Protein 1QYP (pdb70)

GO terms:
  GO:0008270 zinc ion binding (F, IDA)

Foldseek 3Di:
DPDDDDDDPDFAKDQDFDPPPGAGIWTKDADDDDPPDDDDKMWTQGPPPGDIDIPDD

Organism: Thermococcus celer (NCBI:txid2264)

InterPro domains:
  IPR001222 Zinc finger, TFIIS-type [PF01096] (69-107)
  IPR001222 Zinc finger, TFIIS-type [PS00466] (71-106)
  IPR001222 Zinc finger, TFIIS-type [PS51133] (67-107)
  IPR001222 Zinc finger, TFIIS-type [SM00440] (69-108)
  IPR001529 DNA-directed RNA polymerase II subunit RPB9-like, zinc ribbon [PF02150] (1-34)
  IPR001529 DNA-directed RNA polymerase II subunit RPB9-like, zinc ribbon [SM00661] (2-56)
  IPR006288 Transcription factor S/S1 [TIGR01384] (2-110)
  IPR012164 DNA-directed RNA polymerase subunit/transcription factor S [PIRSF005586] (1-109)
  IPR012164 DNA-directed RNA polymerase subunit/transcription factor S [PTHR11239] (1-107)
  IPR019761 DNA-directed RNA polymerase M, 15kDa subunit, conserved site [PS01030] (3-25)

Nearest PDB structures (foldseek):
  1qyp-assembly1_A  TM=7.358E-01  e=1.167E-08  Thermococcus celer
  4c2m-assembly1_I  TM=6.676E-01  e=1.093E-03  Saccharomyces cerevisiae
  7ui9-assembly1_I  TM=7.372E-01  e=1.016E-02  Saccharomyces cerevisiae S288C
  8k5p-assembly1_I  TM=7.297E-01  e=1.016E-02  Saccharomyces cerevisiae S288C
  5x51-assembly2_U  TM=7.311E-01  e=2.093E-02  Komagataella phaffii CBS 7435

Secondary structure (DSSP, 8-state):
--------SSS-EEE---TTT--SEEEEEEE--SSSS-SSEEEEEESSS--EEE---

Structure (mmCIF, N/CA/C/O backbone):
data_1QYP
#
_entry.id   1QYP
#
_cell.length_a   1.000
_cell.length_b   1.000
_cell.length_c   1.000
_cell.angle_alpha   90.00
_cell.angle_beta   90.00
_cell.angle_gamma   90.00
#
_symmetry.space_group_name_H-M   'P 1'
#
loop_
_entity.id
_entity.type
_entity.pdbx_description
1 polymer 'RNA POLYMERASE II'
2 non-polymer 'ZINC ION'
#
loop_
_atom_site.group_PDB
_atom_site.id
_atom_site.type_symbol
_atom_site.label_atom_id
_atom_site.label_alt_id
_atom_site.label_comp_id
_atom_site.label_asym_id
_atom_site.label_entity_id
_atom_site.label_seq_id
_atom_site.pdbx_PDB_ins_code
_atom_site.Cartn_x
_atom_site.Cartn_y
_atom_site.Cartn_z
_atom_site.occupancy
_atom_site.B_iso_or_equiv
_atom_site.auth_seq_id
_atom_site.auth_comp_id
_atom_site.auth_asym_id
_atom_site.auth_atom_id
_atom_site.pdbx_PDB_model_num
ATOM 1 N N . GLY A 1 1 ? 12.833 -0.338 -21.397 1.00 0.00 1 GLY A N 1
ATOM 2 C CA . GLY A 1 1 ? 12.043 0.695 -20.667 1.00 0.00 1 GLY A CA 1
ATOM 3 C C . GLY A 1 1 ? 11.584 1.774 -21.647 1.00 0.00 1 GLY A C 1
ATOM 4 O O . GLY A 1 1 ? 12.230 2.790 -21.815 1.00 0.00 1 GLY A O 1
ATOM 10 N N . SER A 1 2 ? 10.474 1.564 -22.297 1.00 0.00 2 SER A N 1
ATOM 11 C CA . SER A 1 2 ? 9.973 2.579 -23.268 1.00 0.00 2 SER A CA 1
ATOM 12 C C . SER A 1 2 ? 8.462 2.762 -23.109 1.00 0.00 2 SER A C 1
ATOM 13 O O . SER A 1 2 ? 7.947 3.860 -23.189 1.00 0.00 2 SER A O 1
ATOM 21 N N . HIS A 1 3 ? 7.748 1.694 -22.883 1.00 0.00 3 HIS A N 1
ATOM 22 C CA . HIS A 1 3 ? 6.270 1.805 -22.717 1.00 0.00 3 HIS A CA 1
ATOM 23 C C . HIS A 1 3 ? 5.909 1.880 -21.232 1.00 0.00 3 HIS A C 1
ATOM 24 O O . HIS A 1 3 ? 6.762 1.794 -20.370 1.00 0.00 3 HIS A O 1
ATOM 38 N N . MET A 1 4 ? 4.651 2.038 -20.925 1.00 0.00 4 MET A N 1
ATOM 39 C CA . MET A 1 4 ? 4.236 2.117 -19.496 1.00 0.00 4 MET A CA 1
ATOM 40 C C . MET A 1 4 ? 2.718 1.968 -19.378 1.00 0.00 4 MET A C 1
ATOM 41 O O . MET A 1 4 ? 2.016 1.852 -20.363 1.00 0.00 4 MET A O 1
ATOM 55 N N . GLU A 1 5 ? 2.205 1.973 -18.178 1.00 0.00 5 GLU A N 1
ATOM 56 C CA . GLU A 1 5 ? 0.733 1.832 -17.998 1.00 0.00 5 GLU A CA 1
ATOM 57 C C . GLU A 1 5 ? 0.333 2.261 -16.584 1.00 0.00 5 GLU A C 1
ATOM 58 O O . GLU A 1 5 ? -0.140 1.468 -15.794 1.00 0.00 5 GLU A O 1
ATOM 70 N N . GLN A 1 6 ? 0.519 3.510 -16.259 1.00 0.00 6 GLN A N 1
ATOM 71 C CA . GLN A 1 6 ? 0.150 3.990 -14.897 1.00 0.00 6 GLN A CA 1
ATOM 72 C C . GLN A 1 6 ? -1.240 4.631 -14.922 1.00 0.00 6 GLN A C 1
ATOM 73 O O . GLN A 1 6 ? -1.712 5.073 -15.950 1.00 0.00 6 GLN A O 1
ATOM 87 N N . ASP A 1 7 ? -1.896 4.687 -13.795 1.00 0.00 7 ASP A N 1
ATOM 88 C CA . ASP A 1 7 ? -3.255 5.302 -13.752 1.00 0.00 7 ASP A CA 1
ATOM 89 C C . ASP A 1 7 ? -3.409 6.148 -12.487 1.00 0.00 7 ASP A C 1
ATOM 90 O O . ASP A 1 7 ? -2.929 5.792 -11.428 1.00 0.00 7 ASP A O 1
ATOM 99 N N . LEU A 1 8 ? -4.073 7.265 -12.586 1.00 0.00 8 LEU A N 1
ATOM 100 C CA . LEU A 1 8 ? -4.255 8.133 -11.387 1.00 0.00 8 LEU A CA 1
ATOM 101 C C . LEU A 1 8 ? -5.707 8.608 -11.293 1.00 0.00 8 LEU A C 1
ATOM 102 O O . LEU A 1 8 ? -6.361 8.440 -10.284 1.00 0.00 8 LEU A O 1
ATOM 118 N N . LYS A 1 9 ? -6.219 9.198 -12.339 1.00 0.00 9 LYS A N 1
ATOM 119 C CA . LYS A 1 9 ? -7.631 9.677 -12.305 1.00 0.00 9 LYS A CA 1
ATOM 120 C C . LYS A 1 9 ? -8.548 8.564 -11.794 1.00 0.00 9 LYS A C 1
ATOM 121 O O . LYS A 1 9 ? -9.612 8.816 -11.263 1.00 0.00 9 LYS A O 1
ATOM 140 N N . THR A 1 10 ? -8.142 7.334 -11.948 1.00 0.00 10 THR A N 1
ATOM 141 C CA . THR A 1 10 ? -8.985 6.201 -11.470 1.00 0.00 10 THR A CA 1
ATOM 142 C C . THR A 1 10 ? -8.551 5.775 -10.067 1.00 0.00 10 THR A C 1
ATOM 143 O O . THR A 1 10 ? -7.803 6.463 -9.402 1.00 0.00 10 THR A O 1
ATOM 154 N N . LEU A 1 11 ? -9.016 4.645 -9.613 1.00 0.00 11 LEU A N 1
ATOM 155 C CA . LEU A 1 11 ? -8.633 4.170 -8.251 1.00 0.00 11 LEU A CA 1
ATOM 156 C C . LEU A 1 11 ? -9.148 5.147 -7.186 1.00 0.00 11 LEU A C 1
ATOM 157 O O . LEU A 1 11 ? -8.720 6.283 -7.142 1.00 0.00 11 LEU A O 1
ATOM 173 N N . PRO A 1 12 ? -10.044 4.681 -6.347 1.00 0.00 12 PRO A N 1
ATOM 174 C CA . PRO A 1 12 ? -10.592 5.545 -5.275 1.00 0.00 12 PRO A CA 1
ATOM 175 C C . PRO A 1 12 ? -9.458 6.033 -4.371 1.00 0.00 12 PRO A C 1
ATOM 176 O O . PRO A 1 12 ? -8.600 5.271 -3.976 1.00 0.00 12 PRO A O 1
ATOM 187 N N . THR A 1 13 ? -9.437 7.297 -4.050 1.00 0.00 13 THR A N 1
ATOM 188 C CA . THR A 1 13 ? -8.343 7.824 -3.182 1.00 0.00 13 THR A CA 1
ATOM 189 C C . THR A 1 13 ? -8.706 7.677 -1.704 1.00 0.00 13 THR A C 1
ATOM 190 O O . THR A 1 13 ? -9.859 7.558 -1.341 1.00 0.00 13 THR A O 1
ATOM 201 N N . THR A 1 14 ? -7.721 7.699 -0.849 1.00 0.00 14 THR A N 1
ATOM 202 C CA . THR A 1 14 ? -7.989 7.578 0.612 1.00 0.00 14 THR A CA 1
ATOM 203 C C . THR A 1 14 ? -7.305 8.728 1.348 1.00 0.00 14 THR A C 1
ATOM 204 O O . THR A 1 14 ? -6.330 9.281 0.878 1.00 0.00 14 THR A O 1
ATOM 215 N N . LYS A 1 15 ? -7.800 9.098 2.493 1.00 0.00 15 LYS A N 1
ATOM 216 C CA . LYS A 1 15 ? -7.165 10.219 3.239 1.00 0.00 15 LYS A CA 1
ATOM 217 C C . LYS A 1 15 ? -5.922 9.725 3.979 1.00 0.00 15 LYS A C 1
ATOM 218 O O . LYS A 1 15 ? -6.001 8.939 4.903 1.00 0.00 15 LYS A O 1
ATOM 237 N N . ILE A 1 16 ? -4.777 10.190 3.574 1.00 0.00 16 ILE A N 1
ATOM 238 C CA . ILE A 1 16 ? -3.512 9.772 4.235 1.00 0.00 16 ILE A CA 1
ATOM 239 C C . ILE A 1 16 ? -2.485 10.889 4.075 1.00 0.00 16 ILE A C 1
ATOM 240 O O . ILE A 1 16 ? -2.803 11.958 3.604 1.00 0.00 16 ILE A O 1
ATOM 256 N N . THR A 1 17 ? -1.264 10.672 4.455 1.00 0.00 17 THR A N 1
ATOM 257 C CA . THR A 1 17 ? -0.263 11.762 4.296 1.00 0.00 17 THR A CA 1
ATOM 258 C C . THR A 1 17 ? 0.905 11.307 3.426 1.00 0.00 17 THR A C 1
ATOM 259 O O . THR A 1 17 ? 1.078 10.134 3.156 1.00 0.00 17 THR A O 1
ATOM 270 N N . CYS A 1 18 ? 1.695 12.237 2.973 1.00 0.00 18 CYS A N 1
ATOM 271 C CA . CYS A 1 18 ? 2.849 11.885 2.101 1.00 0.00 18 CYS A CA 1
ATOM 272 C C . CYS A 1 18 ? 4.170 12.304 2.762 1.00 0.00 18 CYS A C 1
ATOM 273 O O . CYS A 1 18 ? 4.424 13.480 2.928 1.00 0.00 18 CYS A O 1
ATOM 280 N N . PRO A 1 19 ? 4.977 11.333 3.116 1.00 0.00 19 PRO A N 1
ATOM 281 C CA . PRO A 1 19 ? 6.282 11.622 3.758 1.00 0.00 19 PRO A CA 1
ATOM 282 C C . PRO A 1 19 ? 7.239 12.314 2.774 1.00 0.00 19 PRO A C 1
ATOM 283 O O . PRO A 1 19 ? 8.354 12.651 3.121 1.00 0.00 19 PRO A O 1
ATOM 294 N N . LYS A 1 20 ? 6.826 12.516 1.550 1.00 0.00 20 LYS A N 1
ATOM 295 C CA . LYS A 1 20 ? 7.732 13.168 0.559 1.00 0.00 20 LYS A CA 1
ATOM 296 C C . LYS A 1 20 ? 7.385 14.650 0.380 1.00 0.00 20 LYS A C 1
ATOM 297 O O . LYS A 1 20 ? 8.139 15.520 0.772 1.00 0.00 20 LYS A O 1
ATOM 316 N N . CYS A 1 21 ? 6.265 14.953 -0.221 1.00 0.00 21 CYS A N 1
ATOM 317 C CA . CYS A 1 21 ? 5.905 16.387 -0.430 1.00 0.00 21 CYS A CA 1
ATOM 318 C C . CYS A 1 21 ? 4.985 16.892 0.691 1.00 0.00 21 CYS A C 1
ATOM 319 O O . CYS A 1 21 ? 4.701 18.070 0.785 1.00 0.00 21 CYS A O 1
ATOM 326 N N . GLY A 1 22 ? 4.537 16.020 1.554 1.00 0.00 22 GLY A N 1
ATOM 327 C CA . GLY A 1 22 ? 3.661 16.466 2.680 1.00 0.00 22 GLY A CA 1
ATOM 328 C C . GLY A 1 22 ? 2.192 16.513 2.244 1.00 0.00 22 GLY A C 1
ATOM 329 O O . GLY A 1 22 ? 1.356 17.068 2.928 1.00 0.00 22 GLY A O 1
ATOM 333 N N . ASN A 1 23 ? 1.865 15.937 1.123 1.00 0.00 23 ASN A N 1
ATOM 334 C CA . ASN A 1 23 ? 0.444 15.955 0.669 1.00 0.00 23 ASN A CA 1
ATOM 335 C C . ASN A 1 23 ? -0.461 15.437 1.792 1.00 0.00 23 ASN A C 1
ATOM 336 O O . ASN A 1 23 ? 0.009 14.971 2.810 1.00 0.00 23 ASN A O 1
ATOM 347 N N . ASP A 1 24 ? -1.753 15.518 1.622 1.00 0.00 24 ASP A N 1
ATOM 348 C CA . ASP A 1 24 ? -2.671 15.033 2.692 1.00 0.00 24 ASP A CA 1
ATOM 349 C C . ASP A 1 24 ? -3.564 13.905 2.169 1.00 0.00 24 ASP A C 1
ATOM 350 O O . ASP A 1 24 ? -4.447 13.430 2.859 1.00 0.00 24 ASP A O 1
ATOM 359 N N . THR A 1 25 ? -3.343 13.459 0.964 1.00 0.00 25 THR A N 1
ATOM 360 C CA . THR A 1 25 ? -4.188 12.354 0.425 1.00 0.00 25 THR A CA 1
ATOM 361 C C . THR A 1 25 ? -3.384 11.474 -0.534 1.00 0.00 25 THR A C 1
ATOM 362 O O . THR A 1 25 ? -2.308 11.827 -0.969 1.00 0.00 25 THR A O 1
ATOM 373 N N . ALA A 1 26 ? -3.902 10.327 -0.864 1.00 0.00 26 ALA A N 1
ATOM 374 C CA . ALA A 1 26 ? -3.175 9.415 -1.796 1.00 0.00 26 ALA A CA 1
ATOM 375 C C . ALA A 1 26 ? -4.130 8.364 -2.372 1.00 0.00 26 ALA A C 1
ATOM 376 O O . ALA A 1 26 ? -5.155 8.065 -1.792 1.00 0.00 26 ALA A O 1
ATOM 383 N N . TYR A 1 27 ? -3.785 7.768 -3.483 1.00 0.00 27 TYR A N 1
ATOM 384 C CA . TYR A 1 27 ? -4.665 6.706 -4.047 1.00 0.00 27 TYR A CA 1
ATOM 385 C C . TYR A 1 27 ? -4.406 5.433 -3.252 1.00 0.00 27 TYR A C 1
ATOM 386 O O . TYR A 1 27 ? -3.531 5.403 -2.409 1.00 0.00 27 TYR A O 1
ATOM 404 N N . TRP A 1 28 ? -5.129 4.380 -3.483 1.00 0.00 28 TRP A N 1
ATOM 405 C CA . TRP A 1 28 ? -4.847 3.159 -2.687 1.00 0.00 28 TRP A CA 1
ATOM 406 C C . TRP A 1 28 ? -5.387 1.896 -3.346 1.00 0.00 28 TRP A C 1
ATOM 407 O O . TRP A 1 28 ? -6.475 1.865 -3.885 1.00 0.00 28 TRP A O 1
ATOM 428 N N . TRP A 1 29 ? -4.633 0.845 -3.257 1.00 0.00 29 TRP A N 1
ATOM 429 C CA . TRP A 1 29 ? -5.069 -0.459 -3.816 1.00 0.00 29 TRP A CA 1
ATOM 430 C C . TRP A 1 29 ? -4.331 -1.566 -3.066 1.00 0.00 29 TRP A C 1
ATOM 431 O O . TRP A 1 29 ? -3.460 -1.297 -2.263 1.00 0.00 29 TRP A O 1
ATOM 452 N N . GLU A 1 30 ? -4.664 -2.800 -3.293 1.00 0.00 30 GLU A N 1
ATOM 453 C CA . GLU A 1 30 ? -3.962 -3.884 -2.554 1.00 0.00 30 GLU A CA 1
ATOM 454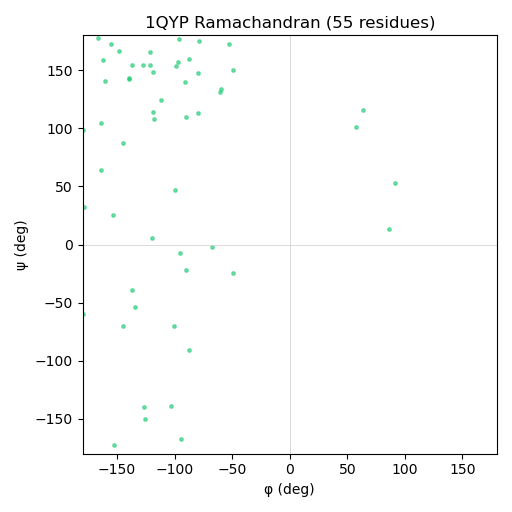 C C . GLU A 1 30 ? -2.856 -4.490 -3.422 1.00 0.00 30 GLU A C 1
ATOM 455 O O . GLU A 1 30 ? -2.923 -4.470 -4.637 1.00 0.00 30 GLU A O 1
ATOM 467 N N . MET A 1 31 ? -1.842 -5.033 -2.809 1.00 0.00 31 MET A N 1
ATOM 468 C CA . MET A 1 31 ? -0.730 -5.646 -3.592 1.00 0.00 31 MET A CA 1
ATOM 469 C C . MET A 1 31 ? -0.194 -6.877 -2.856 1.00 0.00 31 MET A C 1
ATOM 470 O O . MET A 1 31 ? 0.736 -6.791 -2.081 1.00 0.00 31 MET A O 1
ATOM 484 N N . GLN A 1 32 ? -0.780 -8.019 -3.087 1.00 0.00 32 GLN A N 1
ATOM 485 C CA . GLN A 1 32 ? -0.307 -9.252 -2.392 1.00 0.00 32 GLN A CA 1
ATOM 486 C C . GLN A 1 32 ? 0.941 -9.813 -3.080 1.00 0.00 32 GLN A C 1
ATOM 487 O O . GLN A 1 32 ? 1.107 -9.706 -4.279 1.00 0.00 32 GLN A O 1
ATOM 501 N N . THR A 1 33 ? 1.820 -10.415 -2.324 1.00 0.00 33 THR A N 1
ATOM 502 C CA . THR A 1 33 ? 3.057 -10.990 -2.926 1.00 0.00 33 THR A CA 1
ATOM 503 C C . THR A 1 33 ? 3.198 -12.461 -2.520 1.00 0.00 33 THR A C 1
ATOM 504 O O . THR A 1 33 ? 2.230 -13.194 -2.478 1.00 0.00 33 THR A O 1
ATOM 515 N N . ARG A 1 34 ? 4.391 -12.904 -2.223 1.00 0.00 34 ARG A N 1
ATOM 516 C CA . ARG A 1 34 ? 4.575 -14.329 -1.824 1.00 0.00 34 ARG A CA 1
ATOM 517 C C . ARG A 1 34 ? 4.370 -14.488 -0.314 1.00 0.00 34 ARG A C 1
ATOM 518 O O . ARG A 1 34 ? 3.270 -14.710 0.152 1.00 0.00 34 ARG A O 1
ATOM 539 N N . ALA A 1 35 ? 5.419 -14.377 0.455 1.00 0.00 35 ALA A N 1
ATOM 540 C CA . ALA A 1 35 ? 5.275 -14.522 1.934 1.00 0.00 35 ALA A CA 1
ATOM 541 C C . ALA A 1 35 ? 6.632 -14.347 2.621 1.00 0.00 35 ALA A C 1
ATOM 542 O O . ALA A 1 35 ? 7.424 -15.265 2.694 1.00 0.00 35 ALA A O 1
ATOM 549 N N . GLY A 1 36 ? 6.904 -13.175 3.129 1.00 0.00 36 GLY A N 1
ATOM 550 C CA . GLY A 1 36 ? 8.208 -12.944 3.812 1.00 0.00 36 GLY A CA 1
ATOM 551 C C . GLY A 1 36 ? 8.266 -11.509 4.338 1.00 0.00 36 GLY A C 1
ATOM 552 O O . GLY A 1 36 ? 9.318 -10.903 4.397 1.00 0.00 36 GLY A O 1
ATOM 556 N N . ASP A 1 37 ? 7.146 -10.958 4.722 1.00 0.00 37 ASP A N 1
ATOM 557 C CA . ASP A 1 37 ? 7.141 -9.561 5.243 1.00 0.00 37 ASP A CA 1
ATOM 558 C C . ASP A 1 37 ? 5.721 -9.149 5.639 1.00 0.00 37 ASP A C 1
ATOM 559 O O . ASP A 1 37 ? 5.455 -8.814 6.778 1.00 0.00 37 ASP A O 1
ATOM 568 N N . GLU A 1 38 ? 4.805 -9.171 4.709 1.00 0.00 38 GLU A N 1
ATOM 569 C CA . GLU A 1 38 ? 3.402 -8.783 5.031 1.00 0.00 38 GLU A CA 1
ATOM 570 C C . GLU A 1 38 ? 2.459 -9.254 3.915 1.00 0.00 38 GLU A C 1
ATOM 571 O O . GLU A 1 38 ? 2.421 -8.663 2.855 1.00 0.00 38 GLU A O 1
ATOM 583 N N . PRO A 1 39 ? 1.728 -10.311 4.181 1.00 0.00 39 PRO A N 1
ATOM 584 C CA . PRO A 1 39 ? 0.789 -10.858 3.174 1.00 0.00 39 PRO A CA 1
ATOM 585 C C . PRO A 1 39 ? -0.262 -9.812 2.791 1.00 0.00 39 PRO A C 1
ATOM 586 O O . PRO A 1 39 ? -0.879 -9.198 3.638 1.00 0.00 39 PRO A O 1
ATOM 597 N N . SER A 1 40 ? -0.469 -9.608 1.519 1.00 0.00 40 SER A N 1
ATOM 598 C CA . SER A 1 40 ? -1.480 -8.605 1.079 1.00 0.00 40 SER A CA 1
ATOM 599 C C . SER A 1 40 ? -1.154 -7.227 1.662 1.00 0.00 40 SER A C 1
ATOM 600 O O . SER A 1 40 ? -1.429 -6.947 2.811 1.00 0.00 40 SER A O 1
ATOM 608 N N . THR A 1 41 ? -0.574 -6.364 0.874 1.00 0.00 41 THR A N 1
ATOM 609 C CA . THR A 1 41 ? -0.232 -5.002 1.375 1.00 0.00 41 THR A CA 1
ATOM 610 C C . THR A 1 41 ? -0.935 -3.945 0.520 1.00 0.00 41 THR A C 1
ATOM 611 O O . THR A 1 41 ? -1.257 -4.179 -0.625 1.00 0.00 41 THR A O 1
ATOM 622 N N . ILE A 1 42 ? -1.181 -2.785 1.064 1.00 0.00 42 ILE A N 1
ATOM 623 C CA . ILE A 1 42 ? -1.870 -1.729 0.268 1.00 0.00 42 ILE A CA 1
ATOM 624 C C . ILE A 1 42 ? -0.915 -0.571 -0.025 1.00 0.00 42 ILE A C 1
ATOM 625 O O . ILE A 1 42 ? -0.355 0.029 0.871 1.00 0.00 42 ILE A O 1
ATOM 641 N N . PHE A 1 43 ? -0.735 -0.241 -1.273 1.00 0.00 43 PHE A N 1
ATOM 642 C CA . PHE A 1 43 ? 0.170 0.891 -1.613 1.00 0.00 43 PHE A CA 1
ATOM 643 C C . PHE A 1 43 ? -0.641 2.182 -1.675 1.00 0.00 43 PHE A C 1
ATOM 644 O O . PHE A 1 43 ? -1.761 2.203 -2.152 1.00 0.00 43 PHE A O 1
ATOM 661 N N . TYR A 1 44 ? -0.093 3.255 -1.181 1.00 0.00 44 TYR A N 1
ATOM 662 C CA . TYR A 1 44 ? -0.836 4.543 -1.190 1.00 0.00 44 TYR A CA 1
ATOM 663 C C . TYR A 1 44 ? -0.112 5.585 -2.036 1.00 0.00 44 TYR A C 1
ATOM 664 O O . TYR A 1 44 ? 0.908 6.104 -1.635 1.00 0.00 44 TYR A O 1
ATOM 682 N N . LYS A 1 45 ? -0.635 5.918 -3.178 1.00 0.00 45 LYS A N 1
ATOM 683 C CA . LYS A 1 45 ? 0.040 6.957 -4.014 1.00 0.00 45 LYS A CA 1
ATOM 684 C C . LYS A 1 45 ? -0.497 8.352 -3.671 1.00 0.00 45 LYS A C 1
ATOM 685 O O . LYS A 1 45 ? -1.619 8.693 -3.978 1.00 0.00 45 LYS A O 1
ATOM 704 N N . CYS A 1 46 ? 0.306 9.162 -3.036 1.00 0.00 46 CYS A N 1
ATOM 705 C CA . CYS A 1 46 ? -0.144 10.539 -2.673 1.00 0.00 46 CYS A CA 1
ATOM 706 C C . CYS A 1 46 ? -0.764 11.226 -3.897 1.00 0.00 46 CYS A C 1
ATOM 707 O O . CYS A 1 46 ? -0.402 10.955 -5.024 1.00 0.00 46 CYS A O 1
ATOM 715 N N . THR A 1 47 ? -1.702 12.110 -3.679 1.00 0.00 47 THR A N 1
ATOM 716 C CA . THR A 1 47 ? -2.352 12.809 -4.825 1.00 0.00 47 THR A CA 1
ATOM 717 C C . THR A 1 47 ? -1.750 14.204 -5.005 1.00 0.00 47 THR A C 1
ATOM 718 O O . THR A 1 47 ? -2.456 15.181 -5.154 1.00 0.00 47 THR A O 1
ATOM 729 N N . LYS A 1 48 ? -0.449 14.303 -4.995 1.00 0.00 48 LYS A N 1
ATOM 730 C CA . LYS A 1 48 ? 0.200 15.634 -5.168 1.00 0.00 48 LYS A CA 1
ATOM 731 C C . LYS A 1 48 ? 1.504 15.482 -5.955 1.00 0.00 48 LYS A C 1
ATOM 732 O O . LYS A 1 48 ? 1.608 15.901 -7.091 1.00 0.00 48 LYS A O 1
ATOM 751 N N . CYS A 1 49 ? 2.498 14.882 -5.360 1.00 0.00 49 CYS A N 1
ATOM 752 C CA . CYS A 1 49 ? 3.794 14.700 -6.073 1.00 0.00 49 CYS A CA 1
ATOM 753 C C . CYS A 1 49 ? 3.799 13.368 -6.822 1.00 0.00 49 CYS A C 1
ATOM 754 O O . CYS A 1 49 ? 4.536 13.177 -7.769 1.00 0.00 49 CYS A O 1
ATOM 762 N N . GLY A 1 50 ? 2.978 12.450 -6.406 1.00 0.00 50 GLY A N 1
ATOM 763 C CA . GLY A 1 50 ? 2.927 11.131 -7.092 1.00 0.00 50 GLY A CA 1
ATOM 764 C C . GLY A 1 50 ? 3.894 10.157 -6.417 1.00 0.00 50 GLY A C 1
ATOM 765 O O . GLY A 1 50 ? 4.721 9.542 -7.063 1.00 0.00 50 GLY A O 1
ATOM 769 N N . HIS A 1 51 ? 3.792 9.995 -5.124 1.00 0.00 51 HIS A N 1
ATOM 770 C CA . HIS A 1 51 ? 4.698 9.044 -4.421 1.00 0.00 51 HIS A CA 1
ATOM 771 C C . HIS A 1 51 ? 3.851 7.960 -3.766 1.00 0.00 51 HIS A C 1
ATOM 772 O O . HIS A 1 51 ? 2.728 8.203 -3.372 1.00 0.00 51 HIS A O 1
ATOM 786 N N . THR A 1 52 ? 4.353 6.766 -3.651 1.00 0.00 52 THR A N 1
ATOM 787 C CA . THR A 1 52 ? 3.519 5.708 -3.027 1.00 0.00 52 THR A CA 1
ATOM 788 C C . THR A 1 52 ? 4.339 4.813 -2.095 1.00 0.00 52 THR A C 1
ATOM 789 O O . THR A 1 52 ? 5.477 4.481 -2.364 1.00 0.00 52 THR A O 1
ATOM 800 N N . TRP A 1 53 ? 3.746 4.407 -1.008 1.00 0.00 53 TRP A N 1
ATOM 801 C CA . TRP A 1 53 ? 4.452 3.514 -0.049 1.00 0.00 53 TRP A CA 1
ATOM 802 C C . TRP A 1 53 ? 3.588 2.270 0.186 1.00 0.00 53 TRP A C 1
ATOM 803 O O . TRP A 1 53 ? 2.853 1.854 -0.688 1.00 0.00 53 TRP A O 1
ATOM 824 N N . ARG A 1 54 ? 3.655 1.665 1.339 1.00 0.00 54 ARG A N 1
ATOM 825 C CA . ARG A 1 54 ? 2.817 0.452 1.574 1.00 0.00 54 ARG A CA 1
ATOM 826 C C . ARG A 1 54 ? 2.172 0.495 2.961 1.00 0.00 54 ARG A C 1
ATOM 827 O O . ARG A 1 54 ? 2.670 1.123 3.874 1.00 0.00 54 ARG A O 1
ATOM 848 N N . SER A 1 55 ? 1.062 -0.175 3.119 1.00 0.00 55 SER A N 1
ATOM 849 C CA . SER A 1 55 ? 0.370 -0.185 4.437 1.00 0.00 55 SER A CA 1
ATOM 850 C C . SER A 1 55 ? 0.635 -1.510 5.159 1.00 0.00 55 SER A C 1
ATOM 851 O O . SER A 1 55 ? 1.736 -2.023 5.148 1.00 0.00 55 SER A O 1
ATOM 859 N N . TYR A 1 56 ? -0.367 -2.068 5.785 1.00 0.00 56 TYR A N 1
ATOM 860 C CA . TYR A 1 56 ? -0.169 -3.358 6.503 1.00 0.00 56 TYR A CA 1
ATOM 861 C C . TYR A 1 56 ? -1.490 -4.126 6.586 1.00 0.00 56 TYR A C 1
ATOM 862 O O . TYR A 1 56 ? -1.698 -4.930 7.473 1.00 0.00 56 TYR A O 1
ATOM 880 N N . GLU A 1 57 ? -2.386 -3.886 5.668 1.00 0.00 57 GLU A N 1
ATOM 881 C CA . GLU A 1 57 ? -3.693 -4.604 5.696 1.00 0.00 57 GLU A CA 1
ATOM 882 C C . GLU A 1 57 ? -3.942 -5.298 4.355 1.00 0.00 57 GLU A C 1
ATOM 883 O O . GLU A 1 57 ? -4.977 -5.929 4.219 1.00 0.00 57 GLU A O 1
ATOM 897 N N . GLY A 1 1 ? 8.387 -2.416 -21.970 1.00 0.00 1 GLY A N 2
ATOM 898 C CA . GLY A 1 1 ? 9.131 -2.757 -20.723 1.00 0.00 1 GLY A CA 2
ATOM 899 C C . GLY A 1 1 ? 8.150 -2.868 -19.555 1.00 0.00 1 GLY A C 2
ATOM 900 O O . GLY A 1 1 ? 8.305 -2.222 -18.538 1.00 0.00 1 GLY A O 2
ATOM 906 N N . SER A 1 2 ? 7.140 -3.682 -19.692 1.00 0.00 2 SER A N 2
ATOM 907 C CA . SER A 1 2 ? 6.149 -3.836 -18.588 1.00 0.00 2 SER A CA 2
ATOM 908 C C . SER A 1 2 ? 5.497 -2.487 -18.270 1.00 0.00 2 SER A C 2
ATOM 909 O O . SER A 1 2 ? 6.148 -1.557 -17.834 1.00 0.00 2 SER A O 2
ATOM 917 N N . HIS A 1 3 ? 4.215 -2.372 -18.488 1.00 0.00 3 HIS A N 2
ATOM 918 C CA . HIS A 1 3 ? 3.520 -1.084 -18.200 1.00 0.00 3 HIS A CA 2
ATOM 919 C C . HIS A 1 3 ? 2.514 -1.267 -17.061 1.00 0.00 3 HIS A C 2
ATOM 920 O O . HIS A 1 3 ? 2.654 -2.142 -16.229 1.00 0.00 3 HIS A O 2
ATOM 934 N N . MET A 1 4 ? 1.500 -0.445 -17.015 1.00 0.00 4 MET A N 2
ATOM 935 C CA . MET A 1 4 ? 0.487 -0.571 -15.927 1.00 0.00 4 MET A CA 2
ATOM 936 C C . MET A 1 4 ? -0.857 -1.026 -16.506 1.00 0.00 4 MET A C 2
ATOM 937 O O . MET A 1 4 ? -1.200 -0.709 -17.628 1.00 0.00 4 MET A O 2
ATOM 951 N N . GLU A 1 5 ? -1.622 -1.765 -15.748 1.00 0.00 5 GLU A N 2
ATOM 952 C CA . GLU A 1 5 ? -2.942 -2.236 -16.256 1.00 0.00 5 GLU A CA 2
ATOM 953 C C . GLU A 1 5 ? -4.052 -1.291 -15.787 1.00 0.00 5 GLU A C 2
ATOM 954 O O . GLU A 1 5 ? -3.805 -0.328 -15.089 1.00 0.00 5 GLU A O 2
ATOM 966 N N . GLN A 1 6 ? -5.272 -1.556 -16.168 1.00 0.00 6 GLN A N 2
ATOM 967 C CA . GLN A 1 6 ? -6.391 -0.668 -15.744 1.00 0.00 6 GLN A CA 2
ATOM 968 C C . GLN A 1 6 ? -6.020 0.798 -15.979 1.00 0.00 6 GLN A C 2
ATOM 969 O O . GLN A 1 6 ? -5.022 1.104 -16.599 1.00 0.00 6 GLN A O 2
ATOM 983 N N . ASP A 1 7 ? -6.817 1.706 -15.486 1.00 0.00 7 ASP A N 2
ATOM 984 C CA . ASP A 1 7 ? -6.511 3.152 -15.680 1.00 0.00 7 ASP A CA 2
ATOM 985 C C . ASP A 1 7 ? -6.256 3.826 -14.329 1.00 0.00 7 ASP A C 2
ATOM 986 O O . ASP A 1 7 ? -6.644 3.327 -13.292 1.00 0.00 7 ASP A O 2
ATOM 995 N N . LEU A 1 8 ? -5.613 4.962 -14.335 1.00 0.00 8 LEU A N 2
ATOM 996 C CA . LEU A 1 8 ? -5.339 5.669 -13.051 1.00 0.00 8 LEU A CA 2
ATOM 997 C C . LEU A 1 8 ? -6.168 6.954 -12.971 1.00 0.00 8 LEU A C 2
ATOM 998 O O . LEU A 1 8 ? -6.256 7.584 -11.936 1.00 0.00 8 LEU A O 2
ATOM 1014 N N . LYS A 1 9 ? -6.779 7.345 -14.057 1.00 0.00 9 LYS A N 2
ATOM 1015 C CA . LYS A 1 9 ? -7.604 8.588 -14.040 1.00 0.00 9 LYS A CA 2
ATOM 1016 C C . LYS A 1 9 ? -8.653 8.504 -12.927 1.00 0.00 9 LYS A C 2
ATOM 1017 O O . LYS A 1 9 ? -8.863 9.444 -12.186 1.00 0.00 9 LYS A O 2
ATOM 1036 N N . THR A 1 10 ? -9.308 7.383 -12.806 1.00 0.00 10 THR A N 2
ATOM 1037 C CA . THR A 1 10 ? -10.340 7.230 -11.741 1.00 0.00 10 THR A CA 2
ATOM 1038 C C . THR A 1 10 ? -9.979 6.054 -10.832 1.00 0.00 10 THR A C 2
ATOM 1039 O O . THR A 1 10 ? -9.585 5.000 -11.292 1.00 0.00 10 THR A O 2
ATOM 1050 N N . LEU A 1 11 ? -10.107 6.225 -9.546 1.00 0.00 11 LEU A N 2
ATOM 1051 C CA . LEU A 1 11 ? -9.767 5.117 -8.610 1.00 0.00 11 LEU A CA 2
ATOM 1052 C C . LEU A 1 11 ? -10.091 5.532 -7.169 1.00 0.00 11 LEU A C 2
ATOM 1053 O O . LEU A 1 11 ? -9.847 6.658 -6.787 1.00 0.00 11 LEU A O 2
ATOM 1069 N N . PRO A 1 12 ? -10.628 4.609 -6.406 1.00 0.00 12 PRO A N 2
ATOM 1070 C CA . PRO A 1 12 ? -10.973 4.904 -4.997 1.00 0.00 12 PRO A CA 2
ATOM 1071 C C . PRO A 1 12 ? -9.739 5.413 -4.247 1.00 0.00 12 PRO A C 2
ATOM 1072 O O . PRO A 1 12 ? -8.686 4.809 -4.286 1.00 0.00 12 PRO A O 2
ATOM 1083 N N . THR A 1 13 ? -9.858 6.525 -3.575 1.00 0.00 13 THR A N 2
ATOM 1084 C CA . THR A 1 13 ? -8.686 7.074 -2.833 1.00 0.00 13 THR A CA 2
ATOM 1085 C C . THR A 1 13 ? -8.908 6.981 -1.324 1.00 0.00 13 THR A C 2
ATOM 1086 O O . THR A 1 13 ? -9.959 6.586 -0.859 1.00 0.00 13 THR A O 2
ATOM 1097 N N . THR A 1 14 ? -7.920 7.351 -0.559 1.00 0.00 14 THR A N 2
ATOM 1098 C CA . THR A 1 14 ? -8.055 7.299 0.921 1.00 0.00 14 THR A CA 2
ATOM 1099 C C . THR A 1 14 ? -7.345 8.500 1.548 1.00 0.00 14 THR A C 2
ATOM 1100 O O . THR A 1 14 ? -6.376 9.007 1.018 1.00 0.00 14 THR A O 2
ATOM 1111 N N . LYS A 1 15 ? -7.818 8.958 2.673 1.00 0.00 15 LYS A N 2
ATOM 1112 C CA . LYS A 1 15 ? -7.167 10.126 3.329 1.00 0.00 15 LYS A CA 2
ATOM 1113 C C . LYS A 1 15 ? -5.914 9.664 4.070 1.00 0.00 15 LYS A C 2
ATOM 1114 O O . LYS A 1 15 ? -5.974 8.872 4.990 1.00 0.00 15 LYS A O 2
ATOM 1133 N N . ILE A 1 16 ? -4.778 10.148 3.662 1.00 0.00 16 ILE A N 2
ATOM 1134 C CA . ILE A 1 16 ? -3.507 9.742 4.318 1.00 0.00 16 ILE A CA 2
ATOM 1135 C C . ILE A 1 16 ? -2.496 10.879 4.179 1.00 0.00 16 ILE A C 2
ATOM 1136 O O . ILE A 1 16 ? -2.843 11.969 3.782 1.00 0.00 16 ILE A O 2
ATOM 1152 N N . THR A 1 17 ? -1.258 10.653 4.496 1.00 0.00 17 THR A N 2
ATOM 1153 C CA . THR A 1 17 ? -0.275 11.764 4.361 1.00 0.00 17 THR A CA 2
ATOM 1154 C C . THR A 1 17 ? 0.9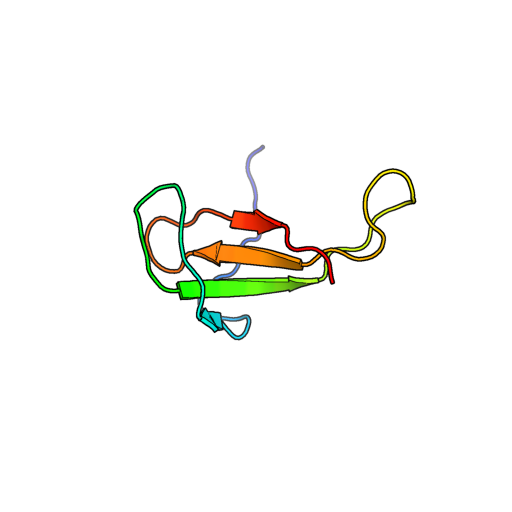05 11.352 3.483 1.00 0.00 17 THR A C 2
ATOM 1155 O O . THR A 1 17 ? 1.093 10.193 3.171 1.00 0.00 17 THR A O 2
ATOM 1166 N N . CYS A 1 18 ? 1.690 12.309 3.069 1.00 0.00 18 CYS A N 2
ATOM 1167 C CA . CYS A 1 18 ? 2.853 11.999 2.193 1.00 0.00 18 CYS A CA 2
ATOM 1168 C C . CYS A 1 18 ? 4.166 12.473 2.838 1.00 0.00 18 CYS A C 2
ATOM 1169 O O . CYS A 1 18 ? 4.370 13.658 3.010 1.00 0.00 18 CYS A O 2
ATOM 1176 N N . PRO A 1 19 ? 5.020 11.533 3.171 1.00 0.00 19 PRO A N 2
ATOM 1177 C CA . PRO A 1 19 ? 6.326 11.870 3.794 1.00 0.00 19 PRO A CA 2
ATOM 1178 C C . PRO A 1 19 ? 7.269 12.550 2.786 1.00 0.00 19 PRO A C 2
ATOM 1179 O O . PRO A 1 19 ? 8.409 12.835 3.096 1.00 0.00 19 PRO A O 2
ATOM 1190 N N . LYS A 1 20 ? 6.822 12.793 1.581 1.00 0.00 20 LYS A N 2
ATOM 1191 C CA . LYS A 1 20 ? 7.723 13.427 0.574 1.00 0.00 20 LYS A CA 2
ATOM 1192 C C . LYS A 1 20 ? 7.359 14.897 0.338 1.00 0.00 20 LYS A C 2
ATOM 1193 O O . LYS A 1 20 ? 8.069 15.793 0.746 1.00 0.00 20 LYS A O 2
ATOM 1212 N N . CYS A 1 21 ? 6.274 15.152 -0.342 1.00 0.00 21 CYS A N 2
ATOM 1213 C CA . CYS A 1 21 ? 5.893 16.568 -0.624 1.00 0.00 21 CYS A CA 2
ATOM 1214 C C . CYS A 1 21 ? 5.049 17.152 0.516 1.00 0.00 21 CYS A C 2
ATOM 1215 O O . CYS A 1 21 ? 4.940 18.355 0.659 1.00 0.00 21 CYS A O 2
ATOM 1222 N N . GLY A 1 22 ? 4.464 16.323 1.336 1.00 0.00 22 GLY A N 2
ATOM 1223 C CA . GLY A 1 22 ? 3.646 16.851 2.469 1.00 0.00 22 GLY A CA 2
ATOM 1224 C C . GLY A 1 22 ? 2.162 16.857 2.094 1.00 0.00 22 GLY A C 2
ATOM 1225 O O . GLY A 1 22 ? 1.362 17.531 2.713 1.00 0.00 22 GLY A O 2
ATOM 1229 N N . ASN A 1 23 ? 1.786 16.112 1.094 1.00 0.00 23 ASN A N 2
ATOM 1230 C CA . ASN A 1 23 ? 0.351 16.075 0.688 1.00 0.00 23 ASN A CA 2
ATOM 1231 C C . ASN A 1 23 ? -0.501 15.515 1.833 1.00 0.00 23 ASN A C 2
ATOM 1232 O O . ASN A 1 23 ? 0.013 15.097 2.852 1.00 0.00 23 ASN A O 2
ATOM 1243 N N . ASP A 1 24 ? -1.796 15.507 1.678 1.00 0.00 24 ASP A N 2
ATOM 1244 C CA . ASP A 1 24 ? -2.669 14.980 2.767 1.00 0.00 24 ASP A CA 2
ATOM 1245 C C . ASP A 1 24 ? -3.570 13.857 2.244 1.00 0.00 24 ASP A C 2
ATOM 1246 O O . ASP A 1 24 ? -4.464 13.395 2.928 1.00 0.00 24 ASP A O 2
ATOM 1255 N N . THR A 1 25 ? -3.342 13.403 1.044 1.00 0.00 25 THR A N 2
ATOM 1256 C CA . THR A 1 25 ? -4.191 12.306 0.497 1.00 0.00 25 THR A CA 2
ATOM 1257 C C . THR A 1 25 ? -3.384 11.436 -0.468 1.00 0.00 25 THR A C 2
ATOM 1258 O O . THR A 1 25 ? -2.321 11.808 -0.919 1.00 0.00 25 THR A O 2
ATOM 1269 N N . ALA A 1 26 ? -3.888 10.279 -0.787 1.00 0.00 26 ALA A N 2
ATOM 1270 C CA . ALA A 1 26 ? -3.160 9.379 -1.728 1.00 0.00 26 ALA A CA 2
ATOM 1271 C C . ALA A 1 26 ? -4.108 8.311 -2.280 1.00 0.00 26 ALA A C 2
ATOM 1272 O O . ALA A 1 26 ? -5.065 7.932 -1.635 1.00 0.00 26 ALA A O 2
ATOM 1279 N N . TYR A 1 27 ? -3.839 7.793 -3.449 1.00 0.00 27 TYR A N 2
ATOM 1280 C CA . TYR A 1 27 ? -4.723 6.722 -3.992 1.00 0.00 27 TYR A CA 2
ATOM 1281 C C . TYR A 1 27 ? -4.339 5.412 -3.305 1.00 0.00 27 TYR A C 2
ATOM 1282 O O . TYR A 1 27 ? -3.294 5.325 -2.691 1.00 0.00 27 TYR A O 2
ATOM 1300 N N . TRP A 1 28 ? -5.153 4.397 -3.368 1.00 0.00 28 TRP A N 2
ATOM 1301 C CA . TRP A 1 28 ? -4.764 3.138 -2.672 1.00 0.00 28 TRP A CA 2
ATOM 1302 C C . TRP A 1 28 ? -5.319 1.892 -3.356 1.00 0.00 28 TRP A C 2
ATOM 1303 O O . TRP A 1 28 ? -6.400 1.886 -3.911 1.00 0.00 28 TRP A O 2
ATOM 1324 N N . TRP A 1 29 ? -4.580 0.828 -3.266 1.00 0.00 29 TRP A N 2
ATOM 1325 C CA . TRP A 1 29 ? -5.018 -0.468 -3.843 1.00 0.00 29 TRP A CA 2
ATOM 1326 C C . TRP A 1 29 ? -4.292 -1.586 -3.098 1.00 0.00 29 TRP A C 2
ATOM 1327 O O . TRP A 1 29 ? -3.411 -1.330 -2.300 1.00 0.00 29 TRP A O 2
ATOM 1348 N N . GLU A 1 30 ? -4.646 -2.813 -3.326 1.00 0.00 30 GLU A N 2
ATOM 1349 C CA . GLU A 1 30 ? -3.960 -3.915 -2.595 1.00 0.00 30 GLU A CA 2
ATOM 1350 C C . GLU A 1 30 ? -3.039 -4.690 -3.539 1.00 0.00 30 GLU A C 2
ATOM 1351 O O . GLU A 1 30 ? -3.342 -4.881 -4.700 1.00 0.00 30 GLU A O 2
ATOM 1363 N N . MET A 1 31 ? -1.920 -5.144 -3.049 1.00 0.00 31 MET A N 2
ATOM 1364 C CA . MET A 1 31 ? -0.982 -5.912 -3.917 1.00 0.00 31 MET A CA 2
ATOM 1365 C C . MET A 1 31 ? -1.146 -7.413 -3.667 1.00 0.00 31 MET A C 2
ATOM 1366 O O . MET A 1 31 ? -2.105 -7.852 -3.062 1.00 0.00 31 MET A O 2
ATOM 1380 N N . GLN A 1 32 ? -0.217 -8.205 -4.127 1.00 0.00 32 GLN A N 2
ATOM 1381 C CA . GLN A 1 32 ? -0.319 -9.676 -3.916 1.00 0.00 32 GLN A CA 2
ATOM 1382 C C . GLN A 1 32 ? 1.063 -10.322 -4.029 1.00 0.00 32 GLN A C 2
ATOM 1383 O O . GLN A 1 32 ? 1.434 -10.842 -5.062 1.00 0.00 32 GLN A O 2
ATOM 1397 N N . THR A 1 33 ? 1.829 -10.290 -2.974 1.00 0.00 33 THR A N 2
ATOM 1398 C CA . THR A 1 33 ? 3.187 -10.901 -3.019 1.00 0.00 33 THR A CA 2
ATOM 1399 C C . THR A 1 33 ? 3.236 -12.141 -2.122 1.00 0.00 33 THR A C 2
ATOM 1400 O O . THR A 1 33 ? 2.312 -12.927 -2.087 1.00 0.00 33 THR A O 2
ATOM 1411 N N . ARG A 1 34 ? 4.306 -12.323 -1.398 1.00 0.00 34 ARG A N 2
ATOM 1412 C CA . ARG A 1 34 ? 4.406 -13.514 -0.508 1.00 0.00 34 ARG A CA 2
ATOM 1413 C C . ARG A 1 34 ? 4.325 -13.088 0.962 1.00 0.00 34 ARG A C 2
ATOM 1414 O O . ARG A 1 34 ? 3.262 -13.052 1.550 1.00 0.00 34 ARG A O 2
ATOM 1435 N N . ALA A 1 35 ? 5.440 -12.767 1.558 1.00 0.00 35 ALA A N 2
ATOM 1436 C CA . ALA A 1 35 ? 5.426 -12.346 2.988 1.00 0.00 35 ALA A CA 2
ATOM 1437 C C . ALA A 1 35 ? 4.567 -13.308 3.812 1.00 0.00 35 ALA A C 2
ATOM 1438 O O . ALA A 1 35 ? 3.367 -13.150 3.916 1.00 0.00 35 ALA A O 2
ATOM 1445 N N . GLY A 1 36 ? 5.171 -14.306 4.394 1.00 0.00 36 GLY A N 2
ATOM 1446 C CA . GLY A 1 36 ? 4.388 -15.279 5.207 1.00 0.00 36 GLY A CA 2
ATOM 1447 C C . GLY A 1 36 ? 3.787 -14.569 6.421 1.00 0.00 36 GLY A C 2
ATOM 1448 O O . GLY A 1 36 ? 2.943 -15.106 7.111 1.00 0.00 36 GLY A O 2
ATOM 1452 N N . ASP A 1 37 ? 4.213 -13.365 6.691 1.00 0.00 37 ASP A N 2
ATOM 1453 C CA . ASP A 1 37 ? 3.663 -12.626 7.864 1.00 0.00 37 ASP A CA 2
ATOM 1454 C C . ASP A 1 37 ? 2.376 -11.893 7.477 1.00 0.00 37 ASP A C 2
ATOM 1455 O O . ASP A 1 37 ? 1.307 -12.192 7.972 1.00 0.00 37 ASP A O 2
ATOM 1464 N N . GLU A 1 38 ? 2.470 -10.934 6.599 1.00 0.00 38 GLU A N 2
ATOM 1465 C CA . GLU A 1 38 ? 1.251 -10.183 6.185 1.00 0.00 38 GLU A CA 2
ATOM 1466 C C . GLU A 1 38 ? 1.122 -10.176 4.657 1.00 0.00 38 GLU A C 2
ATOM 1467 O O . GLU A 1 38 ? 1.511 -9.224 4.009 1.00 0.00 38 GLU A O 2
ATOM 1479 N N . PRO A 1 39 ? 0.578 -11.243 4.126 1.00 0.00 39 PRO A N 2
ATOM 1480 C CA . PRO A 1 39 ? 0.397 -11.356 2.659 1.00 0.00 39 PRO A CA 2
ATOM 1481 C C . PRO A 1 39 ? -0.525 -10.246 2.147 1.00 0.00 39 PRO A C 2
ATOM 1482 O O . PRO A 1 39 ? -1.329 -9.706 2.881 1.00 0.00 39 PRO A O 2
ATOM 1493 N N . SER A 1 40 ? -0.416 -9.901 0.894 1.00 0.00 40 SER A N 2
ATOM 1494 C CA . SER A 1 40 ? -1.287 -8.826 0.339 1.00 0.00 40 SER A CA 2
ATOM 1495 C C . SER A 1 40 ? -1.010 -7.500 1.054 1.00 0.00 40 SER A C 2
ATOM 1496 O O . SER A 1 40 ? -1.282 -7.349 2.228 1.00 0.00 40 SER A O 2
ATOM 1504 N N . THR A 1 41 ? -0.468 -6.540 0.355 1.00 0.00 41 THR A N 2
ATOM 1505 C CA . THR A 1 41 ? -0.172 -5.227 0.996 1.00 0.00 41 THR A CA 2
ATOM 1506 C C . THR A 1 41 ? -0.881 -4.099 0.242 1.00 0.00 41 THR A C 2
ATOM 1507 O O . THR A 1 41 ? -1.099 -4.177 -0.951 1.00 0.00 41 THR A O 2
ATOM 1518 N N . ILE A 1 42 ? -1.243 -3.050 0.928 1.00 0.00 42 ILE A N 2
ATOM 1519 C CA . ILE A 1 42 ? -1.941 -1.917 0.253 1.00 0.00 42 ILE A CA 2
ATOM 1520 C C . ILE A 1 42 ? -0.965 -0.760 0.015 1.00 0.00 42 ILE A C 2
ATOM 1521 O O . ILE A 1 42 ? -0.335 -0.273 0.932 1.00 0.00 42 ILE A O 2
ATOM 1537 N N . PHE A 1 43 ? -0.844 -0.306 -1.202 1.00 0.00 43 PHE A N 2
ATOM 1538 C CA . PHE A 1 43 ? 0.080 0.829 -1.479 1.00 0.00 43 PHE A CA 2
ATOM 1539 C C . PHE A 1 43 ? -0.713 2.137 -1.526 1.00 0.00 43 PHE A C 2
ATOM 1540 O O . PHE A 1 43 ? -1.879 2.154 -1.868 1.00 0.00 43 PHE A O 2
ATOM 1557 N N . TYR A 1 44 ? -0.097 3.228 -1.166 1.00 0.00 44 TYR A N 2
ATOM 1558 C CA . TYR A 1 44 ? -0.826 4.531 -1.171 1.00 0.00 44 TYR A CA 2
ATOM 1559 C C . TYR A 1 44 ? -0.096 5.568 -2.022 1.00 0.00 44 TYR A C 2
ATOM 1560 O O . TYR A 1 44 ? 0.949 6.053 -1.643 1.00 0.00 44 TYR A O 2
ATOM 1578 N N . LYS A 1 45 ? -0.641 5.935 -3.149 1.00 0.00 45 LYS A N 2
ATOM 1579 C CA . LYS A 1 45 ? 0.034 6.966 -3.994 1.00 0.00 45 LYS A CA 2
ATOM 1580 C C . LYS A 1 45 ? -0.506 8.366 -3.671 1.00 0.00 45 LYS A C 2
ATOM 1581 O O . LYS A 1 45 ? -1.625 8.703 -3.995 1.00 0.00 45 LYS A O 2
ATOM 1600 N N . CYS A 1 46 ? 0.290 9.182 -3.035 1.00 0.00 46 CYS A N 2
ATOM 1601 C CA . CYS A 1 46 ? -0.164 10.563 -2.693 1.00 0.00 46 CYS A CA 2
ATOM 1602 C C . CYS A 1 46 ? -0.741 11.241 -3.945 1.00 0.00 46 CYS A C 2
ATOM 1603 O O . CYS A 1 46 ? -0.347 10.951 -5.057 1.00 0.00 46 CYS A 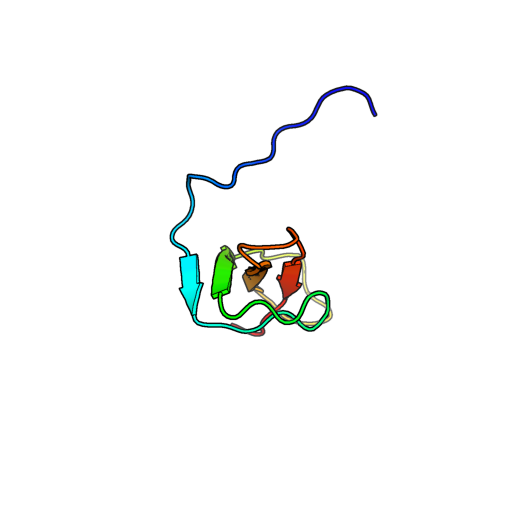O 2
ATOM 1611 N N . THR A 1 47 ? -1.675 12.137 -3.769 1.00 0.00 47 THR A N 2
ATOM 1612 C CA . THR A 1 47 ? -2.280 12.826 -4.946 1.00 0.00 47 THR A CA 2
ATOM 1613 C C . THR A 1 47 ? -1.633 14.197 -5.161 1.00 0.00 47 THR A C 2
ATOM 1614 O O . THR A 1 47 ? -2.308 15.196 -5.309 1.00 0.00 47 THR A O 2
ATOM 1625 N N . LYS A 1 48 ? -0.330 14.253 -5.184 1.00 0.00 48 LYS A N 2
ATOM 1626 C CA . LYS A 1 48 ? 0.359 15.559 -5.397 1.00 0.00 48 LYS A CA 2
ATOM 1627 C C . LYS A 1 48 ? 1.692 15.336 -6.111 1.00 0.00 48 LYS A C 2
ATOM 1628 O O . LYS A 1 48 ? 1.836 15.621 -7.283 1.00 0.00 48 LYS A O 2
ATOM 1647 N N . CYS A 1 49 ? 2.667 14.825 -5.412 1.00 0.00 49 CYS A N 2
ATOM 1648 C CA . CYS A 1 49 ? 3.990 14.580 -6.049 1.00 0.00 49 CYS A CA 2
ATOM 1649 C C . CYS A 1 49 ? 3.987 13.226 -6.757 1.00 0.00 49 CYS A C 2
ATOM 1650 O O . CYS A 1 49 ? 4.804 12.959 -7.616 1.00 0.00 49 CYS A O 2
ATOM 1658 N N . GLY A 1 50 ? 3.069 12.370 -6.405 1.00 0.00 50 GLY A N 2
ATOM 1659 C CA . GLY A 1 50 ? 3.003 11.034 -7.058 1.00 0.00 50 GLY A CA 2
ATOM 1660 C C . GLY A 1 50 ? 3.964 10.066 -6.365 1.00 0.00 50 GLY A C 2
ATOM 1661 O O . GLY A 1 50 ? 4.803 9.455 -6.997 1.00 0.00 50 GLY A O 2
ATOM 1665 N N . HIS A 1 51 ? 3.841 9.904 -5.075 1.00 0.00 51 HIS A N 2
ATOM 1666 C CA . HIS A 1 51 ? 4.739 8.958 -4.360 1.00 0.00 51 HIS A CA 2
ATOM 1667 C C . HIS A 1 51 ? 3.890 7.857 -3.735 1.00 0.00 51 HIS A C 2
ATOM 1668 O O . HIS A 1 51 ? 2.765 8.088 -3.349 1.00 0.00 51 HIS A O 2
ATOM 1682 N N . THR A 1 52 ? 4.396 6.661 -3.633 1.00 0.00 52 THR A N 2
ATOM 1683 C CA . THR A 1 52 ? 3.562 5.589 -3.031 1.00 0.00 52 THR A CA 2
ATOM 1684 C C . THR A 1 52 ? 4.374 4.717 -2.076 1.00 0.00 52 THR A C 2
ATOM 1685 O O . THR A 1 52 ? 5.500 4.349 -2.347 1.00 0.00 52 THR A O 2
ATOM 1696 N N . TRP A 1 53 ? 3.793 4.375 -0.962 1.00 0.00 53 TRP A N 2
ATOM 1697 C CA . TRP A 1 53 ? 4.501 3.513 0.023 1.00 0.00 53 TRP A CA 2
ATOM 1698 C C . TRP A 1 53 ? 3.632 2.288 0.328 1.00 0.00 53 TRP A C 2
ATOM 1699 O O . TRP A 1 53 ? 2.848 1.862 -0.497 1.00 0.00 53 TRP A O 2
ATOM 1720 N N . ARG A 1 54 ? 3.754 1.711 1.491 1.00 0.00 54 ARG A N 2
ATOM 1721 C CA . ARG A 1 54 ? 2.916 0.517 1.803 1.00 0.00 54 ARG A CA 2
ATOM 1722 C C . ARG A 1 54 ? 2.207 0.690 3.147 1.00 0.00 54 ARG A C 2
ATOM 1723 O O . ARG A 1 54 ? 2.717 1.314 4.056 1.00 0.00 54 ARG A O 2
ATOM 1744 N N . SER A 1 55 ? 1.031 0.138 3.276 1.00 0.00 55 SER A N 2
ATOM 1745 C CA . SER A 1 55 ? 0.280 0.261 4.554 1.00 0.00 55 SER A CA 2
ATOM 1746 C C . SER A 1 55 ? 0.651 -0.888 5.492 1.00 0.00 55 SER A C 2
ATOM 1747 O O . SER A 1 55 ? 0.672 -0.738 6.698 1.00 0.00 55 SER A O 2
ATOM 1755 N N . TYR A 1 56 ? 0.944 -2.036 4.946 1.00 0.00 56 TYR A N 2
ATOM 1756 C CA . TYR A 1 56 ? 1.314 -3.195 5.806 1.00 0.00 56 TYR A CA 2
ATOM 1757 C C . TYR A 1 56 ? 0.206 -3.470 6.824 1.00 0.00 56 TYR A C 2
ATOM 1758 O O . TYR A 1 56 ? 0.462 -3.843 7.951 1.00 0.00 56 TYR A O 2
ATOM 1776 N N . GLU A 1 57 ? -1.026 -3.286 6.436 1.00 0.00 57 GLU A N 2
ATOM 1777 C CA . GLU A 1 57 ? -2.150 -3.535 7.382 1.00 0.00 57 GLU A CA 2
ATOM 1778 C C . GLU A 1 57 ? -2.837 -4.864 7.053 1.00 0.00 57 GLU A C 2
ATOM 1779 O O . GLU A 1 57 ? -3.255 -5.028 5.918 1.00 0.00 57 GLU A O 2
ATOM 1793 N N . GLY A 1 1 ? 10.289 5.104 -22.608 1.00 0.00 1 GLY A N 3
ATOM 1794 C CA . GLY A 1 1 ? 9.082 4.426 -22.057 1.00 0.00 1 GLY A CA 3
ATOM 1795 C C . GLY A 1 1 ? 7.846 4.863 -22.843 1.00 0.00 1 GLY A C 3
ATOM 1796 O O . GLY A 1 1 ? 6.865 5.307 -22.280 1.00 0.00 1 GLY A O 3
ATOM 1802 N N . SER A 1 2 ? 7.883 4.741 -24.141 1.00 0.00 2 SER A N 3
ATOM 1803 C CA . SER A 1 2 ? 6.706 5.151 -24.961 1.00 0.00 2 SER A CA 3
ATOM 1804 C C . SER A 1 2 ? 6.311 6.593 -24.638 1.00 0.00 2 SER A C 3
ATOM 1805 O O . SER A 1 2 ? 6.888 7.228 -23.778 1.00 0.00 2 SER A O 3
ATOM 1813 N N . HIS A 1 3 ? 5.326 7.114 -25.319 1.00 0.00 3 HIS A N 3
ATOM 1814 C CA . HIS A 1 3 ? 4.891 8.513 -25.047 1.00 0.00 3 HIS A CA 3
ATOM 1815 C C . HIS A 1 3 ? 3.782 8.524 -23.993 1.00 0.00 3 HIS A C 3
ATOM 1816 O O . HIS A 1 3 ? 2.639 8.226 -24.279 1.00 0.00 3 HIS A O 3
ATOM 1830 N N . MET A 1 4 ? 4.111 8.862 -22.776 1.00 0.00 4 MET A N 3
ATOM 1831 C CA . MET A 1 4 ? 3.075 8.890 -21.706 1.00 0.00 4 MET A CA 3
ATOM 1832 C C . MET A 1 4 ? 2.492 7.489 -21.500 1.00 0.00 4 MET A C 3
ATOM 1833 O O . MET A 1 4 ? 1.994 6.871 -22.420 1.00 0.00 4 MET A O 3
ATOM 1847 N N . GLU A 1 5 ? 2.551 6.983 -20.299 1.00 0.00 5 GLU A N 3
ATOM 1848 C CA . GLU A 1 5 ? 2.002 5.623 -20.034 1.00 0.00 5 GLU A CA 3
ATOM 1849 C C . GLU A 1 5 ? 0.473 5.671 -19.983 1.00 0.00 5 GLU A C 3
ATOM 1850 O O . GLU A 1 5 ? -0.137 6.675 -20.297 1.00 0.00 5 GLU A O 3
ATOM 1862 N N . GLN A 1 6 ? -0.151 4.596 -19.589 1.00 0.00 6 GLN A N 3
ATOM 1863 C CA . GLN A 1 6 ? -1.641 4.583 -19.515 1.00 0.00 6 GLN A CA 3
ATOM 1864 C C . GLN A 1 6 ? -2.102 4.995 -18.115 1.00 0.00 6 GLN A C 3
ATOM 1865 O O . GLN A 1 6 ? -1.338 4.978 -17.170 1.00 0.00 6 GLN A O 3
ATOM 1879 N N . ASP A 1 7 ? -3.345 5.367 -17.974 1.00 0.00 7 ASP A N 3
ATOM 1880 C CA . ASP A 1 7 ? -3.854 5.782 -16.634 1.00 0.00 7 ASP A CA 3
ATOM 1881 C C . ASP A 1 7 ? -3.757 4.620 -15.643 1.00 0.00 7 ASP A C 3
ATOM 1882 O O . ASP A 1 7 ? -3.860 3.468 -16.012 1.00 0.00 7 ASP A O 3
ATOM 1891 N N . LEU A 1 8 ? -3.568 4.916 -14.387 1.00 0.00 8 LEU A N 3
ATOM 1892 C CA . LEU A 1 8 ? -3.473 3.828 -13.373 1.00 0.00 8 LEU A CA 3
ATOM 1893 C C . LEU A 1 8 ? -4.841 3.174 -13.180 1.00 0.00 8 LEU A C 3
ATOM 1894 O O . LEU A 1 8 ? -5.434 3.261 -12.124 1.00 0.00 8 LEU A O 3
ATOM 1910 N N . LYS A 1 9 ? -5.343 2.522 -14.198 1.00 0.00 9 LYS A N 3
ATOM 1911 C CA . LYS A 1 9 ? -6.678 1.858 -14.091 1.00 0.00 9 LYS A CA 3
ATOM 1912 C C . LYS A 1 9 ? -7.635 2.710 -13.252 1.00 0.00 9 LYS A C 3
ATOM 1913 O O . LYS A 1 9 ? -7.646 3.922 -13.347 1.00 0.00 9 LYS A O 3
ATOM 1932 N N . THR A 1 10 ? -8.439 2.091 -12.434 1.00 0.00 10 THR A N 3
ATOM 1933 C CA . THR A 1 10 ? -9.390 2.873 -11.595 1.00 0.00 10 THR A CA 3
ATOM 1934 C C . THR A 1 10 ? -9.278 2.449 -10.129 1.00 0.00 10 THR A C 3
ATOM 1935 O O . THR A 1 10 ? -9.301 1.278 -9.807 1.00 0.00 10 THR A O 3
ATOM 1946 N N . LEU A 1 11 ? -9.154 3.395 -9.239 1.00 0.00 11 LEU A N 3
ATOM 1947 C CA . LEU A 1 11 ? -9.037 3.051 -7.793 1.00 0.00 11 LEU A CA 3
ATOM 1948 C C . LEU A 1 11 ? -9.365 4.282 -6.933 1.00 0.00 11 LEU A C 3
ATOM 1949 O O . LEU A 1 11 ? -8.830 5.348 -7.165 1.00 0.00 11 LEU A O 3
ATOM 1965 N N . PRO A 1 12 ? -10.234 4.106 -5.966 1.00 0.00 12 PRO A N 3
ATOM 1966 C CA . PRO A 1 12 ? -10.616 5.231 -5.080 1.00 0.00 12 PRO A CA 3
ATOM 1967 C C . PRO A 1 12 ? -9.393 5.739 -4.313 1.00 0.00 12 PRO A C 3
ATOM 1968 O O . PRO A 1 12 ? -8.314 5.188 -4.413 1.00 0.00 12 PRO A O 3
ATOM 1979 N N . THR A 1 13 ? -9.548 6.784 -3.550 1.00 0.00 13 THR A N 3
ATOM 1980 C CA . THR A 1 13 ? -8.390 7.319 -2.780 1.00 0.00 13 THR A CA 3
ATOM 1981 C C . THR A 1 13 ? -8.703 7.322 -1.283 1.00 0.00 13 THR A C 3
ATOM 1982 O O . THR A 1 13 ? -9.847 7.275 -0.875 1.00 0.00 13 THR A O 3
ATOM 1993 N N . THR A 1 14 ? -7.692 7.378 -0.462 1.00 0.00 14 THR A N 3
ATOM 1994 C CA . THR A 1 14 ? -7.920 7.387 1.009 1.00 0.00 14 THR A CA 3
ATOM 1995 C C . THR A 1 14 ? -7.247 8.609 1.625 1.00 0.00 14 THR A C 3
ATOM 1996 O O . THR A 1 14 ? -6.276 9.120 1.104 1.00 0.00 14 THR A O 3
ATOM 2007 N N . LYS A 1 15 ? -7.746 9.085 2.728 1.00 0.00 15 LYS A N 3
ATOM 2008 C CA . LYS A 1 15 ? -7.118 10.276 3.360 1.00 0.00 15 LYS A CA 3
ATOM 2009 C C . LYS A 1 15 ? -5.873 9.860 4.143 1.00 0.00 15 LYS A C 3
ATOM 2010 O O . LYS A 1 15 ? -5.953 9.323 5.229 1.00 0.00 15 LYS A O 3
ATOM 2029 N N . ILE A 1 16 ? -4.723 10.121 3.594 1.00 0.00 16 ILE A N 3
ATOM 2030 C CA . ILE A 1 16 ? -3.453 9.767 4.284 1.00 0.00 16 ILE A CA 3
ATOM 2031 C C . ILE A 1 16 ? -2.426 10.852 3.982 1.00 0.00 16 ILE A C 3
ATOM 2032 O O . ILE A 1 16 ? -2.662 11.715 3.165 1.00 0.00 16 ILE A O 3
ATOM 2048 N N . THR A 1 17 ? -1.299 10.846 4.626 1.00 0.00 17 THR A N 3
ATOM 2049 C CA . THR A 1 17 ? -0.314 11.924 4.336 1.00 0.00 17 THR A CA 3
ATOM 2050 C C . THR A 1 17 ? 0.860 11.412 3.507 1.00 0.00 17 THR A C 3
ATOM 2051 O O . THR A 1 17 ? 1.091 10.225 3.384 1.00 0.00 17 THR A O 3
ATOM 2062 N N . CYS A 1 18 ? 1.593 12.320 2.927 1.00 0.00 18 CYS A N 3
ATOM 2063 C CA . CYS A 1 18 ? 2.754 11.935 2.084 1.00 0.00 18 CYS A CA 3
ATOM 2064 C C . CYS A 1 18 ? 4.058 12.485 2.684 1.00 0.00 18 CYS A C 3
ATOM 2065 O O . CYS A 1 18 ? 4.295 13.676 2.641 1.00 0.00 18 CYS A O 3
ATOM 2072 N N . PRO A 1 19 ? 4.869 11.604 3.218 1.00 0.00 19 PRO A N 3
ATOM 2073 C CA . PRO A 1 19 ? 6.158 12.022 3.821 1.00 0.00 19 PRO A CA 3
ATOM 2074 C C . PRO A 1 19 ? 7.075 12.655 2.764 1.00 0.00 19 PRO A C 3
ATOM 2075 O O . PRO A 1 19 ? 8.120 13.189 3.080 1.00 0.00 19 PRO A O 3
ATOM 2086 N N . LYS A 1 20 ? 6.697 12.597 1.514 1.00 0.00 20 LYS A N 3
ATOM 2087 C CA . LYS A 1 20 ? 7.554 13.192 0.449 1.00 0.00 20 LYS A CA 3
ATOM 2088 C C . LYS A 1 20 ? 7.273 14.690 0.304 1.00 0.00 20 LYS A C 3
ATOM 2089 O O . LYS A 1 20 ? 8.134 15.516 0.536 1.00 0.00 20 LYS A O 3
ATOM 2108 N N . CYS A 1 21 ? 6.079 15.048 -0.080 1.00 0.00 21 CYS A N 3
ATOM 2109 C CA . CYS A 1 21 ? 5.757 16.496 -0.241 1.00 0.00 21 CYS A CA 3
ATOM 2110 C C . CYS A 1 21 ? 4.808 16.961 0.871 1.00 0.00 21 CYS A C 3
ATOM 2111 O O . CYS A 1 21 ? 4.496 18.129 0.982 1.00 0.00 21 CYS A O 3
ATOM 2118 N N . GLY A 1 22 ? 4.361 16.059 1.705 1.00 0.00 22 GLY A N 3
ATOM 2119 C CA . GLY A 1 22 ? 3.449 16.459 2.817 1.00 0.00 22 GLY A CA 3
ATOM 2120 C C . GLY A 1 22 ? 1.994 16.439 2.345 1.00 0.00 22 GLY A C 3
ATOM 2121 O O . GLY A 1 22 ? 1.111 16.944 3.009 1.00 0.00 22 GLY A O 3
ATOM 2125 N N . ASN A 1 23 ? 1.730 15.860 1.207 1.00 0.00 23 ASN A N 3
ATOM 2126 C CA . ASN A 1 23 ? 0.326 15.814 0.707 1.00 0.00 23 ASN A CA 3
ATOM 2127 C C . ASN A 1 23 ? -0.612 15.354 1.825 1.00 0.00 23 ASN A C 3
ATOM 2128 O O . ASN A 1 23 ? -0.178 14.910 2.870 1.00 0.00 23 ASN A O 3
ATOM 2139 N N . ASP A 1 24 ? -1.893 15.455 1.613 1.00 0.00 24 ASP A N 3
ATOM 2140 C CA . ASP A 1 24 ? -2.856 15.023 2.663 1.00 0.00 24 ASP A CA 3
ATOM 2141 C C . ASP A 1 24 ? -3.668 13.820 2.174 1.00 0.00 24 ASP A C 3
ATOM 2142 O O . ASP A 1 24 ? -4.444 13.240 2.909 1.00 0.00 24 ASP A O 3
ATOM 2151 N N . THR A 1 25 ? -3.492 13.427 0.943 1.00 0.00 25 THR A N 3
ATOM 2152 C CA . THR A 1 25 ? -4.261 12.256 0.439 1.00 0.00 25 THR A CA 3
ATOM 2153 C C . THR A 1 25 ? -3.426 11.421 -0.530 1.00 0.00 25 THR A C 3
ATOM 2154 O O . THR A 1 25 ? -2.372 11.825 -0.977 1.00 0.00 25 THR A O 3
ATOM 2165 N N . ALA A 1 26 ? -3.902 10.255 -0.858 1.00 0.00 26 ALA A N 3
ATOM 2166 C CA . ALA A 1 26 ? -3.155 9.373 -1.803 1.00 0.00 26 ALA A CA 3
ATOM 2167 C C . ALA A 1 26 ? -4.079 8.282 -2.358 1.00 0.00 26 ALA A C 3
ATOM 2168 O O . ALA A 1 26 ? -5.041 7.896 -1.724 1.00 0.00 26 ALA A O 3
ATOM 2175 N N . TYR A 1 27 ? -3.781 7.756 -3.517 1.00 0.00 27 TYR A N 3
ATOM 2176 C CA . TYR A 1 27 ? -4.636 6.662 -4.067 1.00 0.00 27 TYR A CA 3
ATOM 2177 C C . TYR A 1 27 ? -4.251 5.368 -3.356 1.00 0.00 27 TYR A C 3
ATOM 2178 O O . TYR A 1 27 ? -3.098 5.161 -3.031 1.00 0.00 27 TYR A O 3
ATOM 2196 N N . TRP A 1 28 ? -5.182 4.502 -3.082 1.00 0.00 28 TRP A N 3
ATOM 2197 C CA . TRP A 1 28 ? -4.800 3.257 -2.363 1.00 0.00 28 TRP A CA 3
ATOM 2198 C C . TRP A 1 28 ? -5.413 2.011 -2.992 1.00 0.00 28 TRP A C 3
ATOM 2199 O O . TRP A 1 28 ? -6.531 2.009 -3.467 1.00 0.00 28 TRP A O 3
ATOM 2220 N N . TRP A 1 29 ? -4.679 0.942 -2.950 1.00 0.00 29 TRP A N 3
ATOM 2221 C CA . TRP A 1 29 ? -5.169 -0.352 -3.486 1.00 0.00 29 TRP A CA 3
ATOM 2222 C C . TRP A 1 29 ? -4.341 -1.466 -2.853 1.00 0.00 29 TRP A C 3
ATOM 2223 O O . TRP A 1 29 ? -3.355 -1.206 -2.193 1.00 0.00 29 TRP A O 3
ATOM 2244 N N . GLU A 1 30 ? -4.722 -2.695 -3.022 1.00 0.00 30 GLU A N 3
ATOM 2245 C CA . GLU A 1 30 ? -3.935 -3.790 -2.392 1.00 0.00 30 GLU A CA 3
ATOM 2246 C C . GLU A 1 30 ? -3.184 -4.592 -3.460 1.00 0.00 30 GLU A C 3
ATOM 2247 O O . GLU A 1 30 ? -3.585 -4.646 -4.606 1.00 0.00 30 GLU A O 3
ATOM 2259 N N . MET A 1 31 ? -2.097 -5.217 -3.092 1.00 0.00 31 MET A N 3
ATOM 2260 C CA . MET A 1 31 ? -1.323 -6.017 -4.088 1.00 0.00 31 MET A CA 3
ATOM 2261 C C . MET A 1 31 ? -1.338 -7.499 -3.704 1.00 0.00 31 MET A C 3
ATOM 2262 O O . MET A 1 31 ? -1.786 -7.871 -2.637 1.00 0.00 31 MET A O 3
ATOM 2276 N N . GLN A 1 32 ? -0.850 -8.351 -4.566 1.00 0.00 32 GLN A N 3
ATOM 2277 C CA . GLN A 1 32 ? -0.836 -9.810 -4.250 1.00 0.00 32 GLN A CA 3
ATOM 2278 C C . GLN A 1 32 ? 0.480 -10.190 -3.566 1.00 0.00 32 GLN A C 3
ATOM 2279 O O . GLN A 1 32 ? 1.511 -10.300 -4.200 1.00 0.00 32 GLN A O 3
ATOM 2293 N N . THR A 1 33 ? 0.454 -10.392 -2.277 1.00 0.00 33 THR A N 3
ATOM 2294 C CA . THR A 1 33 ? 1.706 -10.763 -1.555 1.00 0.00 33 THR A CA 3
ATOM 2295 C C . THR A 1 33 ? 1.451 -11.955 -0.626 1.00 0.00 33 THR A C 3
ATOM 2296 O O . THR A 1 33 ? 2.322 -12.374 0.111 1.00 0.00 33 THR A O 3
ATOM 2307 N N . ARG A 1 34 ? 0.268 -12.505 -0.657 1.00 0.00 34 ARG A N 3
ATOM 2308 C CA . ARG A 1 34 ? -0.036 -13.670 0.225 1.00 0.00 34 ARG A CA 3
ATOM 2309 C C . ARG A 1 34 ? -1.119 -14.546 -0.411 1.00 0.00 34 ARG A C 3
ATOM 2310 O O . ARG A 1 34 ? -0.837 -15.579 -0.984 1.00 0.00 34 ARG A O 3
ATOM 2331 N N . ALA A 1 35 ? -2.355 -14.141 -0.315 1.00 0.00 35 ALA A N 3
ATOM 2332 C CA . ALA A 1 35 ? -3.455 -14.952 -0.914 1.00 0.00 35 ALA A CA 3
ATOM 2333 C C . ALA A 1 35 ? -4.216 -14.123 -1.952 1.00 0.00 35 ALA A C 3
ATOM 2334 O O . ALA A 1 35 ? -4.073 -14.319 -3.142 1.00 0.00 35 ALA A O 3
ATOM 2341 N N . GLY A 1 36 ? -5.024 -13.198 -1.511 1.00 0.00 36 GLY A N 3
ATOM 2342 C CA . GLY A 1 36 ? -5.789 -12.360 -2.478 1.00 0.00 36 GLY A CA 3
ATOM 2343 C C . GLY A 1 36 ? -7.022 -11.772 -1.787 1.00 0.00 36 GLY A C 3
ATOM 2344 O O . GLY A 1 36 ? -7.243 -10.577 -1.803 1.00 0.00 36 GLY A O 3
ATOM 2348 N N . ASP A 1 37 ? -7.827 -12.601 -1.183 1.00 0.00 37 ASP A N 3
ATOM 2349 C CA . ASP A 1 37 ? -9.047 -12.089 -0.495 1.00 0.00 37 ASP A CA 3
ATOM 2350 C C . ASP A 1 37 ? -8.678 -11.469 0.856 1.00 0.00 37 ASP A C 3
ATOM 2351 O O . ASP A 1 37 ? -9.181 -10.428 1.230 1.00 0.00 37 ASP A O 3
ATOM 2360 N N . GLU A 1 38 ? -7.805 -12.102 1.592 1.00 0.00 38 GLU A N 3
ATOM 2361 C CA . GLU A 1 38 ? -7.409 -11.547 2.919 1.00 0.00 38 GLU A CA 3
ATOM 2362 C C . GLU A 1 38 ? -6.473 -10.345 2.734 1.00 0.00 38 GLU A C 3
ATOM 2363 O O . GLU A 1 38 ? -5.947 -10.133 1.659 1.00 0.00 38 GLU A O 3
ATOM 2375 N N . PRO A 1 39 ? -6.291 -9.593 3.791 1.00 0.00 39 PRO A N 3
ATOM 2376 C CA . PRO A 1 39 ? -5.405 -8.405 3.735 1.00 0.00 39 PRO A CA 3
ATOM 2377 C C . PRO A 1 39 ? -3.973 -8.825 3.396 1.00 0.00 39 PRO A C 3
ATOM 2378 O O . PRO A 1 39 ? -3.514 -9.877 3.794 1.00 0.00 39 PRO A O 3
ATOM 2389 N N . SER A 1 40 ? -3.263 -8.015 2.661 1.00 0.00 40 SER A N 3
ATOM 2390 C CA . SER A 1 40 ? -1.863 -8.376 2.297 1.00 0.00 40 SER A CA 3
ATOM 2391 C C . SER A 1 40 ? -0.985 -7.123 2.263 1.00 0.00 40 SER A C 3
ATOM 2392 O O . SER A 1 40 ? -0.249 -6.843 3.188 1.00 0.00 40 SER A O 3
ATOM 2400 N N . THR A 1 41 ? -1.056 -6.369 1.202 1.00 0.00 41 THR A N 3
ATOM 2401 C CA . THR A 1 41 ? -0.225 -5.135 1.108 1.00 0.00 41 THR A CA 3
ATOM 2402 C C . THR A 1 41 ? -0.984 -4.044 0.351 1.00 0.00 41 THR A C 3
ATOM 2403 O O . THR A 1 41 ? -1.532 -4.277 -0.709 1.00 0.00 41 THR A O 3
ATOM 2414 N N . ILE A 1 42 ? -1.022 -2.855 0.886 1.00 0.00 42 ILE A N 3
ATOM 2415 C CA . ILE A 1 42 ? -1.748 -1.751 0.195 1.00 0.00 42 ILE A CA 3
ATOM 2416 C C . ILE A 1 42 ? -0.778 -0.627 -0.174 1.00 0.00 42 ILE A C 3
ATOM 2417 O O . ILE A 1 42 ? -0.099 -0.079 0.670 1.00 0.00 42 ILE A O 3
ATOM 2433 N N . PHE A 1 43 ? -0.717 -0.268 -1.426 1.00 0.00 43 PHE A N 3
ATOM 2434 C CA . PHE A 1 43 ? 0.199 0.831 -1.833 1.00 0.00 43 PHE A CA 3
ATOM 2435 C C . PHE A 1 43 ? -0.563 2.155 -1.837 1.00 0.00 43 PHE A C 3
ATOM 2436 O O . PHE A 1 43 ? -1.664 2.249 -2.345 1.00 0.00 43 PHE A O 3
ATOM 2453 N N . TYR A 1 44 ? 0.010 3.172 -1.262 1.00 0.00 44 TYR A N 3
ATOM 2454 C CA . TYR A 1 44 ? -0.681 4.491 -1.214 1.00 0.00 44 TYR A CA 3
ATOM 2455 C C . TYR A 1 44 ? 0.016 5.495 -2.129 1.00 0.00 44 TYR A C 3
ATOM 2456 O O . TYR A 1 44 ? 1.144 5.879 -1.890 1.00 0.00 44 TYR A O 3
ATOM 2474 N N . LYS A 1 45 ? -0.639 5.941 -3.162 1.00 0.00 45 LYS A N 3
ATOM 2475 C CA . LYS A 1 45 ? 0.013 6.935 -4.058 1.00 0.00 45 LYS A CA 3
ATOM 2476 C C . LYS A 1 45 ? -0.483 8.348 -3.749 1.00 0.00 45 LYS A C 3
ATOM 2477 O O . LYS A 1 45 ? -1.606 8.706 -4.041 1.00 0.00 45 LYS A O 3
ATOM 2496 N N . CYS A 1 46 ? 0.358 9.153 -3.168 1.00 0.00 46 CYS A N 3
ATOM 2497 C CA . CYS A 1 46 ? -0.045 10.553 -2.846 1.00 0.00 46 CYS A CA 3
ATOM 2498 C C . CYS A 1 46 ? -0.658 11.206 -4.089 1.00 0.00 46 CYS A C 3
ATOM 2499 O O . CYS A 1 46 ? -0.276 10.915 -5.206 1.00 0.00 46 CYS A O 3
ATOM 2507 N N . THR A 1 47 ? -1.613 12.077 -3.907 1.00 0.00 47 THR A N 3
ATOM 2508 C CA . THR A 1 47 ? -2.253 12.734 -5.083 1.00 0.00 47 THR A CA 3
ATOM 2509 C C . THR A 1 47 ? -1.675 14.134 -5.296 1.00 0.00 47 THR A C 3
ATOM 2510 O O . THR A 1 47 ? -2.397 15.108 -5.377 1.00 0.00 47 THR A O 3
ATOM 2521 N N . LYS A 1 48 ? -0.379 14.245 -5.390 1.00 0.00 48 LYS A N 3
ATOM 2522 C CA . LYS A 1 48 ? 0.236 15.588 -5.602 1.00 0.00 48 LYS A CA 3
ATOM 2523 C C . LYS A 1 48 ? 1.626 15.448 -6.231 1.00 0.00 48 LYS A C 3
ATOM 2524 O O . LYS A 1 48 ? 1.887 15.969 -7.297 1.00 0.00 48 LYS A O 3
ATOM 2543 N N . CYS A 1 49 ? 2.521 14.753 -5.581 1.00 0.00 49 CYS A N 3
ATOM 2544 C CA . CYS A 1 49 ? 3.890 14.592 -6.151 1.00 0.00 49 CYS A CA 3
ATOM 2545 C C . CYS A 1 49 ? 4.056 13.198 -6.761 1.00 0.00 49 CYS A C 3
ATOM 2546 O O . CYS A 1 49 ? 4.947 12.957 -7.550 1.00 0.00 49 CYS A O 3
ATOM 2554 N N . GLY A 1 50 ? 3.205 12.279 -6.403 1.00 0.00 50 GLY A N 3
ATOM 2555 C CA . GLY A 1 50 ? 3.318 10.907 -6.966 1.00 0.00 50 GLY A CA 3
ATOM 2556 C C . GLY A 1 50 ? 4.135 10.024 -6.021 1.00 0.00 50 GLY A C 3
ATOM 2557 O O . GLY A 1 50 ? 4.908 9.191 -6.452 1.00 0.00 50 GLY A O 3
ATOM 2561 N N . HIS A 1 51 ? 3.965 10.184 -4.734 1.00 0.00 51 HIS A N 3
ATOM 2562 C CA . HIS A 1 51 ? 4.728 9.335 -3.777 1.00 0.00 51 HIS A CA 3
ATOM 2563 C C . HIS A 1 51 ? 3.970 8.028 -3.562 1.00 0.00 51 HIS A C 3
ATOM 2564 O O . HIS A 1 51 ? 2.760 8.018 -3.475 1.00 0.00 51 HIS A O 3
ATOM 2578 N N . THR A 1 52 ? 4.655 6.923 -3.493 1.00 0.00 52 THR A N 3
ATOM 2579 C CA . THR A 1 52 ? 3.935 5.634 -3.303 1.00 0.00 52 THR A CA 3
ATOM 2580 C C . THR A 1 52 ? 4.662 4.737 -2.297 1.00 0.00 52 THR A C 3
ATOM 2581 O O . THR A 1 52 ? 5.778 4.314 -2.520 1.00 0.00 52 THR A O 3
ATOM 2592 N N . TRP A 1 53 ? 4.026 4.430 -1.198 1.00 0.00 53 TRP A N 3
ATOM 2593 C CA . TRP A 1 53 ? 4.668 3.544 -0.186 1.00 0.00 53 TRP A CA 3
ATOM 2594 C C . TRP A 1 53 ? 3.758 2.341 0.086 1.00 0.00 53 TRP A C 3
ATOM 2595 O O . TRP A 1 53 ? 2.971 1.953 -0.756 1.00 0.00 53 TRP A O 3
ATOM 2616 N N . ARG A 1 54 ? 3.853 1.738 1.239 1.00 0.00 54 ARG A N 3
ATOM 2617 C CA . ARG A 1 54 ? 2.983 0.560 1.526 1.00 0.00 54 ARG A CA 3
ATOM 2618 C C . ARG A 1 54 ? 2.243 0.737 2.855 1.00 0.00 54 ARG A C 3
ATOM 2619 O O . ARG A 1 54 ? 2.575 1.587 3.657 1.00 0.00 54 ARG A O 3
ATOM 2640 N N . SER A 1 55 ? 1.238 -0.064 3.086 1.00 0.00 55 SER A N 3
ATOM 2641 C CA . SER A 1 55 ? 0.463 0.046 4.353 1.00 0.00 55 SER A CA 3
ATOM 2642 C C . SER A 1 55 ? 0.779 -1.136 5.275 1.00 0.00 55 SER A C 3
ATOM 2643 O O . SER A 1 55 ? 0.104 -1.363 6.260 1.00 0.00 55 SER A O 3
ATOM 2651 N N . TYR A 1 56 ? 1.796 -1.890 4.960 1.00 0.00 56 TYR A N 3
ATOM 2652 C CA . TYR A 1 56 ? 2.154 -3.059 5.817 1.00 0.00 56 TYR A CA 3
ATOM 2653 C C . TYR A 1 56 ? 2.035 -2.688 7.298 1.00 0.00 56 TYR A C 3
ATOM 2654 O O . TYR A 1 56 ? 2.561 -1.687 7.743 1.00 0.00 56 TYR A O 3
ATOM 2672 N N . GLU A 1 57 ? 1.346 -3.488 8.065 1.00 0.00 57 GLU A N 3
ATOM 2673 C CA . GLU A 1 57 ? 1.189 -3.182 9.516 1.00 0.00 57 GLU A CA 3
ATOM 2674 C C . GLU A 1 57 ? 1.065 -4.480 10.319 1.00 0.00 57 GLU A C 3
ATOM 2675 O O . GLU A 1 57 ? 0.695 -4.403 11.479 1.00 0.00 57 GLU A O 3
ATOM 2689 N N . GLY A 1 1 ? -4.020 -4.471 -22.374 1.00 0.00 1 GLY A N 4
ATOM 2690 C CA . GLY A 1 1 ? -2.736 -3.943 -22.915 1.00 0.00 1 GLY A CA 4
ATOM 2691 C C . GLY A 1 1 ? -2.995 -2.634 -23.662 1.00 0.00 1 GLY A C 4
ATOM 2692 O O . GLY A 1 1 ? -3.794 -2.575 -24.575 1.00 0.00 1 GLY A O 4
ATOM 2698 N N . SER A 1 2 ? -2.322 -1.582 -23.282 1.00 0.00 2 SER A N 4
ATOM 2699 C CA . SER A 1 2 ? -2.528 -0.276 -23.970 1.00 0.00 2 SER A CA 4
ATOM 2700 C C . SER A 1 2 ? -1.232 0.172 -24.652 1.00 0.00 2 SER A C 4
ATOM 2701 O O . SER A 1 2 ? -0.340 -0.618 -24.888 1.00 0.00 2 SER A O 4
ATOM 2709 N N . HIS A 1 3 ? -1.121 1.432 -24.969 1.00 0.00 3 HIS A N 4
ATOM 2710 C CA . HIS A 1 3 ? 0.117 1.928 -25.633 1.00 0.00 3 HIS A CA 4
ATOM 2711 C C . HIS A 1 3 ? 1.044 2.579 -24.602 1.00 0.00 3 HIS A C 4
ATOM 2712 O O . HIS A 1 3 ? 1.320 3.761 -24.661 1.00 0.00 3 HIS A O 4
ATOM 2726 N N . MET A 1 4 ? 1.523 1.816 -23.658 1.00 0.00 4 MET A N 4
ATOM 2727 C CA . MET A 1 4 ? 2.429 2.391 -22.623 1.00 0.00 4 MET A CA 4
ATOM 2728 C C . MET A 1 4 ? 1.812 3.661 -22.029 1.00 0.00 4 MET A C 4
ATOM 2729 O O . MET A 1 4 ? 2.244 4.762 -22.306 1.00 0.00 4 MET A O 4
ATOM 2743 N N . GLU A 1 5 ? 0.802 3.514 -21.216 1.00 0.00 5 GLU A N 4
ATOM 2744 C CA . GLU A 1 5 ? 0.157 4.711 -20.607 1.00 0.00 5 GLU A CA 4
ATOM 2745 C C . GLU A 1 5 ? 0.638 4.900 -19.165 1.00 0.00 5 GLU A C 4
ATOM 2746 O O . GLU A 1 5 ? 0.632 5.996 -18.640 1.00 0.00 5 GLU A O 4
ATOM 2758 N N . GLN A 1 6 ? 1.050 3.843 -18.520 1.00 0.00 6 GLN A N 4
ATOM 2759 C CA . GLN A 1 6 ? 1.526 3.969 -17.112 1.00 0.00 6 GLN A CA 4
ATOM 2760 C C . GLN A 1 6 ? 0.558 4.843 -16.310 1.00 0.00 6 GLN A C 4
ATOM 2761 O O . GLN A 1 6 ? 0.893 5.931 -15.888 1.00 0.00 6 GLN A O 4
ATOM 2775 N N . ASP A 1 7 ? -0.644 4.377 -16.101 1.00 0.00 7 ASP A N 4
ATOM 2776 C CA . ASP A 1 7 ? -1.631 5.186 -15.333 1.00 0.00 7 ASP A CA 4
ATOM 2777 C C . ASP A 1 7 ? -2.303 4.328 -14.256 1.00 0.00 7 ASP A C 4
ATOM 2778 O O . ASP A 1 7 ? -3.477 4.470 -13.981 1.00 0.00 7 ASP A O 4
ATOM 2787 N N . LEU A 1 8 ? -1.566 3.441 -13.644 1.00 0.00 8 LEU A N 4
ATOM 2788 C CA . LEU A 1 8 ? -2.167 2.579 -12.586 1.00 0.00 8 LEU A CA 4
ATOM 2789 C C . LEU A 1 8 ? -3.371 1.817 -13.144 1.00 0.00 8 LEU A C 4
ATOM 2790 O O . LEU A 1 8 ? -3.726 1.958 -14.298 1.00 0.00 8 LEU A O 4
ATOM 2806 N N . LYS A 1 9 ? -4.006 1.014 -12.334 1.00 0.00 9 LYS A N 4
ATOM 2807 C CA . LYS A 1 9 ? -5.191 0.248 -12.822 1.00 0.00 9 LYS A CA 4
ATOM 2808 C C . LYS A 1 9 ? -6.479 0.911 -12.350 1.00 0.00 9 LYS A C 4
ATOM 2809 O O . LYS A 1 9 ? -7.438 0.252 -12.003 1.00 0.00 9 LYS A O 4
ATOM 2828 N N . THR A 1 10 ? -6.500 2.207 -12.331 1.00 0.00 10 THR A N 4
ATOM 2829 C CA . THR A 1 10 ? -7.717 2.934 -11.880 1.00 0.00 10 THR A CA 4
ATOM 2830 C C . THR A 1 10 ? -8.063 2.549 -10.439 1.00 0.00 10 THR A C 4
ATOM 2831 O O . THR A 1 10 ? -8.084 1.388 -10.082 1.00 0.00 10 THR A O 4
ATOM 2842 N N . LEU A 1 11 ? -8.333 3.518 -9.609 1.00 0.00 11 LEU A N 4
ATOM 2843 C CA . LEU A 1 11 ? -8.678 3.215 -8.189 1.00 0.00 11 LEU A CA 4
ATOM 2844 C C . LEU A 1 11 ? -9.060 4.505 -7.451 1.00 0.00 11 LEU A C 4
ATOM 2845 O O . LEU A 1 11 ? -8.517 5.556 -7.729 1.00 0.00 11 LEU A O 4
ATOM 2861 N N . PRO A 1 12 ? -9.982 4.386 -6.526 1.00 0.00 12 PRO A N 4
ATOM 2862 C CA . PRO A 1 12 ? -10.428 5.561 -5.742 1.00 0.00 12 PRO A CA 4
ATOM 2863 C C . PRO A 1 12 ? -9.263 6.119 -4.919 1.00 0.00 12 PRO A C 4
ATOM 2864 O O . PRO A 1 12 ? -8.113 5.823 -5.176 1.00 0.00 12 PRO A O 4
ATOM 2875 N N . THR A 1 13 ? -9.547 6.924 -3.933 1.00 0.00 13 THR A N 4
ATOM 2876 C CA . THR A 1 13 ? -8.448 7.495 -3.103 1.00 0.00 13 THR A CA 4
ATOM 2877 C C . THR A 1 13 ? -8.783 7.389 -1.613 1.00 0.00 13 THR A C 4
ATOM 2878 O O . THR A 1 13 ? -9.913 7.151 -1.234 1.00 0.00 13 THR A O 4
ATOM 2889 N N . THR A 1 14 ? -7.807 7.579 -0.770 1.00 0.00 14 THR A N 4
ATOM 2890 C CA . THR A 1 14 ? -8.053 7.507 0.699 1.00 0.00 14 THR A CA 4
ATOM 2891 C C . THR A 1 14 ? -7.355 8.678 1.389 1.00 0.00 14 THR A C 4
ATOM 2892 O O . THR A 1 14 ? -6.434 9.263 0.855 1.00 0.00 14 THR A O 4
ATOM 2903 N N . LYS A 1 15 ? -7.782 9.031 2.567 1.00 0.00 15 LYS A N 4
ATOM 2904 C CA . LYS A 1 15 ? -7.130 10.170 3.270 1.00 0.00 15 LYS A CA 4
ATOM 2905 C C . LYS A 1 15 ? -5.881 9.690 4.011 1.00 0.00 15 LYS A C 4
ATOM 2906 O O . LYS A 1 15 ? -5.953 8.918 4.946 1.00 0.00 15 LYS A O 4
ATOM 2925 N N . ILE A 1 16 ? -4.739 10.152 3.595 1.00 0.00 16 ILE A N 4
ATOM 2926 C CA . ILE A 1 16 ? -3.470 9.745 4.255 1.00 0.00 16 ILE A CA 4
ATOM 2927 C C . ILE A 1 16 ? -2.455 10.875 4.102 1.00 0.00 16 ILE A C 4
ATOM 2928 O O . ILE A 1 16 ? -2.791 11.951 3.659 1.00 0.00 16 ILE A O 4
ATOM 2944 N N . THR A 1 17 ? -1.224 10.661 4.458 1.00 0.00 17 THR A N 4
ATOM 2945 C CA . THR A 1 17 ? -0.238 11.763 4.309 1.00 0.00 17 THR A CA 4
ATOM 2946 C C . THR A 1 17 ? 0.931 11.340 3.424 1.00 0.00 17 THR A C 4
ATOM 2947 O O . THR A 1 17 ? 1.072 10.189 3.062 1.00 0.00 17 THR A O 4
ATOM 2958 N N . CYS A 1 18 ? 1.757 12.278 3.059 1.00 0.00 18 CYS A N 4
ATOM 2959 C CA . CYS A 1 18 ? 2.910 11.958 2.175 1.00 0.00 18 CYS A CA 4
ATOM 2960 C C . CYS A 1 18 ? 4.226 12.475 2.775 1.00 0.00 18 CYS A C 4
ATOM 2961 O O . CYS A 1 18 ? 4.441 13.668 2.844 1.00 0.00 18 CYS A O 4
ATOM 2968 N N . PRO A 1 19 ? 5.080 11.562 3.174 1.00 0.00 19 PRO A N 4
ATOM 2969 C CA . PRO A 1 19 ? 6.391 11.947 3.748 1.00 0.00 19 PRO A CA 4
ATOM 2970 C C . PRO A 1 19 ? 7.268 12.608 2.675 1.00 0.00 19 PRO A C 4
ATOM 2971 O O . PRO A 1 19 ? 8.351 13.083 2.951 1.00 0.00 19 PRO A O 4
ATOM 2982 N N . LYS A 1 20 ? 6.811 12.628 1.449 1.00 0.00 20 LYS A N 4
ATOM 2983 C CA . LYS A 1 20 ? 7.620 13.242 0.357 1.00 0.00 20 LYS A CA 4
ATOM 2984 C C . LYS A 1 20 ? 7.312 14.736 0.224 1.00 0.00 20 LYS A C 4
ATOM 2985 O O . LYS A 1 20 ? 8.159 15.576 0.458 1.00 0.00 20 LYS A O 4
ATOM 3004 N N . CYS A 1 21 ? 6.111 15.078 -0.161 1.00 0.00 21 CYS A N 4
ATOM 3005 C CA . CYS A 1 21 ? 5.769 16.522 -0.315 1.00 0.00 21 CYS A CA 4
ATOM 3006 C C . CYS A 1 21 ? 4.882 16.997 0.843 1.00 0.00 21 CYS A C 4
ATOM 3007 O O . CYS A 1 21 ? 4.661 18.178 1.021 1.00 0.00 21 CYS A O 4
ATOM 3014 N N . GLY A 1 22 ? 4.391 16.092 1.647 1.00 0.00 22 GLY A N 4
ATOM 3015 C CA . GLY A 1 22 ? 3.543 16.503 2.804 1.00 0.00 22 GLY A CA 4
ATOM 3016 C C . GLY A 1 22 ? 2.068 16.571 2.396 1.00 0.00 22 GLY A C 4
ATOM 3017 O O . GLY A 1 22 ? 1.249 17.131 3.098 1.00 0.00 22 GLY A O 4
ATOM 3021 N N . ASN A 1 23 ? 1.718 16.005 1.276 1.00 0.00 23 ASN A N 4
ATOM 3022 C CA . ASN A 1 23 ? 0.290 16.041 0.841 1.00 0.00 23 ASN A CA 4
ATOM 3023 C C . ASN A 1 23 ? -0.602 15.449 1.936 1.00 0.00 23 ASN A C 4
ATOM 3024 O O . ASN A 1 23 ? -0.124 14.951 2.935 1.00 0.00 23 ASN A O 4
ATOM 3035 N N . ASP A 1 24 ? -1.892 15.502 1.760 1.00 0.00 24 ASP A N 4
ATOM 3036 C CA . ASP A 1 24 ? -2.804 14.940 2.798 1.00 0.00 24 ASP A CA 4
ATOM 3037 C C . ASP A 1 24 ? -3.680 13.836 2.202 1.00 0.00 24 ASP A C 4
ATOM 3038 O O . ASP A 1 24 ? -4.641 13.399 2.807 1.00 0.00 24 ASP A O 4
ATOM 3047 N N . THR A 1 25 ? -3.355 13.364 1.029 1.00 0.00 25 THR A N 4
ATOM 3048 C CA . THR A 1 25 ? -4.181 12.280 0.424 1.00 0.00 25 THR A CA 4
ATOM 3049 C C . THR A 1 25 ? -3.354 11.440 -0.548 1.00 0.00 25 THR A C 4
ATOM 3050 O O . THR A 1 25 ? -2.289 11.831 -0.983 1.00 0.00 25 THR A O 4
ATOM 3061 N N . ALA A 1 26 ? -3.848 10.284 -0.890 1.00 0.00 26 ALA A N 4
ATOM 3062 C CA . ALA A 1 26 ? -3.109 9.396 -1.838 1.00 0.00 26 ALA A CA 4
ATOM 3063 C C . ALA A 1 26 ? -4.047 8.334 -2.422 1.00 0.00 26 ALA A C 4
ATOM 3064 O O . ALA A 1 26 ? -5.012 7.939 -1.799 1.00 0.00 26 ALA A O 4
ATOM 3071 N N . TYR A 1 27 ? -3.753 7.834 -3.596 1.00 0.00 27 TYR A N 4
ATOM 3072 C CA . TYR A 1 27 ? -4.614 6.764 -4.175 1.00 0.00 27 TYR A CA 4
ATOM 3073 C C . TYR A 1 27 ? -4.233 5.452 -3.496 1.00 0.00 27 TYR A C 4
ATOM 3074 O O . TYR A 1 27 ? -3.113 5.289 -3.056 1.00 0.00 27 TYR A O 4
ATOM 3092 N N . TRP A 1 28 ? -5.136 4.525 -3.364 1.00 0.00 28 TRP A N 4
ATOM 3093 C CA . TRP A 1 28 ? -4.752 3.270 -2.663 1.00 0.00 28 TRP A CA 4
ATOM 3094 C C . TRP A 1 28 ? -5.326 2.021 -3.324 1.00 0.00 28 TRP A C 4
ATOM 3095 O O . TRP A 1 28 ? -6.408 2.018 -3.875 1.00 0.00 28 TRP A O 4
ATOM 3116 N N . TRP A 1 29 ? -4.601 0.950 -3.212 1.00 0.00 29 TRP A N 4
ATOM 3117 C CA . TRP A 1 29 ? -5.058 -0.352 -3.758 1.00 0.00 29 TRP A CA 4
ATOM 3118 C C . TRP A 1 29 ? -4.311 -1.460 -3.015 1.00 0.00 29 TRP A C 4
ATOM 3119 O O . TRP A 1 29 ? -3.400 -1.193 -2.258 1.00 0.00 29 TRP A O 4
ATOM 3140 N N . GLU A 1 30 ? -4.681 -2.689 -3.201 1.00 0.00 30 GLU A N 4
ATOM 3141 C CA . GLU A 1 30 ? -3.971 -3.776 -2.472 1.00 0.00 30 GLU A CA 4
ATOM 3142 C C . GLU A 1 30 ? -3.242 -4.690 -3.459 1.00 0.00 30 GLU A C 4
ATOM 3143 O O . GLU A 1 30 ? -3.600 -4.780 -4.616 1.00 0.00 30 GLU A O 4
ATOM 3155 N N . MET A 1 31 ? -2.222 -5.370 -3.012 1.00 0.00 31 MET A N 4
ATOM 3156 C CA . MET A 1 31 ? -1.475 -6.277 -3.928 1.00 0.00 31 MET A CA 4
ATOM 3157 C C . MET A 1 31 ? -1.816 -7.735 -3.616 1.00 0.00 31 MET A C 4
ATOM 3158 O O . MET A 1 31 ? -2.089 -8.089 -2.486 1.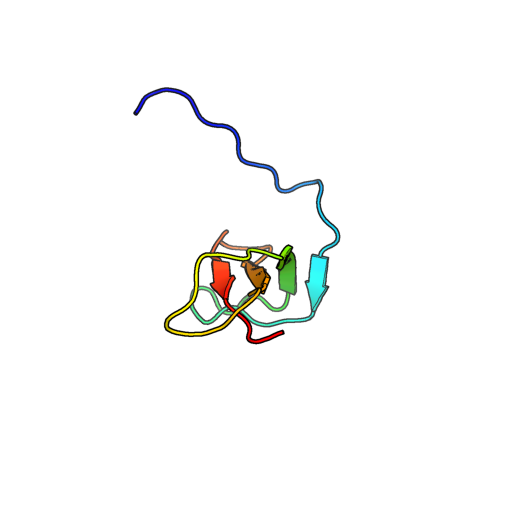00 0.00 31 MET A O 4
ATOM 3172 N N . GLN A 1 32 ? -1.806 -8.585 -4.605 1.00 0.00 32 GLN A N 4
ATOM 3173 C CA . GLN A 1 32 ? -2.133 -10.018 -4.355 1.00 0.00 32 GLN A CA 4
ATOM 3174 C C . GLN A 1 32 ? -0.847 -10.838 -4.229 1.00 0.00 32 GLN A C 4
ATOM 3175 O O . GLN A 1 32 ? 0.048 -10.740 -5.045 1.00 0.00 32 GLN A O 4
ATOM 3189 N N . THR A 1 33 ? -0.749 -11.645 -3.209 1.00 0.00 33 THR A N 4
ATOM 3190 C CA . THR A 1 33 ? 0.476 -12.472 -3.026 1.00 0.00 33 THR A CA 4
ATOM 3191 C C . THR A 1 33 ? 0.089 -13.926 -2.749 1.00 0.00 33 THR A C 4
ATOM 3192 O O . THR A 1 33 ? -1.061 -14.302 -2.857 1.00 0.00 33 THR A O 4
ATOM 3203 N N . ARG A 1 34 ? 1.037 -14.748 -2.396 1.00 0.00 34 ARG A N 4
ATOM 3204 C CA . ARG A 1 34 ? 0.713 -16.176 -2.118 1.00 0.00 34 ARG A CA 4
ATOM 3205 C C . ARG A 1 34 ? 1.223 -16.580 -0.731 1.00 0.00 34 ARG A C 4
ATOM 3206 O O . ARG A 1 34 ? 0.558 -16.376 0.266 1.00 0.00 34 ARG A O 4
ATOM 3227 N N . ALA A 1 35 ? 2.395 -17.151 -0.655 1.00 0.00 35 ALA A N 4
ATOM 3228 C CA . ALA A 1 35 ? 2.935 -17.565 0.671 1.00 0.00 35 ALA A CA 4
ATOM 3229 C C . ALA A 1 35 ? 1.865 -18.327 1.458 1.00 0.00 35 ALA A C 4
ATOM 3230 O O . ALA A 1 35 ? 0.785 -18.583 0.966 1.00 0.00 35 ALA A O 4
ATOM 3237 N N . GLY A 1 36 ? 2.157 -18.693 2.676 1.00 0.00 36 GLY A N 4
ATOM 3238 C CA . GLY A 1 36 ? 1.153 -19.438 3.487 1.00 0.00 36 GLY A CA 4
ATOM 3239 C C . GLY A 1 36 ? -0.030 -18.521 3.803 1.00 0.00 36 GLY A C 4
ATOM 3240 O O . GLY A 1 36 ? -0.260 -18.159 4.939 1.00 0.00 36 GLY A O 4
ATOM 3244 N N . ASP A 1 37 ? -0.783 -18.145 2.806 1.00 0.00 37 ASP A N 4
ATOM 3245 C CA . ASP A 1 37 ? -1.952 -17.253 3.055 1.00 0.00 37 ASP A CA 4
ATOM 3246 C C . ASP A 1 37 ? -1.493 -15.975 3.764 1.00 0.00 37 ASP A C 4
ATOM 3247 O O . ASP A 1 37 ? -2.167 -15.460 4.635 1.00 0.00 37 ASP A O 4
ATOM 3256 N N . GLU A 1 38 ? -0.351 -15.463 3.400 1.00 0.00 38 GLU A N 4
ATOM 3257 C CA . GLU A 1 38 ? 0.157 -14.223 4.054 1.00 0.00 38 GLU A CA 4
ATOM 3258 C C . GLU A 1 38 ? -0.747 -13.030 3.723 1.00 0.00 38 GLU A C 4
ATOM 3259 O O . GLU A 1 38 ? -1.368 -12.996 2.679 1.00 0.00 38 GLU A O 4
ATOM 3271 N N . PRO A 1 39 ? -0.786 -12.079 4.625 1.00 0.00 39 PRO A N 4
ATOM 3272 C CA . PRO A 1 39 ? -1.615 -10.868 4.422 1.00 0.00 39 PRO A CA 4
ATOM 3273 C C . PRO A 1 39 ? -1.124 -10.089 3.199 1.00 0.00 39 PRO A C 4
ATOM 3274 O O . PRO A 1 39 ? -0.031 -10.302 2.714 1.00 0.00 39 PRO A O 4
ATOM 3285 N N . SER A 1 40 ? -1.922 -9.188 2.698 1.00 0.00 40 SER A N 4
ATOM 3286 C CA . SER A 1 40 ? -1.498 -8.398 1.509 1.00 0.00 40 SER A CA 4
ATOM 3287 C C . SER A 1 40 ? -1.118 -6.975 1.931 1.00 0.00 40 SER A C 4
ATOM 3288 O O . SER A 1 40 ? -1.542 -6.487 2.960 1.00 0.00 40 SER A O 4
ATOM 3296 N N . THR A 1 41 ? -0.318 -6.308 1.144 1.00 0.00 41 THR A N 4
ATOM 3297 C CA . THR A 1 41 ? 0.093 -4.919 1.501 1.00 0.00 41 THR A CA 4
ATOM 3298 C C . THR A 1 41 ? -0.601 -3.905 0.586 1.00 0.00 41 THR A C 4
ATOM 3299 O O . THR A 1 41 ? -0.747 -4.125 -0.600 1.00 0.00 41 THR A O 4
ATOM 3310 N N . ILE A 1 42 ? -1.027 -2.797 1.128 1.00 0.00 42 ILE A N 4
ATOM 3311 C CA . ILE A 1 42 ? -1.711 -1.769 0.291 1.00 0.00 42 ILE A CA 4
ATOM 3312 C C . ILE A 1 42 ? -0.743 -0.628 -0.038 1.00 0.00 42 ILE A C 4
ATOM 3313 O O . ILE A 1 42 ? -0.081 -0.094 0.828 1.00 0.00 42 ILE A O 4
ATOM 3329 N N . PHE A 1 43 ? -0.664 -0.242 -1.279 1.00 0.00 43 PHE A N 4
ATOM 3330 C CA . PHE A 1 43 ? 0.249 0.874 -1.650 1.00 0.00 43 PHE A CA 4
ATOM 3331 C C . PHE A 1 43 ? -0.546 2.179 -1.713 1.00 0.00 43 PHE A C 4
ATOM 3332 O O . PHE A 1 43 ? -1.653 2.219 -2.217 1.00 0.00 43 PHE A O 4
ATOM 3349 N N . TYR A 1 44 ? 0.000 3.239 -1.186 1.00 0.00 44 TYR A N 4
ATOM 3350 C CA . TYR A 1 44 ? -0.730 4.539 -1.195 1.00 0.00 44 TYR A CA 4
ATOM 3351 C C . TYR A 1 44 ? -0.004 5.574 -2.051 1.00 0.00 44 TYR A C 4
ATOM 3352 O O . TYR A 1 44 ? 1.018 6.092 -1.655 1.00 0.00 44 TYR A O 4
ATOM 3370 N N . LYS A 1 45 ? -0.528 5.908 -3.195 1.00 0.00 45 LYS A N 4
ATOM 3371 C CA . LYS A 1 45 ? 0.141 6.940 -4.040 1.00 0.00 45 LYS A CA 4
ATOM 3372 C C . LYS A 1 45 ? -0.415 8.333 -3.731 1.00 0.00 45 LYS A C 4
ATOM 3373 O O . LYS A 1 45 ? -1.525 8.668 -4.094 1.00 0.00 45 LYS A O 4
ATOM 3392 N N . CYS A 1 46 ? 0.358 9.150 -3.065 1.00 0.00 46 CYS A N 4
ATOM 3393 C CA . CYS A 1 46 ? -0.103 10.526 -2.727 1.00 0.00 46 CYS A CA 4
ATOM 3394 C C . CYS A 1 46 ? -0.671 11.209 -3.976 1.00 0.00 46 CYS A C 4
ATOM 3395 O O . CYS A 1 46 ? -0.154 11.069 -5.066 1.00 0.00 46 CYS A O 4
ATOM 3403 N N . THR A 1 47 ? -1.738 11.941 -3.817 1.00 0.00 47 THR A N 4
ATOM 3404 C CA . THR A 1 47 ? -2.356 12.634 -4.985 1.00 0.00 47 THR A CA 4
ATOM 3405 C C . THR A 1 47 ? -1.762 14.034 -5.149 1.00 0.00 47 THR A C 4
ATOM 3406 O O . THR A 1 47 ? -2.475 15.010 -5.272 1.00 0.00 47 THR A O 4
ATOM 3417 N N . LYS A 1 48 ? -0.461 14.144 -5.154 1.00 0.00 48 LYS A N 4
ATOM 3418 C CA . LYS A 1 48 ? 0.169 15.486 -5.314 1.00 0.00 48 LYS A CA 4
ATOM 3419 C C . LYS A 1 48 ? 1.512 15.363 -6.038 1.00 0.00 48 LYS A C 4
ATOM 3420 O O . LYS A 1 48 ? 1.645 15.740 -7.185 1.00 0.00 48 LYS A O 4
ATOM 3439 N N . CYS A 1 49 ? 2.511 14.839 -5.380 1.00 0.00 49 CYS A N 4
ATOM 3440 C CA . CYS A 1 49 ? 3.843 14.696 -6.037 1.00 0.00 49 CYS A CA 4
ATOM 3441 C C . CYS A 1 49 ? 3.934 13.345 -6.749 1.00 0.00 49 CYS A C 4
ATOM 3442 O O . CYS A 1 49 ? 4.791 13.128 -7.583 1.00 0.00 49 CYS A O 4
ATOM 3450 N N . GLY A 1 50 ? 3.054 12.439 -6.428 1.00 0.00 50 GLY A N 4
ATOM 3451 C CA . GLY A 1 50 ? 3.084 11.106 -7.089 1.00 0.00 50 GLY A CA 4
ATOM 3452 C C . GLY A 1 50 ? 4.039 10.175 -6.338 1.00 0.00 50 GLY A C 4
ATOM 3453 O O . GLY A 1 50 ? 4.918 9.573 -6.921 1.00 0.00 50 GLY A O 4
ATOM 3457 N N . HIS A 1 51 ? 3.867 10.036 -5.050 1.00 0.00 51 HIS A N 4
ATOM 3458 C CA . HIS A 1 51 ? 4.759 9.129 -4.279 1.00 0.00 51 HIS A CA 4
ATOM 3459 C C . HIS A 1 51 ? 3.922 7.997 -3.696 1.00 0.00 51 HIS A C 4
ATOM 3460 O O . HIS A 1 51 ? 2.778 8.191 -3.343 1.00 0.00 51 HIS A O 4
ATOM 3474 N N . THR A 1 52 ? 4.459 6.815 -3.592 1.00 0.00 52 THR A N 4
ATOM 3475 C CA . THR A 1 52 ? 3.637 5.715 -3.030 1.00 0.00 52 THR A CA 4
ATOM 3476 C C . THR A 1 52 ? 4.455 4.819 -2.096 1.00 0.00 52 THR A C 4
ATOM 3477 O O . THR A 1 52 ? 5.590 4.477 -2.368 1.00 0.00 52 THR A O 4
ATOM 3488 N N . TRP A 1 53 ? 3.862 4.425 -1.006 1.00 0.00 53 TRP A N 4
ATOM 3489 C CA . TRP A 1 53 ? 4.563 3.533 -0.043 1.00 0.00 53 TRP A CA 4
ATOM 3490 C C . TRP A 1 53 ? 3.689 2.299 0.210 1.00 0.00 53 TRP A C 4
ATOM 3491 O O . TRP A 1 53 ? 2.958 1.871 -0.662 1.00 0.00 53 TRP A O 4
ATOM 3512 N N . ARG A 1 54 ? 3.744 1.714 1.374 1.00 0.00 54 ARG A N 4
ATOM 3513 C CA . ARG A 1 54 ? 2.899 0.510 1.623 1.00 0.00 54 ARG A CA 4
ATOM 3514 C C . ARG A 1 54 ? 2.152 0.631 2.953 1.00 0.00 54 ARG A C 4
ATOM 3515 O O . ARG A 1 54 ? 2.527 1.391 3.824 1.00 0.00 54 ARG A O 4
ATOM 3536 N N . SER A 1 55 ? 1.091 -0.115 3.107 1.00 0.00 55 SER A N 4
ATOM 3537 C CA . SER A 1 55 ? 0.304 -0.054 4.369 1.00 0.00 55 SER A CA 4
ATOM 3538 C C . SER A 1 55 ? 0.488 -1.345 5.172 1.00 0.00 55 SER A C 4
ATOM 3539 O O . SER A 1 55 ? -0.460 -2.053 5.449 1.00 0.00 55 SER A O 4
ATOM 3547 N N . TYR A 1 56 ? 1.696 -1.659 5.548 1.00 0.00 56 TYR A N 4
ATOM 3548 C CA . TYR A 1 56 ? 1.929 -2.906 6.331 1.00 0.00 56 TYR A CA 4
ATOM 3549 C C . TYR A 1 56 ? 1.201 -2.826 7.678 1.00 0.00 56 TYR A C 4
ATOM 3550 O O . TYR A 1 56 ? 1.351 -1.875 8.420 1.00 0.00 56 TYR A O 4
ATOM 3568 N N . GLU A 1 57 ? 0.410 -3.813 7.997 1.00 0.00 57 GLU A N 4
ATOM 3569 C CA . GLU A 1 57 ? -0.328 -3.788 9.292 1.00 0.00 57 GLU A CA 4
ATOM 3570 C C . GLU A 1 57 ? -0.644 -5.214 9.751 1.00 0.00 57 GLU A C 4
ATOM 3571 O O . GLU A 1 57 ? -1.519 -5.365 10.587 1.00 0.00 57 GLU A O 4
ATOM 3585 N N . GLY A 1 1 ? -0.750 -3.141 -29.976 1.00 0.00 1 GLY A N 5
ATOM 3586 C CA . GLY A 1 1 ? 0.153 -3.553 -28.863 1.00 0.00 1 GLY A CA 5
ATOM 3587 C C . GLY A 1 1 ? -0.684 -4.007 -27.666 1.00 0.00 1 GLY A C 5
ATOM 3588 O O . GLY A 1 1 ? -1.883 -3.809 -27.624 1.00 0.00 1 GLY A O 5
ATOM 3594 N N . SER A 1 2 ? -0.064 -4.616 -26.692 1.00 0.00 2 SER A N 5
ATOM 3595 C CA . SER A 1 2 ? -0.827 -5.082 -25.498 1.00 0.00 2 SER A CA 5
ATOM 3596 C C . SER A 1 2 ? 0.136 -5.557 -24.407 1.00 0.00 2 SER A C 5
ATOM 3597 O O . SER A 1 2 ? 0.041 -6.667 -23.924 1.00 0.00 2 SER A O 5
ATOM 3605 N N . HIS A 1 3 ? 1.062 -4.725 -24.017 1.00 0.00 3 HIS A N 5
ATOM 3606 C CA . HIS A 1 3 ? 2.028 -5.132 -22.957 1.00 0.00 3 HIS A CA 5
ATOM 3607 C C . HIS A 1 3 ? 1.565 -4.618 -21.590 1.00 0.00 3 HIS A C 5
ATOM 3608 O O . HIS A 1 3 ? 2.320 -4.592 -20.639 1.00 0.00 3 HIS A O 5
ATOM 3622 N N . MET A 1 4 ? 0.330 -4.209 -21.485 1.00 0.00 4 MET A N 5
ATOM 3623 C CA . MET A 1 4 ? -0.174 -3.697 -20.178 1.00 0.00 4 MET A CA 5
ATOM 3624 C C . MET A 1 4 ? -1.675 -3.405 -20.261 1.00 0.00 4 MET A C 5
ATOM 3625 O O . MET A 1 4 ? -2.303 -3.618 -21.280 1.00 0.00 4 MET A O 5
ATOM 3639 N N . GLU A 1 5 ? -2.256 -2.921 -19.197 1.00 0.00 5 GLU A N 5
ATOM 3640 C CA . GLU A 1 5 ? -3.716 -2.618 -19.214 1.00 0.00 5 GLU A CA 5
ATOM 3641 C C . GLU A 1 5 ? -4.150 -2.041 -17.863 1.00 0.00 5 GLU A C 5
ATOM 3642 O O . GLU A 1 5 ? -4.956 -2.619 -17.160 1.00 0.00 5 GLU A O 5
ATOM 3654 N N . GLN A 1 6 ? -3.622 -0.906 -17.494 1.00 0.00 6 GLN A N 5
ATOM 3655 C CA . GLN A 1 6 ? -4.003 -0.296 -16.187 1.00 0.00 6 GLN A CA 5
ATOM 3656 C C . GLN A 1 6 ? -4.697 1.050 -16.408 1.00 0.00 6 GLN A C 5
ATOM 3657 O O . GLN A 1 6 ? -4.254 1.867 -17.190 1.00 0.00 6 GLN A O 5
ATOM 3671 N N . ASP A 1 7 ? -5.782 1.286 -15.723 1.00 0.00 7 ASP A N 5
ATOM 3672 C CA . ASP A 1 7 ? -6.505 2.580 -15.890 1.00 0.00 7 ASP A CA 5
ATOM 3673 C C . ASP A 1 7 ? -6.381 3.421 -14.616 1.00 0.00 7 ASP A C 5
ATOM 3674 O O . ASP A 1 7 ? -7.284 3.472 -13.804 1.00 0.00 7 ASP A O 5
ATOM 3683 N N . LEU A 1 8 ? -5.267 4.076 -14.432 1.00 0.00 8 LEU A N 5
ATOM 3684 C CA . LEU A 1 8 ? -5.085 4.911 -13.209 1.00 0.00 8 LEU A CA 5
ATOM 3685 C C . LEU A 1 8 ? -6.052 6.097 -13.229 1.00 0.00 8 LEU A C 5
ATOM 3686 O O . LEU A 1 8 ? -6.353 6.683 -12.208 1.00 0.00 8 LEU A O 5
ATOM 3702 N N . LYS A 1 9 ? -6.538 6.458 -14.385 1.00 0.00 9 LYS A N 5
ATOM 3703 C CA . LYS A 1 9 ? -7.482 7.609 -14.470 1.00 0.00 9 LYS A CA 5
ATOM 3704 C C . LYS A 1 9 ? -8.574 7.482 -13.405 1.00 0.00 9 LYS A C 5
ATOM 3705 O O . LYS A 1 9 ? -8.837 8.404 -12.659 1.00 0.00 9 LYS A O 5
ATOM 3724 N N . THR A 1 10 ? -9.214 6.348 -13.328 1.00 0.00 10 THR A N 5
ATOM 3725 C CA . THR A 1 10 ? -10.289 6.168 -12.309 1.00 0.00 10 THR A CA 5
ATOM 3726 C C . THR A 1 10 ? -9.802 5.258 -11.179 1.00 0.00 10 THR A C 5
ATOM 3727 O O . THR A 1 10 ? -9.255 4.199 -11.412 1.00 0.00 10 THR A O 5
ATOM 3738 N N . LEU A 1 11 ? -9.997 5.664 -9.953 1.00 0.00 11 LEU A N 5
ATOM 3739 C CA . LEU A 1 11 ? -9.547 4.822 -8.807 1.00 0.00 11 LEU A CA 5
ATOM 3740 C C . LEU A 1 11 ? -9.925 5.494 -7.478 1.00 0.00 11 LEU A C 5
ATOM 3741 O O . LEU A 1 11 ? -9.723 6.681 -7.315 1.00 0.00 11 LEU A O 5
ATOM 3757 N N . PRO A 1 12 ? -10.459 4.718 -6.562 1.00 0.00 12 PRO A N 5
ATOM 3758 C CA . PRO A 1 12 ? -10.854 5.263 -5.241 1.00 0.00 12 PRO A CA 5
ATOM 3759 C C . PRO A 1 12 ? -9.624 5.765 -4.481 1.00 0.00 12 PRO A C 5
ATOM 3760 O O . PRO A 1 12 ? -8.552 5.200 -4.572 1.00 0.00 12 PRO A O 5
ATOM 3771 N N . THR A 1 13 ? -9.769 6.821 -3.731 1.00 0.00 13 THR A N 5
ATOM 3772 C CA . THR A 1 13 ? -8.608 7.356 -2.964 1.00 0.00 13 THR A CA 5
ATOM 3773 C C . THR A 1 13 ? -8.901 7.307 -1.464 1.00 0.00 13 THR A C 5
ATOM 3774 O O . THR A 1 13 ? -10.012 7.045 -1.047 1.00 0.00 13 THR A O 5
ATOM 3785 N N . THR A 1 14 ? -7.915 7.561 -0.650 1.00 0.00 14 THR A N 5
ATOM 3786 C CA . THR A 1 14 ? -8.138 7.535 0.823 1.00 0.00 14 THR A CA 5
ATOM 3787 C C . THR A 1 14 ? -7.411 8.708 1.479 1.00 0.00 14 THR A C 5
ATOM 3788 O O . THR A 1 14 ? -6.440 9.219 0.956 1.00 0.00 14 THR A O 5
ATOM 3799 N N . LYS A 1 15 ? -7.868 9.141 2.620 1.00 0.00 15 LYS A N 5
ATOM 3800 C CA . LYS A 1 15 ? -7.195 10.281 3.297 1.00 0.00 15 LYS A CA 5
ATOM 3801 C C . LYS A 1 15 ? -5.955 9.792 4.047 1.00 0.00 15 LYS A C 5
ATOM 3802 O O . LYS A 1 15 ? -6.034 8.986 4.952 1.00 0.00 15 LYS A O 5
ATOM 3821 N N . ILE A 1 16 ? -4.814 10.282 3.665 1.00 0.00 16 ILE A N 5
ATOM 3822 C CA . ILE A 1 16 ? -3.546 9.872 4.328 1.00 0.00 16 ILE A CA 5
ATOM 3823 C C . ILE A 1 16 ? -2.517 10.980 4.120 1.00 0.00 16 ILE A C 5
ATOM 3824 O O . ILE A 1 16 ? -2.847 12.049 3.657 1.00 0.00 16 ILE A O 5
ATOM 3840 N N . THR A 1 17 ? -1.283 10.755 4.448 1.00 0.00 17 THR A N 5
ATOM 3841 C CA . THR A 1 17 ? -0.284 11.837 4.240 1.00 0.00 17 THR A CA 5
ATOM 3842 C C . THR A 1 17 ? 0.863 11.361 3.353 1.00 0.00 17 THR A C 5
ATOM 3843 O O . THR A 1 17 ? 0.938 10.209 2.975 1.00 0.00 17 THR A O 5
ATOM 3854 N N . CYS A 1 18 ? 1.746 12.254 3.003 1.00 0.00 18 CYS A N 5
ATOM 3855 C CA . CYS A 1 18 ? 2.883 11.876 2.120 1.00 0.00 18 CYS A CA 5
ATOM 3856 C C . CYS A 1 18 ? 4.213 12.407 2.679 1.00 0.00 18 CYS A C 5
ATOM 3857 O O . CYS A 1 18 ? 4.435 13.601 2.698 1.00 0.00 18 CYS A O 5
ATOM 3864 N N . PRO A 1 19 ? 5.062 11.504 3.111 1.00 0.00 19 PRO A N 5
ATOM 3865 C CA . PRO A 1 19 ? 6.382 11.899 3.665 1.00 0.00 19 PRO A CA 5
ATOM 3866 C C . PRO A 1 19 ? 7.262 12.539 2.582 1.00 0.00 19 PRO A C 5
ATOM 3867 O O . PRO A 1 19 ? 8.346 13.016 2.856 1.00 0.00 19 PRO A O 5
ATOM 3878 N N . LYS A 1 20 ? 6.817 12.542 1.353 1.00 0.00 20 LYS A N 5
ATOM 3879 C CA . LYS A 1 20 ? 7.643 13.137 0.263 1.00 0.00 20 LYS A CA 5
ATOM 3880 C C . LYS A 1 20 ? 7.368 14.637 0.128 1.00 0.00 20 LYS A C 5
ATOM 3881 O O . LYS A 1 20 ? 8.233 15.457 0.362 1.00 0.00 20 LYS A O 5
ATOM 3900 N N . CYS A 1 21 ? 6.176 15.004 -0.253 1.00 0.00 21 CYS A N 5
ATOM 3901 C CA . CYS A 1 21 ? 5.862 16.455 -0.405 1.00 0.00 21 CYS A CA 5
ATOM 3902 C C . CYS A 1 21 ? 5.029 16.952 0.782 1.00 0.00 21 CYS A C 5
ATOM 3903 O O . CYS A 1 21 ? 5.006 18.129 1.083 1.00 0.00 21 CYS A O 5
ATOM 3910 N N . GLY A 1 22 ? 4.357 16.067 1.468 1.00 0.00 22 GLY A N 5
ATOM 3911 C CA . GLY A 1 22 ? 3.544 16.498 2.643 1.00 0.00 22 GLY A CA 5
ATOM 3912 C C . GLY A 1 22 ? 2.070 16.615 2.253 1.00 0.00 22 GLY A C 5
ATOM 3913 O O . GLY A 1 22 ? 1.299 17.289 2.905 1.00 0.00 22 GLY A O 5
ATOM 3917 N N . ASN A 1 23 ? 1.666 15.962 1.198 1.00 0.00 23 ASN A N 5
ATOM 3918 C CA . ASN A 1 23 ? 0.238 16.039 0.779 1.00 0.00 23 ASN A CA 5
ATOM 3919 C C . ASN A 1 23 ? -0.659 15.463 1.877 1.00 0.00 23 ASN A C 5
ATOM 3920 O O . ASN A 1 23 ? -0.186 14.901 2.844 1.00 0.00 23 ASN A O 5
ATOM 3931 N N . ASP A 1 24 ? -1.948 15.599 1.739 1.00 0.00 24 ASP A N 5
ATOM 3932 C CA . ASP A 1 24 ? -2.864 15.059 2.784 1.00 0.00 24 ASP A CA 5
ATOM 3933 C C . ASP A 1 24 ? -3.730 13.934 2.212 1.00 0.00 24 ASP A C 5
ATOM 3934 O O . ASP A 1 24 ? -4.710 13.529 2.808 1.00 0.00 24 ASP A O 5
ATOM 3943 N N . THR A 1 25 ? -3.376 13.409 1.071 1.00 0.00 25 THR A N 5
ATOM 3944 C CA . THR A 1 25 ? -4.190 12.303 0.492 1.00 0.00 25 THR A CA 5
ATOM 3945 C C . THR A 1 25 ? -3.367 11.461 -0.482 1.00 0.00 25 THR A C 5
ATOM 3946 O O . THR A 1 25 ? -2.310 11.855 -0.931 1.00 0.00 25 THR A O 5
ATOM 3957 N N . ALA A 1 26 ? -3.861 10.301 -0.809 1.00 0.00 26 ALA A N 5
ATOM 3958 C CA . ALA A 1 26 ? -3.132 9.408 -1.760 1.00 0.00 26 ALA A CA 5
ATOM 3959 C C . ALA A 1 26 ? -4.076 8.335 -2.317 1.00 0.00 26 ALA A C 5
ATOM 3960 O O . ALA A 1 26 ? -5.039 7.959 -1.679 1.00 0.00 26 ALA A O 5
ATOM 3967 N N . TYR A 1 27 ? -3.793 7.809 -3.482 1.00 0.00 27 TYR A N 5
ATOM 3968 C CA . TYR A 1 27 ? -4.668 6.731 -4.030 1.00 0.00 27 TYR A CA 5
ATOM 3969 C C . TYR A 1 27 ? -4.295 5.429 -3.324 1.00 0.00 27 TYR A C 5
ATOM 3970 O O . TYR A 1 27 ? -3.181 5.279 -2.862 1.00 0.00 27 TYR A O 5
ATOM 3988 N N . TRP A 1 28 ? -5.192 4.493 -3.201 1.00 0.00 28 TRP A N 5
ATOM 3989 C CA . TRP A 1 28 ? -4.813 3.245 -2.484 1.00 0.00 28 TRP A CA 5
ATOM 3990 C C . TRP A 1 28 ? -5.358 1.988 -3.160 1.00 0.00 28 TRP A C 5
ATOM 3991 O O . TRP A 1 28 ? -6.433 1.972 -3.726 1.00 0.00 28 TRP A O 5
ATOM 4012 N N . TRP A 1 29 ? -4.612 0.927 -3.060 1.00 0.00 29 TRP A N 5
ATOM 4013 C CA . TRP A 1 29 ? -5.039 -0.377 -3.637 1.00 0.00 29 TRP A CA 5
ATOM 4014 C C . TRP A 1 29 ? -4.244 -1.489 -2.953 1.00 0.00 29 TRP A C 5
ATOM 4015 O O . TRP A 1 29 ? -3.316 -1.227 -2.213 1.00 0.00 29 TRP A O 5
ATOM 4036 N N . GLU A 1 30 ? -4.593 -2.719 -3.175 1.00 0.00 30 GLU A N 5
ATOM 4037 C CA . GLU A 1 30 ? -3.841 -3.819 -2.511 1.00 0.00 30 GLU A CA 5
ATOM 4038 C C . GLU A 1 30 ? -2.901 -4.499 -3.512 1.00 0.00 30 GLU A C 5
ATOM 4039 O O . GLU A 1 30 ? -3.089 -4.418 -4.710 1.00 0.00 30 GLU A O 5
ATOM 4051 N N . MET A 1 31 ? -1.888 -5.168 -3.031 1.00 0.00 31 MET A N 5
ATOM 4052 C CA . MET A 1 31 ? -0.938 -5.850 -3.956 1.00 0.00 31 MET A CA 5
ATOM 4053 C C . MET A 1 31 ? -0.604 -7.251 -3.437 1.00 0.00 31 MET A C 5
ATOM 4054 O O . MET A 1 31 ? -0.066 -7.411 -2.360 1.00 0.00 31 MET A O 5
ATOM 4068 N N . GLN A 1 32 ? -0.922 -8.265 -4.195 1.00 0.00 32 GLN A N 5
ATOM 4069 C CA . GLN A 1 32 ? -0.623 -9.655 -3.743 1.00 0.00 32 GLN A CA 5
ATOM 4070 C C . GLN A 1 32 ? 0.810 -10.037 -4.123 1.00 0.00 32 GLN A C 5
ATOM 4071 O O . GLN A 1 32 ? 1.054 -10.614 -5.163 1.00 0.00 32 GLN A O 5
ATOM 4085 N N . THR A 1 33 ? 1.759 -9.719 -3.285 1.00 0.00 33 THR A N 5
ATOM 4086 C CA . THR A 1 33 ? 3.176 -10.064 -3.596 1.00 0.00 33 THR A CA 5
ATOM 4087 C C . THR A 1 33 ? 3.980 -10.194 -2.300 1.00 0.00 33 THR A C 5
ATOM 4088 O O . THR A 1 33 ? 5.062 -9.655 -2.171 1.00 0.00 33 THR A O 5
ATOM 4099 N N . ARG A 1 34 ? 3.458 -10.904 -1.337 1.00 0.00 34 ARG A N 5
ATOM 4100 C CA . ARG A 1 34 ? 4.192 -11.068 -0.049 1.00 0.00 34 ARG A CA 5
ATOM 4101 C C . ARG A 1 34 ? 4.427 -12.552 0.243 1.00 0.00 34 ARG A C 5
ATOM 4102 O O . ARG A 1 34 ? 3.996 -13.416 -0.496 1.00 0.00 34 ARG A O 5
ATOM 4123 N N . ALA A 1 35 ? 5.110 -12.854 1.313 1.00 0.00 35 ALA A N 5
ATOM 4124 C CA . ALA A 1 35 ? 5.373 -14.283 1.652 1.00 0.00 35 ALA A CA 5
ATOM 4125 C C . ALA A 1 35 ? 5.067 -14.542 3.129 1.00 0.00 35 ALA A C 5
ATOM 4126 O O . ALA A 1 35 ? 4.138 -15.250 3.466 1.00 0.00 35 ALA A O 5
ATOM 4133 N N . GLY A 1 36 ? 5.842 -13.976 4.014 1.00 0.00 36 GLY A N 5
ATOM 4134 C CA . GLY A 1 36 ? 5.596 -14.194 5.468 1.00 0.00 36 GLY A CA 5
ATOM 4135 C C . GLY A 1 36 ? 5.878 -12.900 6.235 1.00 0.00 36 GLY A C 5
ATOM 4136 O O . GLY A 1 36 ? 6.931 -12.727 6.814 1.00 0.00 36 GLY A O 5
ATOM 4140 N N . ASP A 1 37 ? 4.942 -11.991 6.246 1.00 0.00 37 ASP A N 5
ATOM 4141 C CA . ASP A 1 37 ? 5.154 -10.709 6.977 1.00 0.00 37 ASP A CA 5
ATOM 4142 C C . ASP A 1 37 ? 3.871 -9.875 6.956 1.00 0.00 37 ASP A C 5
ATOM 4143 O O . ASP A 1 37 ? 3.321 -9.533 7.985 1.00 0.00 37 ASP A O 5
ATOM 4152 N N . GLU A 1 38 ? 3.389 -9.548 5.788 1.00 0.00 38 GLU A N 5
ATOM 4153 C CA . GLU A 1 38 ? 2.140 -8.739 5.691 1.00 0.00 38 GLU A CA 5
ATOM 4154 C C . GLU A 1 38 ? 1.351 -9.140 4.439 1.00 0.00 38 GLU A C 5
ATOM 4155 O O . GLU A 1 38 ? 1.545 -8.574 3.382 1.00 0.00 38 GLU A O 5
ATOM 4167 N N . PRO A 1 39 ? 0.483 -10.109 4.597 1.00 0.00 39 PRO A N 5
ATOM 4168 C CA . PRO A 1 39 ? -0.340 -10.589 3.461 1.00 0.00 39 PRO A CA 5
ATOM 4169 C C . PRO A 1 39 ? -1.201 -9.454 2.900 1.00 0.00 39 PRO A C 5
ATOM 4170 O O . PRO A 1 39 ? -1.758 -8.662 3.633 1.00 0.00 39 PRO A O 5
ATOM 4181 N N . SER A 1 40 ? -1.313 -9.373 1.602 1.00 0.00 40 SER A N 5
ATOM 4182 C CA . SER A 1 40 ? -2.140 -8.294 0.990 1.00 0.00 40 SER A CA 5
ATOM 4183 C C . SER A 1 40 ? -1.645 -6.918 1.447 1.00 0.00 40 SER A C 5
ATOM 4184 O O . SER A 1 40 ? -2.219 -6.302 2.323 1.00 0.00 40 SER A O 5
ATOM 4192 N N . THR A 1 41 ? -0.589 -6.431 0.857 1.00 0.00 41 THR A N 5
ATOM 4193 C CA . THR A 1 41 ? -0.062 -5.094 1.255 1.00 0.00 41 THR A CA 5
ATOM 4194 C C . THR A 1 41 ? -0.732 -3.997 0.422 1.00 0.00 41 THR A C 5
ATOM 4195 O O . THR A 1 41 ? -0.860 -4.108 -0.780 1.00 0.00 41 THR A O 5
ATOM 4206 N N . ILE A 1 42 ? -1.163 -2.940 1.054 1.00 0.00 42 ILE A N 5
ATOM 4207 C CA . ILE A 1 42 ? -1.829 -1.840 0.299 1.00 0.00 42 ILE A CA 5
ATOM 4208 C C . ILE A 1 42 ? -0.844 -0.694 0.046 1.00 0.00 42 ILE A C 5
ATOM 4209 O O . ILE A 1 42 ? -0.192 -0.211 0.950 1.00 0.00 42 ILE A O 5
ATOM 4225 N N . PHE A 1 43 ? -0.742 -0.247 -1.176 1.00 0.00 43 PHE A N 5
ATOM 4226 C CA . PHE A 1 43 ? 0.188 0.877 -1.483 1.00 0.00 43 PHE A CA 5
ATOM 4227 C C . PHE A 1 43 ? -0.606 2.178 -1.624 1.00 0.00 43 PHE A C 5
ATOM 4228 O O . PHE A 1 43 ? -1.653 2.214 -2.243 1.00 0.00 43 PHE A O 5
ATOM 4245 N N . TYR A 1 44 ? -0.123 3.243 -1.045 1.00 0.00 44 TYR A N 5
ATOM 4246 C CA . TYR A 1 44 ? -0.856 4.540 -1.136 1.00 0.00 44 TYR A CA 5
ATOM 4247 C C . TYR A 1 44 ? -0.093 5.542 -2.000 1.00 0.00 44 TYR A C 5
ATOM 4248 O O . TYR A 1 44 ? 0.978 5.976 -1.639 1.00 0.00 44 TYR A O 5
ATOM 4266 N N . LYS A 1 45 ? -0.641 5.945 -3.111 1.00 0.00 45 LYS A N 5
ATOM 4267 C CA . LYS A 1 45 ? 0.067 6.954 -3.955 1.00 0.00 45 LYS A CA 5
ATOM 4268 C C . LYS A 1 45 ? -0.449 8.362 -3.657 1.00 0.00 45 LYS A C 5
ATOM 4269 O O . LYS A 1 45 ? -1.566 8.711 -3.981 1.00 0.00 45 LYS A O 5
ATOM 4288 N N . CYS A 1 46 ? 0.366 9.177 -3.050 1.00 0.00 46 CYS A N 5
ATOM 4289 C CA . CYS A 1 46 ? -0.062 10.570 -2.740 1.00 0.00 46 CYS A CA 5
ATOM 4290 C C . CYS A 1 46 ? -0.651 11.216 -4.000 1.00 0.00 46 CYS A C 5
ATOM 4291 O O . CYS A 1 46 ? -0.231 10.941 -5.106 1.00 0.00 46 CYS A O 5
ATOM 4299 N N . THR A 1 47 ? -1.629 12.062 -3.836 1.00 0.00 47 THR A N 5
ATOM 4300 C CA . THR A 1 47 ? -2.256 12.718 -5.022 1.00 0.00 47 THR A CA 5
ATOM 4301 C C . THR A 1 47 ? -1.652 14.107 -5.253 1.00 0.00 47 THR A C 5
ATOM 4302 O O . THR A 1 47 ? -2.354 15.064 -5.511 1.00 0.00 47 THR A O 5
ATOM 4313 N N . LYS A 1 48 ? -0.356 14.225 -5.167 1.00 0.00 48 LYS A N 5
ATOM 4314 C CA . LYS A 1 48 ? 0.285 15.553 -5.389 1.00 0.00 48 LYS A CA 5
ATOM 4315 C C . LYS A 1 48 ? 1.627 15.374 -6.100 1.00 0.00 48 LYS A C 5
ATOM 4316 O O . LYS A 1 48 ? 1.765 15.670 -7.271 1.00 0.00 48 LYS A O 5
ATOM 4335 N N . CYS A 1 49 ? 2.617 14.890 -5.404 1.00 0.00 49 CYS A N 5
ATOM 4336 C CA . CYS A 1 49 ? 3.948 14.692 -6.042 1.00 0.00 49 CYS A CA 5
ATOM 4337 C C . CYS A 1 49 ? 3.997 13.334 -6.745 1.00 0.00 49 CYS A C 5
ATOM 4338 O O . CYS A 1 49 ? 4.849 13.082 -7.574 1.00 0.00 49 CYS A O 5
ATOM 4346 N N . GLY A 1 50 ? 3.085 12.458 -6.423 1.00 0.00 50 GLY A N 5
ATOM 4347 C CA . GLY A 1 50 ? 3.075 11.122 -7.074 1.00 0.00 50 GLY A CA 5
ATOM 4348 C C . GLY A 1 50 ? 4.033 10.178 -6.347 1.00 0.00 50 GLY A C 5
ATOM 4349 O O . GLY A 1 50 ? 4.898 9.575 -6.951 1.00 0.00 50 GLY A O 5
ATOM 4353 N N . HIS A 1 51 ? 3.878 10.025 -5.059 1.00 0.00 51 HIS A N 5
ATOM 4354 C CA . HIS A 1 51 ? 4.772 9.099 -4.312 1.00 0.00 51 HIS A CA 5
ATOM 4355 C C . HIS A 1 51 ? 3.923 7.982 -3.722 1.00 0.00 51 HIS A C 5
ATOM 4356 O O . HIS A 1 51 ? 2.757 8.174 -3.444 1.00 0.00 51 HIS A O 5
ATOM 4370 N N . THR A 1 52 ? 4.467 6.816 -3.531 1.00 0.00 52 THR A N 5
ATOM 4371 C CA . THR A 1 52 ? 3.627 5.735 -2.961 1.00 0.00 52 THR A CA 5
ATOM 4372 C C . THR A 1 52 ? 4.433 4.809 -2.051 1.00 0.00 52 THR A C 5
ATOM 4373 O O . THR A 1 52 ? 5.573 4.482 -2.316 1.00 0.00 52 THR A O 5
ATOM 4384 N N . TRP A 1 53 ? 3.824 4.373 -0.986 1.00 0.00 53 TRP A N 5
ATOM 4385 C CA . TRP A 1 53 ? 4.510 3.449 -0.047 1.00 0.00 53 TRP A CA 5
ATOM 4386 C C . TRP A 1 53 ? 3.609 2.231 0.184 1.00 0.00 53 TRP A C 5
ATOM 4387 O O . TRP A 1 53 ? 2.868 1.838 -0.697 1.00 0.00 53 TRP A O 5
ATOM 4408 N N . ARG A 1 54 ? 3.653 1.617 1.333 1.00 0.00 54 ARG A N 5
ATOM 4409 C CA . ARG A 1 54 ? 2.782 0.423 1.546 1.00 0.00 54 ARG A CA 5
ATOM 4410 C C . ARG A 1 54 ? 2.075 0.482 2.902 1.00 0.00 54 ARG A C 5
ATOM 4411 O O . ARG A 1 54 ? 2.445 1.234 3.781 1.00 0.00 54 ARG A O 5
ATOM 4432 N N . SER A 1 55 ? 1.055 -0.316 3.068 1.00 0.00 55 SER A N 5
ATOM 4433 C CA . SER A 1 55 ? 0.306 -0.326 4.354 1.00 0.00 55 SER A CA 5
ATOM 4434 C C . SER A 1 55 ? 0.241 -1.749 4.914 1.00 0.00 55 SER A C 5
ATOM 4435 O O . SER A 1 55 ? 0.342 -2.718 4.187 1.00 0.00 55 SER A O 5
ATOM 4443 N N . TYR A 1 56 ? 0.070 -1.886 6.200 1.00 0.00 56 TYR A N 5
ATOM 4444 C CA . TYR A 1 56 ? -0.007 -3.248 6.799 1.00 0.00 56 TYR A CA 5
ATOM 4445 C C . TYR A 1 56 ? -1.429 -3.527 7.289 1.00 0.00 56 TYR A C 5
ATOM 4446 O O . TYR A 1 56 ? -2.282 -2.662 7.272 1.00 0.00 56 TYR A O 5
ATOM 4464 N N . GLU A 1 57 ? -1.693 -4.726 7.728 1.00 0.00 57 GLU A N 5
ATOM 4465 C CA . GLU A 1 57 ? -3.061 -5.055 8.220 1.00 0.00 57 GLU A CA 5
ATOM 4466 C C . GLU A 1 57 ? -3.088 -5.058 9.750 1.00 0.00 57 GLU A C 5
ATOM 4467 O O . GLU A 1 57 ? -2.125 -5.523 10.338 1.00 0.00 57 GLU A O 5
ATOM 4481 N N . GLY A 1 1 ? 4.081 -8.991 -24.701 1.00 0.00 1 GLY A N 6
ATOM 4482 C CA . GLY A 1 1 ? 3.628 -8.070 -23.619 1.00 0.00 1 GLY A CA 6
ATOM 4483 C C . GLY A 1 1 ? 4.675 -8.034 -22.504 1.00 0.00 1 GLY A C 6
ATOM 4484 O O . GLY A 1 1 ? 4.751 -8.925 -21.682 1.00 0.00 1 GLY A O 6
ATOM 4490 N N . SER A 1 2 ? 5.482 -7.009 -22.469 1.00 0.00 2 SER A N 6
ATOM 4491 C CA . SER A 1 2 ? 6.523 -6.918 -21.405 1.00 0.00 2 SER A CA 6
ATOM 4492 C C . SER A 1 2 ? 6.174 -5.803 -20.416 1.00 0.00 2 SER A C 6
ATOM 4493 O O . SER A 1 2 ? 6.521 -5.861 -19.254 1.00 0.00 2 SER A O 6
ATOM 4501 N N . HIS A 1 3 ? 5.489 -4.789 -20.870 1.00 0.00 3 HIS A N 6
ATOM 4502 C CA . HIS A 1 3 ? 5.117 -3.672 -19.954 1.00 0.00 3 HIS A CA 6
ATOM 4503 C C . HIS A 1 3 ? 3.655 -3.810 -19.519 1.00 0.00 3 HIS A C 6
ATOM 4504 O O . HIS A 1 3 ? 3.227 -3.214 -18.551 1.00 0.00 3 HIS A O 6
ATOM 4518 N N . MET A 1 4 ? 2.887 -4.593 -20.228 1.00 0.00 4 MET A N 6
ATOM 4519 C CA . MET A 1 4 ? 1.453 -4.768 -19.854 1.00 0.00 4 MET A CA 6
ATOM 4520 C C . MET A 1 4 ? 0.712 -3.432 -19.965 1.00 0.00 4 MET A C 6
ATOM 4521 O O . MET A 1 4 ? 1.306 -2.400 -20.207 1.00 0.00 4 MET A O 6
ATOM 4535 N N . GLU A 1 5 ? -0.582 -3.444 -19.788 1.00 0.00 5 GLU A N 6
ATOM 4536 C CA . GLU A 1 5 ? -1.358 -2.174 -19.885 1.00 0.00 5 GLU A CA 6
ATOM 4537 C C . GLU A 1 5 ? -1.793 -1.711 -18.492 1.00 0.00 5 GLU A C 6
ATOM 4538 O O . GLU A 1 5 ? -2.121 -2.508 -17.635 1.00 0.00 5 GLU A O 6
ATOM 4550 N N . GLN A 1 6 ? -1.799 -0.427 -18.261 1.00 0.00 6 GLN A N 6
ATOM 4551 C CA . GLN A 1 6 ? -2.213 0.090 -16.925 1.00 0.00 6 GLN A CA 6
ATOM 4552 C C . GLN A 1 6 ? -3.275 1.180 -17.087 1.00 0.00 6 GLN A C 6
ATOM 4553 O O . GLN A 1 6 ? -3.578 1.607 -18.184 1.00 0.00 6 GLN A O 6
ATOM 4567 N N . ASP A 1 7 ? -3.842 1.636 -16.004 1.00 0.00 7 ASP A N 6
ATOM 4568 C CA . ASP A 1 7 ? -4.884 2.698 -16.098 1.00 0.00 7 ASP A CA 6
ATOM 4569 C C . ASP A 1 7 ? -4.783 3.644 -14.899 1.00 0.00 7 ASP A C 6
ATOM 4570 O O . ASP A 1 7 ? -5.373 3.414 -13.862 1.00 0.00 7 ASP A O 6
ATOM 4579 N N . LEU A 1 8 ? -4.036 4.707 -15.030 1.00 0.00 8 LEU A N 6
ATOM 4580 C CA . LEU A 1 8 ? -3.895 5.666 -13.898 1.00 0.00 8 LEU A CA 6
ATOM 4581 C C . LEU A 1 8 ? -4.809 6.875 -14.108 1.00 0.00 8 LEU A C 6
ATOM 4582 O O . LEU A 1 8 ? -4.482 7.985 -13.740 1.00 0.00 8 LEU A O 6
ATOM 4598 N N . LYS A 1 9 ? -5.954 6.667 -14.696 1.00 0.00 9 LYS A N 6
ATOM 4599 C CA . LYS A 1 9 ? -6.890 7.804 -14.928 1.00 0.00 9 LYS A CA 6
ATOM 4600 C C . LYS A 1 9 ? -8.055 7.736 -13.936 1.00 0.00 9 LYS A C 6
ATOM 4601 O O . LYS A 1 9 ? -8.782 8.692 -13.750 1.00 0.00 9 LYS A O 6
ATOM 4620 N N . THR A 1 10 ? -8.235 6.613 -13.296 1.00 0.00 10 THR A N 6
ATOM 4621 C CA . THR A 1 10 ? -9.350 6.484 -12.315 1.00 0.00 10 THR A CA 6
ATOM 4622 C C . THR A 1 10 ? -8.958 5.512 -11.199 1.00 0.00 10 THR A C 6
ATOM 4623 O O . THR A 1 10 ? -8.425 4.450 -11.447 1.00 0.00 10 THR A O 6
ATOM 4634 N N . LEU A 1 11 ? -9.216 5.868 -9.970 1.00 0.00 11 LEU A N 6
ATOM 4635 C CA . LEU A 1 11 ? -8.854 4.961 -8.842 1.00 0.00 11 LEU A CA 6
ATOM 4636 C C . LEU A 1 11 ? -9.354 5.544 -7.513 1.00 0.00 11 LEU A C 6
ATOM 4637 O O . LEU A 1 11 ? -9.256 6.735 -7.291 1.00 0.00 11 LEU A O 6
ATOM 4653 N N . PRO A 1 12 ? -9.873 4.691 -6.660 1.00 0.00 12 PRO A N 6
ATOM 4654 C CA . PRO A 1 12 ? -10.382 5.146 -5.345 1.00 0.00 12 PRO A CA 6
ATOM 4655 C C . PRO A 1 12 ? -9.246 5.767 -4.527 1.00 0.00 12 PRO A C 6
ATOM 4656 O O . PRO A 1 12 ? -8.118 5.314 -4.574 1.00 0.00 12 PRO A O 6
ATOM 4667 N N . THR A 1 13 ? -9.525 6.803 -3.784 1.00 0.00 13 THR A N 6
ATOM 4668 C CA . THR A 1 13 ? -8.449 7.446 -2.977 1.00 0.00 13 THR A CA 6
ATOM 4669 C C . THR A 1 13 ? -8.771 7.366 -1.483 1.00 0.00 13 THR A C 6
ATOM 4670 O O . THR A 1 13 ? -9.906 7.194 -1.088 1.00 0.00 13 THR A O 6
ATOM 4681 N N . THR A 1 14 ? -7.775 7.502 -0.652 1.00 0.00 14 THR A N 6
ATOM 4682 C CA . THR A 1 14 ? -8.011 7.449 0.818 1.00 0.00 14 THR A CA 6
ATOM 4683 C C . THR A 1 14 ? -7.333 8.643 1.489 1.00 0.00 14 THR A C 6
ATOM 4684 O O . THR A 1 14 ? -6.365 9.179 0.987 1.00 0.00 14 THR A O 6
ATOM 4695 N N . LYS A 1 15 ? -7.827 9.065 2.617 1.00 0.00 15 LYS A N 6
ATOM 4696 C CA . LYS A 1 15 ? -7.198 10.224 3.308 1.00 0.00 15 LYS A CA 6
ATOM 4697 C C . LYS A 1 15 ? -5.951 9.762 4.057 1.00 0.00 15 LYS A C 6
ATOM 4698 O O . LYS A 1 15 ? -6.017 8.978 4.982 1.00 0.00 15 LYS A O 6
ATOM 4717 N N . ILE A 1 16 ? -4.814 10.243 3.652 1.00 0.00 16 ILE A N 6
ATOM 4718 C CA . ILE A 1 16 ? -3.545 9.843 4.314 1.00 0.00 16 ILE A CA 6
ATOM 4719 C C . ILE A 1 16 ? -2.529 10.968 4.146 1.00 0.00 16 ILE A C 6
ATOM 4720 O O . ILE A 1 16 ? -2.868 12.052 3.725 1.00 0.00 16 ILE A O 6
ATOM 4736 N N . THR A 1 17 ? -1.291 10.740 4.463 1.00 0.00 17 THR A N 6
ATOM 4737 C CA . THR A 1 17 ? -0.298 11.834 4.294 1.00 0.00 17 THR A CA 6
ATOM 4738 C C . THR A 1 17 ? 0.883 11.374 3.443 1.00 0.00 17 THR A C 6
ATOM 4739 O O . THR A 1 17 ? 1.032 10.208 3.136 1.00 0.00 17 THR A O 6
ATOM 4750 N N . CYS A 1 18 ? 1.711 12.297 3.044 1.00 0.00 18 CYS A N 6
ATOM 4751 C CA . CYS A 1 18 ? 2.878 11.942 2.192 1.00 0.00 18 CYS A CA 6
ATOM 4752 C C . CYS A 1 18 ? 4.174 12.519 2.782 1.00 0.00 18 CYS A C 6
ATOM 4753 O O . CYS A 1 18 ? 4.377 13.716 2.758 1.00 0.00 18 CYS A O 6
ATOM 4760 N N . PRO A 1 19 ? 5.017 11.651 3.290 1.00 0.00 19 PRO A N 6
ATOM 4761 C CA . PRO A 1 19 ? 6.304 12.094 3.881 1.00 0.00 19 PRO A CA 6
ATOM 4762 C C . PRO A 1 19 ? 7.211 12.721 2.814 1.00 0.00 19 PRO A C 6
ATOM 4763 O O . PRO A 1 19 ? 8.272 13.232 3.116 1.00 0.00 19 PRO A O 6
ATOM 4774 N N . LYS A 1 20 ? 6.814 12.679 1.570 1.00 0.00 20 LYS A N 6
ATOM 4775 C CA . LYS A 1 20 ? 7.667 13.265 0.497 1.00 0.00 20 LYS A CA 6
ATOM 4776 C C . LYS A 1 20 ? 7.363 14.754 0.315 1.00 0.00 20 LYS A C 6
ATOM 4777 O O . LYS A 1 20 ? 8.200 15.601 0.558 1.00 0.00 20 LYS A O 6
ATOM 4796 N N . CYS A 1 21 ? 6.177 15.084 -0.121 1.00 0.00 21 CYS A N 6
ATOM 4797 C CA . CYS A 1 21 ? 5.836 16.522 -0.326 1.00 0.00 21 CYS A CA 6
ATOM 4798 C C . CYS A 1 21 ? 4.922 17.031 0.795 1.00 0.00 21 CYS A C 6
ATOM 4799 O O . CYS A 1 21 ? 4.864 18.213 1.068 1.00 0.00 21 CYS A O 6
ATOM 4806 N N . GLY A 1 22 ? 4.218 16.153 1.460 1.00 0.00 22 GLY A N 6
ATOM 4807 C CA . GLY A 1 22 ? 3.327 16.604 2.571 1.00 0.00 22 GLY A CA 6
ATOM 4808 C C . GLY A 1 22 ? 1.864 16.570 2.124 1.00 0.00 22 GLY A C 6
ATOM 4809 O O . GLY A 1 22 ? 1.002 17.158 2.747 1.00 0.00 22 GLY A O 6
ATOM 4813 N N . ASN A 1 23 ? 1.574 15.883 1.055 1.00 0.00 23 ASN A N 6
ATOM 4814 C CA . ASN A 1 23 ? 0.164 15.806 0.574 1.00 0.00 23 ASN A CA 6
ATOM 4815 C C . ASN A 1 23 ? -0.721 15.189 1.660 1.00 0.00 23 ASN A C 6
ATOM 4816 O O . ASN A 1 23 ? -0.308 14.300 2.377 1.00 0.00 23 ASN A O 6
ATOM 4827 N N . ASP A 1 24 ? -1.931 15.658 1.795 1.00 0.00 24 ASP A N 6
ATOM 4828 C CA . ASP A 1 24 ? -2.831 15.100 2.844 1.00 0.00 24 ASP A CA 6
ATOM 4829 C C . ASP A 1 24 ? -3.686 13.965 2.273 1.00 0.00 24 ASP A C 6
ATOM 4830 O O . ASP A 1 24 ? -4.610 13.492 2.910 1.00 0.00 24 ASP A O 6
ATOM 4839 N N . THR A 1 25 ? -3.387 13.511 1.088 1.00 0.00 25 THR A N 6
ATOM 4840 C CA . THR A 1 25 ? -4.195 12.401 0.507 1.00 0.00 25 THR A CA 6
ATOM 4841 C C . THR A 1 25 ? -3.352 11.544 -0.440 1.00 0.00 25 THR A C 6
ATOM 4842 O O . THR A 1 25 ? -2.285 11.930 -0.872 1.00 0.00 25 THR A O 6
ATOM 4853 N N . ALA A 1 26 ? -3.842 10.384 -0.766 1.00 0.00 26 ALA A N 6
ATOM 4854 C CA . ALA A 1 26 ? -3.102 9.478 -1.694 1.00 0.00 26 ALA A CA 6
ATOM 4855 C C . ALA A 1 26 ? -4.050 8.404 -2.241 1.00 0.00 26 ALA A C 6
ATOM 4856 O O . ALA A 1 26 ? -5.042 8.073 -1.620 1.00 0.00 26 ALA A O 6
ATOM 4863 N N . TYR A 1 27 ? -3.748 7.833 -3.376 1.00 0.00 27 TYR A N 6
ATOM 4864 C CA . TYR A 1 27 ? -4.634 6.758 -3.913 1.00 0.00 27 TYR A CA 6
ATOM 4865 C C . TYR A 1 27 ? -4.313 5.467 -3.162 1.00 0.00 27 TYR A C 6
ATOM 4866 O O . TYR A 1 27 ? -3.324 5.394 -2.462 1.00 0.00 27 TYR A O 6
ATOM 4884 N N . TRP A 1 28 ? -5.119 4.450 -3.277 1.00 0.00 28 TRP A N 6
ATOM 4885 C CA . TRP A 1 28 ? -4.793 3.202 -2.529 1.00 0.00 28 TRP A CA 6
ATOM 4886 C C . TRP A 1 28 ? -5.383 1.959 -3.188 1.00 0.00 28 TRP A C 6
ATOM 4887 O O . TRP A 1 28 ? -6.496 1.958 -3.678 1.00 0.00 28 TRP A O 6
ATOM 4908 N N . TRP A 1 29 ? -4.644 0.891 -3.152 1.00 0.00 29 TRP A N 6
ATOM 4909 C CA . TRP A 1 29 ? -5.132 -0.392 -3.718 1.00 0.00 29 TRP A CA 6
ATOM 4910 C C . TRP A 1 29 ? -4.444 -1.534 -2.969 1.00 0.00 29 TRP A C 6
ATOM 4911 O O . TRP A 1 29 ? -3.605 -1.305 -2.121 1.00 0.00 29 TRP A O 6
ATOM 4932 N N . GLU A 1 30 ? -4.789 -2.755 -3.250 1.00 0.00 30 GLU A N 6
ATOM 4933 C CA . GLU A 1 30 ? -4.142 -3.879 -2.516 1.00 0.00 30 GLU A CA 6
ATOM 4934 C C . GLU A 1 30 ? -3.256 -4.696 -3.459 1.00 0.00 30 GLU A C 6
ATOM 4935 O O . GLU A 1 30 ? -3.466 -4.723 -4.656 1.00 0.00 30 GLU A O 6
ATOM 4947 N N . MET A 1 31 ? -2.270 -5.366 -2.930 1.00 0.00 31 MET A N 6
ATOM 4948 C CA . MET A 1 31 ? -1.374 -6.185 -3.797 1.00 0.00 31 MET A CA 6
ATOM 4949 C C . MET A 1 31 ? -1.223 -7.595 -3.218 1.00 0.00 31 MET A C 6
ATOM 4950 O O . MET A 1 31 ? -0.454 -7.822 -2.304 1.00 0.00 31 MET A O 6
ATOM 4964 N N . GLN A 1 32 ? -1.949 -8.543 -3.743 1.00 0.00 32 GLN A N 6
ATOM 4965 C CA . GLN A 1 32 ? -1.844 -9.937 -3.224 1.00 0.00 32 GLN A CA 6
ATOM 4966 C C . GLN A 1 32 ? -0.696 -10.671 -3.921 1.00 0.00 32 GLN A C 6
ATOM 4967 O O . GLN A 1 32 ? -0.833 -11.145 -5.031 1.00 0.00 32 GLN A O 6
ATOM 4981 N N . THR A 1 33 ? 0.434 -10.770 -3.278 1.00 0.00 33 THR A N 6
ATOM 4982 C CA . THR A 1 33 ? 1.589 -11.473 -3.904 1.00 0.00 33 THR A CA 6
ATOM 4983 C C . THR A 1 33 ? 2.444 -12.145 -2.827 1.00 0.00 33 THR A C 6
ATOM 4984 O O . THR A 1 33 ? 2.952 -13.233 -3.013 1.00 0.00 33 THR A O 6
ATOM 4995 N N . ARG A 1 34 ? 2.610 -11.507 -1.700 1.00 0.00 34 ARG A N 6
ATOM 4996 C CA . ARG A 1 34 ? 3.433 -12.115 -0.616 1.00 0.00 34 ARG A CA 6
ATOM 4997 C C . ARG A 1 34 ? 2.723 -11.974 0.734 1.00 0.00 34 ARG A C 6
ATOM 4998 O O . ARG A 1 34 ? 1.598 -11.523 0.811 1.00 0.00 34 ARG A O 6
ATOM 5019 N N . ALA A 1 35 ? 3.375 -12.355 1.798 1.00 0.00 35 ALA A N 6
ATOM 5020 C CA . ALA A 1 35 ? 2.740 -12.242 3.142 1.00 0.00 35 ALA A CA 6
ATOM 5021 C C . ALA A 1 35 ? 3.786 -11.839 4.185 1.00 0.00 35 ALA A C 6
ATOM 5022 O O . ALA A 1 35 ? 3.761 -10.744 4.711 1.00 0.00 35 ALA A O 6
ATOM 5029 N N . GLY A 1 36 ? 4.704 -12.716 4.486 1.00 0.00 36 GLY A N 6
ATOM 5030 C CA . GLY A 1 36 ? 5.751 -12.384 5.494 1.00 0.00 36 GLY A CA 6
ATOM 5031 C C . GLY A 1 36 ? 5.096 -12.149 6.855 1.00 0.00 36 GLY A C 6
ATOM 5032 O O . GLY A 1 36 ? 4.961 -13.055 7.655 1.00 0.00 36 GLY A O 6
ATOM 5036 N N . ASP A 1 37 ? 4.687 -10.941 7.126 1.00 0.00 37 ASP A N 6
ATOM 5037 C CA . ASP A 1 37 ? 4.039 -10.647 8.437 1.00 0.00 37 ASP A CA 6
ATOM 5038 C C . ASP A 1 37 ? 2.590 -10.205 8.223 1.00 0.00 37 ASP A C 6
ATOM 5039 O O . ASP A 1 37 ? 1.661 -10.942 8.486 1.00 0.00 37 ASP A O 6
ATOM 5048 N N . GLU A 1 38 ? 2.391 -9.007 7.746 1.00 0.00 38 GLU A N 6
ATOM 5049 C CA . GLU A 1 38 ? 1.002 -8.519 7.517 1.00 0.00 38 GLU A CA 6
ATOM 5050 C C . GLU A 1 38 ? 0.414 -9.182 6.262 1.00 0.00 38 GLU A C 6
ATOM 5051 O O . GLU A 1 38 ? 1.086 -9.294 5.257 1.00 0.00 38 GLU A O 6
ATOM 5063 N N . PRO A 1 39 ? -0.826 -9.605 6.354 1.00 0.00 39 PRO A N 6
ATOM 5064 C CA . PRO A 1 39 ? -1.492 -10.263 5.205 1.00 0.00 39 PRO A CA 6
ATOM 5065 C C . PRO A 1 39 ? -1.611 -9.301 4.019 1.00 0.00 39 PRO A C 6
ATOM 5066 O O . PRO A 1 39 ? -2.077 -8.188 4.153 1.00 0.00 39 PRO A O 6
ATOM 5077 N N . SER A 1 40 ? -1.195 -9.726 2.857 1.00 0.00 40 SER A N 6
ATOM 5078 C CA . SER A 1 40 ? -1.287 -8.840 1.659 1.00 0.00 40 SER A CA 6
ATOM 5079 C C . SER A 1 40 ? -0.601 -7.499 1.932 1.00 0.00 40 SER A C 6
ATOM 5080 O O . SER A 1 40 ? 0.085 -7.332 2.921 1.00 0.00 40 SER A O 6
ATOM 5088 N N . THR A 1 41 ? -0.784 -6.544 1.062 1.00 0.00 41 THR A N 6
ATOM 5089 C CA . THR A 1 41 ? -0.144 -5.212 1.267 1.00 0.00 41 THR A CA 6
ATOM 5090 C C . THR A 1 41 ? -0.867 -4.144 0.441 1.00 0.00 41 THR A C 6
ATOM 5091 O O . THR A 1 41 ? -1.262 -4.378 -0.684 1.00 0.00 41 THR A O 6
ATOM 5102 N N . ILE A 1 42 ? -1.043 -2.972 0.990 1.00 0.00 42 ILE A N 6
ATOM 5103 C CA . ILE A 1 42 ? -1.741 -1.891 0.234 1.00 0.00 42 ILE A CA 6
ATOM 5104 C C . ILE A 1 42 ? -0.782 -0.733 -0.042 1.00 0.00 42 ILE A C 6
ATOM 5105 O O . ILE A 1 42 ? -0.185 -0.180 0.861 1.00 0.00 42 ILE A O 6
ATOM 5121 N N . PHE A 1 43 ? -0.643 -0.349 -1.279 1.00 0.00 43 PHE A N 6
ATOM 5122 C CA . PHE A 1 43 ? 0.262 0.788 -1.603 1.00 0.00 43 PHE A CA 6
ATOM 5123 C C . PHE A 1 43 ? -0.554 2.078 -1.694 1.00 0.00 43 PHE A C 6
ATOM 5124 O O . PHE A 1 43 ? -1.661 2.089 -2.201 1.00 0.00 43 PHE A O 6
ATOM 5141 N N . TYR A 1 44 ? -0.021 3.161 -1.206 1.00 0.00 44 TYR A N 6
ATOM 5142 C CA . TYR A 1 44 ? -0.767 4.448 -1.261 1.00 0.00 44 TYR A CA 6
ATOM 5143 C C . TYR A 1 44 ? -0.045 5.447 -2.164 1.00 0.00 44 TYR A C 6
ATOM 5144 O O . TYR A 1 44 ? 1.103 5.775 -1.937 1.00 0.00 44 TYR A O 6
ATOM 5162 N N . LYS A 1 45 ? -0.702 5.953 -3.170 1.00 0.00 45 LYS A N 6
ATOM 5163 C CA . LYS A 1 45 ? -0.021 6.949 -4.047 1.00 0.00 45 LYS A CA 6
ATOM 5164 C C . LYS A 1 45 ? -0.503 8.366 -3.734 1.00 0.00 45 LYS A C 6
ATOM 5165 O O . LYS A 1 45 ? -1.618 8.740 -4.030 1.00 0.00 45 LYS A O 6
ATOM 5184 N N . CYS A 1 46 ? 0.342 9.158 -3.144 1.00 0.00 46 CYS A N 6
ATOM 5185 C CA . CYS A 1 46 ? -0.043 10.562 -2.813 1.00 0.00 46 CYS A CA 6
ATOM 5186 C C . CYS A 1 46 ? -0.616 11.247 -4.062 1.00 0.00 46 CYS A C 6
ATOM 5187 O O . CYS A 1 46 ? -0.129 11.067 -5.160 1.00 0.00 46 CYS A O 6
ATOM 5195 N N . THR A 1 47 ? -1.654 12.026 -3.901 1.00 0.00 47 THR A N 6
ATOM 5196 C CA . THR A 1 47 ? -2.261 12.714 -5.079 1.00 0.00 47 THR A CA 6
ATOM 5197 C C . THR A 1 47 ? -1.645 14.103 -5.263 1.00 0.00 47 THR A C 6
ATOM 5198 O O . THR A 1 47 ? -2.343 15.081 -5.438 1.00 0.00 47 THR A O 6
ATOM 5209 N N . LYS A 1 48 ? -0.345 14.199 -5.230 1.00 0.00 48 LYS A N 6
ATOM 5210 C CA . LYS A 1 48 ? 0.308 15.527 -5.409 1.00 0.00 48 LYS A CA 6
ATOM 5211 C C . LYS A 1 48 ? 1.662 15.361 -6.103 1.00 0.00 48 LYS A C 6
ATOM 5212 O O . LYS A 1 48 ? 1.837 15.739 -7.245 1.00 0.00 48 LYS A O 6
ATOM 5231 N N . CYS A 1 49 ? 2.620 14.797 -5.422 1.00 0.00 49 CYS A N 6
ATOM 5232 C CA . CYS A 1 49 ? 3.961 14.607 -6.043 1.00 0.00 49 CYS A CA 6
ATOM 5233 C C . CYS A 1 49 ? 4.060 13.218 -6.675 1.00 0.00 49 CYS A C 6
ATOM 5234 O O . CYS A 1 49 ? 4.955 12.940 -7.448 1.00 0.00 49 CYS A O 6
ATOM 5242 N N . GLY A 1 50 ? 3.147 12.344 -6.354 1.00 0.00 50 GLY A N 6
ATOM 5243 C CA . GLY A 1 50 ? 3.193 10.977 -6.937 1.00 0.00 50 GLY A CA 6
ATOM 5244 C C . GLY A 1 50 ? 4.040 10.068 -6.046 1.00 0.00 50 GLY A C 6
ATOM 5245 O O . GLY A 1 50 ? 4.786 9.238 -6.527 1.00 0.00 50 GLY A O 6
ATOM 5249 N N . HIS A 1 51 ? 3.925 10.201 -4.750 1.00 0.00 51 HIS A N 6
ATOM 5250 C CA . HIS A 1 51 ? 4.718 9.323 -3.849 1.00 0.00 51 HIS A CA 6
ATOM 5251 C C . HIS A 1 51 ? 3.960 8.018 -3.642 1.00 0.00 51 HIS A C 6
ATOM 5252 O O . HIS A 1 51 ? 2.748 8.006 -3.584 1.00 0.00 51 HIS A O 6
ATOM 5266 N N . THR A 1 52 ? 4.645 6.918 -3.545 1.00 0.00 52 THR A N 6
ATOM 5267 C CA . THR A 1 52 ? 3.924 5.631 -3.357 1.00 0.00 52 THR A CA 6
ATOM 5268 C C . THR A 1 52 ? 4.666 4.732 -2.367 1.00 0.00 52 THR A C 6
ATOM 5269 O O . THR A 1 52 ? 5.776 4.301 -2.612 1.00 0.00 52 THR A O 6
ATOM 5280 N N . TRP A 1 53 ? 4.050 4.429 -1.259 1.00 0.00 53 TRP A N 6
ATOM 5281 C CA . TRP A 1 53 ? 4.704 3.539 -0.262 1.00 0.00 53 TRP A CA 6
ATOM 5282 C C . TRP A 1 53 ? 3.796 2.336 0.006 1.00 0.00 53 TRP A C 6
ATOM 5283 O O . TRP A 1 53 ? 3.022 1.942 -0.844 1.00 0.00 53 TRP A O 6
ATOM 5304 N N . ARG A 1 54 ? 3.879 1.737 1.160 1.00 0.00 54 ARG A N 6
ATOM 5305 C CA . ARG A 1 54 ? 3.010 0.554 1.425 1.00 0.00 54 ARG A CA 6
ATOM 5306 C C . ARG A 1 54 ? 2.269 0.697 2.756 1.00 0.00 54 ARG A C 6
ATOM 5307 O O . ARG A 1 54 ? 2.621 1.500 3.598 1.00 0.00 54 ARG A O 6
ATOM 5328 N N . SER A 1 55 ? 1.240 -0.085 2.944 1.00 0.00 55 SER A N 6
ATOM 5329 C CA . SER A 1 55 ? 0.459 -0.016 4.210 1.00 0.00 55 SER A CA 6
ATOM 5330 C C . SER A 1 55 ? 0.554 -1.346 4.962 1.00 0.00 55 SER A C 6
ATOM 5331 O O . SER A 1 55 ? -0.406 -2.084 5.058 1.00 0.00 55 SER A O 6
ATOM 5339 N N . TYR A 1 56 ? 1.703 -1.659 5.494 1.00 0.00 56 TYR A N 6
ATOM 5340 C CA . TYR A 1 56 ? 1.852 -2.943 6.237 1.00 0.00 56 TYR A CA 6
ATOM 5341 C C . TYR A 1 56 ? 1.003 -2.918 7.511 1.00 0.00 56 TYR A C 6
ATOM 5342 O O . TYR A 1 56 ? 1.517 -2.834 8.609 1.00 0.00 56 TYR A O 6
ATOM 5360 N N . GLU A 1 57 ? -0.293 -2.988 7.372 1.00 0.00 57 GLU A N 6
ATOM 5361 C CA . GLU A 1 57 ? -1.176 -2.968 8.575 1.00 0.00 57 GLU A CA 6
ATOM 5362 C C . GLU A 1 57 ? -2.497 -3.681 8.272 1.00 0.00 57 GLU A C 6
ATOM 5363 O O . GLU A 1 57 ? -3.463 -3.416 8.970 1.00 0.00 57 GLU A O 6
ATOM 5377 N N . GLY A 1 1 ? 9.009 4.366 -11.097 1.00 0.00 1 GLY A N 7
ATOM 5378 C CA . GLY A 1 1 ? 8.129 4.903 -12.174 1.00 0.00 1 GLY A CA 7
ATOM 5379 C C . GLY A 1 1 ? 8.812 4.720 -13.529 1.00 0.00 1 GLY A C 7
ATOM 5380 O O . GLY A 1 1 ? 9.172 5.675 -14.188 1.00 0.00 1 GLY A O 7
ATOM 5386 N N . SER A 1 2 ? 8.995 3.498 -13.950 1.00 0.00 2 SER A N 7
ATOM 5387 C CA . SER A 1 2 ? 9.658 3.252 -15.263 1.00 0.00 2 SER A CA 7
ATOM 5388 C C . SER A 1 2 ? 8.641 2.726 -16.279 1.00 0.00 2 SER A C 7
ATOM 5389 O O . SER A 1 2 ? 8.617 3.142 -17.421 1.00 0.00 2 SER A O 7
ATOM 5397 N N . HIS A 1 3 ? 7.801 1.813 -15.874 1.00 0.00 3 HIS A N 7
ATOM 5398 C CA . HIS A 1 3 ? 6.786 1.261 -16.818 1.00 0.00 3 HIS A CA 7
ATOM 5399 C C . HIS A 1 3 ? 5.375 1.609 -16.340 1.00 0.00 3 HIS A C 7
ATOM 5400 O O . HIS A 1 3 ? 4.421 1.536 -17.089 1.00 0.00 3 HIS A O 7
ATOM 5414 N N . MET A 1 4 ? 5.235 1.987 -15.099 1.00 0.00 4 MET A N 7
ATOM 5415 C CA . MET A 1 4 ? 3.884 2.339 -14.577 1.00 0.00 4 MET A CA 7
ATOM 5416 C C . MET A 1 4 ? 2.911 1.180 -14.805 1.00 0.00 4 MET A C 7
ATOM 5417 O O . MET A 1 4 ? 3.297 0.108 -15.229 1.00 0.00 4 MET A O 7
ATOM 5431 N N . GLU A 1 5 ? 1.654 1.387 -14.527 1.00 0.00 5 GLU A N 7
ATOM 5432 C CA . GLU A 1 5 ? 0.657 0.296 -14.729 1.00 0.00 5 GLU A CA 7
ATOM 5433 C C . GLU A 1 5 ? -0.732 0.756 -14.280 1.00 0.00 5 GLU A C 7
ATOM 5434 O O . GLU A 1 5 ? -0.882 1.406 -13.265 1.00 0.00 5 GLU A O 7
ATOM 5446 N N . GLN A 1 6 ? -1.748 0.424 -15.030 1.00 0.00 6 GLN A N 7
ATOM 5447 C CA . GLN A 1 6 ? -3.129 0.840 -14.648 1.00 0.00 6 GLN A CA 7
ATOM 5448 C C . GLN A 1 6 ? -3.222 2.366 -14.559 1.00 0.00 6 GLN A C 7
ATOM 5449 O O . GLN A 1 6 ? -2.288 3.033 -14.163 1.00 0.00 6 GLN A O 7
ATOM 5463 N N . ASP A 1 7 ? -4.346 2.923 -14.922 1.00 0.00 7 ASP A N 7
ATOM 5464 C CA . ASP A 1 7 ? -4.497 4.404 -14.855 1.00 0.00 7 ASP A CA 7
ATOM 5465 C C . ASP A 1 7 ? -4.516 4.866 -13.396 1.00 0.00 7 ASP A C 7
ATOM 5466 O O . ASP A 1 7 ? -4.976 4.163 -12.518 1.00 0.00 7 ASP A O 7
ATOM 5475 N N . LEU A 1 8 ? -4.014 6.041 -13.129 1.00 0.00 8 LEU A N 7
ATOM 5476 C CA . LEU A 1 8 ? -4.003 6.542 -11.726 1.00 0.00 8 LEU A CA 7
ATOM 5477 C C . LEU A 1 8 ? -5.169 7.508 -11.494 1.00 0.00 8 LEU A C 7
ATOM 5478 O O . LEU A 1 8 ? -5.614 7.701 -10.381 1.00 0.00 8 LEU A O 7
ATOM 5494 N N . LYS A 1 9 ? -5.672 8.112 -12.537 1.00 0.00 9 LYS A N 7
ATOM 5495 C CA . LYS A 1 9 ? -6.812 9.058 -12.369 1.00 0.00 9 LYS A CA 7
ATOM 5496 C C . LYS A 1 9 ? -7.986 8.342 -11.697 1.00 0.00 9 LYS A C 7
ATOM 5497 O O . LYS A 1 9 ? -8.606 8.859 -10.790 1.00 0.00 9 LYS A O 7
ATOM 5516 N N . THR A 1 10 ? -8.288 7.151 -12.133 1.00 0.00 10 THR A N 7
ATOM 5517 C CA . THR A 1 10 ? -9.414 6.393 -11.518 1.00 0.00 10 THR A CA 7
ATOM 5518 C C . THR A 1 10 ? -8.989 5.839 -10.159 1.00 0.00 10 THR A C 7
ATOM 5519 O O . THR A 1 10 ? -8.023 6.283 -9.570 1.00 0.00 10 THR A O 7
ATOM 5530 N N . LEU A 1 11 ? -9.709 4.872 -9.659 1.00 0.00 11 LEU A N 7
ATOM 5531 C CA . LEU A 1 11 ? -9.364 4.269 -8.334 1.00 0.00 11 LEU A CA 7
ATOM 5532 C C . LEU A 1 11 ? -9.722 5.243 -7.201 1.00 0.00 11 LEU A C 7
ATOM 5533 O O . LEU A 1 11 ? -9.253 6.363 -7.190 1.00 0.00 11 LEU A O 7
ATOM 5549 N N . PRO A 1 12 ? -10.541 4.793 -6.277 1.00 0.00 12 PRO A N 7
ATOM 5550 C CA . PRO A 1 12 ? -10.946 5.654 -5.143 1.00 0.00 12 PRO A CA 7
ATOM 5551 C C . PRO A 1 12 ? -9.719 6.068 -4.327 1.00 0.00 12 PRO A C 7
ATOM 5552 O O . PRO A 1 12 ? -8.777 5.314 -4.178 1.00 0.00 12 PRO A O 7
ATOM 5563 N N . THR A 1 13 ? -9.719 7.261 -3.800 1.00 0.00 13 THR A N 7
ATOM 5564 C CA . THR A 1 13 ? -8.548 7.716 -2.999 1.00 0.00 13 THR A CA 7
ATOM 5565 C C . THR A 1 13 ? -8.878 7.695 -1.506 1.00 0.00 13 THR A C 7
ATOM 5566 O O . THR A 1 13 ? -10.026 7.721 -1.110 1.00 0.00 13 THR A O 7
ATOM 5577 N N . THR A 1 14 ? -7.873 7.658 -0.678 1.00 0.00 14 THR A N 7
ATOM 5578 C CA . THR A 1 14 ? -8.111 7.648 0.791 1.00 0.00 14 THR A CA 7
ATOM 5579 C C . THR A 1 14 ? -7.381 8.824 1.437 1.00 0.00 14 THR A C 7
ATOM 5580 O O . THR A 1 14 ? -6.405 9.322 0.912 1.00 0.00 14 THR A O 7
ATOM 5591 N N . LYS A 1 15 ? -7.839 9.274 2.568 1.00 0.00 15 LYS A N 7
ATOM 5592 C CA . LYS A 1 15 ? -7.157 10.417 3.234 1.00 0.00 15 LYS A CA 7
ATOM 5593 C C . LYS A 1 15 ? -5.919 9.921 3.979 1.00 0.00 15 LYS A C 7
ATOM 5594 O O . LYS A 1 15 ? -6.008 9.269 5.001 1.00 0.00 15 LYS A O 7
ATOM 5613 N N . ILE A 1 16 ? -4.764 10.234 3.470 1.00 0.00 16 ILE A N 7
ATOM 5614 C CA . ILE A 1 16 ? -3.503 9.800 4.129 1.00 0.00 16 ILE A CA 7
ATOM 5615 C C . ILE A 1 16 ? -2.461 10.898 3.948 1.00 0.00 16 ILE A C 7
ATOM 5616 O O . ILE A 1 16 ? -2.685 11.851 3.235 1.00 0.00 16 ILE A O 7
ATOM 5632 N N . THR A 1 17 ? -1.330 10.799 4.579 1.00 0.00 17 THR A N 7
ATOM 5633 C CA . THR A 1 17 ? -0.327 11.884 4.403 1.00 0.00 17 THR A CA 7
ATOM 5634 C C . THR A 1 17 ? 0.890 11.397 3.622 1.00 0.00 17 THR A C 7
ATOM 5635 O O . THR A 1 17 ? 1.170 10.218 3.536 1.00 0.00 17 THR A O 7
ATOM 5646 N N . CYS A 1 18 ? 1.603 12.317 3.039 1.00 0.00 18 CYS A N 7
ATOM 5647 C CA . CYS A 1 18 ? 2.802 11.958 2.236 1.00 0.00 18 CYS A CA 7
ATOM 5648 C C . CYS A 1 18 ? 4.077 12.477 2.916 1.00 0.00 18 CYS A C 7
ATOM 5649 O O . CYS A 1 18 ? 4.290 13.671 2.981 1.00 0.00 18 CYS A O 7
ATOM 5656 N N . PRO A 1 19 ? 4.894 11.569 3.395 1.00 0.00 19 PRO A N 7
ATOM 5657 C CA . PRO A 1 19 ? 6.158 11.963 4.062 1.00 0.00 19 PRO A CA 7
ATOM 5658 C C . PRO A 1 19 ? 7.111 12.639 3.067 1.00 0.00 19 PRO A C 7
ATOM 5659 O O . PRO A 1 19 ? 8.167 13.117 3.437 1.00 0.00 19 PRO A O 7
ATOM 5670 N N . LYS A 1 20 ? 6.757 12.678 1.809 1.00 0.00 20 LYS A N 7
ATOM 5671 C CA . LYS A 1 20 ? 7.653 13.316 0.802 1.00 0.00 20 LYS A CA 7
ATOM 5672 C C . LYS A 1 20 ? 7.263 14.781 0.58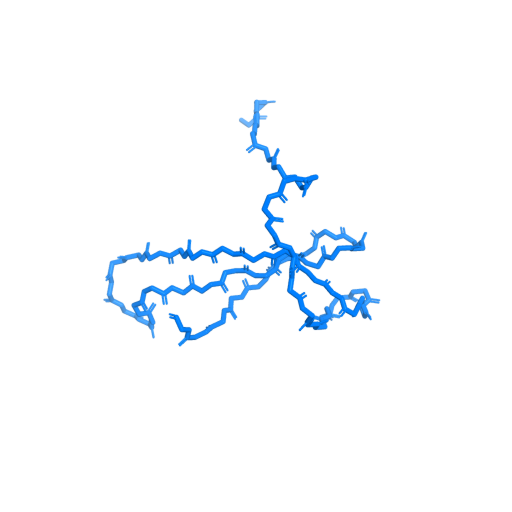5 1.00 0.00 20 LYS A C 7
ATOM 5673 O O . LYS A 1 20 ? 7.990 15.685 0.944 1.00 0.00 20 LYS A O 7
ATOM 5692 N N . CYS A 1 21 ? 6.125 15.023 -0.010 1.00 0.00 21 CYS A N 7
ATOM 5693 C CA . CYS A 1 21 ? 5.706 16.435 -0.256 1.00 0.00 21 CYS A CA 7
ATOM 5694 C C . CYS A 1 21 ? 4.710 16.898 0.815 1.00 0.00 21 CYS A C 7
ATOM 5695 O O . CYS A 1 21 ? 4.066 17.919 0.675 1.00 0.00 21 CYS A O 7
ATOM 5702 N N . GLY A 1 22 ? 4.586 16.162 1.886 1.00 0.00 22 GLY A N 7
ATOM 5703 C CA . GLY A 1 22 ? 3.644 16.565 2.971 1.00 0.00 22 GLY A CA 7
ATOM 5704 C C . GLY A 1 22 ? 2.208 16.576 2.441 1.00 0.00 22 GLY A C 7
ATOM 5705 O O . GLY A 1 22 ? 1.312 17.112 3.062 1.00 0.00 22 GLY A O 7
ATOM 5709 N N . ASN A 1 23 ? 1.980 15.984 1.302 1.00 0.00 23 ASN A N 7
ATOM 5710 C CA . ASN A 1 23 ? 0.598 15.956 0.738 1.00 0.00 23 ASN A CA 7
ATOM 5711 C C . ASN A 1 23 ? -0.392 15.514 1.828 1.00 0.00 23 ASN A C 7
ATOM 5712 O O . ASN A 1 23 ? -0.005 15.186 2.932 1.00 0.00 23 ASN A O 7
ATOM 5723 N N . ASP A 1 24 ? -1.665 15.513 1.534 1.00 0.00 24 ASP A N 7
ATOM 5724 C CA . ASP A 1 24 ? -2.664 15.104 2.567 1.00 0.00 24 ASP A CA 7
ATOM 5725 C C . ASP A 1 24 ? -3.535 13.948 2.064 1.00 0.00 24 ASP A C 7
ATOM 5726 O O . ASP A 1 24 ? -4.344 13.406 2.793 1.00 0.00 24 ASP A O 7
ATOM 5735 N N . THR A 1 25 ? -3.381 13.556 0.830 1.00 0.00 25 THR A N 7
ATOM 5736 C CA . THR A 1 25 ? -4.210 12.429 0.316 1.00 0.00 25 THR A CA 7
ATOM 5737 C C . THR A 1 25 ? -3.403 11.546 -0.635 1.00 0.00 25 THR A C 7
ATOM 5738 O O . THR A 1 25 ? -2.346 11.916 -1.106 1.00 0.00 25 THR A O 7
ATOM 5749 N N . ALA A 1 26 ? -3.909 10.381 -0.920 1.00 0.00 26 ALA A N 7
ATOM 5750 C CA . ALA A 1 26 ? -3.199 9.450 -1.844 1.00 0.00 26 ALA A CA 7
ATOM 5751 C C . ALA A 1 26 ? -4.167 8.375 -2.351 1.00 0.00 26 ALA A C 7
ATOM 5752 O O . ALA A 1 26 ? -5.151 8.069 -1.707 1.00 0.00 26 ALA A O 7
ATOM 5759 N N . TYR A 1 27 ? -3.887 7.771 -3.476 1.00 0.00 27 TYR A N 7
ATOM 5760 C CA . TYR A 1 27 ? -4.791 6.694 -3.970 1.00 0.00 27 TYR A CA 7
ATOM 5761 C C . TYR A 1 27 ? -4.477 5.428 -3.178 1.00 0.00 27 TYR A C 7
ATOM 5762 O O . TYR A 1 27 ? -3.487 5.371 -2.480 1.00 0.00 27 TYR A O 7
ATOM 5780 N N . TRP A 1 28 ? -5.288 4.414 -3.257 1.00 0.00 28 TRP A N 7
ATOM 5781 C CA . TRP A 1 28 ? -4.963 3.194 -2.469 1.00 0.00 28 TRP A CA 7
ATOM 5782 C C . TRP A 1 28 ? -5.521 1.927 -3.111 1.00 0.00 28 TRP A C 7
ATOM 5783 O O . TRP A 1 28 ? -6.622 1.895 -3.624 1.00 0.00 28 TRP A O 7
ATOM 5804 N N . TRP A 1 29 ? -4.759 0.875 -3.048 1.00 0.00 29 TRP A N 7
ATOM 5805 C CA . TRP A 1 29 ? -5.202 -0.430 -3.605 1.00 0.00 29 TRP A CA 7
ATOM 5806 C C . TRP A 1 29 ? -4.378 -1.534 -2.944 1.00 0.00 29 TRP A C 7
ATOM 5807 O O . TRP A 1 29 ? -3.433 -1.263 -2.230 1.00 0.00 29 TRP A O 7
ATOM 5828 N N . GLU A 1 30 ? -4.722 -2.769 -3.153 1.00 0.00 30 GLU A N 7
ATOM 5829 C CA . GLU A 1 30 ? -3.944 -3.862 -2.507 1.00 0.00 30 GLU A CA 7
ATOM 5830 C C . GLU A 1 30 ? -3.016 -4.524 -3.529 1.00 0.00 30 GLU A C 7
ATOM 5831 O O . GLU A 1 30 ? -3.281 -4.521 -4.715 1.00 0.00 30 GLU A O 7
ATOM 5843 N N . MET A 1 31 ? -1.931 -5.095 -3.081 1.00 0.00 31 MET A N 7
ATOM 5844 C CA . MET A 1 31 ? -0.992 -5.758 -4.030 1.00 0.00 31 MET A CA 7
ATOM 5845 C C . MET A 1 31 ? -0.699 -7.188 -3.571 1.00 0.00 31 MET A C 7
ATOM 5846 O O . MET A 1 31 ? -0.268 -7.417 -2.459 1.00 0.00 31 MET A O 7
ATOM 5860 N N . GLN A 1 32 ? -0.933 -8.152 -4.419 1.00 0.00 32 GLN A N 7
ATOM 5861 C CA . GLN A 1 32 ? -0.671 -9.567 -4.028 1.00 0.00 32 GLN A CA 7
ATOM 5862 C C . GLN A 1 32 ? 0.604 -10.076 -4.704 1.00 0.00 32 GLN A C 7
ATOM 5863 O O . GLN A 1 32 ? 0.948 -9.666 -5.795 1.00 0.00 32 GLN A O 7
ATOM 5877 N N . THR A 1 33 ? 1.307 -10.971 -4.066 1.00 0.00 33 THR A N 7
ATOM 5878 C CA . THR A 1 33 ? 2.558 -11.510 -4.672 1.00 0.00 33 THR A CA 7
ATOM 5879 C C . THR A 1 33 ? 2.326 -12.939 -5.168 1.00 0.00 33 THR A C 7
ATOM 5880 O O . THR A 1 33 ? 2.220 -13.187 -6.353 1.00 0.00 33 THR A O 7
ATOM 5891 N N . ARG A 1 34 ? 2.242 -13.880 -4.269 1.00 0.00 34 ARG A N 7
ATOM 5892 C CA . ARG A 1 34 ? 2.013 -15.292 -4.687 1.00 0.00 34 ARG A CA 7
ATOM 5893 C C . ARG A 1 34 ? 0.640 -15.765 -4.201 1.00 0.00 34 ARG A C 7
ATOM 5894 O O . ARG A 1 34 ? -0.079 -15.040 -3.543 1.00 0.00 34 ARG A O 7
ATOM 5915 N N . ALA A 1 35 ? 0.270 -16.974 -4.520 1.00 0.00 35 ALA A N 7
ATOM 5916 C CA . ALA A 1 35 ? -1.057 -17.488 -4.073 1.00 0.00 35 ALA A CA 7
ATOM 5917 C C . ALA A 1 35 ? -1.237 -17.250 -2.572 1.00 0.00 35 ALA A C 7
ATOM 5918 O O . ALA A 1 35 ? -2.166 -16.595 -2.144 1.00 0.00 35 ALA A O 7
ATOM 5925 N N . GLY A 1 36 ? -0.354 -17.777 -1.768 1.00 0.00 36 GLY A N 7
ATOM 5926 C CA . GLY A 1 36 ? -0.475 -17.581 -0.296 1.00 0.00 36 GLY A CA 7
ATOM 5927 C C . GLY A 1 36 ? 0.918 -17.583 0.337 1.00 0.00 36 GLY A C 7
ATOM 5928 O O . GLY A 1 36 ? 1.189 -18.320 1.264 1.00 0.00 36 GLY A O 7
ATOM 5932 N N . ASP A 1 37 ? 1.804 -16.762 -0.158 1.00 0.00 37 ASP A N 7
ATOM 5933 C CA . ASP A 1 37 ? 3.180 -16.717 0.415 1.00 0.00 37 ASP A CA 7
ATOM 5934 C C . ASP A 1 37 ? 3.500 -15.304 0.911 1.00 0.00 37 ASP A C 7
ATOM 5935 O O . ASP A 1 37 ? 4.640 -14.967 1.164 1.00 0.00 37 ASP A O 7
ATOM 5944 N N . GLU A 1 38 ? 2.501 -14.476 1.051 1.00 0.00 38 GLU A N 7
ATOM 5945 C CA . GLU A 1 38 ? 2.747 -13.086 1.529 1.00 0.00 38 GLU A CA 7
ATOM 5946 C C . GLU A 1 38 ? 1.410 -12.359 1.734 1.00 0.00 38 GLU A C 7
ATOM 5947 O O . GLU A 1 38 ? 0.526 -12.462 0.906 1.00 0.00 38 GLU A O 7
ATOM 5959 N N . PRO A 1 39 ? 1.295 -11.646 2.830 1.00 0.00 39 PRO A N 7
ATOM 5960 C CA . PRO A 1 39 ? 0.045 -10.906 3.125 1.00 0.00 39 PRO A CA 7
ATOM 5961 C C . PRO A 1 39 ? -0.232 -9.864 2.038 1.00 0.00 39 PRO A C 7
ATOM 5962 O O . PRO A 1 39 ? 0.613 -9.574 1.214 1.00 0.00 39 PRO A O 7
ATOM 5973 N N . SER A 1 40 ? -1.409 -9.302 2.029 1.00 0.00 40 SER A N 7
ATOM 5974 C CA . SER A 1 40 ? -1.741 -8.282 0.993 1.00 0.00 40 SER A CA 7
ATOM 5975 C C . SER A 1 40 ? -1.327 -6.888 1.474 1.00 0.00 40 SER A C 7
ATOM 5976 O O . SER A 1 40 ? -1.857 -6.371 2.437 1.00 0.00 40 SER A O 7
ATOM 5984 N N . THR A 1 41 ? -0.384 -6.277 0.811 1.00 0.00 41 THR A N 7
ATOM 5985 C CA . THR A 1 41 ? 0.062 -4.919 1.232 1.00 0.00 41 THR A CA 7
ATOM 5986 C C . THR A 1 41 ? -0.637 -3.848 0.390 1.00 0.00 41 THR A C 7
ATOM 5987 O O . THR A 1 41 ? -0.648 -3.905 -0.824 1.00 0.00 41 THR A O 7
ATOM 5998 N N . ILE A 1 42 ? -1.222 -2.872 1.027 1.00 0.00 42 ILE A N 7
ATOM 5999 C CA . ILE A 1 42 ? -1.924 -1.795 0.270 1.00 0.00 42 ILE A CA 7
ATOM 6000 C C . ILE A 1 42 ? -0.948 -0.668 -0.077 1.00 0.00 42 ILE A C 7
ATOM 6001 O O . ILE A 1 42 ? -0.325 -0.089 0.790 1.00 0.00 42 ILE A O 7
ATOM 6017 N N . PHE A 1 43 ? -0.818 -0.343 -1.332 1.00 0.00 43 PHE A N 7
ATOM 6018 C CA . PHE A 1 43 ? 0.107 0.758 -1.718 1.00 0.00 43 PHE A CA 7
ATOM 6019 C C . PHE A 1 43 ? -0.678 2.062 -1.840 1.00 0.00 43 PHE A C 7
ATOM 6020 O O . PHE A 1 43 ? -1.719 2.115 -2.467 1.00 0.00 43 PHE A O 7
ATOM 6037 N N . TYR A 1 44 ? -0.196 3.111 -1.238 1.00 0.00 44 TYR A N 7
ATOM 6038 C CA . TYR A 1 44 ? -0.924 4.409 -1.313 1.00 0.00 44 TYR A CA 7
ATOM 6039 C C . TYR A 1 44 ? -0.197 5.378 -2.243 1.00 0.00 44 TYR A C 7
ATOM 6040 O O . TYR A 1 44 ? 0.964 5.678 -2.047 1.00 0.00 44 TYR A O 7
ATOM 6058 N N . LYS A 1 45 ? -0.864 5.894 -3.237 1.00 0.00 45 LYS A N 7
ATOM 6059 C CA . LYS A 1 45 ? -0.183 6.864 -4.141 1.00 0.00 45 LYS A CA 7
ATOM 6060 C C . LYS A 1 45 ? -0.633 8.288 -3.836 1.00 0.00 45 LYS A C 7
ATOM 6061 O O . LYS A 1 45 ? -1.739 8.688 -4.136 1.00 0.00 45 LYS A O 7
ATOM 6080 N N . CYS A 1 46 ? 0.228 9.052 -3.242 1.00 0.00 46 CYS A N 7
ATOM 6081 C CA . CYS A 1 46 ? -0.117 10.463 -2.907 1.00 0.00 46 CYS A CA 7
ATOM 6082 C C . CYS A 1 46 ? -0.677 11.173 -4.147 1.00 0.00 46 CYS A C 7
ATOM 6083 O O . CYS A 1 46 ? -0.226 10.958 -5.254 1.00 0.00 46 CYS A O 7
ATOM 6091 N N . THR A 1 47 ? -1.662 12.010 -3.966 1.00 0.00 47 THR A N 7
ATOM 6092 C CA . THR A 1 47 ? -2.260 12.728 -5.130 1.00 0.00 47 THR A CA 7
ATOM 6093 C C . THR A 1 47 ? -1.627 14.114 -5.292 1.00 0.00 47 THR A C 7
ATOM 6094 O O . THR A 1 47 ? -2.300 15.084 -5.578 1.00 0.00 47 THR A O 7
ATOM 6105 N N . LYS A 1 48 ? -0.337 14.214 -5.117 1.00 0.00 48 LYS A N 7
ATOM 6106 C CA . LYS A 1 48 ? 0.336 15.537 -5.267 1.00 0.00 48 LYS A CA 7
ATOM 6107 C C . LYS A 1 48 ? 1.672 15.364 -5.990 1.00 0.00 48 LYS A C 7
ATOM 6108 O O . LYS A 1 48 ? 1.876 15.876 -7.073 1.00 0.00 48 LYS A O 7
ATOM 6127 N N . CYS A 1 49 ? 2.584 14.643 -5.398 1.00 0.00 49 CYS A N 7
ATOM 6128 C CA . CYS A 1 49 ? 3.907 14.433 -6.047 1.00 0.00 49 CYS A CA 7
ATOM 6129 C C . CYS A 1 49 ? 3.961 13.051 -6.705 1.00 0.00 49 CYS A C 7
ATOM 6130 O O . CYS A 1 49 ? 4.873 12.741 -7.445 1.00 0.00 49 CYS A O 7
ATOM 6138 N N . GLY A 1 50 ? 2.988 12.220 -6.444 1.00 0.00 50 GLY A N 7
ATOM 6139 C CA . GLY A 1 50 ? 2.985 10.865 -7.061 1.00 0.00 50 GLY A CA 7
ATOM 6140 C C . GLY A 1 50 ? 3.869 9.920 -6.243 1.00 0.00 50 GLY A C 7
ATOM 6141 O O . GLY A 1 50 ? 4.602 9.120 -6.789 1.00 0.00 50 GLY A O 7
ATOM 6145 N N . HIS A 1 51 ? 3.800 9.991 -4.941 1.00 0.00 51 HIS A N 7
ATOM 6146 C CA . HIS A 1 51 ? 4.633 9.079 -4.108 1.00 0.00 51 HIS A CA 7
ATOM 6147 C C . HIS A 1 51 ? 3.838 7.810 -3.809 1.00 0.00 51 HIS A C 7
ATOM 6148 O O . HIS A 1 51 ? 2.636 7.849 -3.650 1.00 0.00 51 HIS A O 7
ATOM 6162 N N . THR A 1 52 ? 4.487 6.684 -3.742 1.00 0.00 52 THR A N 7
ATOM 6163 C CA . THR A 1 52 ? 3.742 5.427 -3.465 1.00 0.00 52 THR A CA 7
ATOM 6164 C C . THR A 1 52 ? 4.489 4.570 -2.440 1.00 0.00 52 THR A C 7
ATOM 6165 O O . THR A 1 52 ? 5.577 4.092 -2.692 1.00 0.00 52 THR A O 7
ATOM 6176 N N . TRP A 1 53 ? 3.904 4.353 -1.293 1.00 0.00 53 TRP A N 7
ATOM 6177 C CA . TRP A 1 53 ? 4.576 3.507 -0.266 1.00 0.00 53 TRP A CA 7
ATOM 6178 C C . TRP A 1 53 ? 3.678 2.314 0.073 1.00 0.00 53 TRP A C 7
ATOM 6179 O O . TRP A 1 53 ? 2.854 1.909 -0.723 1.00 0.00 53 TRP A O 7
ATOM 6200 N N . ARG A 1 54 ? 3.829 1.734 1.233 1.00 0.00 54 ARG A N 7
ATOM 6201 C CA . ARG A 1 54 ? 2.975 0.558 1.573 1.00 0.00 54 ARG A CA 7
ATOM 6202 C C . ARG A 1 54 ? 2.466 0.638 3.014 1.00 0.00 54 ARG A C 7
ATOM 6203 O O . ARG A 1 54 ? 3.007 1.343 3.843 1.00 0.00 54 ARG A O 7
ATOM 6224 N N . SER A 1 55 ? 1.428 -0.095 3.311 1.00 0.00 55 SER A N 7
ATOM 6225 C CA . SER A 1 55 ? 0.871 -0.090 4.691 1.00 0.00 55 SER A CA 7
ATOM 6226 C C . SER A 1 55 ? 1.252 -1.390 5.406 1.00 0.00 55 SER A C 7
ATOM 6227 O O . SER A 1 55 ? 0.723 -1.717 6.449 1.00 0.00 55 SER A O 7
ATOM 6235 N N . TYR A 1 56 ? 2.168 -2.133 4.842 1.00 0.00 56 TYR A N 7
ATOM 6236 C CA . TYR A 1 56 ? 2.594 -3.418 5.472 1.00 0.00 56 TYR A CA 7
ATOM 6237 C C . TYR A 1 56 ? 2.692 -3.268 6.993 1.00 0.00 56 TYR A C 7
ATOM 6238 O O . TYR A 1 56 ? 3.222 -2.300 7.499 1.00 0.00 56 TYR A O 7
ATOM 6256 N N . GLU A 1 57 ? 2.183 -4.223 7.723 1.00 0.00 57 GLU A N 7
ATOM 6257 C CA . GLU A 1 57 ? 2.245 -4.142 9.211 1.00 0.00 57 GLU A CA 7
ATOM 6258 C C . GLU A 1 57 ? 2.417 -5.540 9.808 1.00 0.00 57 GLU A C 7
ATOM 6259 O O . GLU A 1 57 ? 2.082 -5.713 10.969 1.00 0.00 57 GLU A O 7
ATOM 6273 N N . GLY A 1 1 ? 10.795 -7.131 -14.684 1.00 0.00 1 GLY A N 8
ATOM 6274 C CA . GLY A 1 1 ? 9.514 -6.387 -14.516 1.00 0.00 1 GLY A CA 8
ATOM 6275 C C . GLY A 1 1 ? 9.723 -4.919 -14.892 1.00 0.00 1 GLY A C 8
ATOM 6276 O O . GLY A 1 1 ? 10.837 -4.444 -14.988 1.00 0.00 1 GLY A O 8
ATOM 6282 N N . SER A 1 2 ? 8.658 -4.194 -15.103 1.00 0.00 2 SER A N 8
ATOM 6283 C CA . SER A 1 2 ? 8.795 -2.754 -15.470 1.00 0.00 2 SER A CA 8
ATOM 6284 C C . SER A 1 2 ? 8.058 -1.878 -14.452 1.00 0.00 2 SER A C 8
ATOM 6285 O O . SER A 1 2 ? 6.879 -2.043 -14.215 1.00 0.00 2 SER A O 8
ATOM 6293 N N . HIS A 1 3 ? 8.747 -0.950 -13.847 1.00 0.00 3 HIS A N 8
ATOM 6294 C CA . HIS A 1 3 ? 8.086 -0.069 -12.842 1.00 0.00 3 HIS A CA 8
ATOM 6295 C C . HIS A 1 3 ? 8.124 1.392 -13.303 1.00 0.00 3 HIS A C 8
ATOM 6296 O O . HIS A 1 3 ? 9.142 2.051 -13.224 1.00 0.00 3 HIS A O 8
ATOM 6310 N N . MET A 1 4 ? 7.022 1.904 -13.779 1.00 0.00 4 MET A N 8
ATOM 6311 C CA . MET A 1 4 ? 6.996 3.322 -14.238 1.00 0.00 4 MET A CA 8
ATOM 6312 C C . MET A 1 4 ? 5.692 3.993 -13.800 1.00 0.00 4 MET A C 8
ATOM 6313 O O . MET A 1 4 ? 5.697 4.993 -13.109 1.00 0.00 4 MET A O 8
ATOM 6327 N N . GLU A 1 5 ? 4.574 3.449 -14.193 1.00 0.00 5 GLU A N 8
ATOM 6328 C CA . GLU A 1 5 ? 3.268 4.051 -13.797 1.00 0.00 5 GLU A CA 8
ATOM 6329 C C . GLU A 1 5 ? 2.325 2.961 -13.284 1.00 0.00 5 GLU A C 8
ATOM 6330 O O . GLU A 1 5 ? 2.621 1.785 -13.358 1.00 0.00 5 GLU A O 8
ATOM 6342 N N . GLN A 1 6 ? 1.189 3.339 -12.765 1.00 0.00 6 GLN A N 8
ATOM 6343 C CA . GLN A 1 6 ? 0.233 2.316 -12.250 1.00 0.00 6 GLN A CA 8
ATOM 6344 C C . GLN A 1 6 ? -1.040 2.994 -11.739 1.00 0.00 6 GLN A C 8
ATOM 6345 O O . GLN A 1 6 ? -1.163 3.308 -10.572 1.00 0.00 6 GLN A O 8
ATOM 6359 N N . ASP A 1 7 ? -1.989 3.223 -12.605 1.00 0.00 7 ASP A N 8
ATOM 6360 C CA . ASP A 1 7 ? -3.254 3.880 -12.167 1.00 0.00 7 ASP A CA 8
ATOM 6361 C C . ASP A 1 7 ? -2.939 5.152 -11.375 1.00 0.00 7 ASP A C 8
ATOM 6362 O O . ASP A 1 7 ? -2.904 5.147 -10.161 1.00 0.00 7 ASP A O 8
ATOM 6371 N N . LEU A 1 8 ? -2.704 6.241 -12.056 1.00 0.00 8 LEU A N 8
ATOM 6372 C CA . LEU A 1 8 ? -2.385 7.512 -11.345 1.00 0.00 8 LEU A CA 8
ATOM 6373 C C . LEU A 1 8 ? -3.601 8.442 -11.343 1.00 0.00 8 LEU A C 8
ATOM 6374 O O . LEU A 1 8 ? -3.660 9.400 -10.598 1.00 0.00 8 LEU A O 8
ATOM 6390 N N . LYS A 1 9 ? -4.571 8.169 -12.171 1.00 0.00 9 LYS A N 8
ATOM 6391 C CA . LYS A 1 9 ? -5.779 9.040 -12.215 1.00 0.00 9 LYS A CA 8
ATOM 6392 C C . LYS A 1 9 ? -7.013 8.257 -11.758 1.00 0.00 9 LYS A C 8
ATOM 6393 O O . LYS A 1 9 ? -7.912 8.798 -11.146 1.00 0.00 9 LYS A O 8
ATOM 6412 N N . THR A 1 10 ? -7.064 6.985 -12.049 1.00 0.00 10 THR A N 8
ATOM 6413 C CA . THR A 1 10 ? -8.241 6.173 -11.629 1.00 0.00 10 THR A CA 8
ATOM 6414 C C . THR A 1 10 ? -8.002 5.567 -10.246 1.00 0.00 10 THR A C 8
ATOM 6415 O O . THR A 1 10 ? -7.032 5.874 -9.588 1.00 0.00 10 THR A O 8
ATOM 6426 N N . LEU A 1 11 ? -8.888 4.708 -9.812 1.00 0.00 11 LEU A N 8
ATOM 6427 C CA . LEU A 1 11 ? -8.749 4.055 -8.471 1.00 0.00 11 LEU A CA 8
ATOM 6428 C C . LEU A 1 11 ? -9.184 5.025 -7.355 1.00 0.00 11 LEU A C 8
ATOM 6429 O O . LEU A 1 11 ? -8.826 6.186 -7.374 1.00 0.00 11 LEU A O 8
ATOM 6445 N N . PRO A 1 12 ? -9.960 4.520 -6.420 1.00 0.00 12 PRO A N 8
ATOM 6446 C CA . PRO A 1 12 ? -10.449 5.361 -5.303 1.00 0.00 12 PRO A CA 8
ATOM 6447 C C . PRO A 1 12 ? -9.273 5.836 -4.448 1.00 0.00 12 PRO A C 8
ATOM 6448 O O . PRO A 1 12 ? -8.237 5.205 -4.398 1.00 0.00 12 PRO A O 8
ATOM 6459 N N . THR A 1 13 ? -9.420 6.943 -3.779 1.00 0.00 13 THR A N 8
ATOM 6460 C CA . THR A 1 13 ? -8.302 7.447 -2.936 1.00 0.00 13 THR A CA 8
ATOM 6461 C C . THR A 1 13 ? -8.671 7.369 -1.456 1.00 0.00 13 THR A C 8
ATOM 6462 O O . THR A 1 13 ? -9.828 7.279 -1.094 1.00 0.00 13 THR A O 8
ATOM 6473 N N . THR A 1 14 ? -7.693 7.413 -0.599 1.00 0.00 14 THR A N 8
ATOM 6474 C CA . THR A 1 14 ? -7.973 7.357 0.861 1.00 0.00 14 THR A CA 8
ATOM 6475 C C . THR A 1 14 ? -7.308 8.549 1.544 1.00 0.00 14 THR A C 8
ATOM 6476 O O . THR A 1 14 ? -6.390 9.143 1.014 1.00 0.00 14 THR A O 8
ATOM 6487 N N . LYS A 1 15 ? -7.757 8.911 2.710 1.00 0.00 15 LYS A N 8
ATOM 6488 C CA . LYS A 1 15 ? -7.136 10.071 3.403 1.00 0.00 15 LYS A CA 8
ATOM 6489 C C . LYS A 1 15 ? -5.871 9.629 4.138 1.00 0.00 15 LYS A C 8
ATOM 6490 O O . LYS A 1 15 ? -5.917 8.891 5.103 1.00 0.00 15 LYS A O 8
ATOM 6509 N N . ILE A 1 16 ? -4.742 10.086 3.682 1.00 0.00 16 ILE A N 8
ATOM 6510 C CA . ILE A 1 16 ? -3.453 9.720 4.330 1.00 0.00 16 ILE A CA 8
ATOM 6511 C C . ILE A 1 16 ? -2.442 10.830 4.053 1.00 0.00 16 ILE A C 8
ATOM 6512 O O . ILE A 1 16 ? -2.709 11.732 3.288 1.00 0.00 16 ILE A O 8
ATOM 6528 N N . THR A 1 17 ? -1.292 10.793 4.656 1.00 0.00 17 THR A N 8
ATOM 6529 C CA . THR A 1 17 ? -0.315 11.883 4.390 1.00 0.00 17 THR A CA 8
ATOM 6530 C C . THR A 1 17 ? 0.846 11.385 3.532 1.00 0.00 17 THR A C 8
ATOM 6531 O O . THR A 1 17 ? 1.055 10.201 3.365 1.00 0.00 17 THR A O 8
ATOM 6542 N N . CYS A 1 18 ? 1.589 12.297 2.970 1.00 0.00 18 CYS A N 8
ATOM 6543 C CA . CYS A 1 18 ? 2.732 11.911 2.098 1.00 0.00 18 CYS A CA 8
ATOM 6544 C C . CYS A 1 18 ? 4.065 12.354 2.721 1.00 0.00 18 CYS A C 8
ATOM 6545 O O . CYS A 1 18 ? 4.313 13.536 2.857 1.00 0.00 18 CYS A O 8
ATOM 6552 N N . PRO A 1 19 ? 4.888 11.396 3.079 1.00 0.00 19 PRO A N 8
ATOM 6553 C CA . PRO A 1 19 ? 6.207 11.706 3.688 1.00 0.00 19 PRO A CA 8
ATOM 6554 C C . PRO A 1 19 ? 7.143 12.388 2.676 1.00 0.00 19 PRO A C 8
ATOM 6555 O O . PRO A 1 19 ? 8.266 12.726 2.997 1.00 0.00 19 PRO A O 8
ATOM 6566 N N . LYS A 1 20 ? 6.706 12.579 1.459 1.00 0.00 20 LYS A N 8
ATOM 6567 C CA . LYS A 1 20 ? 7.592 13.223 0.443 1.00 0.00 20 LYS A CA 8
ATOM 6568 C C . LYS A 1 20 ? 7.271 14.714 0.295 1.00 0.00 20 LYS A C 8
ATOM 6569 O O . LYS A 1 20 ? 8.057 15.564 0.668 1.00 0.00 20 LYS A O 8
ATOM 6588 N N . CYS A 1 21 ? 6.135 15.044 -0.257 1.00 0.00 21 CYS A N 8
ATOM 6589 C CA . CYS A 1 21 ? 5.792 16.486 -0.435 1.00 0.00 21 CYS A CA 8
ATOM 6590 C C . CYS A 1 21 ? 4.898 16.982 0.709 1.00 0.00 21 CYS A C 8
ATOM 6591 O O . CYS A 1 21 ? 4.687 18.167 0.870 1.00 0.00 21 CYS A O 8
ATOM 6598 N N . GLY A 1 22 ? 4.383 16.091 1.514 1.00 0.00 22 GLY A N 8
ATOM 6599 C CA . GLY A 1 22 ? 3.522 16.529 2.653 1.00 0.00 22 GLY A CA 8
ATOM 6600 C C . GLY A 1 22 ? 2.050 16.550 2.234 1.00 0.00 22 GLY A C 8
ATOM 6601 O O . GLY A 1 22 ? 1.215 17.114 2.911 1.00 0.00 22 GLY A O 8
ATOM 6605 N N . ASN A 1 23 ? 1.725 15.940 1.131 1.00 0.00 23 ASN A N 8
ATOM 6606 C CA . ASN A 1 23 ? 0.303 15.927 0.679 1.00 0.00 23 ASN A CA 8
ATOM 6607 C C . ASN A 1 23 ? -0.604 15.466 1.824 1.00 0.00 23 ASN A C 8
ATOM 6608 O O . ASN A 1 23 ? -0.140 15.117 2.891 1.00 0.00 23 ASN A O 8
ATOM 6619 N N . ASP A 1 24 ? -1.892 15.462 1.613 1.00 0.00 24 ASP A N 8
ATOM 6620 C CA . ASP A 1 24 ? -2.819 15.021 2.696 1.00 0.00 24 ASP A CA 8
ATOM 6621 C C . ASP A 1 24 ? -3.668 13.836 2.225 1.00 0.00 24 ASP A C 8
ATOM 6622 O O . ASP A 1 24 ? -4.475 13.306 2.964 1.00 0.00 24 ASP A O 8
ATOM 6631 N N . THR A 1 25 ? -3.488 13.406 1.007 1.00 0.00 25 THR A N 8
ATOM 6632 C CA . THR A 1 25 ? -4.285 12.247 0.508 1.00 0.00 25 THR A CA 8
ATOM 6633 C C . THR A 1 25 ? -3.464 11.414 -0.478 1.00 0.00 25 THR A C 8
ATOM 6634 O O . THR A 1 25 ? -2.413 11.821 -0.929 1.00 0.00 25 THR A O 8
ATOM 6645 N N . ALA A 1 26 ? -3.942 10.247 -0.812 1.00 0.00 26 ALA A N 8
ATOM 6646 C CA . ALA A 1 26 ? -3.191 9.378 -1.770 1.00 0.00 26 ALA A CA 8
ATOM 6647 C C . ALA A 1 26 ? -4.107 8.298 -2.359 1.00 0.00 26 ALA A C 8
ATOM 6648 O O . ALA A 1 26 ? -5.080 7.898 -1.750 1.00 0.00 26 ALA A O 8
ATOM 6655 N N . TYR A 1 27 ? -3.780 7.788 -3.521 1.00 0.00 27 TYR A N 8
ATOM 6656 C CA . TYR A 1 27 ? -4.612 6.699 -4.113 1.00 0.00 27 TYR A CA 8
ATOM 6657 C C . TYR A 1 27 ? -4.238 5.399 -3.409 1.00 0.00 27 TYR A C 8
ATOM 6658 O O . TYR A 1 27 ? -3.104 5.214 -3.016 1.00 0.00 27 TYR A O 8
ATOM 6676 N N . TRP A 1 28 ? -5.158 4.500 -3.216 1.00 0.00 28 TRP A N 8
ATOM 6677 C CA . TRP A 1 28 ? -4.782 3.250 -2.504 1.00 0.00 28 TRP A CA 8
ATOM 6678 C C . TRP A 1 28 ? -5.355 2.003 -3.169 1.00 0.00 28 TRP A C 8
ATOM 6679 O O . TRP A 1 28 ? -6.445 1.996 -3.703 1.00 0.00 28 TRP A O 8
ATOM 6700 N N . TRP A 1 29 ? -4.618 0.938 -3.089 1.00 0.00 29 TRP A N 8
ATOM 6701 C CA . TRP A 1 29 ? -5.071 -0.358 -3.654 1.00 0.00 29 TRP A CA 8
ATOM 6702 C C . TRP A 1 29 ? -4.261 -1.465 -2.984 1.00 0.00 29 TRP A C 8
ATOM 6703 O O . TRP A 1 29 ? -3.314 -1.196 -2.272 1.00 0.00 29 TRP A O 8
ATOM 6724 N N . GLU A 1 30 ? -4.615 -2.698 -3.174 1.00 0.00 30 GLU A N 8
ATOM 6725 C CA . GLU A 1 30 ? -3.841 -3.779 -2.507 1.00 0.00 30 GLU A CA 8
ATOM 6726 C C . GLU A 1 30 ? -2.936 -4.490 -3.518 1.00 0.00 30 GLU A C 8
ATOM 6727 O O . GLU A 1 30 ? -3.174 -4.459 -4.709 1.00 0.00 30 GLU A O 8
ATOM 6739 N N . MET A 1 31 ? -1.900 -5.131 -3.050 1.00 0.00 31 MET A N 8
ATOM 6740 C CA . MET A 1 31 ? -0.981 -5.844 -3.983 1.00 0.00 31 MET A CA 8
ATOM 6741 C C . MET A 1 31 ? -0.709 -7.262 -3.471 1.00 0.00 31 MET A C 8
ATOM 6742 O O . MET A 1 31 ? 0.126 -7.972 -3.997 1.00 0.00 31 MET A O 8
ATOM 6756 N N . GLN A 1 32 ? -1.405 -7.677 -2.449 1.00 0.00 32 GLN A N 8
ATOM 6757 C CA . GLN A 1 32 ? -1.185 -9.048 -1.904 1.00 0.00 32 GLN A CA 8
ATOM 6758 C C . GLN A 1 32 ? -2.483 -9.593 -1.301 1.00 0.00 32 GLN A C 8
ATOM 6759 O O . GLN A 1 32 ? -2.638 -9.666 -0.098 1.00 0.00 32 GLN A O 8
ATOM 6773 N N . THR A 1 33 ? -3.417 -9.977 -2.127 1.00 0.00 33 THR A N 8
ATOM 6774 C CA . THR A 1 33 ? -4.704 -10.517 -1.601 1.00 0.00 33 THR A CA 8
ATOM 6775 C C . THR A 1 33 ? -5.069 -11.815 -2.327 1.00 0.00 33 THR A C 8
ATOM 6776 O O . THR A 1 33 ? -5.872 -11.824 -3.240 1.00 0.00 33 THR A O 8
ATOM 6787 N N . ARG A 1 34 ? -4.483 -12.913 -1.930 1.00 0.00 34 ARG A N 8
ATOM 6788 C CA . ARG A 1 34 ? -4.795 -14.210 -2.599 1.00 0.00 34 ARG A CA 8
ATOM 6789 C C . ARG A 1 34 ? -5.781 -15.023 -1.753 1.00 0.00 34 ARG A C 8
ATOM 6790 O O . ARG A 1 34 ? -6.928 -15.194 -2.116 1.00 0.00 34 ARG A O 8
ATOM 6811 N N . ALA A 1 35 ? -5.344 -15.529 -0.631 1.00 0.00 35 ALA A N 8
ATOM 6812 C CA . ALA A 1 35 ? -6.261 -16.332 0.230 1.00 0.00 35 ALA A CA 8
ATOM 6813 C C . ALA A 1 35 ? -7.039 -15.418 1.181 1.00 0.00 35 ALA A C 8
ATOM 6814 O O . ALA A 1 35 ? -8.210 -15.624 1.434 1.00 0.00 35 ALA A O 8
ATOM 6821 N N . GLY A 1 36 ? -6.399 -14.415 1.715 1.00 0.00 36 GLY A N 8
ATOM 6822 C CA . GLY A 1 36 ? -7.104 -13.494 2.650 1.00 0.00 36 GLY A CA 8
ATOM 6823 C C . GLY A 1 36 ? -6.709 -13.827 4.089 1.00 0.00 36 GLY A C 8
ATOM 6824 O O . GLY A 1 36 ? -6.954 -13.063 5.004 1.00 0.00 36 GLY A O 8
ATOM 6828 N N . ASP A 1 37 ? -6.097 -14.961 4.299 1.00 0.00 37 ASP A N 8
ATOM 6829 C CA . ASP A 1 37 ? -5.683 -15.343 5.680 1.00 0.00 37 ASP A CA 8
ATOM 6830 C C . ASP A 1 37 ? -4.261 -14.848 5.957 1.00 0.00 37 ASP A C 8
ATOM 6831 O O . ASP A 1 37 ? -3.849 -14.712 7.092 1.00 0.00 37 ASP A O 8
ATOM 6840 N N . GLU A 1 38 ? -3.511 -14.576 4.926 1.00 0.00 38 GLU A N 8
ATOM 6841 C CA . GLU A 1 38 ? -2.117 -14.086 5.121 1.00 0.00 38 GLU A CA 8
ATOM 6842 C C . GLU A 1 38 ? -2.102 -12.551 5.143 1.00 0.00 38 GLU A C 8
ATOM 6843 O O . GLU A 1 38 ? -3.054 -11.923 4.723 1.00 0.00 38 GLU A O 8
ATOM 6855 N N . PRO A 1 39 ? -1.024 -11.993 5.633 1.00 0.00 39 PRO A N 8
ATOM 6856 C CA . PRO A 1 39 ? -0.900 -10.519 5.703 1.00 0.00 39 PRO A CA 8
ATOM 6857 C C . PRO A 1 39 ? -1.006 -9.908 4.304 1.00 0.00 39 PRO A C 8
ATOM 6858 O O . PRO A 1 39 ? -0.304 -10.294 3.391 1.00 0.00 39 PRO A O 8
ATOM 6869 N N . SER A 1 40 ? -1.882 -8.959 4.130 1.00 0.00 40 SER A N 8
ATOM 6870 C CA . SER A 1 40 ? -2.037 -8.323 2.792 1.00 0.00 40 SER A CA 8
ATOM 6871 C C . SER A 1 40 ? -1.214 -7.035 2.722 1.00 0.00 40 SER A C 8
ATOM 6872 O O . SER A 1 40 ? -0.577 -6.642 3.679 1.00 0.00 40 SER A O 8
ATOM 6880 N N . THR A 1 41 ? -1.221 -6.375 1.597 1.00 0.00 41 THR A N 8
ATOM 6881 C CA . THR A 1 41 ? -0.440 -5.113 1.470 1.00 0.00 41 THR A CA 8
ATOM 6882 C C . THR A 1 41 ? -1.248 -4.061 0.704 1.00 0.00 41 THR A C 8
ATOM 6883 O O . THR A 1 41 ? -2.108 -4.382 -0.092 1.00 0.00 41 THR A O 8
ATOM 6894 N N . ILE A 1 42 ? -0.976 -2.808 0.938 1.00 0.00 42 ILE A N 8
ATOM 6895 C CA . ILE A 1 42 ? -1.722 -1.733 0.224 1.00 0.00 42 ILE A CA 8
ATOM 6896 C C . ILE A 1 42 ? -0.774 -0.583 -0.117 1.00 0.00 42 ILE A C 8
ATOM 6897 O O . ILE A 1 42 ? -0.134 -0.017 0.747 1.00 0.00 42 ILE A O 8
ATOM 6913 N N . PHE A 1 43 ? -0.683 -0.224 -1.365 1.00 0.00 43 PHE A N 8
ATOM 6914 C CA . PHE A 1 43 ? 0.218 0.897 -1.744 1.00 0.00 43 PHE A CA 8
ATOM 6915 C C . PHE A 1 43 ? -0.571 2.208 -1.750 1.00 0.00 43 PHE A C 8
ATOM 6916 O O . PHE A 1 43 ? -1.693 2.268 -2.215 1.00 0.00 43 PHE A O 8
ATOM 6933 N N . TYR A 1 44 ? -0.001 3.252 -1.215 1.00 0.00 44 TYR A N 8
ATOM 6934 C CA . TYR A 1 44 ? -0.724 4.554 -1.163 1.00 0.00 44 TYR A CA 8
ATOM 6935 C C . TYR A 1 44 ? -0.015 5.609 -2.012 1.00 0.00 44 TYR A C 8
ATOM 6936 O O . TYR A 1 44 ? 1.016 6.119 -1.630 1.00 0.00 44 TYR A O 8
ATOM 6954 N N . LYS A 1 45 ? -0.563 5.961 -3.139 1.00 0.00 45 LYS A N 8
ATOM 6955 C CA . LYS A 1 45 ? 0.092 7.007 -3.983 1.00 0.00 45 LYS A CA 8
ATOM 6956 C C . LYS A 1 45 ? -0.464 8.395 -3.654 1.00 0.00 45 LYS A C 8
ATOM 6957 O O . LYS A 1 45 ? -1.590 8.718 -3.968 1.00 0.00 45 LYS A O 8
ATOM 6976 N N . CYS A 1 46 ? 0.325 9.222 -3.025 1.00 0.00 46 CYS A N 8
ATOM 6977 C CA . CYS A 1 46 ? -0.144 10.594 -2.681 1.00 0.00 46 CYS A CA 8
ATOM 6978 C C . CYS A 1 46 ? -0.748 11.259 -3.923 1.00 0.00 46 CYS A C 8
ATOM 6979 O O . CYS A 1 46 ? -0.444 10.903 -5.044 1.00 0.00 46 CYS A O 8
ATOM 6987 N N . THR A 1 47 ? -1.605 12.221 -3.725 1.00 0.00 47 THR A N 8
ATOM 6988 C CA . THR A 1 47 ? -2.236 12.912 -4.888 1.00 0.00 47 THR A CA 8
ATOM 6989 C C . THR A 1 47 ? -1.621 14.300 -5.082 1.00 0.00 47 THR A C 8
ATOM 6990 O O . THR A 1 47 ? -2.308 15.302 -5.056 1.00 0.00 47 THR A O 8
ATOM 7001 N N . LYS A 1 48 ? -0.333 14.369 -5.279 1.00 0.00 48 LYS A N 8
ATOM 7002 C CA . LYS A 1 48 ? 0.319 15.696 -5.476 1.00 0.00 48 LYS A CA 8
ATOM 7003 C C . LYS A 1 48 ? 1.684 15.526 -6.146 1.00 0.00 48 LYS A C 8
ATOM 7004 O O . LYS A 1 48 ? 1.895 15.951 -7.263 1.00 0.00 48 LYS A O 8
ATOM 7023 N N . CYS A 1 49 ? 2.615 14.911 -5.468 1.00 0.00 49 CYS A N 8
ATOM 7024 C CA . CYS A 1 49 ? 3.968 14.720 -6.066 1.00 0.00 49 CYS A CA 8
ATOM 7025 C C . CYS A 1 49 ? 4.039 13.382 -6.805 1.00 0.00 49 CYS A C 8
ATOM 7026 O O . CYS A 1 49 ? 4.843 13.196 -7.695 1.00 0.00 49 CYS A O 8
ATOM 7034 N N . GLY A 1 50 ? 3.199 12.454 -6.445 1.00 0.00 50 GLY A N 8
ATOM 7035 C CA . GLY A 1 50 ? 3.214 11.132 -7.128 1.00 0.00 50 GLY A CA 8
ATOM 7036 C C . GLY A 1 50 ? 4.174 10.184 -6.406 1.00 0.00 50 GLY A C 8
ATOM 7037 O O . GLY A 1 50 ? 5.125 9.695 -6.983 1.00 0.00 50 GLY A O 8
ATOM 7041 N N . HIS A 1 51 ? 3.928 9.905 -5.156 1.00 0.00 51 HIS A N 8
ATOM 7042 C CA . HIS A 1 51 ? 4.822 8.973 -4.414 1.00 0.00 51 HIS A CA 8
ATOM 7043 C C . HIS A 1 51 ? 3.968 7.894 -3.759 1.00 0.00 51 HIS A C 8
ATOM 7044 O O . HIS A 1 51 ? 2.887 8.166 -3.277 1.00 0.00 51 HIS A O 8
ATOM 7058 N N . THR A 1 52 ? 4.418 6.673 -3.739 1.00 0.00 52 THR A N 8
ATOM 7059 C CA . THR A 1 52 ? 3.578 5.622 -3.111 1.00 0.00 52 THR A CA 8
ATOM 7060 C C . THR A 1 52 ? 4.396 4.728 -2.177 1.00 0.00 52 THR A C 8
ATOM 7061 O O . THR A 1 52 ? 5.510 4.341 -2.472 1.00 0.00 52 THR A O 8
ATOM 7072 N N . TRP A 1 53 ? 3.824 4.387 -1.058 1.00 0.00 53 TRP A N 8
ATOM 7073 C CA . TRP A 1 53 ? 4.524 3.501 -0.089 1.00 0.00 53 TRP A CA 8
ATOM 7074 C C . TRP A 1 53 ? 3.659 2.258 0.152 1.00 0.00 53 TRP A C 8
ATOM 7075 O O . TRP A 1 53 ? 2.934 1.831 -0.725 1.00 0.00 53 TRP A O 8
ATOM 7096 N N . ARG A 1 54 ? 3.712 1.668 1.314 1.00 0.00 54 ARG A N 8
ATOM 7097 C CA . ARG A 1 54 ? 2.870 0.457 1.553 1.00 0.00 54 ARG A CA 8
ATOM 7098 C C . ARG A 1 54 ? 2.208 0.512 2.932 1.00 0.00 54 ARG A C 8
ATOM 7099 O O . ARG A 1 54 ? 2.721 1.106 3.859 1.00 0.00 54 ARG A O 8
ATOM 7120 N N . SER A 1 55 ? 1.069 -0.111 3.069 1.00 0.00 55 SER A N 8
ATOM 7121 C CA . SER A 1 55 ? 0.363 -0.107 4.381 1.00 0.00 55 SER A CA 8
ATOM 7122 C C . SER A 1 55 ? 0.737 -1.356 5.181 1.00 0.00 55 SER A C 8
ATOM 7123 O O . SER A 1 55 ? -0.032 -1.852 5.978 1.00 0.00 55 SER A O 8
ATOM 7131 N N . TYR A 1 56 ? 1.921 -1.866 4.970 1.00 0.00 56 TYR A N 8
ATOM 7132 C CA . TYR A 1 56 ? 2.355 -3.084 5.713 1.00 0.00 56 TYR A CA 8
ATOM 7133 C C . TYR A 1 56 ? 1.934 -2.988 7.182 1.00 0.00 56 TYR A C 8
ATOM 7134 O O . TYR A 1 56 ? 2.108 -1.970 7.823 1.00 0.00 56 TYR A O 8
ATOM 7152 N N . GLU A 1 57 ? 1.380 -4.040 7.719 1.00 0.00 57 GLU A N 8
ATOM 7153 C CA . GLU A 1 57 ? 0.948 -4.009 9.145 1.00 0.00 57 GLU A CA 8
ATOM 7154 C C . GLU A 1 57 ? 1.116 -5.392 9.780 1.00 0.00 57 GLU A C 8
ATOM 7155 O O . GLU A 1 57 ? 2.156 -5.996 9.573 1.00 0.00 57 GLU A O 8
ATOM 7169 N N . GLY A 1 1 ? 5.646 -4.884 -23.402 1.00 0.00 1 GLY A N 9
ATOM 7170 C CA . GLY A 1 1 ? 6.423 -3.674 -23.795 1.00 0.00 1 GLY A CA 9
ATOM 7171 C C . GLY A 1 1 ? 6.494 -2.704 -22.614 1.00 0.00 1 GLY A C 9
ATOM 7172 O O . GLY A 1 1 ? 7.559 -2.304 -22.190 1.00 0.00 1 GLY A O 9
ATOM 7178 N N . SER A 1 2 ? 5.366 -2.324 -22.078 1.00 0.00 2 SER A N 9
ATOM 7179 C CA . SER A 1 2 ? 5.370 -1.381 -20.922 1.00 0.00 2 SER A CA 9
ATOM 7180 C C . SER A 1 2 ? 6.315 -0.208 -21.200 1.00 0.00 2 SER A C 9
ATOM 7181 O O . SER A 1 2 ? 7.370 -0.096 -20.607 1.00 0.00 2 SER A O 9
ATOM 7189 N N . HIS A 1 3 ? 5.944 0.666 -22.095 1.00 0.00 3 HIS A N 9
ATOM 7190 C CA . HIS A 1 3 ? 6.824 1.830 -22.408 1.00 0.00 3 HIS A CA 9
ATOM 7191 C C . HIS A 1 3 ? 6.497 3.004 -21.479 1.00 0.00 3 HIS A C 9
ATOM 7192 O O . HIS A 1 3 ? 7.272 3.926 -21.333 1.00 0.00 3 HIS A O 9
ATOM 7206 N N . MET A 1 4 ? 5.355 2.972 -20.847 1.00 0.00 4 MET A N 9
ATOM 7207 C CA . MET A 1 4 ? 4.982 4.084 -19.925 1.00 0.00 4 MET A CA 9
ATOM 7208 C C . MET A 1 4 ? 4.620 3.524 -18.547 1.00 0.00 4 MET A C 9
ATOM 7209 O O . MET A 1 4 ? 3.988 4.182 -17.746 1.00 0.00 4 MET A O 9
ATOM 7223 N N . GLU A 1 5 ? 5.018 2.313 -18.267 1.00 0.00 5 GLU A N 9
ATOM 7224 C CA . GLU A 1 5 ? 4.697 1.713 -16.939 1.00 0.00 5 GLU A CA 9
ATOM 7225 C C . GLU A 1 5 ? 3.185 1.724 -16.707 1.00 0.00 5 GLU A C 9
ATOM 7226 O O . GLU A 1 5 ? 2.715 1.576 -15.596 1.00 0.00 5 GLU A O 9
ATOM 7238 N N . GLN A 1 6 ? 2.418 1.899 -17.748 1.00 0.00 6 GLN A N 9
ATOM 7239 C CA . GLN A 1 6 ? 0.936 1.920 -17.587 1.00 0.00 6 GLN A CA 9
ATOM 7240 C C . GLN A 1 6 ? 0.524 3.009 -16.592 1.00 0.00 6 GLN A C 9
ATOM 7241 O O . GLN A 1 6 ? 1.314 3.455 -15.783 1.00 0.00 6 GLN A O 9
ATOM 7255 N N . ASP A 1 7 ? -0.706 3.439 -16.645 1.00 0.00 7 ASP A N 9
ATOM 7256 C CA . ASP A 1 7 ? -1.171 4.497 -15.701 1.00 0.00 7 ASP A CA 9
ATOM 7257 C C . ASP A 1 7 ? -2.046 3.878 -14.612 1.00 0.00 7 ASP A C 9
ATOM 7258 O O . ASP A 1 7 ? -3.114 4.372 -14.309 1.00 0.00 7 ASP A O 9
ATOM 7267 N N . LEU A 1 8 ? -1.609 2.796 -14.026 1.00 0.00 8 LEU A N 9
ATOM 7268 C CA . LEU A 1 8 ? -2.429 2.147 -12.964 1.00 0.00 8 LEU A CA 9
ATOM 7269 C C . LEU A 1 8 ? -3.815 1.808 -13.519 1.00 0.00 8 LEU A C 9
ATOM 7270 O O . LEU A 1 8 ? -4.239 2.347 -14.522 1.00 0.00 8 LEU A O 9
ATOM 7286 N N . LYS A 1 9 ? -4.527 0.925 -12.878 1.00 0.00 9 LYS A N 9
ATOM 7287 C CA . LYS A 1 9 ? -5.884 0.566 -13.380 1.00 0.00 9 LYS A CA 9
ATOM 7288 C C . LYS A 1 9 ? -6.929 1.505 -12.789 1.00 0.00 9 LYS A C 9
ATOM 7289 O O . LYS A 1 9 ? -8.074 1.142 -12.616 1.00 0.00 9 LYS A O 9
ATOM 7308 N N . THR A 1 10 ? -6.547 2.710 -12.482 1.00 0.00 10 THR A N 9
ATOM 7309 C CA . THR A 1 10 ? -7.526 3.672 -11.908 1.00 0.00 10 THR A CA 9
ATOM 7310 C C . THR A 1 10 ? -8.032 3.152 -10.562 1.00 0.00 10 THR A C 9
ATOM 7311 O O . THR A 1 10 ? -8.372 1.995 -10.419 1.00 0.00 10 THR A O 9
ATOM 7322 N N . LEU A 1 11 ? -8.077 3.999 -9.574 1.00 0.00 11 LEU A N 9
ATOM 7323 C CA . LEU A 1 11 ? -8.554 3.553 -8.234 1.00 0.00 11 LEU A CA 9
ATOM 7324 C C . LEU A 1 11 ? -8.966 4.761 -7.390 1.00 0.00 11 LEU A C 9
ATOM 7325 O O . LEU A 1 11 ? -8.426 5.837 -7.550 1.00 0.00 11 LEU A O 9
ATOM 7341 N N . PRO A 1 12 ? -9.908 4.546 -6.505 1.00 0.00 12 PRO A N 9
ATOM 7342 C CA . PRO A 1 12 ? -10.383 5.636 -5.625 1.00 0.00 12 PRO A CA 9
ATOM 7343 C C . PRO A 1 12 ? -9.216 6.179 -4.797 1.00 0.00 12 PRO A C 9
ATOM 7344 O O . PRO A 1 12 ? -8.070 5.864 -5.051 1.00 0.00 12 PRO A O 9
ATOM 7355 N N . THR A 1 13 ? -9.488 6.987 -3.813 1.00 0.00 13 THR A N 9
ATOM 7356 C CA . THR A 1 13 ? -8.376 7.536 -2.988 1.00 0.00 13 THR A CA 9
ATOM 7357 C C . THR A 1 13 ? -8.703 7.429 -1.499 1.00 0.00 13 THR A C 9
ATOM 7358 O O . THR A 1 13 ? -9.832 7.199 -1.112 1.00 0.00 13 THR A O 9
ATOM 7369 N N . THR A 1 14 ? -7.720 7.603 -0.663 1.00 0.00 14 THR A N 9
ATOM 7370 C CA . THR A 1 14 ? -7.959 7.525 0.803 1.00 0.00 14 THR A CA 9
ATOM 7371 C C . THR A 1 14 ? -7.263 8.697 1.495 1.00 0.00 14 THR A C 9
ATOM 7372 O O . THR A 1 14 ? -6.302 9.242 0.991 1.00 0.00 14 THR A O 9
ATOM 7383 N N . LYS A 1 15 ? -7.735 9.093 2.641 1.00 0.00 15 LYS A N 9
ATOM 7384 C CA . LYS A 1 15 ? -7.085 10.232 3.345 1.00 0.00 15 LYS A CA 9
ATOM 7385 C C . LYS A 1 15 ? -5.825 9.748 4.062 1.00 0.00 15 LYS A C 9
ATOM 7386 O O . LYS A 1 15 ? -5.885 9.018 5.030 1.00 0.00 15 LYS A O 9
ATOM 7405 N N . ILE A 1 16 ? -4.685 10.154 3.586 1.00 0.00 16 ILE A N 9
ATOM 7406 C CA . ILE A 1 16 ? -3.407 9.733 4.220 1.00 0.00 16 ILE A CA 9
ATOM 7407 C C . ILE A 1 16 ? -2.373 10.838 4.018 1.00 0.00 16 ILE A C 9
ATOM 7408 O O . ILE A 1 16 ? -2.669 11.865 3.449 1.00 0.00 16 ILE A O 9
ATOM 7424 N N . THR A 1 17 ? -1.168 10.659 4.471 1.00 0.00 17 THR A N 9
ATOM 7425 C CA . THR A 1 17 ? -0.167 11.741 4.274 1.00 0.00 17 THR A CA 9
ATOM 7426 C C . THR A 1 17 ? 0.976 11.279 3.377 1.00 0.00 17 THR A C 9
ATOM 7427 O O . THR A 1 17 ? 1.108 10.114 3.058 1.00 0.00 17 THR A O 9
ATOM 7438 N N . CYS A 1 18 ? 1.791 12.201 2.952 1.00 0.00 18 CYS A N 9
ATOM 7439 C CA . CYS A 1 18 ? 2.921 11.853 2.051 1.00 0.00 18 CYS A CA 9
ATOM 7440 C C . CYS A 1 18 ? 4.257 12.308 2.655 1.00 0.00 18 CYS A C 9
ATOM 7441 O O . CYS A 1 18 ? 4.506 13.491 2.765 1.00 0.00 18 CYS A O 9
ATOM 7448 N N . PRO A 1 19 ? 5.085 11.359 3.020 1.00 0.00 19 PRO A N 9
ATOM 7449 C CA . PRO A 1 19 ? 6.408 11.689 3.600 1.00 0.00 19 PRO A CA 9
ATOM 7450 C C . PRO A 1 19 ? 7.283 12.401 2.561 1.00 0.00 19 PRO A C 9
ATOM 7451 O O . PRO A 1 19 ? 8.359 12.877 2.866 1.00 0.00 19 PRO A O 9
ATOM 7462 N N . LYS A 1 20 ? 6.834 12.470 1.336 1.00 0.00 20 LYS A N 9
ATOM 7463 C CA . LYS A 1 20 ? 7.644 13.138 0.280 1.00 0.00 20 LYS A CA 9
ATOM 7464 C C . LYS A 1 20 ? 7.326 14.634 0.215 1.00 0.00 20 LYS A C 9
ATOM 7465 O O . LYS A 1 20 ? 8.167 15.467 0.487 1.00 0.00 20 LYS A O 9
ATOM 7484 N N . CYS A 1 21 ? 6.123 14.988 -0.154 1.00 0.00 21 CYS A N 9
ATOM 7485 C CA . CYS A 1 21 ? 5.778 16.437 -0.242 1.00 0.00 21 CYS A CA 9
ATOM 7486 C C . CYS A 1 21 ? 4.877 16.858 0.928 1.00 0.00 21 CYS A C 9
ATOM 7487 O O . CYS A 1 21 ? 4.637 18.030 1.144 1.00 0.00 21 CYS A O 9
ATOM 7494 N N . GLY A 1 22 ? 4.397 15.919 1.699 1.00 0.00 22 GLY A N 9
ATOM 7495 C CA . GLY A 1 22 ? 3.539 16.279 2.869 1.00 0.00 22 GLY A CA 9
ATOM 7496 C C . GLY A 1 22 ? 2.065 16.355 2.463 1.00 0.00 22 GLY A C 9
ATOM 7497 O O . GLY A 1 22 ? 1.237 16.843 3.207 1.00 0.00 22 GLY A O 9
ATOM 7501 N N . ASN A 1 23 ? 1.721 15.876 1.302 1.00 0.00 23 ASN A N 9
ATOM 7502 C CA . ASN A 1 23 ? 0.292 15.929 0.875 1.00 0.00 23 ASN A CA 9
ATOM 7503 C C . ASN A 1 23 ? -0.606 15.369 1.978 1.00 0.00 23 ASN A C 9
ATOM 7504 O O . ASN A 1 23 ? -0.138 14.797 2.943 1.00 0.00 23 ASN A O 9
ATOM 7515 N N . ASP A 1 24 ? -1.892 15.521 1.839 1.00 0.00 24 ASP A N 9
ATOM 7516 C CA . ASP A 1 24 ? -2.819 14.991 2.876 1.00 0.00 24 ASP A CA 9
ATOM 7517 C C . ASP A 1 24 ? -3.683 13.876 2.281 1.00 0.00 24 ASP A C 9
ATOM 7518 O O . ASP A 1 24 ? -4.614 13.398 2.901 1.00 0.00 24 ASP A O 9
ATOM 7527 N N . THR A 1 25 ? -3.379 13.448 1.086 1.00 0.00 25 THR A N 9
ATOM 7528 C CA . THR A 1 25 ? -4.190 12.359 0.472 1.00 0.00 25 THR A CA 9
ATOM 7529 C C . THR A 1 25 ? -3.353 11.526 -0.497 1.00 0.00 25 THR A C 9
ATOM 7530 O O . THR A 1 25 ? -2.294 11.929 -0.939 1.00 0.00 25 THR A O 9
ATOM 7541 N N . ALA A 1 26 ? -3.836 10.364 -0.830 1.00 0.00 26 ALA A N 9
ATOM 7542 C CA . ALA A 1 26 ? -3.099 9.476 -1.776 1.00 0.00 26 ALA A CA 9
ATOM 7543 C C . ALA A 1 26 ? -4.047 8.412 -2.340 1.00 0.00 26 ALA A C 9
ATOM 7544 O O . ALA A 1 26 ? -5.051 8.089 -1.737 1.00 0.00 26 ALA A O 9
ATOM 7551 N N . TYR A 1 27 ? -3.729 7.840 -3.470 1.00 0.00 27 TYR A N 9
ATOM 7552 C CA . TYR A 1 27 ? -4.611 6.776 -4.023 1.00 0.00 27 TYR A CA 9
ATOM 7553 C C . TYR A 1 27 ? -4.321 5.491 -3.253 1.00 0.00 27 TYR A C 9
ATOM 7554 O O . TYR A 1 27 ? -3.417 5.449 -2.444 1.00 0.00 27 TYR A O 9
ATOM 7572 N N . TRP A 1 28 ? -5.060 4.442 -3.470 1.00 0.00 28 TRP A N 9
ATOM 7573 C CA . TRP A 1 28 ? -4.762 3.206 -2.700 1.00 0.00 28 TRP A CA 9
ATOM 7574 C C . TRP A 1 28 ? -5.306 1.954 -3.382 1.00 0.00 28 TRP A C 9
ATOM 7575 O O . TRP A 1 28 ? -6.390 1.941 -3.930 1.00 0.00 28 TRP A O 9
ATOM 7596 N N . TRP A 1 29 ? -4.562 0.890 -3.302 1.00 0.00 29 TRP A N 9
ATOM 7597 C CA . TRP A 1 29 ? -5.014 -0.400 -3.885 1.00 0.00 29 TRP A CA 9
ATOM 7598 C C . TRP A 1 29 ? -4.346 -1.535 -3.109 1.00 0.00 29 TRP A C 9
ATOM 7599 O O . TRP A 1 29 ? -3.534 -1.300 -2.237 1.00 0.00 29 TRP A O 9
ATOM 7620 N N . GLU A 1 30 ? -4.682 -2.758 -3.391 1.00 0.00 30 GLU A N 9
ATOM 7621 C CA . GLU A 1 30 ? -4.060 -3.876 -2.631 1.00 0.00 30 GLU A CA 9
ATOM 7622 C C . GLU A 1 30 ? -3.047 -4.618 -3.507 1.00 0.00 30 GLU A C 9
ATOM 7623 O O . GLU A 1 30 ? -3.135 -4.611 -4.718 1.00 0.00 30 GLU A O 9
ATOM 7635 N N . MET A 1 31 ? -2.088 -5.262 -2.901 1.00 0.00 31 MET A N 9
ATOM 7636 C CA . MET A 1 31 ? -1.072 -6.009 -3.696 1.00 0.00 31 MET A CA 9
ATOM 7637 C C . MET A 1 31 ? -0.796 -7.368 -3.048 1.00 0.00 31 MET A C 9
ATOM 7638 O O . MET A 1 31 ? -0.779 -7.499 -1.840 1.00 0.00 31 MET A O 9
ATOM 7652 N N . GLN A 1 32 ? -0.582 -8.382 -3.842 1.00 0.00 32 GLN A N 9
ATOM 7653 C CA . GLN A 1 32 ? -0.311 -9.731 -3.269 1.00 0.00 32 GLN A CA 9
ATOM 7654 C C . GLN A 1 32 ? 1.198 -9.984 -3.202 1.00 0.00 32 GLN A C 9
ATOM 7655 O O . GLN A 1 32 ? 1.911 -9.805 -4.169 1.00 0.00 32 GLN A O 9
ATOM 7669 N N . THR A 1 33 ? 1.687 -10.400 -2.066 1.00 0.00 33 THR A N 9
ATOM 7670 C CA . THR A 1 33 ? 3.148 -10.665 -1.937 1.00 0.00 33 THR A CA 9
ATOM 7671 C C . THR A 1 33 ? 3.384 -11.954 -1.145 1.00 0.00 33 THR A C 9
ATOM 7672 O O . THR A 1 33 ? 3.677 -12.992 -1.705 1.00 0.00 33 THR A O 9
ATOM 7683 N N . ARG A 1 34 ? 3.256 -11.897 0.152 1.00 0.00 34 ARG A N 9
ATOM 7684 C CA . ARG A 1 34 ? 3.470 -13.120 0.978 1.00 0.00 34 ARG A CA 9
ATOM 7685 C C . ARG A 1 34 ? 2.700 -13.011 2.296 1.00 0.00 34 ARG A C 9
ATOM 7686 O O . ARG A 1 34 ? 2.021 -12.037 2.551 1.00 0.00 34 ARG A O 9
ATOM 7707 N N . ALA A 1 35 ? 2.801 -14.006 3.137 1.00 0.00 35 ALA A N 9
ATOM 7708 C CA . ALA A 1 35 ? 2.073 -13.960 4.439 1.00 0.00 35 ALA A CA 9
ATOM 7709 C C . ALA A 1 35 ? 3.021 -13.529 5.562 1.00 0.00 35 ALA A C 9
ATOM 7710 O O . ALA A 1 35 ? 4.081 -14.093 5.744 1.00 0.00 35 ALA A O 9
ATOM 7717 N N . GLY A 1 36 ? 2.646 -12.530 6.315 1.00 0.00 36 GLY A N 9
ATOM 7718 C CA . GLY A 1 36 ? 3.525 -12.064 7.425 1.00 0.00 36 GLY A CA 9
ATOM 7719 C C . GLY A 1 36 ? 2.768 -11.052 8.288 1.00 0.00 36 GLY A C 9
ATOM 7720 O O . GLY A 1 36 ? 3.070 -9.875 8.288 1.00 0.00 36 GLY A O 9
ATOM 7724 N N . ASP A 1 37 ? 1.789 -11.501 9.025 1.00 0.00 37 ASP A N 9
ATOM 7725 C CA . ASP A 1 37 ? 1.016 -10.564 9.890 1.00 0.00 37 ASP A CA 9
ATOM 7726 C C . ASP A 1 37 ? 0.422 -9.430 9.048 1.00 0.00 37 ASP A C 9
ATOM 7727 O O . ASP A 1 37 ? 0.047 -8.395 9.561 1.00 0.00 37 ASP A O 9
ATOM 7736 N N . GLU A 1 38 ? 0.332 -9.617 7.760 1.00 0.00 38 GLU A N 9
ATOM 7737 C CA . GLU A 1 38 ? -0.239 -8.548 6.891 1.00 0.00 38 GLU A CA 9
ATOM 7738 C C . GLU A 1 38 ? -0.596 -9.120 5.513 1.00 0.00 38 GLU A C 9
ATOM 7739 O O . GLU A 1 38 ? 0.102 -8.887 4.548 1.00 0.00 38 GLU A O 9
ATOM 7751 N N . PRO A 1 39 ? -1.680 -9.856 5.466 1.00 0.00 39 PRO A N 9
ATOM 7752 C CA . PRO A 1 39 ? -2.134 -10.467 4.194 1.00 0.00 39 PRO A CA 9
ATOM 7753 C C . PRO A 1 39 ? -2.445 -9.382 3.158 1.00 0.00 39 PRO A C 9
ATOM 7754 O O . PRO A 1 39 ? -3.177 -8.450 3.422 1.00 0.00 39 PRO A O 9
ATOM 7765 N N . SER A 1 40 ? -1.895 -9.499 1.981 1.00 0.00 40 SER A N 9
ATOM 7766 C CA . SER A 1 40 ? -2.162 -8.477 0.930 1.00 0.00 40 SER A CA 9
ATOM 7767 C C . SER A 1 40 ? -1.695 -7.097 1.401 1.00 0.00 40 SER A C 9
ATOM 7768 O O . SER A 1 40 ? -2.197 -6.557 2.366 1.00 0.00 40 SER A O 9
ATOM 7776 N N . THR A 1 41 ? -0.738 -6.522 0.724 1.00 0.00 41 THR A N 9
ATOM 7777 C CA . THR A 1 41 ? -0.242 -5.176 1.134 1.00 0.00 41 THR A CA 9
ATOM 7778 C C . THR A 1 41 ? -0.963 -4.083 0.339 1.00 0.00 41 THR A C 9
ATOM 7779 O O . THR A 1 41 ? -1.387 -4.295 -0.779 1.00 0.00 41 THR A O 9
ATOM 7790 N N . ILE A 1 42 ? -1.105 -2.917 0.906 1.00 0.00 42 ILE A N 9
ATOM 7791 C CA . ILE A 1 42 ? -1.800 -1.815 0.179 1.00 0.00 42 ILE A CA 9
ATOM 7792 C C . ILE A 1 42 ? -0.836 -0.655 -0.071 1.00 0.00 42 ILE A C 9
ATOM 7793 O O . ILE A 1 42 ? -0.263 -0.103 0.848 1.00 0.00 42 ILE A O 9
ATOM 7809 N N . PHE A 1 43 ? -0.664 -0.272 -1.303 1.00 0.00 43 PHE A N 9
ATOM 7810 C CA . PHE A 1 43 ? 0.249 0.864 -1.601 1.00 0.00 43 PHE A CA 9
ATOM 7811 C C . PHE A 1 43 ? -0.562 2.157 -1.684 1.00 0.00 43 PHE A C 9
ATOM 7812 O O . PHE A 1 43 ? -1.678 2.172 -2.170 1.00 0.00 43 PHE A O 9
ATOM 7829 N N . TYR A 1 44 ? -0.019 3.235 -1.192 1.00 0.00 44 TYR A N 9
ATOM 7830 C CA . TYR A 1 44 ? -0.765 4.526 -1.214 1.00 0.00 44 TYR A CA 9
ATOM 7831 C C . TYR A 1 44 ? -0.032 5.570 -2.052 1.00 0.00 44 TYR A C 9
ATOM 7832 O O . TYR A 1 44 ? 0.995 6.070 -1.652 1.00 0.00 44 TYR A O 9
ATOM 7850 N N . LYS A 1 45 ? -0.553 5.930 -3.191 1.00 0.00 45 LYS A N 9
ATOM 7851 C CA . LYS A 1 45 ? 0.136 6.969 -4.015 1.00 0.00 45 LYS A CA 9
ATOM 7852 C C . LYS A 1 45 ? -0.435 8.364 -3.734 1.00 0.00 45 LYS A C 9
ATOM 7853 O O . LYS A 1 45 ? -1.548 8.680 -4.098 1.00 0.00 45 LYS A O 9
ATOM 7872 N N . CYS A 1 46 ? 0.336 9.201 -3.095 1.00 0.00 46 CYS A N 9
ATOM 7873 C CA . CYS A 1 46 ? -0.132 10.585 -2.788 1.00 0.00 46 CYS A CA 9
ATOM 7874 C C . CYS A 1 46 ? -0.697 11.235 -4.057 1.00 0.00 46 CYS A C 9
ATOM 7875 O O . CYS A 1 46 ? -0.164 11.081 -5.138 1.00 0.00 46 CYS A O 9
ATOM 7883 N N . THR A 1 47 ? -1.780 11.952 -3.928 1.00 0.00 47 THR A N 9
ATOM 7884 C CA . THR A 1 47 ? -2.394 12.604 -5.121 1.00 0.00 47 THR A CA 9
ATOM 7885 C C . THR A 1 47 ? -1.813 14.008 -5.324 1.00 0.00 47 THR A C 9
ATOM 7886 O O . THR A 1 47 ? -2.535 14.959 -5.549 1.00 0.00 47 THR A O 9
ATOM 7897 N N . LYS A 1 48 ? -0.517 14.147 -5.250 1.00 0.00 48 LYS A N 9
ATOM 7898 C CA . LYS A 1 48 ? 0.097 15.494 -5.443 1.00 0.00 48 LYS A CA 9
ATOM 7899 C C . LYS A 1 48 ? 1.444 15.368 -6.163 1.00 0.00 48 LYS A C 9
ATOM 7900 O O . LYS A 1 48 ? 1.560 15.667 -7.334 1.00 0.00 48 LYS A O 9
ATOM 7919 N N . CYS A 1 49 ? 2.461 14.926 -5.474 1.00 0.00 49 CYS A N 9
ATOM 7920 C CA . CYS A 1 49 ? 3.793 14.784 -6.129 1.00 0.00 49 CYS A CA 9
ATOM 7921 C C . CYS A 1 49 ? 3.890 13.432 -6.835 1.00 0.00 49 CYS A C 9
ATOM 7922 O O . CYS A 1 49 ? 4.726 13.223 -7.691 1.00 0.00 49 CYS A O 9
ATOM 7930 N N . GLY A 1 50 ? 3.037 12.513 -6.480 1.00 0.00 50 GLY A N 9
ATOM 7931 C CA . GLY A 1 50 ? 3.072 11.174 -7.126 1.00 0.00 50 GLY A CA 9
ATOM 7932 C C . GLY A 1 50 ? 4.060 10.270 -6.386 1.00 0.00 50 GLY A C 9
ATOM 7933 O O . GLY A 1 50 ? 5.005 9.768 -6.961 1.00 0.00 50 GLY A O 9
ATOM 7937 N N . HIS A 1 51 ? 3.842 10.044 -5.119 1.00 0.00 51 HIS A N 9
ATOM 7938 C CA . HIS A 1 51 ? 4.760 9.159 -4.353 1.00 0.00 51 HIS A CA 9
ATOM 7939 C C . HIS A 1 51 ? 3.932 8.064 -3.691 1.00 0.00 51 HIS A C 9
ATOM 7940 O O . HIS A 1 51 ? 2.791 8.280 -3.337 1.00 0.00 51 HIS A O 9
ATOM 7954 N N . THR A 1 52 ? 4.465 6.887 -3.528 1.00 0.00 52 THR A N 9
ATOM 7955 C CA . THR A 1 52 ? 3.641 5.824 -2.898 1.00 0.00 52 THR A CA 9
ATOM 7956 C C . THR A 1 52 ? 4.456 4.970 -1.922 1.00 0.00 52 THR A C 9
ATOM 7957 O O . THR A 1 52 ? 5.643 4.767 -2.085 1.00 0.00 52 THR A O 9
ATOM 7968 N N . TRP A 1 53 ? 3.803 4.461 -0.914 1.00 0.00 53 TRP A N 9
ATOM 7969 C CA . TRP A 1 53 ? 4.493 3.602 0.087 1.00 0.00 53 TRP A CA 9
ATOM 7970 C C . TRP A 1 53 ? 3.632 2.361 0.356 1.00 0.00 53 TRP A C 9
ATOM 7971 O O . TRP A 1 53 ? 2.934 1.889 -0.520 1.00 0.00 53 TRP A O 9
ATOM 7992 N N . ARG A 1 54 ? 3.665 1.823 1.543 1.00 0.00 54 ARG A N 9
ATOM 7993 C CA . ARG A 1 54 ? 2.837 0.612 1.823 1.00 0.00 54 ARG A CA 9
ATOM 7994 C C . ARG A 1 54 ? 2.049 0.780 3.125 1.00 0.00 54 ARG A C 9
ATOM 7995 O O . ARG A 1 54 ? 2.420 1.542 3.996 1.00 0.00 54 ARG A O 9
ATOM 8016 N N . SER A 1 55 ? 0.963 0.068 3.261 1.00 0.00 55 SER A N 9
ATOM 8017 C CA . SER A 1 55 ? 0.145 0.175 4.503 1.00 0.00 55 SER A CA 9
ATOM 8018 C C . SER A 1 55 ? 0.598 -0.875 5.521 1.00 0.00 55 SER A C 9
ATOM 8019 O O . SER A 1 55 ? 0.635 -0.626 6.709 1.00 0.00 55 SER A O 9
ATOM 8027 N N . TYR A 1 56 ? 0.946 -2.045 5.062 1.00 0.00 56 TYR A N 9
ATOM 8028 C CA . TYR A 1 56 ? 1.400 -3.110 6.002 1.00 0.00 56 TYR A CA 9
ATOM 8029 C C . TYR A 1 56 ? 0.453 -3.198 7.202 1.00 0.00 56 TYR A C 9
ATOM 8030 O O . TYR A 1 56 ? 0.832 -3.628 8.273 1.00 0.00 56 TYR A O 9
ATOM 8048 N N . GLU A 1 57 ? -0.775 -2.793 7.033 1.00 0.00 57 GLU A N 9
ATOM 8049 C CA . GLU A 1 57 ? -1.741 -2.854 8.166 1.00 0.00 57 GLU A CA 9
ATOM 8050 C C . GLU A 1 57 ? -3.087 -3.405 7.686 1.00 0.00 57 GLU A C 9
ATOM 8051 O O . GLU A 1 57 ? -3.105 -4.520 7.192 1.00 0.00 57 GLU A O 9
ATOM 8065 N N . GLY A 1 1 ? 6.735 5.248 -22.336 1.00 0.00 1 GLY A N 10
ATOM 8066 C CA . GLY A 1 1 ? 7.722 4.136 -22.233 1.00 0.00 1 GLY A CA 10
ATOM 8067 C C . GLY A 1 1 ? 8.113 3.667 -23.636 1.00 0.00 1 GLY A C 10
ATOM 8068 O O . GLY A 1 1 ? 7.555 4.101 -24.624 1.00 0.00 1 GLY A O 10
ATOM 8074 N N . SER A 1 2 ? 9.069 2.784 -23.732 1.00 0.00 2 SER A N 10
ATOM 8075 C CA . SER A 1 2 ? 9.496 2.288 -25.072 1.00 0.00 2 SER A CA 10
ATOM 8076 C C . SER A 1 2 ? 9.182 0.796 -25.210 1.00 0.00 2 SER A C 10
ATOM 8077 O O . SER A 1 2 ? 10.046 -0.005 -25.506 1.00 0.00 2 SER A O 10
ATOM 8085 N N . HIS A 1 3 ? 7.952 0.414 -24.994 1.00 0.00 3 HIS A N 10
ATOM 8086 C CA . HIS A 1 3 ? 7.589 -1.026 -25.113 1.00 0.00 3 HIS A CA 10
ATOM 8087 C C . HIS A 1 3 ? 6.090 -1.222 -24.873 1.00 0.00 3 HIS A C 10
ATOM 8088 O O . HIS A 1 3 ? 5.417 -1.904 -25.620 1.00 0.00 3 HIS A O 10
ATOM 8102 N N . MET A 1 4 ? 5.561 -0.631 -23.837 1.00 0.00 4 MET A N 10
ATOM 8103 C CA . MET A 1 4 ? 4.105 -0.788 -23.556 1.00 0.00 4 MET A CA 10
ATOM 8104 C C . MET A 1 4 ? 3.543 0.487 -22.921 1.00 0.00 4 MET A C 10
ATOM 8105 O O . MET A 1 4 ? 4.198 1.509 -22.874 1.00 0.00 4 MET A O 10
ATOM 8119 N N . GLU A 1 5 ? 2.333 0.434 -22.437 1.00 0.00 5 GLU A N 10
ATOM 8120 C CA . GLU A 1 5 ? 1.725 1.642 -21.808 1.00 0.00 5 GLU A CA 10
ATOM 8121 C C . GLU A 1 5 ? 0.646 1.227 -20.804 1.00 0.00 5 GLU A C 10
ATOM 8122 O O . GLU A 1 5 ? -0.316 0.571 -21.149 1.00 0.00 5 GLU A O 10
ATOM 8134 N N . GLN A 1 6 ? 0.798 1.603 -19.563 1.00 0.00 6 GLN A N 10
ATOM 8135 C CA . GLN A 1 6 ? -0.223 1.229 -18.541 1.00 0.00 6 GLN A CA 10
ATOM 8136 C C . GLN A 1 6 ? -0.345 2.330 -17.486 1.00 0.00 6 GLN A C 10
ATOM 8137 O O . GLN A 1 6 ? 0.423 2.390 -16.546 1.00 0.00 6 GLN A O 10
ATOM 8151 N N . ASP A 1 7 ? -1.306 3.201 -17.631 1.00 0.00 7 ASP A N 10
ATOM 8152 C CA . ASP A 1 7 ? -1.477 4.295 -16.634 1.00 0.00 7 ASP A CA 10
ATOM 8153 C C . ASP A 1 7 ? -1.805 3.707 -15.259 1.00 0.00 7 ASP A C 10
ATOM 8154 O O . ASP A 1 7 ? -1.735 2.511 -15.053 1.00 0.00 7 ASP A O 10
ATOM 8163 N N . LEU A 1 8 ? -2.164 4.536 -14.318 1.00 0.00 8 LEU A N 10
ATOM 8164 C CA . LEU A 1 8 ? -2.497 4.022 -12.959 1.00 0.00 8 LEU A CA 10
ATOM 8165 C C . LEU A 1 8 ? -3.965 3.594 -12.902 1.00 0.00 8 LEU A C 10
ATOM 8166 O O . LEU A 1 8 ? -4.533 3.429 -11.842 1.00 0.00 8 LEU A O 10
ATOM 8182 N N . LYS A 1 9 ? -4.585 3.414 -14.037 1.00 0.00 9 LYS A N 10
ATOM 8183 C CA . LYS A 1 9 ? -6.016 2.999 -14.045 1.00 0.00 9 LYS A CA 10
ATOM 8184 C C . LYS A 1 9 ? -6.836 3.917 -13.137 1.00 0.00 9 LYS A C 10
ATOM 8185 O O . LYS A 1 9 ? -6.453 5.036 -12.859 1.00 0.00 9 LYS A O 10
ATOM 8204 N N . THR A 1 10 ? -7.963 3.452 -12.673 1.00 0.00 10 THR A N 10
ATOM 8205 C CA . THR A 1 10 ? -8.805 4.300 -11.783 1.00 0.00 10 THR A CA 10
ATOM 8206 C C . THR A 1 10 ? -9.071 3.576 -10.461 1.00 0.00 10 THR A C 10
ATOM 8207 O O . THR A 1 10 ? -9.321 2.388 -10.431 1.00 0.00 10 THR A O 10
ATOM 8218 N N . LEU A 1 11 ? -9.018 4.285 -9.368 1.00 0.00 11 LEU A N 10
ATOM 8219 C CA . LEU A 1 11 ? -9.265 3.643 -8.043 1.00 0.00 11 LEU A CA 10
ATOM 8220 C C . LEU A 1 11 ? -9.629 4.706 -7.001 1.00 0.00 11 LEU A C 10
ATOM 8221 O O . LEU A 1 11 ? -9.162 5.825 -7.075 1.00 0.00 11 LEU A O 10
ATOM 8237 N N . PRO A 1 12 ? -10.453 4.324 -6.053 1.00 0.00 12 PRO A N 10
ATOM 8238 C CA . PRO A 1 12 ? -10.872 5.263 -4.987 1.00 0.00 12 PRO A CA 10
ATOM 8239 C C . PRO A 1 12 ? -9.653 5.732 -4.190 1.00 0.00 12 PRO A C 10
ATOM 8240 O O . PRO A 1 12 ? -8.671 5.026 -4.070 1.00 0.00 12 PRO A O 10
ATOM 8251 N N . THR A 1 13 ? -9.701 6.917 -3.649 1.00 0.00 13 THR A N 10
ATOM 8252 C CA . THR A 1 13 ? -8.537 7.422 -2.870 1.00 0.00 13 THR A CA 10
ATOM 8253 C C . THR A 1 13 ? -8.822 7.349 -1.368 1.00 0.00 13 THR A C 10
ATOM 8254 O O . THR A 1 13 ? -9.953 7.223 -0.944 1.00 0.00 13 THR A O 10
ATOM 8265 N N . THR A 1 14 ? -7.799 7.434 -0.564 1.00 0.00 14 THR A N 10
ATOM 8266 C CA . THR A 1 14 ? -7.998 7.376 0.910 1.00 0.00 14 THR A CA 10
ATOM 8267 C C . THR A 1 14 ? -7.308 8.568 1.571 1.00 0.00 14 THR A C 10
ATOM 8268 O O . THR A 1 14 ? -6.346 9.103 1.056 1.00 0.00 14 THR A O 10
ATOM 8279 N N . LYS A 1 15 ? -7.784 8.989 2.708 1.00 0.00 15 LYS A N 10
ATOM 8280 C CA . LYS A 1 15 ? -7.144 10.144 3.392 1.00 0.00 15 LYS A CA 10
ATOM 8281 C C . LYS A 1 15 ? -5.888 9.683 4.129 1.00 0.00 15 LYS A C 10
ATOM 8282 O O . LYS A 1 15 ? -5.948 8.935 5.085 1.00 0.00 15 LYS A O 10
ATOM 8301 N N . ILE A 1 16 ? -4.752 10.129 3.683 1.00 0.00 16 ILE A N 10
ATOM 8302 C CA . ILE A 1 16 ? -3.473 9.738 4.331 1.00 0.00 16 ILE A CA 10
ATOM 8303 C C . ILE A 1 16 ? -2.474 10.876 4.153 1.00 0.00 16 ILE A C 10
ATOM 8304 O O . ILE A 1 16 ? -2.834 11.959 3.746 1.00 0.00 16 ILE A O 10
ATOM 8320 N N . THR A 1 17 ? -1.229 10.662 4.445 1.00 0.00 17 THR A N 10
ATOM 8321 C CA . THR A 1 17 ? -0.256 11.771 4.268 1.00 0.00 17 THR A CA 10
ATOM 8322 C C . THR A 1 17 ? 0.922 11.333 3.404 1.00 0.00 17 THR A C 10
ATOM 8323 O O . THR A 1 17 ? 1.112 10.165 3.127 1.00 0.00 17 THR A O 10
ATOM 8334 N N . CYS A 1 18 ? 1.705 12.275 2.963 1.00 0.00 18 CYS A N 10
ATOM 8335 C CA . CYS A 1 18 ? 2.867 11.943 2.098 1.00 0.00 18 CYS A CA 10
ATOM 8336 C C . CYS A 1 18 ? 4.163 12.515 2.691 1.00 0.00 18 CYS A C 10
ATOM 8337 O O . CYS A 1 18 ? 4.375 13.711 2.660 1.00 0.00 18 CYS A O 10
ATOM 8344 N N . PRO A 1 19 ? 4.996 11.645 3.210 1.00 0.00 19 PRO A N 10
ATOM 8345 C CA . PRO A 1 19 ? 6.283 12.082 3.805 1.00 0.00 19 PRO A CA 10
ATOM 8346 C C . PRO A 1 19 ? 7.194 12.699 2.735 1.00 0.00 19 PRO A C 10
ATOM 8347 O O . PRO A 1 19 ? 8.246 13.227 3.035 1.00 0.00 19 PRO A O 10
ATOM 8358 N N . LYS A 1 20 ? 6.803 12.634 1.488 1.00 0.00 20 LYS A N 10
ATOM 8359 C CA . LYS A 1 20 ? 7.654 13.211 0.409 1.00 0.00 20 LYS A CA 10
ATOM 8360 C C . LYS A 1 20 ? 7.355 14.703 0.226 1.00 0.00 20 LYS A C 10
ATOM 8361 O O . LYS A 1 20 ? 8.204 15.544 0.443 1.00 0.00 20 LYS A O 10
ATOM 8380 N N . CYS A 1 21 ? 6.159 15.041 -0.177 1.00 0.00 21 CYS A N 10
ATOM 8381 C CA . CYS A 1 21 ? 5.825 16.483 -0.374 1.00 0.00 21 CYS A CA 10
ATOM 8382 C C . CYS A 1 21 ? 4.915 16.983 0.756 1.00 0.00 21 CYS A C 10
ATOM 8383 O O . CYS A 1 21 ? 4.654 18.163 0.877 1.00 0.00 21 CYS A O 10
ATOM 8390 N N . GLY A 1 22 ? 4.446 16.096 1.593 1.00 0.00 22 GLY A N 10
ATOM 8391 C CA . GLY A 1 22 ? 3.572 16.525 2.725 1.00 0.00 22 GLY A CA 10
ATOM 8392 C C . GLY A 1 22 ? 2.102 16.528 2.299 1.00 0.00 22 GLY A C 10
ATOM 8393 O O . GLY A 1 22 ? 1.254 17.079 2.974 1.00 0.00 22 GLY A O 10
ATOM 8397 N N . ASN A 1 23 ? 1.786 15.919 1.192 1.00 0.00 23 ASN A N 10
ATOM 8398 C CA . ASN A 1 23 ? 0.365 15.895 0.740 1.00 0.00 23 ASN A CA 10
ATOM 8399 C C . ASN A 1 23 ? -0.542 15.420 1.879 1.00 0.00 23 ASN A C 10
ATOM 8400 O O . ASN A 1 23 ? -0.081 15.056 2.942 1.00 0.00 23 ASN A O 10
ATOM 8411 N N . ASP A 1 24 ? -1.829 15.421 1.664 1.00 0.00 24 ASP A N 10
ATOM 8412 C CA . ASP A 1 24 ? -2.762 14.971 2.736 1.00 0.00 24 ASP A CA 10
ATOM 8413 C C . ASP A 1 24 ? -3.642 13.827 2.228 1.00 0.00 24 ASP A C 10
ATOM 8414 O O . ASP A 1 24 ? -4.523 13.354 2.921 1.00 0.00 24 ASP A O 10
ATOM 8423 N N . THR A 1 25 ? -3.410 13.366 1.030 1.00 0.00 25 THR A N 10
ATOM 8424 C CA . THR A 1 25 ? -4.239 12.246 0.501 1.00 0.00 25 THR A CA 10
ATOM 8425 C C . THR A 1 25 ? -3.437 11.392 -0.481 1.00 0.00 25 THR A C 10
ATOM 8426 O O . THR A 1 25 ? -2.379 11.772 -0.937 1.00 0.00 25 THR A O 10
ATOM 8437 N N . ALA A 1 26 ? -3.944 10.237 -0.808 1.00 0.00 26 ALA A N 10
ATOM 8438 C CA . ALA A 1 26 ? -3.222 9.347 -1.766 1.00 0.00 26 ALA A CA 10
ATOM 8439 C C . ALA A 1 26 ? -4.164 8.275 -2.329 1.00 0.00 26 ALA A C 10
ATOM 8440 O O . ALA A 1 26 ? -5.119 7.882 -1.689 1.00 0.00 26 ALA A O 10
ATOM 8447 N N . TYR A 1 27 ? -3.883 7.766 -3.501 1.00 0.00 27 TYR A N 10
ATOM 8448 C CA . TYR A 1 27 ? -4.747 6.687 -4.063 1.00 0.00 27 TYR A CA 10
ATOM 8449 C C . TYR A 1 27 ? -4.351 5.376 -3.383 1.00 0.00 27 TYR A C 10
ATOM 8450 O O . TYR A 1 27 ? -3.208 5.196 -3.014 1.00 0.00 27 TYR A O 10
ATOM 8468 N N . TRP A 1 28 ? -5.262 4.465 -3.181 1.00 0.00 28 TRP A N 10
ATOM 8469 C CA . TRP A 1 28 ? -4.859 3.207 -2.489 1.00 0.00 28 TRP A CA 10
ATOM 8470 C C . TRP A 1 28 ? -5.419 1.958 -3.163 1.00 0.00 28 TRP A C 10
ATOM 8471 O O . TRP A 1 28 ? -6.510 1.944 -3.697 1.00 0.00 28 TRP A O 10
ATOM 8492 N N . TRP A 1 29 ? -4.668 0.898 -3.090 1.00 0.00 29 TRP A N 10
ATOM 8493 C CA . TRP A 1 29 ? -5.108 -0.400 -3.662 1.00 0.00 29 TRP A CA 10
ATOM 8494 C C . TRP A 1 29 ? -4.324 -1.511 -2.963 1.00 0.00 29 TRP A C 10
ATOM 8495 O O . TRP A 1 29 ? -3.420 -1.247 -2.197 1.00 0.00 29 TRP A O 10
ATOM 8516 N N . GLU A 1 30 ? -4.657 -2.745 -3.195 1.00 0.00 30 GLU A N 10
ATOM 8517 C CA . GLU A 1 30 ? -3.914 -3.837 -2.504 1.00 0.00 30 GLU A CA 10
ATOM 8518 C C . GLU A 1 30 ? -3.066 -4.627 -3.505 1.00 0.00 30 GLU A C 10
ATOM 8519 O O . GLU A 1 30 ? -3.359 -4.673 -4.683 1.00 0.00 30 GLU A O 10
ATOM 8531 N N . MET A 1 31 ? -2.017 -5.251 -3.042 1.00 0.00 31 MET A N 10
ATOM 8532 C CA . MET A 1 31 ? -1.152 -6.042 -3.963 1.00 0.00 31 MET A CA 10
ATOM 8533 C C . MET A 1 31 ? -1.216 -7.528 -3.596 1.00 0.00 31 MET A C 10
ATOM 8534 O O . MET A 1 31 ? -0.870 -7.922 -2.499 1.00 0.00 31 MET A O 10
ATOM 8548 N N . GLN A 1 32 ? -1.656 -8.355 -4.505 1.00 0.00 32 GLN A N 10
ATOM 8549 C CA . GLN A 1 32 ? -1.742 -9.814 -4.207 1.00 0.00 32 GLN A CA 10
ATOM 8550 C C . GLN A 1 32 ? -0.363 -10.464 -4.348 1.00 0.00 32 GLN A C 10
ATOM 8551 O O . GLN A 1 32 ? 0.463 -10.022 -5.122 1.00 0.00 32 GLN A O 10
ATOM 8565 N N . THR A 1 33 ? -0.106 -11.507 -3.606 1.00 0.00 33 THR A N 10
ATOM 8566 C CA . THR A 1 33 ? 1.223 -12.177 -3.702 1.00 0.00 33 THR A CA 10
ATOM 8567 C C . THR A 1 33 ? 1.053 -13.693 -3.831 1.00 0.00 33 THR A C 10
ATOM 8568 O O . THR A 1 33 ? 1.265 -14.262 -4.883 1.00 0.00 33 THR A O 10
ATOM 8579 N N . ARG A 1 34 ? 0.678 -14.354 -2.770 1.00 0.00 34 ARG A N 10
ATOM 8580 C CA . ARG A 1 34 ? 0.502 -15.834 -2.839 1.00 0.00 34 ARG A CA 10
ATOM 8581 C C . ARG A 1 34 ? -0.720 -16.267 -2.026 1.00 0.00 34 ARG A C 10
ATOM 8582 O O . ARG A 1 34 ? -1.256 -15.512 -1.240 1.00 0.00 34 ARG A O 10
ATOM 8603 N N . ALA A 1 35 ? -1.162 -17.482 -2.208 1.00 0.00 35 ALA A N 10
ATOM 8604 C CA . ALA A 1 35 ? -2.347 -17.970 -1.445 1.00 0.00 35 ALA A CA 10
ATOM 8605 C C . ALA A 1 35 ? -3.471 -16.932 -1.484 1.00 0.00 35 ALA A C 10
ATOM 8606 O O . ALA A 1 35 ? -3.464 -16.021 -2.289 1.00 0.00 35 ALA A O 10
ATOM 8613 N N . GLY A 1 36 ? -4.439 -17.064 -0.617 1.00 0.00 36 GLY A N 10
ATOM 8614 C CA . GLY A 1 36 ? -5.566 -16.088 -0.600 1.00 0.00 36 GLY A CA 10
ATOM 8615 C C . GLY A 1 36 ? -6.385 -16.279 0.679 1.00 0.00 36 GLY A C 10
ATOM 8616 O O . GLY A 1 36 ? -7.455 -16.853 0.662 1.00 0.00 36 GLY A O 10
ATOM 8620 N N . ASP A 1 37 ? -5.888 -15.802 1.787 1.00 0.00 37 ASP A N 10
ATOM 8621 C CA . ASP A 1 37 ? -6.637 -15.954 3.068 1.00 0.00 37 ASP A CA 10
ATOM 8622 C C . ASP A 1 37 ? -6.192 -14.882 4.067 1.00 0.00 37 ASP A C 10
ATOM 8623 O O . ASP A 1 37 ? -6.134 -15.116 5.259 1.00 0.00 37 ASP A O 10
ATOM 8632 N N . GLU A 1 38 ? -5.876 -13.708 3.591 1.00 0.00 38 GLU A N 10
ATOM 8633 C CA . GLU A 1 38 ? -5.435 -12.622 4.513 1.00 0.00 38 GLU A CA 10
ATOM 8634 C C . GLU A 1 38 ? -5.281 -11.305 3.742 1.00 0.00 38 GLU A C 10
ATOM 8635 O O . GLU A 1 38 ? -5.146 -11.310 2.535 1.00 0.00 38 GLU A O 10
ATOM 8647 N N . PRO A 1 39 ? -5.304 -10.212 4.466 1.00 0.00 39 PRO A N 10
ATOM 8648 C CA . PRO A 1 39 ? -5.163 -8.878 3.838 1.00 0.00 39 PRO A CA 10
ATOM 8649 C C . PRO A 1 39 ? -3.809 -8.759 3.134 1.00 0.00 39 PRO A C 10
ATOM 8650 O O . PRO A 1 39 ? -2.773 -9.021 3.711 1.00 0.00 39 PRO A O 10
ATOM 8661 N N . SER A 1 40 ? -3.811 -8.368 1.890 1.00 0.00 40 SER A N 10
ATOM 8662 C CA . SER A 1 40 ? -2.522 -8.235 1.152 1.00 0.00 40 SER A CA 10
ATOM 8663 C C . SER A 1 40 ? -1.877 -6.879 1.450 1.00 0.00 40 SER A C 10
ATOM 8664 O O . SER A 1 40 ? -2.312 -6.152 2.321 1.00 0.00 40 SER A O 10
ATOM 8672 N N . THR A 1 41 ? -0.842 -6.535 0.735 1.00 0.00 41 THR A N 10
ATOM 8673 C CA . THR A 1 41 ? -0.166 -5.228 0.979 1.00 0.00 41 THR A CA 10
ATOM 8674 C C . THR A 1 41 ? -0.888 -4.104 0.232 1.00 0.00 41 THR A C 10
ATOM 8675 O O . THR A 1 41 ? -1.214 -4.228 -0.932 1.00 0.00 41 THR A O 10
ATOM 8686 N N . ILE A 1 42 ? -1.138 -3.007 0.893 1.00 0.00 42 ILE A N 10
ATOM 8687 C CA . ILE A 1 42 ? -1.834 -1.873 0.221 1.00 0.00 42 ILE A CA 10
ATOM 8688 C C . ILE A 1 42 ? -0.838 -0.751 -0.085 1.00 0.00 42 ILE A C 10
ATOM 8689 O O . ILE A 1 42 ? -0.163 -0.255 0.792 1.00 0.00 42 ILE A O 10
ATOM 8705 N N . PHE A 1 43 ? -0.752 -0.336 -1.317 1.00 0.00 43 PHE A N 10
ATOM 8706 C CA . PHE A 1 43 ? 0.187 0.768 -1.658 1.00 0.00 43 PHE A CA 10
ATOM 8707 C C . PHE A 1 43 ? -0.593 2.080 -1.764 1.00 0.00 43 PHE A C 10
ATOM 8708 O O . PHE A 1 43 ? -1.648 2.139 -2.368 1.00 0.00 43 PHE A O 10
ATOM 8725 N N . TYR A 1 44 ? -0.093 3.127 -1.171 1.00 0.00 44 TYR A N 10
ATOM 8726 C CA . TYR A 1 44 ? -0.814 4.431 -1.225 1.00 0.00 44 TYR A CA 10
ATOM 8727 C C . TYR A 1 44 ? -0.082 5.418 -2.133 1.00 0.00 44 TYR A C 10
ATOM 8728 O O . TYR A 1 44 ? 1.072 5.724 -1.915 1.00 0.00 44 TYR A O 10
ATOM 8746 N N . LYS A 1 45 ? -0.739 5.946 -3.128 1.00 0.00 45 LYS A N 10
ATOM 8747 C CA . LYS A 1 45 ? -0.050 6.936 -4.005 1.00 0.00 45 LYS A CA 10
ATOM 8748 C C . LYS A 1 45 ? -0.550 8.351 -3.705 1.00 0.00 45 LYS A C 10
ATOM 8749 O O . LYS A 1 45 ? -1.685 8.693 -3.965 1.00 0.00 45 LYS A O 10
ATOM 8768 N N . CYS A 1 46 ? 0.299 9.171 -3.159 1.00 0.00 46 CYS A N 10
ATOM 8769 C CA . CYS A 1 46 ? -0.103 10.573 -2.833 1.00 0.00 46 CYS A CA 10
ATOM 8770 C C . CYS A 1 46 ? -0.686 11.251 -4.079 1.00 0.00 46 CYS A C 10
ATOM 8771 O O . CYS A 1 46 ? -0.302 10.958 -5.194 1.00 0.00 46 CYS A O 10
ATOM 8779 N N . THR A 1 47 ? -1.614 12.152 -3.896 1.00 0.00 47 THR A N 10
ATOM 8780 C CA . THR A 1 47 ? -2.226 12.844 -5.068 1.00 0.00 47 THR A CA 10
ATOM 8781 C C . THR A 1 47 ? -1.625 14.242 -5.237 1.00 0.00 47 THR A C 10
ATOM 8782 O O . THR A 1 47 ? -2.332 15.229 -5.284 1.00 0.00 47 THR A O 10
ATOM 8793 N N . LYS A 1 48 ? -0.328 14.334 -5.334 1.00 0.00 48 LYS A N 10
ATOM 8794 C CA . LYS A 1 48 ? 0.316 15.667 -5.507 1.00 0.00 48 LYS A CA 10
ATOM 8795 C C . LYS A 1 48 ? 1.676 15.505 -6.187 1.00 0.00 48 LYS A C 10
ATOM 8796 O O . LYS A 1 48 ? 1.915 16.031 -7.256 1.00 0.00 48 LYS A O 10
ATOM 8815 N N . CYS A 1 49 ? 2.569 14.778 -5.574 1.00 0.00 49 CYS A N 10
ATOM 8816 C CA . CYS A 1 49 ? 3.912 14.579 -6.184 1.00 0.00 49 CYS A CA 10
ATOM 8817 C C . CYS A 1 49 ? 4.015 13.174 -6.779 1.00 0.00 49 CYS A C 10
ATOM 8818 O O . CYS A 1 49 ? 4.908 12.878 -7.549 1.00 0.00 49 CYS A O 10
ATOM 8826 N N . GLY A 1 50 ? 3.107 12.307 -6.429 1.00 0.00 50 GLY A N 10
ATOM 8827 C CA . GLY A 1 50 ? 3.149 10.925 -6.975 1.00 0.00 50 GLY A CA 10
ATOM 8828 C C . GLY A 1 50 ? 4.019 10.038 -6.083 1.00 0.00 50 GLY A C 10
ATOM 8829 O O . GLY A 1 50 ? 4.793 9.235 -6.565 1.00 0.00 50 GLY A O 10
ATOM 8833 N N . HIS A 1 51 ? 3.894 10.158 -4.787 1.00 0.00 51 HIS A N 10
ATOM 8834 C CA . HIS A 1 51 ? 4.710 9.297 -3.888 1.00 0.00 51 HIS A CA 10
ATOM 8835 C C . HIS A 1 51 ? 3.950 8.001 -3.632 1.00 0.00 51 HIS A C 10
ATOM 8836 O O . HIS A 1 51 ? 2.739 7.988 -3.606 1.00 0.00 51 HIS A O 10
ATOM 8850 N N . THR A 1 52 ? 4.635 6.909 -3.458 1.00 0.00 52 THR A N 10
ATOM 8851 C CA . THR A 1 52 ? 3.909 5.632 -3.221 1.00 0.00 52 THR A CA 10
ATOM 8852 C C . THR A 1 52 ? 4.638 4.770 -2.188 1.00 0.00 52 THR A C 10
ATOM 8853 O O . THR A 1 52 ? 5.776 4.390 -2.373 1.00 0.00 52 THR A O 10
ATOM 8864 N N . TRP A 1 53 ? 3.983 4.443 -1.106 1.00 0.00 53 TRP A N 10
ATOM 8865 C CA . TRP A 1 53 ? 4.632 3.588 -0.072 1.00 0.00 53 TRP A CA 10
ATOM 8866 C C . TRP A 1 53 ? 3.734 2.385 0.242 1.00 0.00 53 TRP A C 10
ATOM 8867 O O . TRP A 1 53 ? 2.950 1.960 -0.584 1.00 0.00 53 TRP A O 10
ATOM 8888 N N . ARG A 1 54 ? 3.841 1.825 1.416 1.00 0.00 54 ARG A N 10
ATOM 8889 C CA . ARG A 1 54 ? 2.988 0.642 1.748 1.00 0.00 54 ARG A CA 10
ATOM 8890 C C . ARG A 1 54 ? 2.164 0.899 3.013 1.00 0.00 54 ARG A C 10
ATOM 8891 O O . ARG A 1 54 ? 2.494 1.743 3.822 1.00 0.00 54 ARG A O 10
ATOM 8912 N N . SER A 1 55 ? 1.089 0.174 3.184 1.00 0.00 55 SER A N 10
ATOM 8913 C CA . SER A 1 55 ? 0.235 0.370 4.390 1.00 0.00 55 SER A CA 10
ATOM 8914 C C . SER A 1 55 ? 0.518 -0.718 5.430 1.00 0.00 55 SER A C 10
ATOM 8915 O O . SER A 1 55 ? 0.895 -0.436 6.551 1.00 0.00 55 SER A O 10
ATOM 8923 N N . TYR A 1 56 ? 0.333 -1.960 5.072 1.00 0.00 56 TYR A N 10
ATOM 8924 C CA . TYR A 1 56 ? 0.586 -3.060 6.047 1.00 0.00 56 TYR A CA 10
ATOM 8925 C C . TYR A 1 56 ? -0.384 -2.953 7.222 1.00 0.00 56 TYR A C 10
ATOM 8926 O O . TYR A 1 56 ? -1.391 -3.629 7.277 1.00 0.00 56 TYR A O 10
ATOM 8944 N N . GLU A 1 57 ? -0.087 -2.101 8.158 1.00 0.00 57 GLU A N 10
ATOM 8945 C CA . GLU A 1 57 ? -0.988 -1.937 9.336 1.00 0.00 57 GLU A CA 10
ATOM 8946 C C . GLU A 1 57 ? -2.157 -1.015 8.979 1.00 0.00 57 GLU A C 10
ATOM 8947 O O . GLU A 1 57 ? -3.238 -1.232 9.502 1.00 0.00 57 GLU A O 10
ATOM 8961 N N . GLY A 1 1 ? -0.853 -0.927 -25.136 1.00 0.00 1 GLY A N 11
ATOM 8962 C CA . GLY A 1 1 ? 0.249 -0.945 -26.139 1.00 0.00 1 GLY A CA 11
ATOM 8963 C C . GLY A 1 1 ? 0.476 0.469 -26.676 1.00 0.00 1 GLY A C 11
ATOM 8964 O O . GLY A 1 1 ? 0.714 1.397 -25.928 1.00 0.00 1 GLY A O 11
ATOM 8970 N N . SER A 1 2 ? 0.404 0.641 -27.968 1.00 0.00 2 SER A N 11
ATOM 8971 C CA . SER A 1 2 ? 0.616 1.996 -28.553 1.00 0.00 2 SER A CA 11
ATOM 8972 C C . SER A 1 2 ? -0.208 3.036 -27.791 1.00 0.00 2 SER A C 11
ATOM 8973 O O . SER A 1 2 ? -1.421 3.046 -27.851 1.00 0.00 2 SER A O 11
ATOM 8981 N N . HIS A 1 3 ? 0.442 3.913 -27.075 1.00 0.00 3 HIS A N 11
ATOM 8982 C CA . HIS A 1 3 ? -0.306 4.951 -26.310 1.00 0.00 3 HIS A CA 11
ATOM 8983 C C . HIS A 1 3 ? -1.233 4.288 -25.287 1.00 0.00 3 HIS A C 11
ATOM 8984 O O . HIS A 1 3 ? -1.292 3.080 -25.180 1.00 0.00 3 HIS A O 11
ATOM 8998 N N . MET A 1 4 ? -1.956 5.072 -24.533 1.00 0.00 4 MET A N 11
ATOM 8999 C CA . MET A 1 4 ? -2.875 4.484 -23.517 1.00 0.00 4 MET A CA 11
ATOM 9000 C C . MET A 1 4 ? -2.105 3.525 -22.607 1.00 0.00 4 MET A C 11
ATOM 9001 O O . MET A 1 4 ? -2.123 2.326 -22.797 1.00 0.00 4 MET A O 11
ATOM 9015 N N . GLU A 1 5 ? -1.425 4.044 -21.621 1.00 0.00 5 GLU A N 11
ATOM 9016 C CA . GLU A 1 5 ? -0.652 3.158 -20.705 1.00 0.00 5 GLU A CA 11
ATOM 9017 C C . GLU A 1 5 ? -1.093 3.373 -19.256 1.00 0.00 5 GLU A C 11
ATOM 9018 O O . GLU A 1 5 ? -1.086 4.478 -18.751 1.00 0.00 5 GLU A O 11
ATOM 9030 N N . GLN A 1 6 ? -1.473 2.324 -18.583 1.00 0.00 6 GLN A N 11
ATOM 9031 C CA . GLN A 1 6 ? -1.911 2.465 -17.164 1.00 0.00 6 GLN A CA 11
ATOM 9032 C C . GLN A 1 6 ? -3.093 3.432 -17.065 1.00 0.00 6 GLN A C 11
ATOM 9033 O O . GLN A 1 6 ? -2.922 4.631 -16.967 1.00 0.00 6 GLN A O 11
ATOM 9047 N N . ASP A 1 7 ? -4.292 2.919 -17.088 1.00 0.00 7 ASP A N 11
ATOM 9048 C CA . ASP A 1 7 ? -5.483 3.810 -16.991 1.00 0.00 7 ASP A CA 11
ATOM 9049 C C . ASP A 1 7 ? -5.739 4.186 -15.529 1.00 0.00 7 ASP A C 11
ATOM 9050 O O . ASP A 1 7 ? -6.582 3.614 -14.867 1.00 0.00 7 ASP A O 11
ATOM 9059 N N . LEU A 1 8 ? -5.015 5.147 -15.021 1.00 0.00 8 LEU A N 11
ATOM 9060 C CA . LEU A 1 8 ? -5.213 5.562 -13.603 1.00 0.00 8 LEU A CA 11
ATOM 9061 C C . LEU A 1 8 ? -6.401 6.523 -13.490 1.00 0.00 8 LEU A C 11
ATOM 9062 O O . LEU A 1 8 ? -6.617 7.140 -12.464 1.00 0.00 8 LEU A O 11
ATOM 9078 N N . LYS A 1 9 ? -7.174 6.655 -14.531 1.00 0.00 9 LYS A N 11
ATOM 9079 C CA . LYS A 1 9 ? -8.347 7.575 -14.480 1.00 0.00 9 LYS A CA 11
ATOM 9080 C C . LYS A 1 9 ? -9.188 7.295 -13.232 1.00 0.00 9 LYS A C 11
ATOM 9081 O O . LYS A 1 9 ? -9.278 8.111 -12.336 1.00 0.00 9 LYS A O 11
ATOM 9100 N N . THR A 1 10 ? -9.807 6.147 -13.167 1.00 0.00 10 THR A N 11
ATOM 9101 C CA . THR A 1 10 ? -10.643 5.817 -11.977 1.00 0.00 10 THR A CA 11
ATOM 9102 C C . THR A 1 10 ? -9.790 5.144 -10.898 1.00 0.00 10 THR A C 11
ATOM 9103 O O . THR A 1 10 ? -8.989 4.274 -11.178 1.00 0.00 10 THR A O 11
ATOM 9114 N N . LEU A 1 11 ? -9.955 5.544 -9.666 1.00 0.00 11 LEU A N 11
ATOM 9115 C CA . LEU A 1 11 ? -9.155 4.930 -8.566 1.00 0.00 11 LEU A CA 11
ATOM 9116 C C . LEU A 1 11 ? -9.539 5.564 -7.222 1.00 0.00 11 LEU A C 11
ATOM 9117 O O . LEU A 1 11 ? -9.163 6.685 -6.945 1.00 0.00 11 LEU A O 11
ATOM 9133 N N . PRO A 1 12 ? -10.279 4.831 -6.422 1.00 0.00 12 PRO A N 11
ATOM 9134 C CA . PRO A 1 12 ? -10.708 5.346 -5.100 1.00 0.00 12 PRO A CA 11
ATOM 9135 C C . PRO A 1 12 ? -9.488 5.732 -4.259 1.00 0.00 12 PRO A C 11
ATOM 9136 O O . PRO A 1 12 ? -8.548 4.976 -4.126 1.00 0.00 12 PRO A O 11
ATOM 9147 N N . THR A 1 13 ? -9.496 6.910 -3.698 1.00 0.00 13 THR A N 11
ATOM 9148 C CA . THR A 1 13 ? -8.336 7.350 -2.875 1.00 0.00 13 THR A CA 11
ATOM 9149 C C . THR A 1 13 ? -8.669 7.267 -1.385 1.00 0.00 13 THR A C 11
ATOM 9150 O O . THR A 1 13 ? -9.815 7.159 -0.997 1.00 0.00 13 THR A O 11
ATOM 9161 N N . THR A 1 14 ? -7.671 7.331 -0.550 1.00 0.00 14 THR A N 11
ATOM 9162 C CA . THR A 1 14 ? -7.917 7.275 0.917 1.00 0.00 14 THR A CA 11
ATOM 9163 C C . THR A 1 14 ? -7.243 8.472 1.587 1.00 0.00 14 THR A C 11
ATOM 9164 O O . THR A 1 14 ? -6.297 9.030 1.068 1.00 0.00 14 THR A O 11
ATOM 9175 N N . LYS A 1 15 ? -7.715 8.875 2.731 1.00 0.00 15 LYS A N 11
ATOM 9176 C CA . LYS A 1 15 ? -7.084 10.037 3.412 1.00 0.00 15 LYS A CA 11
ATOM 9177 C C . LYS A 1 15 ? -5.813 9.587 4.129 1.00 0.00 15 LYS A C 11
ATOM 9178 O O . LYS A 1 15 ? -5.849 8.823 5.073 1.00 0.00 15 LYS A O 11
ATOM 9197 N N . ILE A 1 16 ? -4.689 10.059 3.678 1.00 0.00 16 ILE A N 11
ATOM 9198 C CA . ILE A 1 16 ? -3.399 9.676 4.309 1.00 0.00 16 ILE A CA 11
ATOM 9199 C C . ILE A 1 16 ? -2.391 10.798 4.072 1.00 0.00 16 ILE A C 11
ATOM 9200 O O . ILE A 1 16 ? -2.704 11.781 3.438 1.00 0.00 16 ILE A O 11
ATOM 9216 N N . THR A 1 17 ? -1.193 10.683 4.565 1.00 0.00 17 THR A N 11
ATOM 9217 C CA . THR A 1 17 ? -0.221 11.785 4.333 1.00 0.00 17 THR A CA 11
ATOM 9218 C C . THR A 1 17 ? 0.941 11.325 3.457 1.00 0.00 17 THR A C 11
ATOM 9219 O O . THR A 1 17 ? 1.107 10.153 3.180 1.00 0.00 17 THR A O 11
ATOM 9230 N N . CYS A 1 18 ? 1.733 12.256 3.004 1.00 0.00 18 CYS A N 11
ATOM 9231 C CA . CYS A 1 18 ? 2.879 11.909 2.121 1.00 0.00 18 CYS A CA 11
ATOM 9232 C C . CYS A 1 18 ? 4.200 12.449 2.693 1.00 0.00 18 CYS A C 11
ATOM 9233 O O . CYS A 1 18 ? 4.396 13.647 2.752 1.00 0.00 18 CYS A O 11
ATOM 9240 N N . PRO A 1 19 ? 5.074 11.553 3.088 1.00 0.00 19 PRO A N 11
ATOM 9241 C CA . PRO A 1 19 ? 6.387 11.960 3.645 1.00 0.00 19 PRO A CA 11
ATOM 9242 C C . PRO A 1 19 ? 7.262 12.608 2.561 1.00 0.00 19 PRO A C 11
ATOM 9243 O O . PRO A 1 19 ? 8.358 13.058 2.828 1.00 0.00 19 PRO A O 11
ATOM 9254 N N . LYS A 1 20 ? 6.796 12.649 1.340 1.00 0.00 20 LYS A N 11
ATOM 9255 C CA . LYS A 1 20 ? 7.617 13.254 0.251 1.00 0.00 20 LYS A CA 11
ATOM 9256 C C . LYS A 1 20 ? 7.296 14.744 0.090 1.00 0.00 20 LYS A C 11
ATOM 9257 O O . LYS A 1 20 ? 8.119 15.596 0.363 1.00 0.00 20 LYS A O 11
ATOM 9276 N N . CYS A 1 21 ? 6.114 15.067 -0.360 1.00 0.00 21 CYS A N 11
ATOM 9277 C CA . CYS A 1 21 ? 5.763 16.507 -0.545 1.00 0.00 21 CYS A CA 11
ATOM 9278 C C . CYS A 1 21 ? 4.931 17.019 0.636 1.00 0.00 21 CYS A C 11
ATOM 9279 O O . CYS A 1 21 ? 4.853 18.207 0.879 1.00 0.00 21 CYS A O 11
ATOM 9286 N N . GLY A 1 22 ? 4.322 16.138 1.383 1.00 0.00 22 GLY A N 11
ATOM 9287 C CA . GLY A 1 22 ? 3.516 16.588 2.555 1.00 0.00 22 GLY A CA 11
ATOM 9288 C C . GLY A 1 22 ? 2.031 16.655 2.186 1.00 0.00 22 GLY A C 11
ATOM 9289 O O . GLY A 1 22 ? 1.250 17.313 2.844 1.00 0.00 22 GLY A O 11
ATOM 9293 N N . ASN A 1 23 ? 1.634 15.980 1.145 1.00 0.00 23 ASN A N 11
ATOM 9294 C CA . ASN A 1 23 ? 0.197 16.007 0.747 1.00 0.00 23 ASN A CA 11
ATOM 9295 C C . ASN A 1 23 ? -0.669 15.428 1.871 1.00 0.00 23 ASN A C 11
ATOM 9296 O O . ASN A 1 23 ? -0.166 14.932 2.859 1.00 0.00 23 ASN A O 11
ATOM 9307 N N . ASP A 1 24 ? -1.964 15.493 1.735 1.00 0.00 24 ASP A N 11
ATOM 9308 C CA . ASP A 1 24 ? -2.850 14.949 2.803 1.00 0.00 24 ASP A CA 11
ATOM 9309 C C . ASP A 1 24 ? -3.699 13.794 2.264 1.00 0.00 24 ASP A C 11
ATOM 9310 O O . ASP A 1 24 ? -4.596 13.308 2.928 1.00 0.00 24 ASP A O 11
ATOM 9319 N N . THR A 1 25 ? -3.423 13.337 1.074 1.00 0.00 25 THR A N 11
ATOM 9320 C CA . THR A 1 25 ? -4.226 12.206 0.524 1.00 0.00 25 THR A CA 11
ATOM 9321 C C . THR A 1 25 ? -3.403 11.379 -0.466 1.00 0.00 25 THR A C 11
ATOM 9322 O O . THR A 1 25 ? -2.352 11.787 -0.916 1.00 0.00 25 THR A O 11
ATOM 9333 N N . ALA A 1 26 ? -3.883 10.214 -0.806 1.00 0.00 26 ALA A N 11
ATOM 9334 C CA . ALA A 1 26 ? -3.138 9.346 -1.769 1.00 0.00 26 ALA A CA 11
ATOM 9335 C C . ALA A 1 26 ? -4.066 8.276 -2.362 1.00 0.00 26 ALA A C 11
ATOM 9336 O O . ALA A 1 26 ? -5.036 7.879 -1.747 1.00 0.00 26 ALA A O 11
ATOM 9343 N N . TYR A 1 27 ? -3.759 7.779 -3.535 1.00 0.00 27 TYR A N 11
ATOM 9344 C CA . TYR A 1 27 ? -4.612 6.708 -4.131 1.00 0.00 27 TYR A CA 11
ATOM 9345 C C . TYR A 1 27 ? -4.240 5.384 -3.463 1.00 0.00 27 TYR A C 11
ATOM 9346 O O . TYR A 1 27 ? -3.098 5.170 -3.110 1.00 0.00 27 TYR A O 11
ATOM 9364 N N . TRP A 1 28 ? -5.175 4.498 -3.258 1.00 0.00 28 TRP A N 11
ATOM 9365 C CA . TRP A 1 28 ? -4.805 3.224 -2.583 1.00 0.00 28 TRP A CA 11
ATOM 9366 C C . TRP A 1 28 ? -5.359 1.995 -3.303 1.00 0.00 28 TRP A C 11
ATOM 9367 O O . TRP A 1 28 ? -6.436 2.004 -3.865 1.00 0.00 28 TRP A O 11
ATOM 9388 N N . TRP A 1 29 ? -4.623 0.928 -3.235 1.00 0.00 29 TRP A N 11
ATOM 9389 C CA . TRP A 1 29 ? -5.055 -0.357 -3.843 1.00 0.00 29 TRP A CA 11
ATOM 9390 C C . TRP A 1 29 ? -4.247 -1.469 -3.177 1.00 0.00 29 TRP A C 11
ATOM 9391 O O . TRP A 1 29 ? -3.291 -1.202 -2.479 1.00 0.00 29 TRP A O 11
ATOM 9412 N N . GLU A 1 30 ? -4.610 -2.701 -3.360 1.00 0.00 30 GLU A N 11
ATOM 9413 C CA . GLU A 1 30 ? -3.834 -3.781 -2.693 1.00 0.00 30 GLU A CA 11
ATOM 9414 C C . GLU A 1 30 ? -2.780 -4.349 -3.653 1.00 0.00 30 GLU A C 11
ATOM 9415 O O . GLU A 1 30 ? -2.898 -4.234 -4.857 1.00 0.00 30 GLU A O 11
ATOM 9427 N N . MET A 1 31 ? -1.752 -4.960 -3.129 1.00 0.00 31 MET A N 11
ATOM 9428 C CA . MET A 1 31 ? -0.696 -5.530 -4.016 1.00 0.00 31 MET A CA 11
ATOM 9429 C C . MET A 1 31 ? -0.344 -6.953 -3.577 1.00 0.00 31 MET A C 11
ATOM 9430 O O . MET A 1 31 ? 0.803 -7.355 -3.590 1.00 0.00 31 MET A O 11
ATOM 9444 N N . GLN A 1 32 ? -1.326 -7.718 -3.194 1.00 0.00 32 GLN A N 11
ATOM 9445 C CA . GLN A 1 32 ? -1.067 -9.120 -2.757 1.00 0.00 32 GLN A CA 11
ATOM 9446 C C . GLN A 1 32 ? -2.259 -10.001 -3.134 1.00 0.00 32 GLN A C 11
ATOM 9447 O O . GLN A 1 32 ? -2.924 -10.559 -2.283 1.00 0.00 32 GLN A O 11
ATOM 9461 N N . THR A 1 33 ? -2.547 -10.117 -4.401 1.00 0.00 33 THR A N 11
ATOM 9462 C CA . THR A 1 33 ? -3.712 -10.947 -4.825 1.00 0.00 33 THR A CA 11
ATOM 9463 C C . THR A 1 33 ? -3.372 -11.743 -6.089 1.00 0.00 33 THR A C 11
ATOM 9464 O O . THR A 1 33 ? -4.216 -12.404 -6.662 1.00 0.00 33 THR A O 11
ATOM 9475 N N . ARG A 1 34 ? -2.144 -11.688 -6.527 1.00 0.00 34 ARG A N 11
ATOM 9476 C CA . ARG A 1 34 ? -1.760 -12.446 -7.753 1.00 0.00 34 ARG A CA 11
ATOM 9477 C C . ARG A 1 34 ? -1.426 -13.896 -7.392 1.00 0.00 34 ARG A C 11
ATOM 9478 O O . ARG A 1 34 ? -1.675 -14.344 -6.290 1.00 0.00 34 ARG A O 11
ATOM 9499 N N . ALA A 1 35 ? -0.863 -14.630 -8.313 1.00 0.00 35 ALA A N 11
ATOM 9500 C CA . ALA A 1 35 ? -0.509 -16.052 -8.030 1.00 0.00 35 ALA A CA 11
ATOM 9501 C C . ALA A 1 35 ? -1.758 -16.846 -7.633 1.00 0.00 35 ALA A C 11
ATOM 9502 O O . ALA A 1 35 ? -2.310 -17.584 -8.424 1.00 0.00 35 ALA A O 11
ATOM 9509 N N . GLY A 1 36 ? -2.210 -16.704 -6.416 1.00 0.00 36 GLY A N 11
ATOM 9510 C CA . GLY A 1 36 ? -3.420 -17.454 -5.979 1.00 0.00 36 GLY A CA 11
ATOM 9511 C C . GLY A 1 36 ? -4.571 -16.477 -5.736 1.00 0.00 36 GLY A C 11
ATOM 9512 O O . GLY A 1 36 ? -5.277 -16.096 -6.648 1.00 0.00 36 GLY A O 11
ATOM 9516 N N . ASP A 1 37 ? -4.769 -16.068 -4.512 1.00 0.00 37 ASP A N 11
ATOM 9517 C CA . ASP A 1 37 ? -5.879 -15.117 -4.214 1.00 0.00 37 ASP A CA 11
ATOM 9518 C C . ASP A 1 37 ? -5.934 -14.820 -2.714 1.00 0.00 37 ASP A C 11
ATOM 9519 O O . ASP A 1 37 ? -6.524 -15.556 -1.947 1.00 0.00 37 ASP A O 11
ATOM 9528 N N . GLU A 1 38 ? -5.326 -13.746 -2.288 1.00 0.00 38 GLU A N 11
ATOM 9529 C CA . GLU A 1 38 ? -5.345 -13.405 -0.836 1.00 0.00 38 GLU A CA 11
ATOM 9530 C C . GLU A 1 38 ? -4.832 -11.975 -0.621 1.00 0.00 38 GLU A C 11
ATOM 9531 O O . GLU A 1 38 ? -3.662 -11.773 -0.363 1.00 0.00 38 GLU A O 11
ATOM 9543 N N . PRO A 1 39 ? -5.726 -11.023 -0.731 1.00 0.00 39 PRO A N 11
ATOM 9544 C CA . PRO A 1 39 ? -5.352 -9.601 -0.543 1.00 0.00 39 PRO A CA 11
ATOM 9545 C C . PRO A 1 39 ? -4.835 -9.365 0.878 1.00 0.00 39 PRO A C 11
ATOM 9546 O O . PRO A 1 39 ? -5.166 -10.087 1.797 1.00 0.00 39 PRO A O 11
ATOM 9557 N N . SER A 1 40 ? -4.026 -8.360 1.064 1.00 0.00 40 SER A N 11
ATOM 9558 C CA . SER A 1 40 ? -3.488 -8.081 2.426 1.00 0.00 40 SER A CA 11
ATOM 9559 C C . SER A 1 40 ? -2.603 -6.830 2.408 1.00 0.00 40 SER A C 11
ATOM 9560 O O . SER A 1 40 ? -2.506 -6.116 3.384 1.00 0.00 40 SER A O 11
ATOM 9568 N N . THR A 1 41 ? -1.957 -6.560 1.304 1.00 0.00 41 THR A N 11
ATOM 9569 C CA . THR A 1 41 ? -1.080 -5.356 1.233 1.00 0.00 41 THR A CA 11
ATOM 9570 C C . THR A 1 41 ? -1.830 -4.188 0.593 1.00 0.00 41 THR A C 11
ATOM 9571 O O . THR A 1 41 ? -2.841 -4.369 -0.054 1.00 0.00 41 THR A O 11
ATOM 9582 N N . ILE A 1 42 ? -1.336 -2.991 0.761 1.00 0.00 42 ILE A N 11
ATOM 9583 C CA . ILE A 1 42 ? -2.015 -1.811 0.153 1.00 0.00 42 ILE A CA 11
ATOM 9584 C C . ILE A 1 42 ? -1.000 -0.696 -0.116 1.00 0.00 42 ILE A C 11
ATOM 9585 O O . ILE A 1 42 ? -0.345 -0.213 0.785 1.00 0.00 42 ILE A O 11
ATOM 9601 N N . PHE A 1 43 ? -0.874 -0.274 -1.344 1.00 0.00 43 PHE A N 11
ATOM 9602 C CA . PHE A 1 43 ? 0.090 0.820 -1.655 1.00 0.00 43 PHE A CA 11
ATOM 9603 C C . PHE A 1 43 ? -0.651 2.156 -1.694 1.00 0.00 43 PHE A C 11
ATOM 9604 O O . PHE A 1 43 ? -1.760 2.248 -2.185 1.00 0.00 43 PHE A O 11
ATOM 9621 N N . TYR A 1 44 ? -0.062 3.187 -1.157 1.00 0.00 44 TYR A N 11
ATOM 9622 C CA . TYR A 1 44 ? -0.752 4.510 -1.140 1.00 0.00 44 TYR A CA 11
ATOM 9623 C C . TYR A 1 44 ? -0.014 5.545 -1.988 1.00 0.00 44 TYR A C 11
ATOM 9624 O O . TYR A 1 44 ? 1.018 6.042 -1.597 1.00 0.00 44 TYR A O 11
ATOM 9642 N N . LYS A 1 45 ? -0.551 5.906 -3.121 1.00 0.00 45 LYS A N 11
ATOM 9643 C CA . LYS A 1 45 ? 0.119 6.946 -3.961 1.00 0.00 45 LYS A CA 11
ATOM 9644 C C . LYS A 1 45 ? -0.449 8.335 -3.655 1.00 0.00 45 LYS A C 11
ATOM 9645 O O . LYS A 1 45 ? -1.561 8.658 -4.016 1.00 0.00 45 LYS A O 11
ATOM 9664 N N . CYS A 1 46 ? 0.311 9.165 -2.997 1.00 0.00 46 CYS A N 11
ATOM 9665 C CA . CYS A 1 46 ? -0.180 10.537 -2.679 1.00 0.00 46 CYS A CA 11
ATOM 9666 C C . CYS A 1 46 ? -0.738 11.191 -3.950 1.00 0.00 46 CYS A C 11
ATOM 9667 O O . CYS A 1 46 ? -0.356 10.854 -5.053 1.00 0.00 46 CYS A O 11
ATOM 9675 N N . THR A 1 47 ? -1.645 12.118 -3.802 1.00 0.00 47 THR A N 11
ATOM 9676 C CA . THR A 1 47 ? -2.232 12.789 -4.999 1.00 0.00 47 THR A CA 11
ATOM 9677 C C . THR A 1 47 ? -1.647 14.194 -5.170 1.00 0.00 47 THR A C 11
ATOM 9678 O O . THR A 1 47 ? -2.366 15.166 -5.282 1.00 0.00 47 THR A O 11
ATOM 9689 N N . LYS A 1 48 ? -0.348 14.308 -5.198 1.00 0.00 48 LYS A N 11
ATOM 9690 C CA . LYS A 1 48 ? 0.281 15.650 -5.369 1.00 0.00 48 LYS A CA 11
ATOM 9691 C C . LYS A 1 48 ? 1.631 15.507 -6.075 1.00 0.00 48 LYS A C 11
ATOM 9692 O O . LYS A 1 48 ? 1.823 15.990 -7.173 1.00 0.00 48 LYS A O 11
ATOM 9711 N N . CYS A 1 49 ? 2.565 14.840 -5.455 1.00 0.00 49 CYS A N 11
ATOM 9712 C CA . CYS A 1 49 ? 3.900 14.660 -6.094 1.00 0.00 49 CYS A CA 11
ATOM 9713 C C . CYS A 1 49 ? 3.962 13.301 -6.788 1.00 0.00 49 CYS A C 11
ATOM 9714 O O . CYS A 1 49 ? 4.800 13.059 -7.633 1.00 0.00 49 CYS A O 11
ATOM 9722 N N . GLY A 1 50 ? 3.078 12.411 -6.435 1.00 0.00 50 GLY A N 11
ATOM 9723 C CA . GLY A 1 50 ? 3.080 11.066 -7.070 1.00 0.00 50 GLY A CA 11
ATOM 9724 C C . GLY A 1 50 ? 4.049 10.148 -6.325 1.00 0.00 50 GLY A C 11
ATOM 9725 O O . GLY A 1 50 ? 4.976 9.614 -6.900 1.00 0.00 50 GLY A O 11
ATOM 9729 N N . HIS A 1 51 ? 3.838 9.946 -5.051 1.00 0.00 51 HIS A N 11
ATOM 9730 C CA . HIS A 1 51 ? 4.744 9.049 -4.284 1.00 0.00 51 HIS A CA 11
ATOM 9731 C C . HIS A 1 51 ? 3.916 7.934 -3.657 1.00 0.00 51 HIS A C 11
ATOM 9732 O O . HIS A 1 51 ? 2.803 8.153 -3.227 1.00 0.00 51 HIS A O 11
ATOM 9746 N N . THR A 1 52 ? 4.427 6.736 -3.604 1.00 0.00 52 THR A N 11
ATOM 9747 C CA . THR A 1 52 ? 3.615 5.651 -3.001 1.00 0.00 52 THR A CA 11
ATOM 9748 C C . THR A 1 52 ? 4.447 4.782 -2.060 1.00 0.00 52 THR A C 11
ATOM 9749 O O . THR A 1 52 ? 5.574 4.427 -2.342 1.00 0.00 52 THR A O 11
ATOM 9760 N N . TRP A 1 53 ? 3.878 4.432 -0.941 1.00 0.00 53 TRP A N 11
ATOM 9761 C CA . TRP A 1 53 ? 4.600 3.578 0.038 1.00 0.00 53 TRP A CA 11
ATOM 9762 C C . TRP A 1 53 ? 3.750 2.341 0.346 1.00 0.00 53 TRP A C 11
ATOM 9763 O O . TRP A 1 53 ? 2.950 1.916 -0.465 1.00 0.00 53 TRP A O 11
ATOM 9784 N N . ARG A 1 54 ? 3.908 1.751 1.500 1.00 0.00 54 ARG A N 11
ATOM 9785 C CA . ARG A 1 54 ? 3.097 0.539 1.819 1.00 0.00 54 ARG A CA 11
ATOM 9786 C C . ARG A 1 54 ? 2.392 0.695 3.166 1.00 0.00 54 ARG A C 11
ATOM 9787 O O . ARG A 1 54 ? 2.814 1.449 4.020 1.00 0.00 54 ARG A O 11
ATOM 9808 N N . SER A 1 55 ? 1.319 -0.022 3.360 1.00 0.00 55 SER A N 11
ATOM 9809 C CA . SER A 1 55 ? 0.579 0.071 4.651 1.00 0.00 55 SER A CA 11
ATOM 9810 C C . SER A 1 55 ? 1.027 -1.045 5.599 1.00 0.00 55 SER A C 11
ATOM 9811 O O . SER A 1 55 ? 1.524 -0.793 6.680 1.00 0.00 55 SER A O 11
ATOM 9819 N N . TYR A 1 56 ? 0.856 -2.277 5.203 1.00 0.00 56 TYR A N 11
ATOM 9820 C CA . TYR A 1 56 ? 1.272 -3.409 6.080 1.00 0.00 56 TYR A CA 11
ATOM 9821 C C . TYR A 1 56 ? 0.601 -3.295 7.452 1.00 0.00 56 TYR A C 11
ATOM 9822 O O . TYR A 1 56 ? -0.248 -2.453 7.669 1.00 0.00 56 TYR A O 11
ATOM 9840 N N . GLU A 1 57 ? 0.972 -4.137 8.377 1.00 0.00 57 GLU A N 11
ATOM 9841 C CA . GLU A 1 57 ? 0.353 -4.075 9.733 1.00 0.00 57 GLU A CA 11
ATOM 9842 C C . GLU A 1 57 ? 1.437 -3.916 10.804 1.00 0.00 57 GLU A C 11
ATOM 9843 O O . GLU A 1 57 ? 1.493 -2.858 11.409 1.00 0.00 57 GLU A O 11
ATOM 9857 N N . GLY A 1 1 ? 8.214 2.504 -23.839 1.00 0.00 1 GLY A N 12
ATOM 9858 C CA . GLY A 1 1 ? 7.529 2.427 -25.159 1.00 0.00 1 GLY A CA 12
ATOM 9859 C C . GLY A 1 1 ? 6.696 1.146 -25.230 1.00 0.00 1 GLY A C 12
ATOM 9860 O O . GLY A 1 1 ? 7.088 0.173 -25.841 1.00 0.00 1 GLY A O 12
ATOM 9866 N N . SER A 1 2 ? 5.548 1.140 -24.609 1.00 0.00 2 SER A N 12
ATOM 9867 C CA . SER A 1 2 ? 4.689 -0.079 -24.642 1.00 0.00 2 SER A CA 12
ATOM 9868 C C . SER A 1 2 ? 3.211 0.316 -24.684 1.00 0.00 2 SER A C 12
ATOM 9869 O O . SER A 1 2 ? 2.873 1.479 -24.776 1.00 0.00 2 SER A O 12
ATOM 9877 N N . HIS A 1 3 ? 2.330 -0.643 -24.615 1.00 0.00 3 HIS A N 12
ATOM 9878 C CA . HIS A 1 3 ? 0.876 -0.320 -24.647 1.00 0.00 3 HIS A CA 12
ATOM 9879 C C . HIS A 1 3 ? 0.284 -0.439 -23.242 1.00 0.00 3 HIS A C 12
ATOM 9880 O O . HIS A 1 3 ? -0.472 -1.344 -22.949 1.00 0.00 3 HIS A O 12
ATOM 9894 N N . MET A 1 4 ? 0.623 0.469 -22.369 1.00 0.00 4 MET A N 12
ATOM 9895 C CA . MET A 1 4 ? 0.081 0.409 -20.983 1.00 0.00 4 MET A CA 12
ATOM 9896 C C . MET A 1 4 ? -0.502 1.766 -20.585 1.00 0.00 4 MET A C 12
ATOM 9897 O O . MET A 1 4 ? 0.189 2.764 -20.552 1.00 0.00 4 MET A O 12
ATOM 9911 N N . GLU A 1 5 ? -1.770 1.809 -20.283 1.00 0.00 5 GLU A N 12
ATOM 9912 C CA . GLU A 1 5 ? -2.396 3.103 -19.887 1.00 0.00 5 GLU A CA 12
ATOM 9913 C C . GLU A 1 5 ? -1.508 3.827 -18.869 1.00 0.00 5 GLU A C 12
ATOM 9914 O O . GLU A 1 5 ? -0.901 3.214 -18.014 1.00 0.00 5 GLU A O 12
ATOM 9926 N N . GLN A 1 6 ? -1.429 5.127 -18.956 1.00 0.00 6 GLN A N 12
ATOM 9927 C CA . GLN A 1 6 ? -0.581 5.887 -17.994 1.00 0.00 6 GLN A CA 12
ATOM 9928 C C . GLN A 1 6 ? -1.345 7.104 -17.462 1.00 0.00 6 GLN A C 12
ATOM 9929 O O . GLN A 1 6 ? -1.038 8.232 -17.790 1.00 0.00 6 GLN A O 12
ATOM 9943 N N . ASP A 1 7 ? -2.338 6.881 -16.645 1.00 0.00 7 ASP A N 12
ATOM 9944 C CA . ASP A 1 7 ? -3.120 8.025 -16.096 1.00 0.00 7 ASP A CA 12
ATOM 9945 C C . ASP A 1 7 ? -3.276 7.881 -14.579 1.00 0.00 7 ASP A C 12
ATOM 9946 O O . ASP A 1 7 ? -2.932 6.869 -14.004 1.00 0.00 7 ASP A O 12
ATOM 9955 N N . LEU A 1 8 ? -3.792 8.889 -13.929 1.00 0.00 8 LEU A N 12
ATOM 9956 C CA . LEU A 1 8 ? -3.971 8.811 -12.451 1.00 0.00 8 LEU A CA 12
ATOM 9957 C C . LEU A 1 8 ? -5.395 9.223 -12.068 1.00 0.00 8 LEU A C 12
ATOM 9958 O O . LEU A 1 8 ? -5.701 9.430 -10.911 1.00 0.00 8 LEU A O 12
ATOM 9974 N N . LYS A 1 9 ? -6.265 9.343 -13.032 1.00 0.00 9 LYS A N 12
ATOM 9975 C CA . LYS A 1 9 ? -7.670 9.741 -12.724 1.00 0.00 9 LYS A CA 12
ATOM 9976 C C . LYS A 1 9 ? -8.485 8.517 -12.296 1.00 0.00 9 LYS A C 12
ATOM 9977 O O . LYS A 1 9 ? -9.694 8.573 -12.185 1.00 0.00 9 LYS A O 12
ATOM 9996 N N . THR A 1 10 ? -7.834 7.411 -12.053 1.00 0.00 10 THR A N 12
ATOM 9997 C CA . THR A 1 10 ? -8.574 6.186 -11.631 1.00 0.00 10 THR A CA 12
ATOM 9998 C C . THR A 1 10 ? -8.147 5.775 -10.218 1.00 0.00 10 THR A C 12
ATOM 9999 O O . THR A 1 10 ? -7.441 6.494 -9.540 1.00 0.00 10 THR A O 12
ATOM 10010 N N . LEU A 1 11 ? -8.569 4.623 -9.773 1.00 0.00 11 LEU A N 12
ATOM 10011 C CA . LEU A 1 11 ? -8.187 4.164 -8.405 1.00 0.00 11 LEU A CA 12
ATOM 10012 C C . LEU A 1 11 ? -8.748 5.123 -7.343 1.00 0.00 11 LEU A C 12
ATOM 10013 O O . LEU A 1 11 ? -8.366 6.275 -7.300 1.00 0.00 11 LEU A O 12
ATOM 10029 N N . PRO A 1 12 ? -9.629 4.623 -6.506 1.00 0.00 12 PRO A N 12
ATOM 10030 C CA . PRO A 1 12 ? -10.219 5.464 -5.440 1.00 0.00 12 PRO A CA 12
ATOM 10031 C C . PRO A 1 12 ? -9.115 5.968 -4.507 1.00 0.00 12 PRO A C 12
ATOM 10032 O O . PRO A 1 12 ? -8.125 5.299 -4.290 1.00 0.00 12 PRO A O 12
ATOM 10043 N N . THR A 1 13 ? -9.265 7.144 -3.962 1.00 0.00 13 THR A N 12
ATOM 10044 C CA . THR A 1 13 ? -8.205 7.674 -3.058 1.00 0.00 13 THR A CA 12
ATOM 10045 C C . THR A 1 13 ? -8.648 7.612 -1.597 1.00 0.00 13 THR A C 12
ATOM 10046 O O . THR A 1 13 ? -9.823 7.574 -1.289 1.00 0.00 13 THR A O 12
ATOM 10057 N N . THR A 1 14 ? -7.705 7.612 -0.697 1.00 0.00 14 THR A N 12
ATOM 10058 C CA . THR A 1 14 ? -8.044 7.564 0.752 1.00 0.00 14 THR A CA 12
ATOM 10059 C C . THR A 1 14 ? -7.356 8.722 1.473 1.00 0.00 14 THR A C 12
ATOM 10060 O O . THR A 1 14 ? -6.433 9.322 0.957 1.00 0.00 14 THR A O 12
ATOM 10071 N N . LYS A 1 15 ? -7.791 9.047 2.657 1.00 0.00 15 LYS A N 12
ATOM 10072 C CA . LYS A 1 15 ? -7.146 10.172 3.391 1.00 0.00 15 LYS A CA 12
ATOM 10073 C C . LYS A 1 15 ? -5.879 9.687 4.093 1.00 0.00 15 LYS A C 12
ATOM 10074 O O . LYS A 1 15 ? -5.920 8.871 4.993 1.00 0.00 15 LYS A O 12
ATOM 10093 N N . ILE A 1 16 ? -4.754 10.190 3.681 1.00 0.00 16 ILE A N 12
ATOM 10094 C CA . ILE A 1 16 ? -3.466 9.782 4.302 1.00 0.00 16 ILE A CA 12
ATOM 10095 C C . ILE A 1 16 ? -2.457 10.913 4.114 1.00 0.00 16 ILE A C 12
ATOM 10096 O O . ILE A 1 16 ? -2.802 11.978 3.648 1.00 0.00 16 ILE A O 12
ATOM 10112 N N . THR A 1 17 ? -1.222 10.711 4.461 1.00 0.00 17 THR A N 12
ATOM 10113 C CA . THR A 1 17 ? -0.238 11.813 4.275 1.00 0.00 17 THR A CA 12
ATOM 10114 C C . THR A 1 17 ? 0.937 11.353 3.417 1.00 0.00 17 THR A C 12
ATOM 10115 O O . THR A 1 17 ? 1.133 10.177 3.184 1.00 0.00 17 THR A O 12
ATOM 10126 N N . CYS A 1 18 ? 1.706 12.283 2.928 1.00 0.00 18 CYS A N 12
ATOM 10127 C CA . CYS A 1 18 ? 2.861 11.924 2.061 1.00 0.00 18 CYS A CA 12
ATOM 10128 C C . CYS A 1 18 ? 4.188 12.340 2.710 1.00 0.00 18 CYS A C 12
ATOM 10129 O O . CYS A 1 18 ? 4.436 13.515 2.899 1.00 0.00 18 CYS A O 12
ATOM 10136 N N . PRO A 1 19 ? 5.015 11.369 3.021 1.00 0.00 19 PRO A N 12
ATOM 10137 C CA . PRO A 1 19 ? 6.334 11.657 3.636 1.00 0.00 19 PRO A CA 12
ATOM 10138 C C . PRO A 1 19 ? 7.270 12.344 2.630 1.00 0.00 19 PRO A C 12
ATOM 10139 O O . PRO A 1 19 ? 8.403 12.651 2.940 1.00 0.00 19 PRO A O 12
ATOM 10150 N N . LYS A 1 20 ? 6.817 12.574 1.423 1.00 0.00 20 LYS A N 12
ATOM 10151 C CA . LYS A 1 20 ? 7.698 13.222 0.409 1.00 0.00 20 LYS A CA 12
ATOM 10152 C C . LYS A 1 20 ? 7.376 14.714 0.270 1.00 0.00 20 LYS A C 12
ATOM 10153 O O . LYS A 1 20 ? 8.151 15.562 0.665 1.00 0.00 20 LYS A O 12
ATOM 10172 N N . CYS A 1 21 ? 6.249 15.047 -0.302 1.00 0.00 21 CYS A N 12
ATOM 10173 C CA . CYS A 1 21 ? 5.906 16.490 -0.474 1.00 0.00 21 CYS A CA 12
ATOM 10174 C C . CYS A 1 21 ? 5.052 16.998 0.695 1.00 0.00 21 CYS A C 12
ATOM 10175 O O . CYS A 1 21 ? 5.073 18.168 1.021 1.00 0.00 21 CYS A O 12
ATOM 10182 N N . GLY A 1 22 ? 4.318 16.133 1.345 1.00 0.00 22 GLY A N 12
ATOM 10183 C CA . GLY A 1 22 ? 3.493 16.589 2.503 1.00 0.00 22 GLY A CA 12
ATOM 10184 C C . GLY A 1 22 ? 2.010 16.638 2.124 1.00 0.00 22 GLY A C 12
ATOM 10185 O O . GLY A 1 22 ? 1.210 17.252 2.802 1.00 0.00 22 GLY A O 12
ATOM 10189 N N . ASN A 1 23 ? 1.631 15.995 1.056 1.00 0.00 23 ASN A N 12
ATOM 10190 C CA . ASN A 1 23 ? 0.194 16.009 0.655 1.00 0.00 23 ASN A CA 12
ATOM 10191 C C . ASN A 1 23 ? -0.666 15.465 1.798 1.00 0.00 23 ASN A C 12
ATOM 10192 O O . ASN A 1 23 ? -0.160 14.952 2.776 1.00 0.00 23 ASN A O 12
ATOM 10203 N N . ASP A 1 24 ? -1.962 15.572 1.689 1.00 0.00 24 ASP A N 12
ATOM 10204 C CA . ASP A 1 24 ? -2.841 15.058 2.779 1.00 0.00 24 ASP A CA 12
ATOM 10205 C C . ASP A 1 24 ? -3.716 13.912 2.265 1.00 0.00 24 ASP A C 12
ATOM 10206 O O . ASP A 1 24 ? -4.596 13.434 2.954 1.00 0.00 24 ASP A O 12
ATOM 10215 N N . THR A 1 25 ? -3.475 13.455 1.066 1.00 0.00 25 THR A N 12
ATOM 10216 C CA . THR A 1 25 ? -4.293 12.331 0.527 1.00 0.00 25 THR A CA 12
ATOM 10217 C C . THR A 1 25 ? -3.460 11.474 -0.427 1.00 0.00 25 THR A C 12
ATOM 10218 O O . THR A 1 25 ? -2.383 11.850 -0.841 1.00 0.00 25 THR A O 12
ATOM 10229 N N . ALA A 1 26 ? -3.952 10.322 -0.772 1.00 0.00 26 ALA A N 12
ATOM 10230 C CA . ALA A 1 26 ? -3.188 9.435 -1.700 1.00 0.00 26 ALA A CA 12
ATOM 10231 C C . ALA A 1 26 ? -4.107 8.370 -2.305 1.00 0.00 26 ALA A C 12
ATOM 10232 O O . ALA A 1 26 ? -5.139 8.046 -1.752 1.00 0.00 26 ALA A O 12
ATOM 10239 N N . TYR A 1 27 ? -3.726 7.791 -3.413 1.00 0.00 27 TYR A N 12
ATOM 10240 C CA . TYR A 1 27 ? -4.571 6.718 -4.004 1.00 0.00 27 TYR A CA 12
ATOM 10241 C C . TYR A 1 27 ? -4.310 5.446 -3.208 1.00 0.00 27 TYR A C 12
ATOM 10242 O O . TYR A 1 27 ? -3.461 5.426 -2.340 1.00 0.00 27 TYR A O 12
ATOM 10260 N N . TRP A 1 28 ? -5.009 4.383 -3.468 1.00 0.00 28 TRP A N 12
ATOM 10261 C CA . TRP A 1 28 ? -4.732 3.159 -2.672 1.00 0.00 28 TRP A CA 12
ATOM 10262 C C . TRP A 1 28 ? -5.236 1.895 -3.360 1.00 0.00 28 TRP A C 12
ATOM 10263 O O . TRP A 1 28 ? -6.343 1.834 -3.858 1.00 0.00 28 TRP A O 12
ATOM 10284 N N . TRP A 1 29 ? -4.435 0.873 -3.341 1.00 0.00 29 TRP A N 12
ATOM 10285 C CA . TRP A 1 29 ? -4.847 -0.424 -3.936 1.00 0.00 29 TRP A CA 12
ATOM 10286 C C . TRP A 1 29 ? -4.195 -1.547 -3.130 1.00 0.00 29 TRP A C 12
ATOM 10287 O O . TRP A 1 29 ? -3.426 -1.294 -2.224 1.00 0.00 29 TRP A O 12
ATOM 10308 N N . GLU A 1 30 ? -4.493 -2.776 -3.427 1.00 0.00 30 GLU A N 12
ATOM 10309 C CA . GLU A 1 30 ? -3.880 -3.882 -2.639 1.00 0.00 30 GLU A CA 12
ATOM 10310 C C . GLU A 1 30 ? -2.946 -4.715 -3.521 1.00 0.00 30 GLU A C 12
ATOM 10311 O O . GLU A 1 30 ? -3.131 -4.814 -4.718 1.00 0.00 30 GLU A O 12
ATOM 10323 N N . MET A 1 31 ? -1.947 -5.318 -2.938 1.00 0.00 31 MET A N 12
ATOM 10324 C CA . MET A 1 31 ? -1.005 -6.149 -3.742 1.00 0.00 31 MET A CA 12
ATOM 10325 C C . MET A 1 31 ? -1.108 -7.616 -3.318 1.00 0.00 31 MET A C 12
ATOM 10326 O O . MET A 1 31 ? -1.155 -7.930 -2.146 1.00 0.00 31 MET A O 12
ATOM 10340 N N . GLN A 1 32 ? -1.147 -8.517 -4.261 1.00 0.00 32 GLN A N 12
ATOM 10341 C CA . GLN A 1 32 ? -1.251 -9.961 -3.908 1.00 0.00 32 GLN A CA 12
ATOM 10342 C C . GLN A 1 32 ? 0.138 -10.604 -3.873 1.00 0.00 32 GLN A C 12
ATOM 10343 O O . GLN A 1 32 ? 0.519 -11.332 -4.768 1.00 0.00 32 GLN A O 12
ATOM 10357 N N . THR A 1 33 ? 0.894 -10.345 -2.842 1.00 0.00 33 THR A N 12
ATOM 10358 C CA . THR A 1 33 ? 2.256 -10.946 -2.745 1.00 0.00 33 THR A CA 12
ATOM 10359 C C . THR A 1 33 ? 2.226 -12.150 -1.800 1.00 0.00 33 THR A C 12
ATOM 10360 O O . THR A 1 33 ? 3.053 -13.035 -1.877 1.00 0.00 33 THR A O 12
ATOM 10371 N N . ARG A 1 34 ? 1.272 -12.187 -0.910 1.00 0.00 34 ARG A N 12
ATOM 10372 C CA . ARG A 1 34 ? 1.179 -13.330 0.040 1.00 0.00 34 ARG A CA 12
ATOM 10373 C C . ARG A 1 34 ? -0.290 -13.681 0.295 1.00 0.00 34 ARG A C 12
ATOM 10374 O O . ARG A 1 34 ? -1.188 -13.038 -0.211 1.00 0.00 34 ARG A O 12
ATOM 10395 N N . ALA A 1 35 ? -0.542 -14.695 1.077 1.00 0.00 35 ALA A N 12
ATOM 10396 C CA . ALA A 1 35 ? -1.954 -15.082 1.361 1.00 0.00 35 ALA A CA 12
ATOM 10397 C C . ALA A 1 35 ? -2.644 -15.555 0.077 1.00 0.00 35 ALA A C 12
ATOM 10398 O O . ALA A 1 35 ? -2.190 -15.285 -1.017 1.00 0.00 35 ALA A O 12
ATOM 10405 N N . GLY A 1 36 ? -3.736 -16.259 0.203 1.00 0.00 36 GLY A N 12
ATOM 10406 C CA . GLY A 1 36 ? -4.450 -16.747 -1.011 1.00 0.00 36 GLY A CA 12
ATOM 10407 C C . GLY A 1 36 ? -5.875 -16.186 -1.032 1.00 0.00 36 GLY A C 12
ATOM 10408 O O . GLY A 1 36 ? -6.693 -16.577 -1.839 1.00 0.00 36 GLY A O 12
ATOM 10412 N N . ASP A 1 37 ? -6.177 -15.274 -0.149 1.00 0.00 37 ASP A N 12
ATOM 10413 C CA . ASP A 1 37 ? -7.550 -14.690 -0.120 1.00 0.00 37 ASP A CA 12
ATOM 10414 C C . ASP A 1 37 ? -7.589 -13.393 -0.935 1.00 0.00 37 ASP A C 12
ATOM 10415 O O . ASP A 1 37 ? -8.262 -13.300 -1.942 1.00 0.00 37 ASP A O 12
ATOM 10424 N N . GLU A 1 38 ? -6.873 -12.391 -0.504 1.00 0.00 38 GLU A N 12
ATOM 10425 C CA . GLU A 1 38 ? -6.866 -11.101 -1.249 1.00 0.00 38 GLU A CA 12
ATOM 10426 C C . GLU A 1 38 ? -6.082 -10.036 -0.458 1.00 0.00 38 GLU A C 12
ATOM 10427 O O . GLU A 1 38 ? -5.117 -9.494 -0.958 1.00 0.00 38 GLU A O 12
ATOM 10439 N N . PRO A 1 39 ? -6.509 -9.773 0.755 1.00 0.00 39 PRO A N 12
ATOM 10440 C CA . PRO A 1 39 ? -5.817 -8.770 1.599 1.00 0.00 39 PRO A CA 12
ATOM 10441 C C . PRO A 1 39 ? -4.348 -9.159 1.792 1.00 0.00 39 PRO A C 12
ATOM 10442 O O . PRO A 1 39 ? -4.011 -10.323 1.884 1.00 0.00 39 PRO A O 12
ATOM 10453 N N . SER A 1 40 ? -3.472 -8.195 1.851 1.00 0.00 40 SER A N 12
ATOM 10454 C CA . SER A 1 40 ? -2.027 -8.513 2.035 1.00 0.00 40 SER A CA 12
ATOM 10455 C C . SER A 1 40 ? -1.211 -7.224 2.167 1.00 0.00 40 SER A C 12
ATOM 10456 O O . SER A 1 40 ? -0.670 -6.924 3.212 1.00 0.00 40 SER A O 12
ATOM 10464 N N . THR A 1 41 ? -1.119 -6.459 1.113 1.00 0.00 41 THR A N 12
ATOM 10465 C CA . THR A 1 41 ? -0.338 -5.189 1.177 1.00 0.00 41 THR A CA 12
ATOM 10466 C C . THR A 1 41 ? -1.050 -4.091 0.384 1.00 0.00 41 THR A C 12
ATOM 10467 O O . THR A 1 41 ? -1.609 -4.335 -0.667 1.00 0.00 41 THR A O 12
ATOM 10478 N N . ILE A 1 42 ? -1.036 -2.884 0.876 1.00 0.00 42 ILE A N 12
ATOM 10479 C CA . ILE A 1 42 ? -1.714 -1.777 0.144 1.00 0.00 42 ILE A CA 12
ATOM 10480 C C . ILE A 1 42 ? -0.760 -0.598 -0.040 1.00 0.00 42 ILE A C 12
ATOM 10481 O O . ILE A 1 42 ? -0.234 -0.056 0.911 1.00 0.00 42 ILE A O 12
ATOM 10497 N N . PHE A 1 43 ? -0.551 -0.183 -1.257 1.00 0.00 43 PHE A N 12
ATOM 10498 C CA . PHE A 1 43 ? 0.348 0.976 -1.495 1.00 0.00 43 PHE A CA 12
ATOM 10499 C C . PHE A 1 43 ? -0.495 2.246 -1.599 1.00 0.00 43 PHE A C 12
ATOM 10500 O O . PHE A 1 43 ? -1.604 2.228 -2.106 1.00 0.00 43 PHE A O 12
ATOM 10517 N N . TYR A 1 44 ? 0.004 3.338 -1.101 1.00 0.00 44 TYR A N 12
ATOM 10518 C CA . TYR A 1 44 ? -0.782 4.603 -1.145 1.00 0.00 44 TYR A CA 12
ATOM 10519 C C . TYR A 1 44 ? -0.074 5.672 -1.975 1.00 0.00 44 TYR A C 12
ATOM 10520 O O . TYR A 1 44 ? 0.918 6.225 -1.553 1.00 0.00 44 TYR A O 12
ATOM 10538 N N . LYS A 1 45 ? -0.588 5.991 -3.132 1.00 0.00 45 LYS A N 12
ATOM 10539 C CA . LYS A 1 45 ? 0.059 7.055 -3.964 1.00 0.00 45 LYS A CA 12
ATOM 10540 C C . LYS A 1 45 ? -0.478 8.442 -3.597 1.00 0.00 45 LYS A C 12
ATOM 10541 O O . LYS A 1 45 ? -1.595 8.789 -3.908 1.00 0.00 45 LYS A O 12
ATOM 10560 N N . CYS A 1 46 ? 0.317 9.246 -2.947 1.00 0.00 46 CYS A N 12
ATOM 10561 C CA . CYS A 1 46 ? -0.146 10.614 -2.576 1.00 0.00 46 CYS A CA 12
ATOM 10562 C C . CYS A 1 46 ? -0.749 11.303 -3.807 1.00 0.00 46 CYS A C 12
ATOM 10563 O O . CYS A 1 46 ? -0.385 11.019 -4.931 1.00 0.00 46 CYS A O 12
ATOM 10571 N N . THR A 1 47 ? -1.668 12.207 -3.602 1.00 0.00 47 THR A N 12
ATOM 10572 C CA . THR A 1 47 ? -2.294 12.912 -4.758 1.00 0.00 47 THR A CA 12
ATOM 10573 C C . THR A 1 47 ? -1.652 14.290 -4.952 1.00 0.00 47 THR A C 12
ATOM 10574 O O . THR A 1 47 ? -2.317 15.305 -4.910 1.00 0.00 47 THR A O 12
ATOM 10585 N N . LYS A 1 48 ? -0.365 14.332 -5.166 1.00 0.00 48 LYS A N 12
ATOM 10586 C CA . LYS A 1 48 ? 0.315 15.644 -5.365 1.00 0.00 48 LYS A CA 12
ATOM 10587 C C . LYS A 1 48 ? 1.638 15.444 -6.111 1.00 0.00 48 LYS A C 12
ATOM 10588 O O . LYS A 1 48 ? 1.760 15.772 -7.274 1.00 0.00 48 LYS A O 12
ATOM 10607 N N . CYS A 1 49 ? 2.627 14.911 -5.450 1.00 0.00 49 CYS A N 12
ATOM 10608 C CA . CYS A 1 49 ? 3.941 14.691 -6.122 1.00 0.00 49 CYS A CA 12
ATOM 10609 C C . CYS A 1 49 ? 3.948 13.339 -6.836 1.00 0.00 49 CYS A C 12
ATOM 10610 O O . CYS A 1 49 ? 4.728 13.103 -7.738 1.00 0.00 49 CYS A O 12
ATOM 10618 N N . GLY A 1 50 ? 3.082 12.451 -6.438 1.00 0.00 50 GLY A N 12
ATOM 10619 C CA . GLY A 1 50 ? 3.032 11.113 -7.089 1.00 0.00 50 GLY A CA 12
ATOM 10620 C C . GLY A 1 50 ? 4.013 10.164 -6.397 1.00 0.00 50 GLY A C 12
ATOM 10621 O O . GLY A 1 50 ? 4.990 9.736 -6.979 1.00 0.00 50 GLY A O 12
ATOM 10625 N N . HIS A 1 51 ? 3.759 9.828 -5.162 1.00 0.00 51 HIS A N 12
ATOM 10626 C CA . HIS A 1 51 ? 4.673 8.902 -4.436 1.00 0.00 51 HIS A CA 12
ATOM 10627 C C . HIS A 1 51 ? 3.838 7.849 -3.710 1.00 0.00 51 HIS A C 12
ATOM 10628 O O . HIS A 1 51 ? 2.800 8.151 -3.158 1.00 0.00 51 HIS A O 12
ATOM 10642 N N . THR A 1 52 ? 4.260 6.614 -3.704 1.00 0.00 52 THR A N 12
ATOM 10643 C CA . THR A 1 52 ? 3.442 5.584 -3.007 1.00 0.00 52 THR A CA 12
ATOM 10644 C C . THR A 1 52 ? 4.280 4.756 -2.040 1.00 0.00 52 THR A C 12
ATOM 10645 O O . THR A 1 52 ? 5.386 4.353 -2.338 1.00 0.00 52 THR A O 12
ATOM 10656 N N . TRP A 1 53 ? 3.735 4.469 -0.894 1.00 0.00 53 TRP A N 12
ATOM 10657 C CA . TRP A 1 53 ? 4.467 3.630 0.090 1.00 0.00 53 TRP A CA 12
ATOM 10658 C C . TRP A 1 53 ? 3.649 2.360 0.336 1.00 0.00 53 TRP A C 12
ATOM 10659 O O . TRP A 1 53 ? 2.954 1.899 -0.546 1.00 0.00 53 TRP A O 12
ATOM 10680 N N . ARG A 1 54 ? 3.713 1.775 1.499 1.00 0.00 54 ARG A N 12
ATOM 10681 C CA . ARG A 1 54 ? 2.918 0.532 1.722 1.00 0.00 54 ARG A CA 12
ATOM 10682 C C . ARG A 1 54 ? 2.210 0.555 3.078 1.00 0.00 54 ARG A C 12
ATOM 10683 O O . ARG A 1 54 ? 2.647 1.194 4.015 1.00 0.00 54 ARG A O 12
ATOM 10704 N N . SER A 1 55 ? 1.113 -0.147 3.178 1.00 0.00 55 SER A N 12
ATOM 10705 C CA . SER A 1 55 ? 0.351 -0.188 4.458 1.00 0.00 55 SER A CA 12
ATOM 10706 C C . SER A 1 55 ? 0.608 -1.511 5.186 1.00 0.00 55 SER A C 12
ATOM 10707 O O . SER A 1 55 ? -0.308 -2.177 5.626 1.00 0.00 55 SER A O 12
ATOM 10715 N N . TYR A 1 56 ? 1.846 -1.900 5.311 1.00 0.00 56 TYR A N 12
ATOM 10716 C CA . TYR A 1 56 ? 2.159 -3.183 6.005 1.00 0.00 56 TYR A CA 12
ATOM 10717 C C . TYR A 1 56 ? 1.378 -3.284 7.317 1.00 0.00 56 TYR A C 12
ATOM 10718 O O . TYR A 1 56 ? 0.919 -2.296 7.857 1.00 0.00 56 TYR A O 12
ATOM 10736 N N . GLU A 1 57 ? 1.225 -4.473 7.833 1.00 0.00 57 GLU A N 12
ATOM 10737 C CA . GLU A 1 57 ? 0.475 -4.641 9.110 1.00 0.00 57 GLU A CA 12
ATOM 10738 C C . GLU A 1 57 ? 1.209 -5.622 10.027 1.00 0.00 57 GLU A C 12
ATOM 10739 O O . GLU A 1 57 ? 1.971 -5.165 10.863 1.00 0.00 57 GLU A O 12
ATOM 10753 N N . GLY A 1 1 ? 8.693 2.428 -11.683 1.00 0.00 1 GLY A N 13
ATOM 10754 C CA . GLY A 1 1 ? 7.502 1.752 -12.272 1.00 0.00 1 GLY A CA 13
ATOM 10755 C C . GLY A 1 1 ? 7.783 0.256 -12.419 1.00 0.00 1 GLY A C 13
ATOM 10756 O O . GLY A 1 1 ? 8.917 -0.178 -12.389 1.00 0.00 1 GLY A O 13
ATOM 10762 N N . SER A 1 2 ? 6.760 -0.537 -12.582 1.00 0.00 2 SER A N 13
ATOM 10763 C CA . SER A 1 2 ? 6.972 -2.005 -12.733 1.00 0.00 2 SER A CA 13
ATOM 10764 C C . SER A 1 2 ? 5.664 -2.691 -13.136 1.00 0.00 2 SER A C 13
ATOM 10765 O O . SER A 1 2 ? 5.062 -3.407 -12.360 1.00 0.00 2 SER A O 13
ATOM 10773 N N . HIS A 1 3 ? 5.220 -2.479 -14.345 1.00 0.00 3 HIS A N 13
ATOM 10774 C CA . HIS A 1 3 ? 3.951 -3.121 -14.796 1.00 0.00 3 HIS A CA 13
ATOM 10775 C C . HIS A 1 3 ? 2.791 -2.679 -13.899 1.00 0.00 3 HIS A C 13
ATOM 10776 O O . HIS A 1 3 ? 2.985 -2.018 -12.897 1.00 0.00 3 HIS A O 13
ATOM 10790 N N . MET A 1 4 ? 1.586 -3.037 -14.252 1.00 0.00 4 MET A N 13
ATOM 10791 C CA . MET A 1 4 ? 0.413 -2.638 -13.421 1.00 0.00 4 MET A CA 13
ATOM 10792 C C . MET A 1 4 ? 0.322 -1.111 -13.332 1.00 0.00 4 MET A C 13
ATOM 10793 O O . MET A 1 4 ? 0.203 -0.548 -12.262 1.00 0.00 4 MET A O 13
ATOM 10807 N N . GLU A 1 5 ? 0.371 -0.439 -14.449 1.00 0.00 5 GLU A N 13
ATOM 10808 C CA . GLU A 1 5 ? 0.283 1.049 -14.430 1.00 0.00 5 GLU A CA 13
ATOM 10809 C C . GLU A 1 5 ? -0.978 1.509 -15.165 1.00 0.00 5 GLU A C 13
ATOM 10810 O O . GLU A 1 5 ? -1.099 1.356 -16.364 1.00 0.00 5 GLU A O 13
ATOM 10822 N N . GLN A 1 6 ? -1.920 2.069 -14.456 1.00 0.00 6 GLN A N 13
ATOM 10823 C CA . GLN A 1 6 ? -3.173 2.532 -15.118 1.00 0.00 6 GLN A CA 13
ATOM 10824 C C . GLN A 1 6 ? -3.241 4.062 -15.127 1.00 0.00 6 GLN A C 13
ATOM 10825 O O . GLN A 1 6 ? -2.278 4.740 -14.831 1.00 0.00 6 GLN A O 13
ATOM 10839 N N . ASP A 1 7 ? -4.375 4.606 -15.471 1.00 0.00 7 ASP A N 13
ATOM 10840 C CA . ASP A 1 7 ? -4.515 6.090 -15.508 1.00 0.00 7 ASP A CA 13
ATOM 10841 C C . ASP A 1 7 ? -4.358 6.679 -14.101 1.00 0.00 7 ASP A C 13
ATOM 10842 O O . ASP A 1 7 ? -4.269 5.964 -13.124 1.00 0.00 7 ASP A O 13
ATOM 10851 N N . LEU A 1 8 ? -4.328 7.980 -13.995 1.00 0.00 8 LEU A N 13
ATOM 10852 C CA . LEU A 1 8 ? -4.182 8.618 -12.655 1.00 0.00 8 LEU A CA 13
ATOM 10853 C C . LEU A 1 8 ? -5.539 9.135 -12.172 1.00 0.00 8 LEU A C 13
ATOM 10854 O O . LEU A 1 8 ? -6.015 8.769 -11.115 1.00 0.00 8 LEU A O 13
ATOM 10870 N N . LYS A 1 9 ? -6.167 9.983 -12.939 1.00 0.00 9 LYS A N 13
ATOM 10871 C CA . LYS A 1 9 ? -7.495 10.522 -12.528 1.00 0.00 9 LYS A CA 13
ATOM 10872 C C . LYS A 1 9 ? -8.369 9.395 -11.968 1.00 0.00 9 LYS A C 13
ATOM 10873 O O . LYS A 1 9 ? -9.158 9.596 -11.067 1.00 0.00 9 LYS A O 13
ATOM 10892 N N . THR A 1 10 ? -8.231 8.209 -12.499 1.00 0.00 10 THR A N 13
ATOM 10893 C CA . THR A 1 10 ? -9.050 7.067 -11.998 1.00 0.00 10 THR A CA 13
ATOM 10894 C C . THR A 1 10 ? -8.461 6.532 -10.696 1.00 0.00 10 THR A C 13
ATOM 10895 O O . THR A 1 10 ? -7.661 7.180 -10.050 1.00 0.00 10 THR A O 13
ATOM 10906 N N . LEU A 1 11 ? -8.850 5.350 -10.305 1.00 0.00 11 LEU A N 13
ATOM 10907 C CA . LEU A 1 11 ? -8.313 4.763 -9.042 1.00 0.00 11 LEU A CA 13
ATOM 10908 C C . LEU A 1 11 ? -8.861 5.529 -7.827 1.00 0.00 11 LEU A C 13
ATOM 10909 O O . LEU A 1 11 ? -8.574 6.698 -7.663 1.00 0.00 11 LEU A O 13
ATOM 10925 N N . PRO A 1 12 ? -9.631 4.852 -7.007 1.00 0.00 12 PRO A N 13
ATOM 10926 C CA . PRO A 1 12 ? -10.207 5.497 -5.803 1.00 0.00 12 PRO A CA 13
ATOM 10927 C C . PRO A 1 12 ? -9.088 6.053 -4.919 1.00 0.00 12 PRO A C 13
ATOM 10928 O O . PRO A 1 12 ? -7.937 5.688 -5.061 1.00 0.00 12 PRO A O 13
ATOM 10939 N N . THR A 1 13 ? -9.408 6.935 -4.014 1.00 0.00 13 THR A N 13
ATOM 10940 C CA . THR A 1 13 ? -8.348 7.509 -3.137 1.00 0.00 13 THR A CA 13
ATOM 10941 C C . THR A 1 13 ? -8.759 7.435 -1.666 1.00 0.00 13 THR A C 13
ATOM 10942 O O . THR A 1 13 ? -9.920 7.294 -1.337 1.00 0.00 13 THR A O 13
ATOM 10953 N N . THR A 1 14 ? -7.807 7.543 -0.784 1.00 0.00 14 THR A N 13
ATOM 10954 C CA . THR A 1 14 ? -8.120 7.496 0.670 1.00 0.00 14 THR A CA 13
ATOM 10955 C C . THR A 1 14 ? -7.424 8.662 1.372 1.00 0.00 14 THR A C 13
ATOM 10956 O O . THR A 1 14 ? -6.561 9.307 0.809 1.00 0.00 14 THR A O 13
ATOM 10967 N N . LYS A 1 15 ? -7.788 8.947 2.589 1.00 0.00 15 LYS A N 13
ATOM 10968 C CA . LYS A 1 15 ? -7.136 10.080 3.303 1.00 0.00 15 LYS A CA 13
ATOM 10969 C C . LYS A 1 15 ? -5.893 9.598 4.052 1.00 0.00 15 LYS A C 13
ATOM 10970 O O . LYS A 1 15 ? -5.971 8.833 4.991 1.00 0.00 15 LYS A O 13
ATOM 10989 N N . ILE A 1 16 ? -4.748 10.056 3.637 1.00 0.00 16 ILE A N 13
ATOM 10990 C CA . ILE A 1 16 ? -3.478 9.657 4.303 1.00 0.00 16 ILE A CA 13
ATOM 10991 C C . ILE A 1 16 ? -2.455 10.769 4.091 1.00 0.00 16 ILE A C 13
ATOM 10992 O O . ILE A 1 16 ? -2.767 11.788 3.517 1.00 0.00 16 ILE A O 13
ATOM 11008 N N . THR A 1 17 ? -1.245 10.608 4.535 1.00 0.00 17 THR A N 13
ATOM 11009 C CA . THR A 1 17 ? -0.260 11.704 4.320 1.00 0.00 17 THR A CA 13
ATOM 11010 C C . THR A 1 17 ? 0.895 11.251 3.431 1.00 0.00 17 THR A C 13
ATOM 11011 O O . THR A 1 17 ? 1.062 10.082 3.145 1.00 0.00 17 THR A O 13
ATOM 11022 N N . CYS A 1 18 ? 1.684 12.189 2.985 1.00 0.00 18 CYS A N 13
ATOM 11023 C CA . CYS A 1 18 ? 2.829 11.854 2.096 1.00 0.00 18 CYS A CA 13
ATOM 11024 C C . CYS A 1 18 ? 4.147 12.378 2.693 1.00 0.00 18 CYS A C 13
ATOM 11025 O O . CYS A 1 18 ? 4.359 13.573 2.751 1.00 0.00 18 CYS A O 13
ATOM 11032 N N . PRO A 1 19 ? 4.994 11.470 3.116 1.00 0.00 19 PRO A N 13
ATOM 11033 C CA . PRO A 1 19 ? 6.300 11.854 3.710 1.00 0.00 19 PRO A CA 13
ATOM 11034 C C . PRO A 1 19 ? 7.225 12.504 2.667 1.00 0.00 19 PRO A C 13
ATOM 11035 O O . PRO A 1 19 ? 8.341 12.878 2.975 1.00 0.00 19 PRO A O 13
ATOM 11046 N N . LYS A 1 20 ? 6.792 12.630 1.439 1.00 0.00 20 LYS A N 13
ATOM 11047 C CA . LYS A 1 20 ? 7.678 13.241 0.403 1.00 0.00 20 LYS A CA 13
ATOM 11048 C C . LYS A 1 20 ? 7.380 14.734 0.228 1.00 0.00 20 LYS A C 13
ATOM 11049 O O . LYS A 1 20 ? 8.187 15.578 0.563 1.00 0.00 20 LYS A O 13
ATOM 11068 N N . CYS A 1 21 ? 6.237 15.069 -0.306 1.00 0.00 21 CYS A N 13
ATOM 11069 C CA . CYS A 1 21 ? 5.909 16.512 -0.513 1.00 0.00 21 CYS A CA 13
ATOM 11070 C C . CYS A 1 21 ? 5.078 17.056 0.654 1.00 0.00 21 CYS A C 13
ATOM 11071 O O . CYS A 1 21 ? 5.025 18.248 0.886 1.00 0.00 21 CYS A O 13
ATOM 11078 N N . GLY A 1 22 ? 4.435 16.197 1.395 1.00 0.00 22 GLY A N 13
ATOM 11079 C CA . GLY A 1 22 ? 3.619 16.676 2.548 1.00 0.00 22 GLY A CA 13
ATOM 11080 C C . GLY A 1 22 ? 2.139 16.709 2.160 1.00 0.00 22 GLY A C 13
ATOM 11081 O O . GLY A 1 22 ? 1.342 17.388 2.777 1.00 0.00 22 GLY A O 13
ATOM 11085 N N . ASN A 1 23 ? 1.764 15.978 1.147 1.00 0.00 23 ASN A N 13
ATOM 11086 C CA . ASN A 1 23 ? 0.335 15.964 0.722 1.00 0.00 23 ASN A CA 13
ATOM 11087 C C . ASN A 1 23 ? -0.542 15.420 1.855 1.00 0.00 23 ASN A C 13
ATOM 11088 O O . ASN A 1 23 ? -0.048 14.960 2.866 1.00 0.00 23 ASN A O 13
ATOM 11099 N N . ASP A 1 24 ? -1.836 15.470 1.698 1.00 0.00 24 ASP A N 13
ATOM 11100 C CA . ASP A 1 24 ? -2.733 14.956 2.773 1.00 0.00 24 ASP A CA 13
ATOM 11101 C C . ASP A 1 24 ? -3.598 13.805 2.247 1.00 0.00 24 ASP A C 13
ATOM 11102 O O . ASP A 1 24 ? -4.464 13.302 2.938 1.00 0.00 24 ASP A O 13
ATOM 11111 N N . THR A 1 25 ? -3.368 13.372 1.038 1.00 0.00 25 THR A N 13
ATOM 11112 C CA . THR A 1 25 ? -4.183 12.247 0.495 1.00 0.00 25 THR A CA 13
ATOM 11113 C C . THR A 1 25 ? -3.366 11.409 -0.489 1.00 0.00 25 THR A C 13
ATOM 11114 O O . THR A 1 25 ? -2.306 11.801 -0.931 1.00 0.00 25 THR A O 13
ATOM 11125 N N . ALA A 1 26 ? -3.858 10.252 -0.833 1.00 0.00 26 ALA A N 13
ATOM 11126 C CA . ALA A 1 26 ? -3.120 9.377 -1.789 1.00 0.00 26 ALA A CA 13
ATOM 11127 C C . ALA A 1 26 ? -4.055 8.309 -2.372 1.00 0.00 26 ALA A C 13
ATOM 11128 O O . ALA A 1 26 ? -5.044 7.947 -1.766 1.00 0.00 26 ALA A O 13
ATOM 11135 N N . TYR A 1 27 ? -3.736 7.769 -3.520 1.00 0.00 27 TYR A N 13
ATOM 11136 C CA . TYR A 1 27 ? -4.600 6.694 -4.086 1.00 0.00 27 TYR A CA 13
ATOM 11137 C C . TYR A 1 27 ? -4.259 5.405 -3.348 1.00 0.00 27 TYR A C 13
ATOM 11138 O O . TYR A 1 27 ? -3.203 5.295 -2.759 1.00 0.00 27 TYR A O 13
ATOM 11156 N N . TRP A 1 28 ? -5.118 4.429 -3.344 1.00 0.00 28 TRP A N 13
ATOM 11157 C CA . TRP A 1 28 ? -4.761 3.193 -2.603 1.00 0.00 28 TRP A CA 13
ATOM 11158 C C . TRP A 1 28 ? -5.328 1.939 -3.256 1.00 0.00 28 TRP A C 13
ATOM 11159 O O . TRP A 1 28 ? -6.427 1.919 -3.773 1.00 0.00 28 TRP A O 13
ATOM 11180 N N . TRP A 1 29 ? -4.577 0.881 -3.188 1.00 0.00 29 TRP A N 13
ATOM 11181 C CA . TRP A 1 29 ? -5.029 -0.416 -3.745 1.00 0.00 29 TRP A CA 13
ATOM 11182 C C . TRP A 1 29 ? -4.300 -1.527 -2.993 1.00 0.00 29 TRP A C 13
ATOM 11183 O O . TRP A 1 29 ? -3.437 -1.263 -2.179 1.00 0.00 29 TRP A O 13
ATOM 11204 N N . GLU A 1 30 ? -4.631 -2.759 -3.230 1.00 0.00 30 GLU A N 13
ATOM 11205 C CA . GLU A 1 30 ? -3.936 -3.848 -2.489 1.00 0.00 30 GLU A CA 13
ATOM 11206 C C . GLU A 1 30 ? -3.027 -4.634 -3.435 1.00 0.00 30 GLU A C 13
ATOM 11207 O O . GLU A 1 30 ? -3.232 -4.655 -4.632 1.00 0.00 30 GLU A O 13
ATOM 11219 N N . MET A 1 31 ? -2.023 -5.282 -2.910 1.00 0.00 31 MET A N 13
ATOM 11220 C CA . MET A 1 31 ? -1.104 -6.064 -3.783 1.00 0.00 31 MET A CA 13
ATOM 11221 C C . MET A 1 31 ? -1.098 -7.536 -3.362 1.00 0.00 31 MET A C 13
ATOM 11222 O O . MET A 1 31 ? -1.808 -7.936 -2.461 1.00 0.00 31 MET A O 13
ATOM 11236 N N . GLN A 1 32 ? -0.302 -8.344 -4.006 1.00 0.00 32 GLN A N 13
ATOM 11237 C CA . GLN A 1 32 ? -0.251 -9.789 -3.641 1.00 0.00 32 GLN A CA 13
ATOM 11238 C C . GLN A 1 32 ? 1.204 -10.262 -3.572 1.00 0.00 32 GLN A C 13
ATOM 11239 O O . GLN A 1 32 ? 2.105 -9.596 -4.041 1.00 0.00 32 GLN A O 13
ATOM 11253 N N . THR A 1 33 ? 1.444 -11.405 -2.987 1.00 0.00 33 THR A N 13
ATOM 11254 C CA . THR A 1 33 ? 2.844 -11.910 -2.888 1.00 0.00 33 THR A CA 13
ATOM 11255 C C . THR A 1 33 ? 2.889 -13.415 -3.168 1.00 0.00 33 THR A C 13
ATOM 11256 O O . THR A 1 33 ? 3.732 -13.894 -3.900 1.00 0.00 33 THR A O 13
ATOM 11267 N N . ARG A 1 34 ? 1.991 -14.165 -2.592 1.00 0.00 34 ARG A N 13
ATOM 11268 C CA . ARG A 1 34 ? 1.989 -15.637 -2.827 1.00 0.00 34 ARG A CA 13
ATOM 11269 C C . ARG A 1 34 ? 0.554 -16.148 -2.976 1.00 0.00 34 ARG A C 13
ATOM 11270 O O . ARG A 1 34 ? -0.352 -15.401 -3.290 1.00 0.00 34 ARG A O 13
ATOM 11291 N N . ALA A 1 35 ? 0.339 -17.415 -2.752 1.00 0.00 35 ALA A N 13
ATOM 11292 C CA . ALA A 1 35 ? -1.039 -17.972 -2.880 1.00 0.00 35 ALA A CA 13
ATOM 11293 C C . ALA A 1 35 ? -1.622 -17.628 -4.253 1.00 0.00 35 ALA A C 13
ATOM 11294 O O . ALA A 1 35 ? -1.505 -18.384 -5.196 1.00 0.00 35 ALA A O 13
ATOM 11301 N N . GLY A 1 36 ? -2.250 -16.489 -4.370 1.00 0.00 36 GLY A N 13
ATOM 11302 C CA . GLY A 1 36 ? -2.841 -16.093 -5.680 1.00 0.00 36 GLY A CA 13
ATOM 11303 C C . GLY A 1 36 ? -3.019 -14.574 -5.720 1.00 0.00 36 GLY A C 13
ATOM 11304 O O . GLY A 1 36 ? -2.081 -13.837 -5.947 1.00 0.00 36 GLY A O 13
ATOM 11308 N N . ASP A 1 37 ? -4.214 -14.099 -5.498 1.00 0.00 37 ASP A N 13
ATOM 11309 C CA . ASP A 1 37 ? -4.444 -12.627 -5.522 1.00 0.00 37 ASP A CA 13
ATOM 11310 C C . ASP A 1 37 ? -5.012 -12.162 -4.178 1.00 0.00 37 ASP A C 13
ATOM 11311 O O . ASP A 1 37 ? -5.395 -11.021 -4.015 1.00 0.00 37 ASP A O 13
ATOM 11320 N N . GLU A 1 38 ? -5.067 -13.040 -3.214 1.00 0.00 38 GLU A N 13
ATOM 11321 C CA . GLU A 1 38 ? -5.610 -12.653 -1.880 1.00 0.00 38 GLU A CA 13
ATOM 11322 C C . GLU A 1 38 ? -5.028 -11.305 -1.440 1.00 0.00 38 GLU A C 13
ATOM 11323 O O . GLU A 1 38 ? -3.915 -10.970 -1.795 1.00 0.00 38 GLU A O 13
ATOM 11335 N N . PRO A 1 39 ? -5.797 -10.571 -0.671 1.00 0.00 39 PRO A N 13
ATOM 11336 C CA . PRO A 1 39 ? -5.342 -9.251 -0.177 1.00 0.00 39 PRO A CA 13
ATOM 11337 C C . PRO A 1 39 ? -4.106 -9.415 0.713 1.00 0.00 39 PRO A C 13
ATOM 11338 O O . PRO A 1 39 ? -3.821 -10.491 1.201 1.00 0.00 39 PRO A O 13
ATOM 11349 N N . SER A 1 40 ? -3.368 -8.360 0.925 1.00 0.00 40 SER A N 13
ATOM 11350 C CA . SER A 1 40 ? -2.151 -8.469 1.780 1.00 0.00 40 SER A CA 13
ATOM 11351 C C . SER A 1 40 ? -1.575 -7.081 2.078 1.00 0.00 40 SER A C 13
ATOM 11352 O O . SER A 1 40 ? -1.707 -6.568 3.170 1.00 0.00 40 SER A O 13
ATOM 11360 N N . THR A 1 41 ? -0.930 -6.474 1.119 1.00 0.00 41 THR A N 13
ATOM 11361 C CA . THR A 1 41 ? -0.342 -5.125 1.360 1.00 0.00 41 THR A CA 13
ATOM 11362 C C . THR A 1 41 ? -1.085 -4.063 0.545 1.00 0.00 41 THR A C 13
ATOM 11363 O O . THR A 1 41 ? -1.615 -4.335 -0.512 1.00 0.00 41 THR A O 13
ATOM 11374 N N . ILE A 1 42 ? -1.121 -2.853 1.033 1.00 0.00 42 ILE A N 13
ATOM 11375 C CA . ILE A 1 42 ? -1.824 -1.769 0.290 1.00 0.00 42 ILE A CA 13
ATOM 11376 C C . ILE A 1 42 ? -0.855 -0.620 0.001 1.00 0.00 42 ILE A C 13
ATOM 11377 O O . ILE A 1 42 ? -0.252 -0.065 0.898 1.00 0.00 42 ILE A O 13
ATOM 11393 N N . PHE A 1 43 ? -0.709 -0.251 -1.239 1.00 0.00 43 PHE A N 13
ATOM 11394 C CA . PHE A 1 43 ? 0.209 0.872 -1.573 1.00 0.00 43 PHE A CA 13
ATOM 11395 C C . PHE A 1 43 ? -0.589 2.176 -1.641 1.00 0.00 43 PHE A C 13
ATOM 11396 O O . PHE A 1 43 ? -1.711 2.206 -2.111 1.00 0.00 43 PHE A O 13
ATOM 11413 N N . TYR A 1 44 ? -0.031 3.247 -1.151 1.00 0.00 44 TYR A N 13
ATOM 11414 C CA . TYR A 1 44 ? -0.766 4.546 -1.156 1.00 0.00 44 TYR A CA 13
ATOM 11415 C C . TYR A 1 44 ? -0.044 5.589 -2.006 1.00 0.00 44 TYR A C 13
ATOM 11416 O O . TYR A 1 44 ? 0.972 6.110 -1.605 1.00 0.00 44 TYR A O 13
ATOM 11434 N N . LYS A 1 45 ? -0.566 5.927 -3.149 1.00 0.00 45 LYS A N 13
ATOM 11435 C CA . LYS A 1 45 ? 0.108 6.968 -3.984 1.00 0.00 45 LYS A CA 13
ATOM 11436 C C . LYS A 1 45 ? -0.438 8.365 -3.672 1.00 0.00 45 LYS A C 13
ATOM 11437 O O . LYS A 1 45 ? -1.559 8.696 -4.003 1.00 0.00 45 LYS A O 13
ATOM 11456 N N . CYS A 1 46 ? 0.353 9.191 -3.045 1.00 0.00 46 CYS A N 13
ATOM 11457 C CA . CYS A 1 46 ? -0.107 10.572 -2.718 1.00 0.00 46 CYS A CA 13
ATOM 11458 C C . CYS A 1 46 ? -0.701 11.223 -3.974 1.00 0.00 46 CYS A C 13
ATOM 11459 O O . CYS A 1 46 ? -0.357 10.876 -5.086 1.00 0.00 46 CYS A O 13
ATOM 11467 N N . THR A 1 47 ? -1.599 12.154 -3.803 1.00 0.00 47 THR A N 13
ATOM 11468 C CA . THR A 1 47 ? -2.221 12.815 -4.987 1.00 0.00 47 THR A CA 13
ATOM 11469 C C . THR A 1 47 ? -1.702 14.248 -5.128 1.00 0.00 47 THR A C 13
ATOM 11470 O O . THR A 1 47 ? -2.462 15.196 -5.142 1.00 0.00 47 THR A O 13
ATOM 11481 N N . LYS A 1 48 ? -0.413 14.410 -5.235 1.00 0.00 48 LYS A N 13
ATOM 11482 C CA . LYS A 1 48 ? 0.160 15.779 -5.379 1.00 0.00 48 LYS A CA 13
ATOM 11483 C C . LYS A 1 48 ? 1.539 15.699 -6.036 1.00 0.00 48 LYS A C 13
ATOM 11484 O O . LYS A 1 48 ? 1.802 16.344 -7.031 1.00 0.00 48 LYS A O 13
ATOM 11503 N N . CYS A 1 49 ? 2.421 14.909 -5.488 1.00 0.00 49 CYS A N 13
ATOM 11504 C CA . CYS A 1 49 ? 3.782 14.786 -6.084 1.00 0.00 49 CYS A CA 13
ATOM 11505 C C . CYS A 1 49 ? 3.928 13.434 -6.785 1.00 0.00 49 CYS A C 13
ATOM 11506 O O . CYS A 1 49 ? 4.798 13.241 -7.611 1.00 0.00 49 CYS A O 13
ATOM 11514 N N . GLY A 1 50 ? 3.082 12.498 -6.460 1.00 0.00 50 GLY A N 13
ATOM 11515 C CA . GLY A 1 50 ? 3.169 11.161 -7.104 1.00 0.00 50 GLY A CA 13
ATOM 11516 C C . GLY A 1 50 ? 4.115 10.263 -6.304 1.00 0.00 50 GLY A C 13
ATOM 11517 O O . GLY A 1 50 ? 5.065 9.721 -6.831 1.00 0.00 50 GLY A O 13
ATOM 11521 N N . HIS A 1 51 ? 3.855 10.088 -5.036 1.00 0.00 51 HIS A N 13
ATOM 11522 C CA . HIS A 1 51 ? 4.733 9.212 -4.213 1.00 0.00 51 HIS A CA 13
ATOM 11523 C C . HIS A 1 51 ? 3.885 8.085 -3.633 1.00 0.00 51 HIS A C 13
ATOM 11524 O O . HIS A 1 51 ? 2.729 8.279 -3.317 1.00 0.00 51 HIS A O 13
ATOM 11538 N N . THR A 1 52 ? 4.423 6.908 -3.493 1.00 0.00 52 THR A N 13
ATOM 11539 C CA . THR A 1 52 ? 3.591 5.813 -2.935 1.00 0.00 52 THR A CA 13
ATOM 11540 C C . THR A 1 52 ? 4.401 4.908 -2.003 1.00 0.00 52 THR A C 13
ATOM 11541 O O . THR A 1 52 ? 5.553 4.607 -2.248 1.00 0.00 52 THR A O 13
ATOM 11552 N N . TRP A 1 53 ? 3.787 4.464 -0.945 1.00 0.00 53 TRP A N 13
ATOM 11553 C CA . TRP A 1 53 ? 4.484 3.563 0.011 1.00 0.00 53 TRP A CA 13
ATOM 11554 C C . TRP A 1 53 ? 3.629 2.307 0.220 1.00 0.00 53 TRP A C 13
ATOM 11555 O O . TRP A 1 53 ? 2.926 1.881 -0.676 1.00 0.00 53 TRP A O 13
ATOM 11576 N N . ARG A 1 54 ? 3.676 1.700 1.373 1.00 0.00 54 ARG A N 13
ATOM 11577 C CA . ARG A 1 54 ? 2.854 0.473 1.583 1.00 0.00 54 ARG A CA 13
ATOM 11578 C C . ARG A 1 54 ? 2.174 0.500 2.954 1.00 0.00 54 ARG A C 13
ATOM 11579 O O . ARG A 1 54 ? 2.618 1.163 3.869 1.00 0.00 54 ARG A O 13
ATOM 11600 N N . SER A 1 55 ? 1.094 -0.222 3.096 1.00 0.00 55 SER A N 13
ATOM 11601 C CA . SER A 1 55 ? 0.376 -0.248 4.402 1.00 0.00 55 SER A CA 13
ATOM 11602 C C . SER A 1 55 ? 0.697 -1.542 5.156 1.00 0.00 55 SER A C 13
ATOM 11603 O O . SER A 1 55 ? 1.784 -2.076 5.053 1.00 0.00 55 SER A O 13
ATOM 11611 N N . TYR A 1 56 ? -0.237 -2.048 5.912 1.00 0.00 56 TYR A N 13
ATOM 11612 C CA . TYR A 1 56 ? 0.021 -3.307 6.672 1.00 0.00 56 TYR A CA 13
ATOM 11613 C C . TYR A 1 56 ? -1.285 -3.853 7.251 1.00 0.00 56 TYR A C 13
ATOM 11614 O O . TYR A 1 56 ? -1.943 -4.683 6.656 1.00 0.00 56 TYR A O 13
ATOM 11632 N N . GLU A 1 57 ? -1.662 -3.394 8.409 1.00 0.00 57 GLU A N 13
ATOM 11633 C CA . GLU A 1 57 ? -2.925 -3.887 9.033 1.00 0.00 57 GLU A CA 13
ATOM 11634 C C . GLU A 1 57 ? -3.937 -2.745 9.156 1.00 0.00 57 GLU A C 13
ATOM 11635 O O . GLU A 1 57 ? -4.171 -2.304 10.269 1.00 0.00 57 GLU A O 13
ATOM 11649 N N . GLY A 1 1 ? 1.253 4.695 -29.598 1.00 0.00 1 GLY A N 14
ATOM 11650 C CA . GLY A 1 1 ? 0.774 3.984 -30.818 1.00 0.00 1 GLY A CA 14
ATOM 11651 C C . GLY A 1 1 ? -0.755 3.945 -30.825 1.00 0.00 1 GLY A C 14
ATOM 11652 O O . GLY A 1 1 ? -1.362 2.941 -30.511 1.00 0.00 1 GLY A O 14
ATOM 11658 N N . SER A 1 2 ? -1.383 5.032 -31.184 1.00 0.00 2 SER A N 14
ATOM 11659 C CA . SER A 1 2 ? -2.875 5.057 -31.213 1.00 0.00 2 SER A CA 14
ATOM 11660 C C . SER A 1 2 ? -3.438 4.777 -29.818 1.00 0.00 2 SER A C 14
ATOM 11661 O O . SER A 1 2 ? -2.736 4.333 -28.930 1.00 0.00 2 SER A O 14
ATOM 11669 N N . HIS A 1 3 ? -4.702 5.033 -29.617 1.00 0.00 3 HIS A N 14
ATOM 11670 C CA . HIS A 1 3 ? -5.311 4.781 -28.280 1.00 0.00 3 HIS A CA 14
ATOM 11671 C C . HIS A 1 3 ? -5.272 3.285 -27.958 1.00 0.00 3 HIS A C 14
ATOM 11672 O O . HIS A 1 3 ? -5.240 2.450 -28.840 1.00 0.00 3 HIS A O 14
ATOM 11686 N N . MET A 1 4 ? -5.276 2.940 -26.700 1.00 0.00 4 MET A N 14
ATOM 11687 C CA . MET A 1 4 ? -5.240 1.498 -26.319 1.00 0.00 4 MET A CA 14
ATOM 11688 C C . MET A 1 4 ? -5.497 1.347 -24.818 1.00 0.00 4 MET A C 14
ATOM 11689 O O . MET A 1 4 ? -6.287 0.529 -24.392 1.00 0.00 4 MET A O 14
ATOM 11703 N N . GLU A 1 5 ? -4.836 2.134 -24.015 1.00 0.00 5 GLU A N 14
ATOM 11704 C CA . GLU A 1 5 ? -5.041 2.043 -22.542 1.00 0.00 5 GLU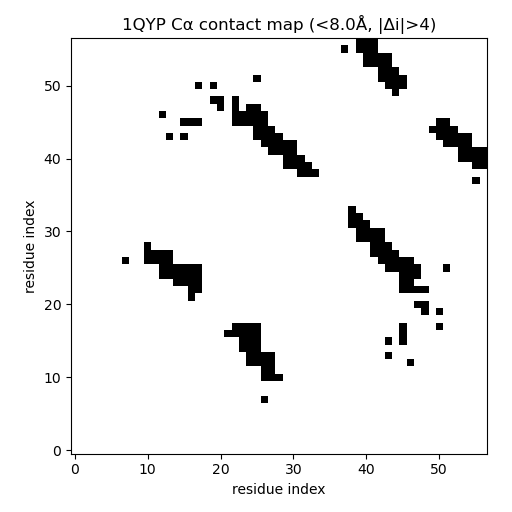 A CA 14
ATOM 11705 C C . GLU A 1 5 ? -5.434 3.412 -21.979 1.00 0.00 5 GLU A C 14
ATOM 11706 O O . GLU A 1 5 ? -5.158 4.437 -22.570 1.00 0.00 5 GLU A O 14
ATOM 11718 N N . GLN A 1 6 ? -6.075 3.437 -20.844 1.00 0.00 6 GLN A N 14
ATOM 11719 C CA . GLN A 1 6 ? -6.486 4.741 -20.249 1.00 0.00 6 GLN A CA 14
ATOM 11720 C C . GLN A 1 6 ? -6.950 4.540 -18.805 1.00 0.00 6 GLN A C 14
ATOM 11721 O O . GLN A 1 6 ? -7.993 3.972 -18.552 1.00 0.00 6 GLN A O 14
ATOM 11735 N N . ASP A 1 7 ? -6.182 4.998 -17.855 1.00 0.00 7 ASP A N 14
ATOM 11736 C CA . ASP A 1 7 ? -6.583 4.829 -16.429 1.00 0.00 7 ASP A CA 14
ATOM 11737 C C . ASP A 1 7 ? -5.660 5.645 -15.520 1.00 0.00 7 ASP A C 14
ATOM 11738 O O . ASP A 1 7 ? -5.291 6.758 -15.837 1.00 0.00 7 ASP A O 14
ATOM 11747 N N . LEU A 1 8 ? -5.289 5.103 -14.389 1.00 0.00 8 LEU A N 14
ATOM 11748 C CA . LEU A 1 8 ? -4.394 5.847 -13.453 1.00 0.00 8 LEU A CA 14
ATOM 11749 C C . LEU A 1 8 ? -5.076 7.135 -12.984 1.00 0.00 8 LEU A C 14
ATOM 11750 O O . LEU A 1 8 ? -5.515 7.238 -11.856 1.00 0.00 8 LEU A O 14
ATOM 11766 N N . LYS A 1 9 ? -5.171 8.117 -13.841 1.00 0.00 9 LYS A N 14
ATOM 11767 C CA . LYS A 1 9 ? -5.829 9.393 -13.440 1.00 0.00 9 LYS A CA 14
ATOM 11768 C C . LYS A 1 9 ? -7.103 9.097 -12.645 1.00 0.00 9 LYS A C 14
ATOM 11769 O O . LYS A 1 9 ? -7.534 9.883 -11.826 1.00 0.00 9 LYS A O 14
ATOM 11788 N N . THR A 1 10 ? -7.707 7.964 -12.881 1.00 0.00 10 THR A N 14
ATOM 11789 C CA . THR A 1 10 ? -8.951 7.613 -12.139 1.00 0.00 10 THR A CA 14
ATOM 11790 C C . THR A 1 10 ? -8.658 6.532 -11.098 1.00 0.00 10 THR A C 14
ATOM 11791 O O . THR A 1 10 ? -8.057 5.519 -11.393 1.00 0.00 10 THR A O 14
ATOM 11802 N N . LEU A 1 11 ? -9.082 6.737 -9.881 1.00 0.00 11 LEU A N 14
ATOM 11803 C CA . LEU A 1 11 ? -8.829 5.720 -8.819 1.00 0.00 11 LEU A CA 14
ATOM 11804 C C . LEU A 1 11 ? -9.311 6.248 -7.458 1.00 0.00 11 LEU A C 14
ATOM 11805 O O . LEU A 1 11 ? -9.102 7.402 -7.141 1.00 0.00 11 LEU A O 14
ATOM 11821 N N . PRO A 1 12 ? -9.940 5.389 -6.691 1.00 0.00 12 PRO A N 14
ATOM 11822 C CA . PRO A 1 12 ? -10.444 5.791 -5.357 1.00 0.00 12 PRO A CA 14
ATOM 11823 C C . PRO A 1 12 ? -9.277 6.183 -4.448 1.00 0.00 12 PRO A C 14
ATOM 11824 O O . PRO A 1 12 ? -8.365 5.411 -4.226 1.00 0.00 12 PRO A O 14
ATOM 11835 N N . THR A 1 13 ? -9.293 7.377 -3.924 1.00 0.00 13 THR A N 14
ATOM 11836 C CA . THR A 1 13 ? -8.176 7.808 -3.038 1.00 0.00 13 THR A CA 14
ATOM 11837 C C . THR A 1 13 ? -8.603 7.754 -1.571 1.00 0.00 13 THR A C 14
ATOM 11838 O O . THR A 1 13 ? -9.773 7.794 -1.248 1.00 0.00 13 THR A O 14
ATOM 11849 N N . THR A 1 14 ? -7.654 7.674 -0.682 1.00 0.00 14 THR A N 14
ATOM 11850 C CA . THR A 1 14 ? -7.985 7.630 0.770 1.00 0.00 14 THR A CA 14
ATOM 11851 C C . THR A 1 14 ? -7.309 8.802 1.476 1.00 0.00 14 THR A C 14
ATOM 11852 O O . THR A 1 14 ? -6.322 9.333 1.007 1.00 0.00 14 THR A O 14
ATOM 11863 N N . LYS A 1 15 ? -7.826 9.218 2.596 1.00 0.00 15 LYS A N 14
ATOM 11864 C CA . LYS A 1 15 ? -7.199 10.362 3.308 1.00 0.00 15 LYS A CA 14
ATOM 11865 C C . LYS A 1 15 ? -5.969 9.890 4.081 1.00 0.00 15 LYS A C 14
ATOM 11866 O O . LYS A 1 15 ? -6.066 9.214 5.086 1.00 0.00 15 LYS A O 14
ATOM 11885 N N . ILE A 1 16 ? -4.813 10.257 3.614 1.00 0.00 16 ILE A N 14
ATOM 11886 C CA . ILE A 1 16 ? -3.551 9.860 4.295 1.00 0.00 16 ILE A CA 14
ATOM 11887 C C . ILE A 1 16 ? -2.513 10.955 4.058 1.00 0.00 16 ILE A C 14
ATOM 11888 O O . ILE A 1 16 ? -2.789 11.931 3.397 1.00 0.00 16 ILE A O 14
ATOM 11904 N N . THR A 1 17 ? -1.329 10.827 4.580 1.00 0.00 17 THR A N 14
ATOM 11905 C CA . THR A 1 17 ? -0.333 11.907 4.344 1.00 0.00 17 THR A CA 14
ATOM 11906 C C . THR A 1 17 ? 0.856 11.401 3.530 1.00 0.00 17 THR A C 14
ATOM 11907 O O . THR A 1 17 ? 1.057 10.214 3.358 1.00 0.00 17 THR A O 14
ATOM 11918 N N . CYS A 1 18 ? 1.635 12.311 3.016 1.00 0.00 18 CYS A N 14
ATOM 11919 C CA . CYS A 1 18 ? 2.811 11.925 2.191 1.00 0.00 18 CYS A CA 14
ATOM 11920 C C . CYS A 1 18 ? 4.106 12.447 2.833 1.00 0.00 18 CYS A C 14
ATOM 11921 O O . CYS A 1 18 ? 4.306 13.643 2.919 1.00 0.00 18 CYS A O 14
ATOM 11928 N N . PRO A 1 19 ? 4.950 11.539 3.267 1.00 0.00 19 PRO A N 14
ATOM 11929 C CA . PRO A 1 19 ? 6.231 11.930 3.902 1.00 0.00 19 PRO A CA 14
ATOM 11930 C C . PRO A 1 19 ? 7.160 12.624 2.896 1.00 0.00 19 PRO A C 14
ATOM 11931 O O . PRO A 1 19 ? 8.235 13.071 3.242 1.00 0.00 19 PRO A O 14
ATOM 11942 N N . LYS A 1 20 ? 6.765 12.708 1.653 1.00 0.00 20 LYS A N 14
ATOM 11943 C CA . LYS A 1 20 ? 7.640 13.362 0.637 1.00 0.00 20 LYS A CA 14
ATOM 11944 C C . LYS A 1 20 ? 7.274 14.841 0.467 1.00 0.00 20 LYS A C 14
ATOM 11945 O O . LYS A 1 20 ? 8.040 15.719 0.812 1.00 0.00 20 LYS A O 14
ATOM 11964 N N . CYS A 1 21 ? 6.120 15.128 -0.072 1.00 0.00 21 CYS A N 14
ATOM 11965 C CA . CYS A 1 21 ? 5.731 16.556 -0.269 1.00 0.00 21 CYS A CA 14
ATOM 11966 C C . CYS A 1 21 ? 4.749 17.014 0.819 1.00 0.00 21 CYS A C 14
ATOM 11967 O O . CYS A 1 21 ? 4.439 18.183 0.931 1.00 0.00 21 CYS A O 14
ATOM 11974 N N . GLY A 1 22 ? 4.273 16.109 1.633 1.00 0.00 22 GLY A N 14
ATOM 11975 C CA . GLY A 1 22 ? 3.333 16.510 2.722 1.00 0.00 22 GLY A CA 14
ATOM 11976 C C . GLY A 1 22 ? 1.885 16.462 2.226 1.00 0.00 22 GLY A C 14
ATOM 11977 O O . GLY A 1 22 ? 0.984 16.967 2.868 1.00 0.00 22 GLY A O 14
ATOM 11981 N N . ASN A 1 23 ? 1.646 15.858 1.096 1.00 0.00 23 ASN A N 14
ATOM 11982 C CA . ASN A 1 23 ? 0.248 15.782 0.577 1.00 0.00 23 ASN A CA 14
ATOM 11983 C C . ASN A 1 23 ? -0.676 15.239 1.669 1.00 0.00 23 ASN A C 14
ATOM 11984 O O . ASN A 1 23 ? -0.260 14.486 2.527 1.00 0.00 23 ASN A O 14
ATOM 11995 N N . ASP A 1 24 ? -1.924 15.618 1.655 1.00 0.00 24 ASP A N 14
ATOM 11996 C CA . ASP A 1 24 ? -2.859 15.122 2.705 1.00 0.00 24 ASP A CA 14
ATOM 11997 C C . ASP A 1 24 ? -3.701 13.957 2.176 1.00 0.00 24 ASP A C 14
ATOM 11998 O O . ASP A 1 24 ? -4.575 13.455 2.855 1.00 0.00 24 ASP A O 14
ATOM 12007 N N . THR A 1 25 ? -3.443 13.507 0.978 1.00 0.00 25 THR A N 14
ATOM 12008 C CA . THR A 1 25 ? -4.238 12.366 0.440 1.00 0.00 25 THR A CA 14
ATOM 12009 C C . THR A 1 25 ? -3.400 11.501 -0.501 1.00 0.00 25 THR A C 14
ATOM 12010 O O . THR A 1 25 ? -2.326 11.876 -0.926 1.00 0.00 25 THR A O 14
ATOM 12021 N N . ALA A 1 26 ? -3.898 10.344 -0.830 1.00 0.00 26 ALA A N 14
ATOM 12022 C CA . ALA A 1 26 ? -3.153 9.435 -1.752 1.00 0.00 26 ALA A CA 14
ATOM 12023 C C . ALA A 1 26 ? -4.090 8.362 -2.319 1.00 0.00 26 ALA A C 14
ATOM 12024 O O . ALA A 1 26 ? -5.113 8.054 -1.741 1.00 0.00 26 ALA A O 14
ATOM 12031 N N . TYR A 1 27 ? -3.734 7.764 -3.427 1.00 0.00 27 TYR A N 14
ATOM 12032 C CA . TYR A 1 27 ? -4.595 6.684 -3.994 1.00 0.00 27 TYR A CA 14
ATOM 12033 C C . TYR A 1 27 ? -4.327 5.410 -3.197 1.00 0.00 27 TYR A C 14
ATOM 12034 O O . TYR A 1 27 ? -3.293 5.281 -2.575 1.00 0.00 27 TYR A O 14
ATOM 12052 N N . TRP A 1 28 ? -5.226 4.470 -3.183 1.00 0.00 28 TRP A N 14
ATOM 12053 C CA . TRP A 1 28 ? -4.945 3.244 -2.388 1.00 0.00 28 TRP A CA 14
ATOM 12054 C C . TRP A 1 28 ? -5.487 1.982 -3.054 1.00 0.00 28 TRP A C 14
ATOM 12055 O O . TRP A 1 28 ? -6.581 1.952 -3.584 1.00 0.00 28 TRP A O 14
ATOM 12076 N N . TRP A 1 29 ? -4.726 0.931 -2.988 1.00 0.00 29 TRP A N 14
ATOM 12077 C CA . TRP A 1 29 ? -5.157 -0.371 -3.558 1.00 0.00 29 TRP A CA 14
ATOM 12078 C C . TRP A 1 29 ? -4.321 -1.468 -2.904 1.00 0.00 29 TRP A C 14
ATOM 12079 O O . TRP A 1 29 ? -3.366 -1.189 -2.208 1.00 0.00 29 TRP A O 14
ATOM 12100 N N . GLU A 1 30 ? -4.667 -2.703 -3.093 1.00 0.00 30 GLU A N 14
ATOM 12101 C CA . GLU A 1 30 ? -3.875 -3.784 -2.444 1.00 0.00 30 GLU A CA 14
ATOM 12102 C C . GLU A 1 30 ? -3.014 -4.507 -3.483 1.00 0.00 30 GLU A C 14
ATOM 12103 O O . GLU A 1 30 ? -3.343 -4.554 -4.652 1.00 0.00 30 GLU A O 14
ATOM 12115 N N . MET A 1 31 ? -1.916 -5.074 -3.066 1.00 0.00 31 MET A N 14
ATOM 12116 C CA . MET A 1 31 ? -1.037 -5.796 -4.031 1.00 0.00 31 MET A CA 14
ATOM 12117 C C . MET A 1 31 ? -0.938 -7.274 -3.646 1.00 0.00 31 MET A C 14
ATOM 12118 O O . MET A 1 31 ? -1.454 -7.696 -2.631 1.00 0.00 31 MET A O 14
ATOM 12132 N N . GLN A 1 32 ? -0.279 -8.065 -4.448 1.00 0.00 32 GLN A N 14
ATOM 12133 C CA . GLN A 1 32 ? -0.152 -9.515 -4.121 1.00 0.00 32 GLN A CA 14
ATOM 12134 C C . GLN A 1 32 ? 1.311 -9.956 -4.222 1.00 0.00 32 GLN A C 14
ATOM 12135 O O . GLN A 1 32 ? 2.129 -9.294 -4.831 1.00 0.00 32 GLN A O 14
ATOM 12149 N N . THR A 1 33 ? 1.649 -11.067 -3.627 1.00 0.00 33 THR A N 14
ATOM 12150 C CA . THR A 1 33 ? 3.059 -11.548 -3.686 1.00 0.00 33 THR A CA 14
ATOM 12151 C C . THR A 1 33 ? 3.096 -13.073 -3.803 1.00 0.00 33 THR A C 14
ATOM 12152 O O . THR A 1 33 ? 3.450 -13.618 -4.831 1.00 0.00 33 THR A O 14
ATOM 12163 N N . ARG A 1 34 ? 2.736 -13.767 -2.758 1.00 0.00 34 ARG A N 14
ATOM 12164 C CA . ARG A 1 34 ? 2.752 -15.257 -2.809 1.00 0.00 34 ARG A CA 14
ATOM 12165 C C . ARG A 1 34 ? 1.325 -15.801 -2.925 1.00 0.00 34 ARG A C 14
ATOM 12166 O O . ARG A 1 34 ? 0.432 -15.132 -3.404 1.00 0.00 34 ARG A O 14
ATOM 12187 N N . ALA A 1 35 ? 1.106 -17.015 -2.495 1.00 0.00 35 ALA A N 14
ATOM 12188 C CA . ALA A 1 35 ? -0.260 -17.606 -2.583 1.00 0.00 35 ALA A CA 14
ATOM 12189 C C . ALA A 1 35 ? -1.159 -17.041 -1.480 1.00 0.00 35 ALA A C 14
ATOM 12190 O O . ALA A 1 35 ? -1.624 -17.758 -0.617 1.00 0.00 35 ALA A O 14
ATOM 12197 N N . GLY A 1 36 ? -1.409 -15.762 -1.502 1.00 0.00 36 GLY A N 14
ATOM 12198 C CA . GLY A 1 36 ? -2.280 -15.156 -0.456 1.00 0.00 36 GLY A CA 14
ATOM 12199 C C . GLY A 1 36 ? -3.674 -14.907 -1.033 1.00 0.00 36 GLY A C 14
ATOM 12200 O O . GLY A 1 36 ? -4.509 -14.282 -0.410 1.00 0.00 36 GLY A O 14
ATOM 12204 N N . ASP A 1 37 ? -3.930 -15.388 -2.225 1.00 0.00 37 ASP A N 14
ATOM 12205 C CA . ASP A 1 37 ? -5.272 -15.188 -2.867 1.00 0.00 37 ASP A CA 14
ATOM 12206 C C . ASP A 1 37 ? -5.425 -13.751 -3.387 1.00 0.00 37 ASP A C 14
ATOM 12207 O O . ASP A 1 37 ? -5.930 -13.530 -4.469 1.00 0.00 37 ASP A O 14
ATOM 12216 N N . GLU A 1 38 ? -4.998 -12.775 -2.632 1.00 0.00 38 GLU A N 14
ATOM 12217 C CA . GLU A 1 38 ? -5.126 -11.364 -3.093 1.00 0.00 38 GLU A CA 14
ATOM 12218 C C . GLU A 1 38 ? -4.679 -10.402 -1.979 1.00 0.00 38 GLU A C 14
ATOM 12219 O O . GLU A 1 38 ? -3.781 -9.608 -2.183 1.00 0.00 38 GLU A O 14
ATOM 12231 N N . PRO A 1 39 ? -5.307 -10.500 -0.830 1.00 0.00 39 PRO A N 14
ATOM 12232 C CA . PRO A 1 39 ? -4.942 -9.620 0.305 1.00 0.00 39 PRO A CA 14
ATOM 12233 C C . PRO A 1 39 ? -3.463 -9.794 0.662 1.00 0.00 39 PRO A C 14
ATOM 12234 O O . PRO A 1 39 ? -2.939 -10.890 0.666 1.00 0.00 39 PRO A O 14
ATOM 12245 N N . SER A 1 40 ? -2.786 -8.719 0.961 1.00 0.00 40 SER A N 14
ATOM 12246 C CA . SER A 1 40 ? -1.342 -8.821 1.318 1.00 0.00 40 SER A CA 14
ATOM 12247 C C . SER A 1 40 ? -0.821 -7.463 1.793 1.00 0.00 40 SER A C 14
ATOM 12248 O O . SER A 1 40 ? -0.368 -7.316 2.911 1.00 0.00 40 SER A O 14
ATOM 12256 N N . THR A 1 41 ? -0.884 -6.467 0.952 1.00 0.00 41 THR A N 14
ATOM 12257 C CA . THR A 1 41 ? -0.396 -5.115 1.352 1.00 0.00 41 THR A CA 14
ATOM 12258 C C . THR A 1 41 ? -1.115 -4.035 0.538 1.00 0.00 41 THR A C 14
ATOM 12259 O O . THR A 1 41 ? -1.557 -4.270 -0.569 1.00 0.00 41 THR A O 14
ATOM 12270 N N . ILE A 1 42 ? -1.236 -2.854 1.078 1.00 0.00 42 ILE A N 14
ATOM 12271 C CA . ILE A 1 42 ? -1.926 -1.760 0.332 1.00 0.00 42 ILE A CA 14
ATOM 12272 C C . ILE A 1 42 ? -0.928 -0.657 -0.028 1.00 0.00 42 ILE A C 14
ATOM 12273 O O . ILE A 1 42 ? -0.273 -0.100 0.830 1.00 0.00 42 ILE A O 14
ATOM 12289 N N . PHE A 1 43 ? -0.815 -0.324 -1.283 1.00 0.00 43 PHE A N 14
ATOM 12290 C CA . PHE A 1 43 ? 0.131 0.759 -1.671 1.00 0.00 43 PHE A CA 14
ATOM 12291 C C . PHE A 1 43 ? -0.624 2.085 -1.732 1.00 0.00 43 PHE A C 14
ATOM 12292 O O . PHE A 1 43 ? -1.734 2.157 -2.224 1.00 0.00 43 PHE A O 14
ATOM 12309 N N . TYR A 1 44 ? -0.043 3.130 -1.219 1.00 0.00 44 TYR A N 14
ATOM 12310 C CA . TYR A 1 44 ? -0.738 4.445 -1.227 1.00 0.00 44 TYR A CA 14
ATOM 12311 C C . TYR A 1 44 ? -0.038 5.432 -2.162 1.00 0.00 44 TYR A C 14
ATOM 12312 O O . TYR A 1 44 ? 1.117 5.760 -1.972 1.00 0.00 44 TYR A O 14
ATOM 12330 N N . LYS A 1 45 ? -0.723 5.929 -3.155 1.00 0.00 45 LYS A N 14
ATOM 12331 C CA . LYS A 1 45 ? -0.071 6.915 -4.068 1.00 0.00 45 LYS A CA 14
ATOM 12332 C C . LYS A 1 45 ? -0.519 8.338 -3.738 1.00 0.00 45 LYS A C 14
ATOM 12333 O O . LYS A 1 45 ? -1.624 8.743 -4.033 1.00 0.00 45 LYS A O 14
ATOM 12352 N N . CYS A 1 46 ? 0.344 9.103 -3.138 1.00 0.00 46 CYS A N 14
ATOM 12353 C CA . CYS A 1 46 ? -0.012 10.510 -2.794 1.00 0.00 46 CYS A CA 14
ATOM 12354 C C . CYS A 1 46 ? -0.598 11.210 -4.026 1.00 0.00 46 CYS A C 14
ATOM 12355 O O . CYS A 1 46 ? -0.121 11.047 -5.132 1.00 0.00 46 CYS A O 14
ATOM 12363 N N . THR A 1 47 ? -1.630 11.984 -3.839 1.00 0.00 47 THR A N 14
ATOM 12364 C CA . THR A 1 47 ? -2.254 12.692 -4.993 1.00 0.00 47 THR A CA 14
ATOM 12365 C C . THR A 1 47 ? -1.629 14.078 -5.170 1.00 0.00 47 THR A C 14
ATOM 12366 O O . THR A 1 47 ? -2.319 15.076 -5.249 1.00 0.00 47 THR A O 14
ATOM 12377 N N . LYS A 1 48 ? -0.327 14.150 -5.239 1.00 0.00 48 LYS A N 14
ATOM 12378 C CA . LYS A 1 48 ? 0.340 15.472 -5.415 1.00 0.00 48 LYS A CA 14
ATOM 12379 C C . LYS A 1 48 ? 1.694 15.292 -6.106 1.00 0.00 48 LYS A C 14
ATOM 12380 O O . LYS A 1 48 ? 1.879 15.688 -7.240 1.00 0.00 48 LYS A O 14
ATOM 12399 N N . CYS A 1 49 ? 2.643 14.698 -5.435 1.00 0.00 49 CYS A N 14
ATOM 12400 C CA . CYS A 1 49 ? 3.981 14.496 -6.060 1.00 0.00 49 CYS A CA 14
ATOM 12401 C C . CYS A 1 49 ? 4.072 13.097 -6.675 1.00 0.00 49 CYS A C 14
ATOM 12402 O O . CYS A 1 49 ? 4.997 12.788 -7.400 1.00 0.00 49 CYS A O 14
ATOM 12410 N N . GLY A 1 50 ? 3.117 12.251 -6.400 1.00 0.00 50 GLY A N 14
ATOM 12411 C CA . GLY A 1 50 ? 3.151 10.879 -6.978 1.00 0.00 50 GLY A CA 14
ATOM 12412 C C . GLY A 1 50 ? 3.992 9.960 -6.091 1.00 0.00 50 GLY A C 14
ATOM 12413 O O . GLY A 1 50 ? 4.709 9.107 -6.575 1.00 0.00 50 GLY A O 14
ATOM 12417 N N . HIS A 1 51 ? 3.902 10.109 -4.796 1.00 0.00 51 HIS A N 14
ATOM 12418 C CA . HIS A 1 51 ? 4.691 9.221 -3.898 1.00 0.00 51 HIS A CA 14
ATOM 12419 C C . HIS A 1 51 ? 3.921 7.921 -3.694 1.00 0.00 51 HIS A C 14
ATOM 12420 O O . HIS A 1 51 ? 2.716 7.925 -3.564 1.00 0.00 51 HIS A O 14
ATOM 12434 N N . THR A 1 52 ? 4.592 6.807 -3.676 1.00 0.00 52 THR A N 14
ATOM 12435 C CA . THR A 1 52 ? 3.862 5.524 -3.491 1.00 0.00 52 THR A CA 14
ATOM 12436 C C . THR A 1 52 ? 4.612 4.608 -2.524 1.00 0.00 52 THR A C 14
ATOM 12437 O O . THR A 1 52 ? 5.694 4.136 -2.810 1.00 0.00 52 THR A O 14
ATOM 12448 N N . TRP A 1 53 ? 4.036 4.339 -1.386 1.00 0.00 53 TRP A N 14
ATOM 12449 C CA . TRP A 1 53 ? 4.705 3.439 -0.406 1.00 0.00 53 TRP A CA 14
ATOM 12450 C C . TRP A 1 53 ? 3.788 2.252 -0.099 1.00 0.00 53 TRP A C 14
ATOM 12451 O O . TRP A 1 53 ? 2.953 1.886 -0.902 1.00 0.00 53 TRP A O 14
ATOM 12472 N N . ARG A 1 54 ? 3.931 1.640 1.044 1.00 0.00 54 ARG A N 14
ATOM 12473 C CA . ARG A 1 54 ? 3.054 0.475 1.365 1.00 0.00 54 ARG A CA 14
ATOM 12474 C C . ARG A 1 54 ? 2.450 0.621 2.762 1.00 0.00 54 ARG A C 14
ATOM 12475 O O . ARG A 1 54 ? 2.889 1.423 3.562 1.00 0.00 54 ARG A O 14
ATOM 12496 N N . SER A 1 55 ? 1.439 -0.150 3.055 1.00 0.00 55 SER A N 14
ATOM 12497 C CA . SER A 1 55 ? 0.792 -0.064 4.394 1.00 0.00 55 SER A CA 14
ATOM 12498 C C . SER A 1 55 ? 1.061 -1.344 5.191 1.00 0.00 55 SER A C 14
ATOM 12499 O O . SER A 1 55 ? 2.164 -1.853 5.210 1.00 0.00 55 SER A O 14
ATOM 12507 N N . TYR A 1 56 ? 0.063 -1.868 5.849 1.00 0.00 56 TYR A N 14
ATOM 12508 C CA . TYR A 1 56 ? 0.266 -3.114 6.639 1.00 0.00 56 TYR A CA 14
ATOM 12509 C C . TYR A 1 56 ? -1.041 -3.525 7.320 1.00 0.00 56 TYR A C 14
ATOM 12510 O O . TYR A 1 56 ? -1.569 -2.812 8.149 1.00 0.00 56 TYR A O 14
ATOM 12528 N N . GLU A 1 57 ? -1.565 -4.670 6.979 1.00 0.00 57 GLU A N 14
ATOM 12529 C CA . GLU A 1 57 ? -2.838 -5.123 7.611 1.00 0.00 57 GLU A CA 14
ATOM 12530 C C . GLU A 1 57 ? -2.541 -6.119 8.735 1.00 0.00 57 GLU A C 14
ATOM 12531 O O . GLU A 1 57 ? -3.420 -6.339 9.551 1.00 0.00 57 GLU A O 14
ATOM 12545 N N . GLY A 1 1 ? 0.813 4.287 -24.766 1.00 0.00 1 GLY A N 15
ATOM 12546 C CA . GLY A 1 1 ? 1.390 3.699 -23.523 1.00 0.00 1 GLY A CA 15
ATOM 12547 C C . GLY A 1 1 ? 1.645 4.810 -22.504 1.00 0.00 1 GLY A C 15
ATOM 12548 O O . GLY A 1 1 ? 1.156 4.770 -21.392 1.00 0.00 1 GLY A O 15
ATOM 12554 N N . SER A 1 2 ? 2.409 5.802 -22.872 1.00 0.00 2 SER A N 15
ATOM 12555 C CA . SER A 1 2 ? 2.696 6.914 -21.922 1.00 0.00 2 SER A CA 15
ATOM 12556 C C . SER A 1 2 ? 2.330 8.258 -22.556 1.00 0.00 2 SER A C 15
ATOM 12557 O O . SER A 1 2 ? 3.175 8.961 -23.074 1.00 0.00 2 SER A O 15
ATOM 12565 N N . HIS A 1 3 ? 1.076 8.621 -22.520 1.00 0.00 3 HIS A N 15
ATOM 12566 C CA . HIS A 1 3 ? 0.663 9.920 -23.124 1.00 0.00 3 HIS A CA 15
ATOM 12567 C C . HIS A 1 3 ? -0.760 10.281 -22.691 1.00 0.00 3 HIS A C 15
ATOM 12568 O O . HIS A 1 3 ? -1.497 9.453 -22.192 1.00 0.00 3 HIS A O 15
ATOM 12582 N N . MET A 1 4 ? -1.152 11.512 -22.878 1.00 0.00 4 MET A N 15
ATOM 12583 C CA . MET A 1 4 ? -2.527 11.927 -22.479 1.00 0.00 4 MET A CA 15
ATOM 12584 C C . MET A 1 4 ? -2.845 11.411 -21.074 1.00 0.00 4 MET A C 15
ATOM 12585 O O . MET A 1 4 ? -3.897 10.856 -20.829 1.00 0.00 4 MET A O 15
ATOM 12599 N N . GLU A 1 5 ? -1.941 11.591 -20.149 1.00 0.00 5 GLU A N 15
ATOM 12600 C CA . GLU A 1 5 ? -2.189 11.112 -18.759 1.00 0.00 5 GLU A CA 15
ATOM 12601 C C . GLU A 1 5 ? -2.748 9.687 -18.784 1.00 0.00 5 GLU A C 15
ATOM 12602 O O . GLU A 1 5 ? -3.618 9.338 -18.011 1.00 0.00 5 GLU A O 15
ATOM 12614 N N . GLN A 1 6 ? -2.255 8.863 -19.665 1.00 0.00 6 GLN A N 15
ATOM 12615 C CA . GLN A 1 6 ? -2.757 7.461 -19.737 1.00 0.00 6 GLN A CA 15
ATOM 12616 C C . GLN A 1 6 ? -2.707 6.813 -18.351 1.00 0.00 6 GLN A C 15
ATOM 12617 O O . GLN A 1 6 ? -1.834 7.097 -17.554 1.00 0.00 6 GLN A O 15
ATOM 12631 N N . ASP A 1 7 ? -3.635 5.946 -18.056 1.00 0.00 7 ASP A N 15
ATOM 12632 C CA . ASP A 1 7 ? -3.639 5.280 -16.722 1.00 0.00 7 ASP A CA 15
ATOM 12633 C C . ASP A 1 7 ? -3.719 6.326 -15.605 1.00 0.00 7 ASP A C 15
ATOM 12634 O O . ASP A 1 7 ? -3.835 7.509 -15.856 1.00 0.00 7 ASP A O 15
ATOM 12643 N N . LEU A 1 8 ? -3.657 5.897 -14.374 1.00 0.00 8 LEU A N 15
ATOM 12644 C CA . LEU A 1 8 ? -3.729 6.863 -13.240 1.00 0.00 8 LEU A CA 15
ATOM 12645 C C . LEU A 1 8 ? -5.047 7.641 -13.293 1.00 0.00 8 LEU A C 15
ATOM 12646 O O . LEU A 1 8 ? -5.875 7.420 -14.152 1.00 0.00 8 LEU A O 15
ATOM 12662 N N . LYS A 1 9 ? -5.249 8.547 -12.376 1.00 0.00 9 LYS A N 15
ATOM 12663 C CA . LYS A 1 9 ? -6.516 9.334 -12.373 1.00 0.00 9 LYS A CA 15
ATOM 12664 C C . LYS A 1 9 ? -7.705 8.409 -12.098 1.00 0.00 9 LYS A C 15
ATOM 12665 O O . LYS A 1 9 ? -8.756 8.538 -12.693 1.00 0.00 9 LYS A O 15
ATOM 12684 N N . THR A 1 10 ? -7.544 7.476 -11.200 1.00 0.00 10 THR A N 15
ATOM 12685 C CA . THR A 1 10 ? -8.661 6.540 -10.886 1.00 0.00 10 THR A CA 15
ATOM 12686 C C . THR A 1 10 ? -8.389 5.806 -9.575 1.00 0.00 10 THR A C 15
ATOM 12687 O O . THR A 1 10 ? -7.632 6.257 -8.739 1.00 0.00 10 THR A O 15
ATOM 12698 N N . LEU A 1 11 ? -9.012 4.678 -9.395 1.00 0.00 11 LEU A N 15
ATOM 12699 C CA . LEU A 1 11 ? -8.812 3.891 -8.141 1.00 0.00 11 LEU A CA 15
ATOM 12700 C C . LEU A 1 11 ? -9.366 4.665 -6.938 1.00 0.00 11 LEU A C 15
ATOM 12701 O O . LEU A 1 11 ? -9.204 5.866 -6.856 1.00 0.00 11 LEU A O 15
ATOM 12717 N N . PRO A 1 12 ? -9.996 3.955 -6.032 1.00 0.00 12 PRO A N 15
ATOM 12718 C CA . PRO A 1 12 ? -10.561 4.601 -4.825 1.00 0.00 12 PRO A CA 15
ATOM 12719 C C . PRO A 1 12 ? -9.443 5.252 -4.008 1.00 0.00 12 PRO A C 15
ATOM 12720 O O . PRO A 1 12 ? -8.470 4.614 -3.654 1.00 0.00 12 PRO A O 15
ATOM 12731 N N . THR A 1 13 ? -9.564 6.516 -3.713 1.00 0.00 13 THR A N 15
ATOM 12732 C CA . THR A 1 13 ? -8.498 7.198 -2.926 1.00 0.00 13 THR A CA 15
ATOM 12733 C C . THR A 1 13 ? -8.835 7.174 -1.436 1.00 0.00 13 THR A C 15
ATOM 12734 O O . THR A 1 13 ? -9.947 6.889 -1.041 1.00 0.00 13 THR A O 15
ATOM 12745 N N . THR A 1 14 ? -7.877 7.478 -0.607 1.00 0.00 14 THR A N 15
ATOM 12746 C CA . THR A 1 14 ? -8.128 7.482 0.861 1.00 0.00 14 THR A CA 15
ATOM 12747 C C . THR A 1 14 ? -7.416 8.673 1.502 1.00 0.00 14 THR A C 15
ATOM 12748 O O . THR A 1 14 ? -6.475 9.212 0.955 1.00 0.00 14 THR A O 15
ATOM 12759 N N . LYS A 1 15 ? -7.853 9.090 2.656 1.00 0.00 15 LYS A N 15
ATOM 12760 C CA . LYS A 1 15 ? -7.191 10.246 3.318 1.00 0.00 15 LYS A CA 15
ATOM 12761 C C . LYS A 1 15 ? -5.942 9.777 4.068 1.00 0.00 15 LYS A C 15
ATOM 12762 O O . LYS A 1 15 ? -6.017 9.044 5.033 1.00 0.00 15 LYS A O 15
ATOM 12781 N N . ILE A 1 16 ? -4.798 10.206 3.622 1.00 0.00 16 ILE A N 15
ATOM 12782 C CA . ILE A 1 16 ? -3.525 9.811 4.287 1.00 0.00 16 ILE A CA 15
ATOM 12783 C C . ILE A 1 16 ? -2.485 10.897 4.023 1.00 0.00 16 ILE A C 15
ATOM 12784 O O . ILE A 1 16 ? -2.736 11.822 3.282 1.00 0.00 16 ILE A O 15
ATOM 12800 N N . THR A 1 17 ? -1.332 10.820 4.616 1.00 0.00 17 THR A N 15
ATOM 12801 C CA . THR A 1 17 ? -0.332 11.891 4.363 1.00 0.00 17 THR A CA 15
ATOM 12802 C C . THR A 1 17 ? 0.831 11.385 3.516 1.00 0.00 17 THR A C 15
ATOM 12803 O O . THR A 1 17 ? 0.999 10.202 3.300 1.00 0.00 17 THR A O 15
ATOM 12814 N N . CYS A 1 18 ? 1.626 12.292 3.025 1.00 0.00 18 CYS A N 15
ATOM 12815 C CA . CYS A 1 18 ? 2.781 11.906 2.173 1.00 0.00 18 CYS A CA 15
ATOM 12816 C C . CYS A 1 18 ? 4.089 12.453 2.764 1.00 0.00 18 CYS A C 15
ATOM 12817 O O . CYS A 1 18 ? 4.334 13.643 2.710 1.00 0.00 18 CYS A O 15
ATOM 12824 N N . PRO A 1 19 ? 4.896 11.573 3.306 1.00 0.00 19 PRO A N 15
ATOM 12825 C CA . PRO A 1 19 ? 6.189 11.990 3.903 1.00 0.00 19 PRO A CA 15
ATOM 12826 C C . PRO A 1 19 ? 7.124 12.582 2.839 1.00 0.00 19 PRO A C 15
ATOM 12827 O O . PRO A 1 19 ? 8.192 13.072 3.148 1.00 0.00 19 PRO A O 15
ATOM 12838 N N . LYS A 1 20 ? 6.742 12.537 1.589 1.00 0.00 20 LYS A N 15
ATOM 12839 C CA . LYS A 1 20 ? 7.625 13.095 0.524 1.00 0.00 20 LYS A CA 15
ATOM 12840 C C . LYS A 1 20 ? 7.359 14.591 0.331 1.00 0.00 20 LYS A C 15
ATOM 12841 O O . LYS A 1 20 ? 8.211 15.419 0.587 1.00 0.00 20 LYS A O 15
ATOM 12860 N N . CYS A 1 21 ? 6.188 14.945 -0.126 1.00 0.00 21 CYS A N 15
ATOM 12861 C CA . CYS A 1 21 ? 5.883 16.391 -0.340 1.00 0.00 21 CYS A CA 15
ATOM 12862 C C . CYS A 1 21 ? 4.983 16.922 0.783 1.00 0.00 21 CYS A C 15
ATOM 12863 O O . CYS A 1 21 ? 4.778 18.112 0.914 1.00 0.00 21 CYS A O 15
ATOM 12870 N N . GLY A 1 22 ? 4.458 16.050 1.600 1.00 0.00 22 GLY A N 15
ATOM 12871 C CA . GLY A 1 22 ? 3.588 16.508 2.723 1.00 0.00 22 GLY A CA 15
ATOM 12872 C C . GLY A 1 22 ? 2.126 16.566 2.273 1.00 0.00 22 GLY A C 15
ATOM 12873 O O . GLY A 1 22 ? 1.300 17.189 2.909 1.00 0.00 22 GLY A O 15
ATOM 12877 N N . ASN A 1 23 ? 1.795 15.920 1.189 1.00 0.00 23 ASN A N 15
ATOM 12878 C CA . ASN A 1 23 ? 0.379 15.944 0.719 1.00 0.00 23 ASN A CA 15
ATOM 12879 C C . ASN A 1 23 ? -0.550 15.483 1.844 1.00 0.00 23 ASN A C 15
ATOM 12880 O O . ASN A 1 23 ? -0.106 15.088 2.903 1.00 0.00 23 ASN A O 15
ATOM 12891 N N . ASP A 1 24 ? -1.836 15.526 1.627 1.00 0.00 24 ASP A N 15
ATOM 12892 C CA . ASP A 1 24 ? -2.783 15.085 2.690 1.00 0.00 24 ASP A CA 15
ATOM 12893 C C . ASP A 1 24 ? -3.644 13.923 2.188 1.00 0.00 24 ASP A C 15
ATOM 12894 O O . ASP A 1 24 ? -4.508 13.430 2.888 1.00 0.00 24 ASP A O 15
ATOM 12903 N N . THR A 1 25 ? -3.414 13.469 0.985 1.00 0.00 25 THR A N 15
ATOM 12904 C CA . THR A 1 25 ? -4.228 12.330 0.465 1.00 0.00 25 THR A CA 15
ATOM 12905 C C . THR A 1 25 ? -3.416 11.473 -0.507 1.00 0.00 25 THR A C 15
ATOM 12906 O O . THR A 1 25 ? -2.358 11.856 -0.963 1.00 0.00 25 THR A O 15
ATOM 12917 N N . ALA A 1 26 ? -3.912 10.313 -0.828 1.00 0.00 26 ALA A N 15
ATOM 12918 C CA . ALA A 1 26 ? -3.181 9.421 -1.777 1.00 0.00 26 ALA A CA 15
ATOM 12919 C C . ALA A 1 26 ? -4.118 8.336 -2.320 1.00 0.00 26 ALA A C 15
ATOM 12920 O O . ALA A 1 26 ? -5.083 7.968 -1.682 1.00 0.00 26 ALA A O 15
ATOM 12927 N N . TYR A 1 27 ? -3.827 7.789 -3.474 1.00 0.00 27 TYR A N 15
ATOM 12928 C CA . TYR A 1 27 ? -4.699 6.701 -4.005 1.00 0.00 27 TYR A CA 15
ATOM 12929 C C . TYR A 1 27 ? -4.331 5.418 -3.263 1.00 0.00 27 TYR A C 15
ATOM 12930 O O . TYR A 1 27 ? -3.284 5.341 -2.650 1.00 0.00 27 TYR A O 15
ATOM 12948 N N . TRP A 1 28 ? -5.155 4.412 -3.290 1.00 0.00 28 TRP A N 15
ATOM 12949 C CA . TRP A 1 28 ? -4.776 3.177 -2.552 1.00 0.00 28 TRP A CA 15
ATOM 12950 C C . TRP A 1 28 ? -5.400 1.927 -3.155 1.00 0.00 28 TRP A C 15
ATOM 12951 O O . TRP A 1 28 ? -6.538 1.913 -3.580 1.00 0.00 28 TRP A O 15
ATOM 12972 N N . TRP A 1 29 ? -4.651 0.867 -3.151 1.00 0.00 29 TRP A N 15
ATOM 12973 C CA . TRP A 1 29 ? -5.152 -0.426 -3.671 1.00 0.00 29 TRP A CA 15
ATOM 12974 C C . TRP A 1 29 ? -4.416 -1.542 -2.933 1.00 0.00 29 TRP A C 15
ATOM 12975 O O . TRP A 1 29 ? -3.559 -1.281 -2.112 1.00 0.00 29 TRP A O 15
ATOM 12996 N N . GLU A 1 30 ? -4.735 -2.774 -3.185 1.00 0.00 30 GLU A N 15
ATOM 12997 C CA . GLU A 1 30 ? -4.035 -3.863 -2.450 1.00 0.00 30 GLU A CA 15
ATOM 12998 C C . GLU A 1 30 ? -3.076 -4.614 -3.381 1.00 0.00 30 GLU A C 15
ATOM 12999 O O . GLU A 1 30 ? -3.231 -4.608 -4.586 1.00 0.00 30 GLU A O 15
ATOM 13011 N N . MET A 1 31 ? -2.089 -5.263 -2.825 1.00 0.00 31 MET A N 15
ATOM 13012 C CA . MET A 1 31 ? -1.121 -6.020 -3.671 1.00 0.00 31 MET A CA 15
ATOM 13013 C C . MET A 1 31 ? -0.821 -7.384 -3.042 1.00 0.00 31 MET A C 15
ATOM 13014 O O . MET A 1 31 ? -0.790 -7.530 -1.836 1.00 0.00 31 MET A O 15
ATOM 13028 N N . GLN A 1 32 ? -0.598 -8.385 -3.851 1.00 0.00 32 GLN A N 15
ATOM 13029 C CA . GLN A 1 32 ? -0.300 -9.739 -3.298 1.00 0.00 32 GLN A CA 15
ATOM 13030 C C . GLN A 1 32 ? 1.113 -10.174 -3.695 1.00 0.00 32 GLN A C 15
ATOM 13031 O O . GLN A 1 32 ? 1.573 -9.905 -4.788 1.00 0.00 32 GLN A O 15
ATOM 13045 N N . THR A 1 33 ? 1.804 -10.848 -2.817 1.00 0.00 33 THR A N 15
ATOM 13046 C CA . THR A 1 33 ? 3.186 -11.302 -3.144 1.00 0.00 33 THR A CA 15
ATOM 13047 C C . THR A 1 33 ? 3.202 -12.815 -3.384 1.00 0.00 33 THR A C 15
ATOM 13048 O O . THR A 1 33 ? 3.652 -13.285 -4.409 1.00 0.00 33 THR A O 15
ATOM 13059 N N . ARG A 1 34 ? 2.712 -13.579 -2.446 1.00 0.00 34 ARG A N 15
ATOM 13060 C CA . ARG A 1 34 ? 2.700 -15.061 -2.625 1.00 0.00 34 ARG A CA 15
ATOM 13061 C C . ARG A 1 34 ? 1.261 -15.569 -2.769 1.00 0.00 34 ARG A C 15
ATOM 13062 O O . ARG A 1 34 ? 0.702 -15.571 -3.848 1.00 0.00 34 ARG A O 15
ATOM 13083 N N . ALA A 1 35 ? 0.655 -15.999 -1.695 1.00 0.00 35 ALA A N 15
ATOM 13084 C CA . ALA A 1 35 ? -0.745 -16.507 -1.782 1.00 0.00 35 ALA A CA 15
ATOM 13085 C C . ALA A 1 35 ? -1.467 -16.303 -0.448 1.00 0.00 35 ALA A C 15
ATOM 13086 O O . ALA A 1 35 ? -1.390 -17.126 0.444 1.00 0.00 35 ALA A O 15
ATOM 13093 N N . GLY A 1 36 ? -2.170 -15.214 -0.303 1.00 0.00 36 GLY A N 15
ATOM 13094 C CA . GLY A 1 36 ? -2.897 -14.960 0.972 1.00 0.00 36 GLY A CA 15
ATOM 13095 C C . GLY A 1 36 ? -4.350 -14.600 0.666 1.00 0.00 36 GLY A C 15
ATOM 13096 O O . GLY A 1 36 ? -4.940 -13.758 1.314 1.00 0.00 36 GLY A O 15
ATOM 13100 N N . ASP A 1 37 ? -4.928 -15.228 -0.326 1.00 0.00 37 ASP A N 15
ATOM 13101 C CA . ASP A 1 37 ? -6.347 -14.934 -0.700 1.00 0.00 37 ASP A CA 15
ATOM 13102 C C . ASP A 1 37 ? -6.438 -13.593 -1.435 1.00 0.00 37 ASP A C 15
ATOM 13103 O O . ASP A 1 37 ? -7.048 -13.491 -2.482 1.00 0.00 37 ASP A O 15
ATOM 13112 N N . GLU A 1 38 ? -5.838 -12.565 -0.900 1.00 0.00 38 GLU A N 15
ATOM 13113 C CA . GLU A 1 38 ? -5.892 -11.236 -1.574 1.00 0.00 38 GLU A CA 15
ATOM 13114 C C . GLU A 1 38 ? -5.246 -10.160 -0.680 1.00 0.00 38 GLU A C 15
ATOM 13115 O O . GLU A 1 38 ? -4.280 -9.539 -1.077 1.00 0.00 38 GLU A O 15
ATOM 13127 N N . PRO A 1 39 ? -5.789 -9.972 0.500 1.00 0.00 39 PRO A N 15
ATOM 13128 C CA . PRO A 1 39 ? -5.233 -8.964 1.438 1.00 0.00 39 PRO A CA 15
ATOM 13129 C C . PRO A 1 39 ? -3.755 -9.252 1.722 1.00 0.00 39 PRO A C 15
ATOM 13130 O O . PRO A 1 39 ? -3.360 -10.384 1.917 1.00 0.00 39 PRO A O 15
ATOM 13141 N N . SER A 1 40 ? -2.936 -8.235 1.748 1.00 0.00 40 SER A N 15
ATOM 13142 C CA . SER A 1 40 ? -1.487 -8.456 2.021 1.00 0.00 40 SER A CA 15
ATOM 13143 C C . SER A 1 40 ? -0.754 -7.117 2.139 1.00 0.00 40 SER A C 15
ATOM 13144 O O . SER A 1 40 ? -0.234 -6.774 3.182 1.00 0.00 40 SER A O 15
ATOM 13152 N N . THR A 1 41 ? -0.705 -6.359 1.079 1.00 0.00 41 THR A N 15
ATOM 13153 C CA . THR A 1 41 ? 0.000 -5.045 1.135 1.00 0.00 41 THR A CA 15
ATOM 13154 C C . THR A 1 41 ? -0.783 -3.984 0.356 1.00 0.00 41 THR A C 15
ATOM 13155 O O . THR A 1 41 ? -1.189 -4.201 -0.768 1.00 0.00 41 THR A O 15
ATOM 13166 N N . ILE A 1 42 ? -0.991 -2.838 0.943 1.00 0.00 42 ILE A N 15
ATOM 13167 C CA . ILE A 1 42 ? -1.740 -1.761 0.234 1.00 0.00 42 ILE A CA 15
ATOM 13168 C C . ILE A 1 42 ? -0.793 -0.610 -0.113 1.00 0.00 42 ILE A C 15
ATOM 13169 O O . ILE A 1 42 ? -0.150 -0.043 0.748 1.00 0.00 42 ILE A O 15
ATOM 13185 N N . PHE A 1 43 ? -0.711 -0.251 -1.362 1.00 0.00 43 PHE A N 15
ATOM 13186 C CA . PHE A 1 43 ? 0.186 0.872 -1.745 1.00 0.00 43 PHE A CA 15
ATOM 13187 C C . PHE A 1 43 ? -0.608 2.178 -1.754 1.00 0.00 43 PHE A C 15
ATOM 13188 O O . PHE A 1 43 ? -1.751 2.219 -2.168 1.00 0.00 43 PHE A O 15
ATOM 13205 N N . TYR A 1 44 ? -0.016 3.237 -1.283 1.00 0.00 44 TYR A N 15
ATOM 13206 C CA . TYR A 1 44 ? -0.735 4.540 -1.240 1.00 0.00 44 TYR A CA 15
ATOM 13207 C C . TYR A 1 44 ? -0.061 5.560 -2.155 1.00 0.00 44 TYR A C 15
ATOM 13208 O O . TYR A 1 44 ? 1.050 5.983 -1.905 1.00 0.00 44 TYR A O 15
ATOM 13226 N N . LYS A 1 45 ? -0.717 5.975 -3.201 1.00 0.00 45 LYS A N 15
ATOM 13227 C CA . LYS A 1 45 ? -0.083 6.983 -4.097 1.00 0.00 45 LYS A CA 15
ATOM 13228 C C . LYS A 1 45 ? -0.569 8.392 -3.763 1.00 0.00 45 LYS A C 15
ATOM 13229 O O . LYS A 1 45 ? -1.686 8.767 -4.046 1.00 0.00 45 LYS A O 15
ATOM 13248 N N . CYS A 1 46 ? 0.277 9.180 -3.167 1.00 0.00 46 CYS A N 15
ATOM 13249 C CA . CYS A 1 46 ? -0.109 10.578 -2.818 1.00 0.00 46 CYS A CA 15
ATOM 13250 C C . CYS A 1 46 ? -0.703 11.267 -4.053 1.00 0.00 46 CYS A C 15
ATOM 13251 O O . CYS A 1 46 ? -0.305 11.011 -5.171 1.00 0.00 46 CYS A O 15
ATOM 13259 N N . THR A 1 47 ? -1.660 12.135 -3.860 1.00 0.00 47 THR A N 15
ATOM 13260 C CA . THR A 1 47 ? -2.282 12.831 -5.023 1.00 0.00 47 THR A CA 15
ATOM 13261 C C . THR A 1 47 ? -1.626 14.196 -5.240 1.00 0.00 47 THR A C 15
ATOM 13262 O O . THR A 1 47 ? -2.294 15.205 -5.354 1.00 0.00 47 THR A O 15
ATOM 13273 N N . LYS A 1 48 ? -0.324 14.238 -5.298 1.00 0.00 48 LYS A N 15
ATOM 13274 C CA . LYS A 1 48 ? 0.370 15.542 -5.509 1.00 0.00 48 LYS A CA 15
ATOM 13275 C C . LYS A 1 48 ? 1.725 15.316 -6.182 1.00 0.00 48 LYS A C 15
ATOM 13276 O O . LYS A 1 48 ? 1.923 15.661 -7.330 1.00 0.00 48 LYS A O 15
ATOM 13295 N N . CYS A 1 49 ? 2.659 14.745 -5.475 1.00 0.00 49 CYS A N 15
ATOM 13296 C CA . CYS A 1 49 ? 4.001 14.501 -6.073 1.00 0.00 49 CYS A CA 15
ATOM 13297 C C . CYS A 1 49 ? 4.069 13.094 -6.671 1.00 0.00 49 CYS A C 15
ATOM 13298 O O . CYS A 1 49 ? 4.994 12.755 -7.381 1.00 0.00 49 CYS A O 15
ATOM 13306 N N . GLY A 1 50 ? 3.099 12.271 -6.384 1.00 0.00 50 GLY A N 15
ATOM 13307 C CA . GLY A 1 50 ? 3.114 10.888 -6.931 1.00 0.00 50 GLY A CA 15
ATOM 13308 C C . GLY A 1 50 ? 3.931 9.985 -6.005 1.00 0.00 50 GLY A C 15
ATOM 13309 O O . GLY A 1 50 ? 4.615 9.084 -6.450 1.00 0.00 50 GLY A O 15
ATOM 13313 N N . HIS A 1 51 ? 3.857 10.206 -4.720 1.00 0.00 51 HIS A N 15
ATOM 13314 C CA . HIS A 1 51 ? 4.622 9.346 -3.776 1.00 0.00 51 HIS A CA 15
ATOM 13315 C C . HIS A 1 51 ? 3.857 8.041 -3.572 1.00 0.00 51 HIS A C 15
ATOM 13316 O O . HIS A 1 51 ? 2.651 8.039 -3.450 1.00 0.00 51 HIS A O 15
ATOM 13330 N N . THR A 1 52 ? 4.532 6.928 -3.556 1.00 0.00 52 THR A N 15
ATOM 13331 C CA . THR A 1 52 ? 3.806 5.643 -3.379 1.00 0.00 52 THR A CA 15
ATOM 13332 C C . THR A 1 52 ? 4.535 4.729 -2.393 1.00 0.00 52 THR A C 15
ATOM 13333 O O . THR A 1 52 ? 5.622 4.253 -2.656 1.00 0.00 52 THR A O 15
ATOM 13344 N N . TRP A 1 53 ? 3.931 4.465 -1.268 1.00 0.00 53 TRP A N 15
ATOM 13345 C CA . TRP A 1 53 ? 4.570 3.562 -0.271 1.00 0.00 53 TRP A CA 15
ATOM 13346 C C . TRP A 1 53 ? 3.652 2.361 -0.022 1.00 0.00 53 TRP A C 15
ATOM 13347 O O . TRP A 1 53 ? 2.856 2.004 -0.867 1.00 0.00 53 TRP A O 15
ATOM 13368 N N . ARG A 1 54 ? 3.749 1.727 1.113 1.00 0.00 54 ARG A N 15
ATOM 13369 C CA . ARG A 1 54 ? 2.869 0.548 1.366 1.00 0.00 54 ARG A CA 15
ATOM 13370 C C . ARG A 1 54 ? 2.248 0.615 2.763 1.00 0.00 54 ARG A C 15
ATOM 13371 O O . ARG A 1 54 ? 2.713 1.326 3.631 1.00 0.00 54 ARG A O 15
ATOM 13392 N N . SER A 1 55 ? 1.194 -0.125 2.978 1.00 0.00 55 SER A N 15
ATOM 13393 C CA . SER A 1 55 ? 0.526 -0.118 4.309 1.00 0.00 55 SER A CA 15
ATOM 13394 C C . SER A 1 55 ? 0.802 -1.433 5.044 1.00 0.00 55 SER A C 15
ATOM 13395 O O . SER A 1 55 ? 1.881 -1.986 4.962 1.00 0.00 55 SER A O 15
ATOM 13403 N N . TYR A 1 56 ? -0.167 -1.939 5.759 1.00 0.00 56 TYR A N 15
ATOM 13404 C CA . TYR A 1 56 ? 0.041 -3.219 6.494 1.00 0.00 56 TYR A CA 15
ATOM 13405 C C . TYR A 1 56 ? -1.235 -3.622 7.237 1.00 0.00 56 TYR A C 15
ATOM 13406 O O . TYR A 1 56 ? -1.438 -3.266 8.382 1.00 0.00 56 TYR A O 15
ATOM 13424 N N . GLU A 1 57 ? -2.095 -4.366 6.597 1.00 0.00 57 GLU A N 15
ATOM 13425 C CA . GLU A 1 57 ? -3.357 -4.796 7.268 1.00 0.00 57 GLU A CA 15
ATOM 13426 C C . GLU A 1 57 ? -3.408 -6.323 7.366 1.00 0.00 57 GLU A C 15
ATOM 13427 O O . GLU A 1 57 ? -4.018 -6.817 8.300 1.00 0.00 57 GLU A O 15
ATOM 13441 N N . GLY A 1 1 ? 9.352 -0.482 -15.193 1.00 0.00 1 GLY A N 16
ATOM 13442 C CA . GLY A 1 1 ? 7.899 -0.748 -15.393 1.00 0.00 1 GLY A CA 16
ATOM 13443 C C . GLY A 1 1 ? 7.574 -0.724 -16.887 1.00 0.00 1 GLY A C 16
ATOM 13444 O O . GLY A 1 1 ? 8.018 0.141 -17.615 1.00 0.00 1 GLY A O 16
ATOM 13450 N N . SER A 1 2 ? 6.800 -1.667 -17.352 1.00 0.00 2 SER A N 16
ATOM 13451 C CA . SER A 1 2 ? 6.447 -1.695 -18.801 1.00 0.00 2 SER A CA 16
ATOM 13452 C C . SER A 1 2 ? 4.929 -1.790 -18.975 1.00 0.00 2 SER A C 16
ATOM 13453 O O . SER A 1 2 ? 4.317 -0.968 -19.627 1.00 0.00 2 SER A O 16
ATOM 13461 N N . HIS A 1 3 ? 4.320 -2.788 -18.397 1.00 0.00 3 HIS A N 16
ATOM 13462 C CA . HIS A 1 3 ? 2.842 -2.937 -18.530 1.00 0.00 3 HIS A CA 16
ATOM 13463 C C . HIS A 1 3 ? 2.125 -1.809 -17.783 1.00 0.00 3 HIS A C 16
ATOM 13464 O O . HIS A 1 3 ? 1.102 -1.316 -18.218 1.00 0.00 3 HIS A O 16
ATOM 13478 N N . MET A 1 4 ? 2.652 -1.394 -16.663 1.00 0.00 4 MET A N 16
ATOM 13479 C CA . MET A 1 4 ? 1.999 -0.296 -15.893 1.00 0.00 4 MET A CA 16
ATOM 13480 C C . MET A 1 4 ? 2.115 1.024 -16.661 1.00 0.00 4 MET A C 16
ATOM 13481 O O . MET A 1 4 ? 2.948 1.175 -17.531 1.00 0.00 4 MET A O 16
ATOM 13495 N N . GLU A 1 5 ? 1.283 1.981 -16.349 1.00 0.00 5 GLU A N 16
ATOM 13496 C CA . GLU A 1 5 ? 1.348 3.286 -17.068 1.00 0.00 5 GLU A CA 16
ATOM 13497 C C . GLU A 1 5 ? 1.147 4.446 -16.089 1.00 0.00 5 GLU A C 16
ATOM 13498 O O . GLU A 1 5 ? 0.280 4.410 -15.239 1.00 0.00 5 GLU A O 16
ATOM 13510 N N . GLN A 1 6 ? 1.940 5.475 -16.204 1.00 0.00 6 GLN A N 16
ATOM 13511 C CA . GLN A 1 6 ? 1.795 6.637 -15.281 1.00 0.00 6 GLN A CA 16
ATOM 13512 C C . GLN A 1 6 ? 0.444 7.323 -15.506 1.00 0.00 6 GLN A C 16
ATOM 13513 O O . GLN A 1 6 ? 0.305 8.171 -16.364 1.00 0.00 6 GLN A O 16
ATOM 13527 N N . ASP A 1 7 ? -0.550 6.964 -14.741 1.00 0.00 7 ASP A N 16
ATOM 13528 C CA . ASP A 1 7 ? -1.888 7.597 -14.914 1.00 0.00 7 ASP A CA 16
ATOM 13529 C C . ASP A 1 7 ? -2.611 7.689 -13.567 1.00 0.00 7 ASP A C 16
ATOM 13530 O O . ASP A 1 7 ? -2.614 6.757 -12.788 1.00 0.00 7 ASP A O 16
ATOM 13539 N N . LEU A 1 8 ? -3.224 8.808 -13.287 1.00 0.00 8 LEU A N 16
ATOM 13540 C CA . LEU A 1 8 ? -3.948 8.959 -11.992 1.00 0.00 8 LEU A CA 16
ATOM 13541 C C . LEU A 1 8 ? -5.419 8.576 -12.165 1.00 0.00 8 LEU A C 16
ATOM 13542 O O . LEU A 1 8 ? -6.111 8.283 -11.210 1.00 0.00 8 LEU A O 16
ATOM 13558 N N . LYS A 1 9 ? -5.900 8.571 -13.378 1.00 0.00 9 LYS A N 16
ATOM 13559 C CA . LYS A 1 9 ? -7.324 8.199 -13.615 1.00 0.00 9 LYS A CA 16
ATOM 13560 C C . LYS A 1 9 ? -7.528 6.719 -13.284 1.00 0.00 9 LYS A C 16
ATOM 13561 O O . LYS A 1 9 ? -7.871 5.921 -14.133 1.00 0.00 9 LYS A O 16
ATOM 13580 N N . THR A 1 10 ? -7.302 6.349 -12.055 1.00 0.00 10 THR A N 16
ATOM 13581 C CA . THR A 1 10 ? -7.462 4.922 -11.658 1.00 0.00 10 THR A CA 16
ATOM 13582 C C . THR A 1 10 ? -8.144 4.818 -10.295 1.00 0.00 10 THR A C 16
ATOM 13583 O O . THR A 1 10 ? -8.919 5.672 -9.911 1.00 0.00 10 THR A O 16
ATOM 13594 N N . LEU A 1 11 ? -7.875 3.756 -9.589 1.00 0.00 11 LEU A N 16
ATOM 13595 C CA . LEU A 1 11 ? -8.499 3.527 -8.247 1.00 0.00 11 LEU A CA 16
ATOM 13596 C C . LEU A 1 11 ? -8.806 4.845 -7.513 1.00 0.00 11 LEU A C 16
ATOM 13597 O O . LEU A 1 11 ? -8.192 5.863 -7.760 1.00 0.00 11 LEU A O 16
ATOM 13613 N N . PRO A 1 12 ? -9.764 4.775 -6.619 1.00 0.00 12 PRO A N 16
ATOM 13614 C CA . PRO A 1 12 ? -10.160 5.967 -5.833 1.00 0.00 12 PRO A CA 16
ATOM 13615 C C . PRO A 1 12 ? -8.994 6.422 -4.953 1.00 0.00 12 PRO A C 16
ATOM 13616 O O . PRO A 1 12 ? -7.868 5.999 -5.132 1.00 0.00 12 PRO A O 16
ATOM 13627 N N . THR A 1 13 ? -9.249 7.274 -4.000 1.00 0.00 13 THR A N 16
ATOM 13628 C CA . THR A 1 13 ? -8.144 7.738 -3.117 1.00 0.00 13 THR A CA 16
ATOM 13629 C C . THR A 1 13 ? -8.567 7.669 -1.651 1.00 0.00 13 THR A C 16
ATOM 13630 O O . THR A 1 13 ? -9.738 7.655 -1.327 1.00 0.00 13 THR A O 16
ATOM 13641 N N . THR A 1 14 ? -7.617 7.634 -0.762 1.00 0.00 14 THR A N 16
ATOM 13642 C CA . THR A 1 14 ? -7.952 7.575 0.686 1.00 0.00 14 THR A CA 16
ATOM 13643 C C . THR A 1 14 ? -7.266 8.728 1.417 1.00 0.00 14 THR A C 16
ATOM 13644 O O . THR A 1 14 ? -6.305 9.293 0.935 1.00 0.00 14 THR A O 16
ATOM 13655 N N . LYS A 1 15 ? -7.750 9.086 2.570 1.00 0.00 15 LYS A N 16
ATOM 13656 C CA . LYS A 1 15 ? -7.117 10.208 3.312 1.00 0.00 15 LYS A CA 16
ATOM 13657 C C . LYS A 1 15 ? -5.866 9.718 4.042 1.00 0.00 15 LYS A C 16
ATOM 13658 O O . LYS A 1 15 ? -5.934 8.952 4.982 1.00 0.00 15 LYS A O 16
ATOM 13677 N N . ILE A 1 16 ? -4.726 10.166 3.608 1.00 0.00 16 ILE A N 16
ATOM 13678 C CA . ILE A 1 16 ? -3.452 9.751 4.255 1.00 0.00 16 ILE A CA 16
ATOM 13679 C C . ILE A 1 16 ? -2.439 10.880 4.095 1.00 0.00 16 ILE A C 16
ATOM 13680 O O . ILE A 1 16 ? -2.782 11.966 3.680 1.00 0.00 16 ILE A O 16
ATOM 13696 N N . THR A 1 17 ? -1.202 10.656 4.414 1.00 0.00 17 THR A N 16
ATOM 13697 C CA . THR A 1 17 ? -0.214 11.757 4.258 1.00 0.00 17 THR A CA 16
ATOM 13698 C C . THR A 1 17 ? 0.963 11.318 3.391 1.00 0.00 17 THR A C 16
ATOM 13699 O O . THR A 1 17 ? 1.103 10.162 3.045 1.00 0.00 17 THR A O 16
ATOM 13710 N N . CYS A 1 18 ? 1.801 12.246 3.022 1.00 0.00 18 CYS A N 16
ATOM 13711 C CA . CYS A 1 18 ? 2.962 11.906 2.156 1.00 0.00 18 CYS A CA 16
ATOM 13712 C C . CYS A 1 18 ? 4.269 12.452 2.753 1.00 0.00 18 CYS A C 16
ATOM 13713 O O . CYS A 1 18 ? 4.443 13.651 2.853 1.00 0.00 18 CYS A O 16
ATOM 13720 N N . PRO A 1 19 ? 5.156 11.558 3.127 1.00 0.00 19 PRO A N 16
ATOM 13721 C CA . PRO A 1 19 ? 6.458 11.967 3.711 1.00 0.00 19 PRO A CA 16
ATOM 13722 C C . PRO A 1 19 ? 7.336 12.671 2.665 1.00 0.00 19 PRO A C 16
ATOM 13723 O O . PRO A 1 19 ? 8.434 13.103 2.960 1.00 0.00 19 PRO A O 16
ATOM 13734 N N . LYS A 1 20 ? 6.876 12.784 1.446 1.00 0.00 20 LYS A N 16
ATOM 13735 C CA . LYS A 1 20 ? 7.706 13.450 0.399 1.00 0.00 20 LYS A CA 16
ATOM 13736 C C . LYS A 1 20 ? 7.311 14.922 0.246 1.00 0.00 20 LYS A C 16
ATOM 13737 O O . LYS A 1 20 ? 8.062 15.813 0.595 1.00 0.00 20 LYS A O 16
ATOM 13756 N N . CYS A 1 21 ? 6.146 15.190 -0.279 1.00 0.00 21 CYS A N 16
ATOM 13757 C CA . CYS A 1 21 ? 5.725 16.611 -0.457 1.00 0.00 21 CYS A CA 16
ATOM 13758 C C . CYS A 1 21 ? 4.902 17.081 0.749 1.00 0.00 21 CYS A C 16
ATOM 13759 O O . CYS A 1 21 ? 4.795 18.262 1.012 1.00 0.00 21 CYS A O 16
ATOM 13766 N N . GLY A 1 22 ? 4.334 16.170 1.490 1.00 0.00 22 GLY A N 16
ATOM 13767 C CA . GLY A 1 22 ? 3.538 16.574 2.685 1.00 0.00 22 GLY A CA 16
ATOM 13768 C C . GLY A 1 22 ? 2.057 16.708 2.320 1.00 0.00 22 GLY A C 16
ATOM 13769 O O . GLY A 1 22 ? 1.313 17.415 2.972 1.00 0.00 22 GLY A O 16
ATOM 13773 N N . ASN A 1 23 ? 1.617 16.035 1.294 1.00 0.00 23 ASN A N 16
ATOM 13774 C CA . ASN A 1 23 ? 0.180 16.130 0.907 1.00 0.00 23 ASN A CA 16
ATOM 13775 C C . ASN A 1 23 ? -0.690 15.479 1.985 1.00 0.00 23 ASN A C 16
ATOM 13776 O O . ASN A 1 23 ? -0.192 14.879 2.916 1.00 0.00 23 ASN A O 16
ATOM 13787 N N . ASP A 1 24 ? -1.984 15.593 1.869 1.00 0.00 24 ASP A N 16
ATOM 13788 C CA . ASP A 1 24 ? -2.874 14.979 2.895 1.00 0.00 24 ASP A CA 16
ATOM 13789 C C . ASP A 1 24 ? -3.723 13.866 2.273 1.00 0.00 24 ASP A C 16
ATOM 13790 O O . ASP A 1 24 ? -4.694 13.417 2.856 1.00 0.00 24 ASP A O 16
ATOM 13799 N N . THR A 1 25 ? -3.368 13.400 1.107 1.00 0.00 25 THR A N 16
ATOM 13800 C CA . THR A 1 25 ? -4.171 12.309 0.484 1.00 0.00 25 THR A CA 16
ATOM 13801 C C . THR A 1 25 ? -3.323 11.464 -0.467 1.00 0.00 25 THR A C 16
ATOM 13802 O O . THR A 1 25 ? -2.252 11.854 -0.888 1.00 0.00 25 THR A O 16
ATOM 13813 N N . ALA A 1 26 ? -3.814 10.305 -0.805 1.00 0.00 26 ALA A N 16
ATOM 13814 C CA . ALA A 1 26 ? -3.068 9.402 -1.735 1.00 0.00 26 ALA A CA 16
ATOM 13815 C C . ALA A 1 26 ? -4.010 8.341 -2.318 1.00 0.00 26 ALA A C 16
ATOM 13816 O O . ALA A 1 26 ? -5.035 8.031 -1.745 1.00 0.00 26 ALA A O 16
ATOM 13823 N N . TYR A 1 27 ? -3.654 7.750 -3.428 1.00 0.00 27 TYR A N 16
ATOM 13824 C CA . TYR A 1 27 ? -4.516 6.678 -4.003 1.00 0.00 27 TYR A CA 16
ATOM 13825 C C . TYR A 1 27 ? -4.248 5.408 -3.211 1.00 0.00 27 TYR A C 16
ATOM 13826 O O . TYR A 1 27 ? -3.357 5.373 -2.387 1.00 0.00 27 TYR A O 16
ATOM 13844 N N . TRP A 1 28 ? -4.985 4.363 -3.428 1.00 0.00 28 TRP A N 16
ATOM 13845 C CA . TRP A 1 28 ? -4.701 3.135 -2.643 1.00 0.00 28 TRP A CA 16
ATOM 13846 C C . TRP A 1 28 ? -5.288 1.890 -3.294 1.00 0.00 28 TRP A C 16
ATOM 13847 O O . TRP A 1 28 ? -6.404 1.884 -3.774 1.00 0.00 28 TRP A O 16
ATOM 13868 N N . TRP A 1 29 ? -4.549 0.825 -3.268 1.00 0.00 29 TRP A N 16
ATOM 13869 C CA . TRP A 1 29 ? -5.048 -0.456 -3.832 1.00 0.00 29 TRP A CA 16
ATOM 13870 C C . TRP A 1 29 ? -4.403 -1.603 -3.059 1.00 0.00 29 TRP A C 16
ATOM 13871 O O . TRP A 1 29 ? -3.589 -1.384 -2.186 1.00 0.00 29 TRP A O 16
ATOM 13892 N N . GLU A 1 30 ? -4.759 -2.820 -3.345 1.00 0.00 30 GLU A N 16
ATOM 13893 C CA . GLU A 1 30 ? -4.152 -3.946 -2.584 1.00 0.00 30 GLU A CA 16
ATOM 13894 C C . GLU A 1 30 ? -3.133 -4.692 -3.448 1.00 0.00 30 GLU A C 16
ATOM 13895 O O . GLU A 1 30 ? -3.185 -4.655 -4.661 1.00 0.00 30 GLU A O 16
ATOM 13907 N N . MET A 1 31 ? -2.207 -5.373 -2.829 1.00 0.00 31 MET A N 16
ATOM 13908 C CA . MET A 1 31 ? -1.184 -6.125 -3.611 1.00 0.00 31 MET A CA 16
ATOM 13909 C C . MET A 1 31 ? -1.117 -7.577 -3.133 1.00 0.00 31 MET A C 16
ATOM 13910 O O . MET A 1 31 ? -0.943 -7.850 -1.961 1.00 0.00 31 MET A O 16
ATOM 13924 N N . GLN A 1 32 ? -1.254 -8.512 -4.032 1.00 0.00 32 GLN A N 16
ATOM 13925 C CA . GLN A 1 32 ? -1.200 -9.947 -3.633 1.00 0.00 32 GLN A CA 16
ATOM 13926 C C . GLN A 1 32 ? 0.255 -10.403 -3.494 1.00 0.00 32 GLN A C 16
ATOM 13927 O O . GLN A 1 32 ? 1.059 -10.226 -4.388 1.00 0.00 32 GLN A O 16
ATOM 13941 N N . THR A 1 33 ? 0.600 -10.987 -2.379 1.00 0.00 33 THR A N 16
ATOM 13942 C CA . THR A 1 33 ? 2.004 -11.450 -2.184 1.00 0.00 33 THR A CA 16
ATOM 13943 C C . THR A 1 33 ? 2.019 -12.880 -1.635 1.00 0.00 33 THR A C 16
ATOM 13944 O O . THR A 1 33 ? 1.017 -13.566 -1.637 1.00 0.00 33 THR A O 16
ATOM 13955 N N . ARG A 1 34 ? 3.149 -13.333 -1.165 1.00 0.00 34 ARG A N 16
ATOM 13956 C CA . ARG A 1 34 ? 3.228 -14.716 -0.616 1.00 0.00 34 ARG A CA 16
ATOM 13957 C C . ARG A 1 34 ? 2.828 -14.722 0.861 1.00 0.00 34 ARG A C 16
ATOM 13958 O O . ARG A 1 34 ? 2.722 -13.687 1.489 1.00 0.00 34 ARG A O 16
ATOM 13979 N N . ALA A 1 35 ? 2.608 -15.879 1.422 1.00 0.00 35 ALA A N 16
ATOM 13980 C CA . ALA A 1 35 ? 2.216 -15.948 2.858 1.00 0.00 35 ALA A CA 16
ATOM 13981 C C . ALA A 1 35 ? 3.462 -15.901 3.747 1.00 0.00 35 ALA A C 16
ATOM 13982 O O . ALA A 1 35 ? 3.635 -16.713 4.634 1.00 0.00 35 ALA A O 16
ATOM 13989 N N . GLY A 1 36 ? 4.331 -14.955 3.517 1.00 0.00 36 GLY A N 16
ATOM 13990 C CA . GLY A 1 36 ? 5.565 -14.855 4.346 1.00 0.00 36 GLY A CA 16
ATOM 13991 C C . GLY A 1 36 ? 6.109 -13.427 4.279 1.00 0.00 36 GLY A C 16
ATOM 13992 O O . GLY A 1 36 ? 7.303 -13.208 4.228 1.00 0.00 36 GLY A O 16
ATOM 13996 N N . ASP A 1 37 ? 5.240 -12.455 4.278 1.00 0.00 37 ASP A N 16
ATOM 13997 C CA . ASP A 1 37 ? 5.699 -11.038 4.213 1.00 0.00 37 ASP A CA 16
ATOM 13998 C C . ASP A 1 37 ? 4.491 -10.100 4.214 1.00 0.00 37 ASP A C 16
ATOM 13999 O O . ASP A 1 37 ? 4.218 -9.421 3.243 1.00 0.00 37 ASP A O 16
ATOM 14008 N N . GLU A 1 38 ? 3.759 -10.062 5.294 1.00 0.00 38 GLU A N 16
ATOM 14009 C CA . GLU A 1 38 ? 2.565 -9.172 5.353 1.00 0.00 38 GLU A CA 16
ATOM 14010 C C . GLU A 1 38 ? 1.531 -9.620 4.315 1.00 0.00 38 GLU A C 16
ATOM 14011 O O . GLU A 1 38 ? 1.596 -9.219 3.169 1.00 0.00 38 GLU A O 16
ATOM 14023 N N . PRO A 1 39 ? 0.608 -10.443 4.745 1.00 0.00 39 PRO A N 16
ATOM 14024 C CA . PRO A 1 39 ? -0.443 -10.951 3.833 1.00 0.00 39 PRO A CA 16
ATOM 14025 C C . PRO A 1 39 ? -1.261 -9.792 3.258 1.00 0.00 39 PRO A C 16
ATOM 14026 O O . PRO A 1 39 ? -1.792 -8.973 3.981 1.00 0.00 39 PRO A O 16
ATOM 14037 N N . SER A 1 40 ? -1.366 -9.720 1.961 1.00 0.00 40 SER A N 16
ATOM 14038 C CA . SER A 1 40 ? -2.148 -8.617 1.334 1.00 0.00 40 SER A CA 16
ATOM 14039 C C . SER A 1 40 ? -1.581 -7.258 1.753 1.00 0.00 40 SER A C 16
ATOM 14040 O O . SER A 1 40 ? -1.695 -6.850 2.891 1.00 0.00 40 SER A O 16
ATOM 14048 N N . THR A 1 41 ? -0.973 -6.553 0.839 1.00 0.00 41 THR A N 16
ATOM 14049 C CA . THR A 1 41 ? -0.402 -5.220 1.184 1.00 0.00 41 THR A CA 16
ATOM 14050 C C . THR A 1 41 ? -1.100 -4.125 0.373 1.00 0.00 41 THR A C 16
ATOM 14051 O O . THR A 1 41 ? -1.649 -4.376 -0.682 1.00 0.00 41 THR A O 16
ATOM 14062 N N . ILE A 1 42 ? -1.086 -2.912 0.857 1.00 0.00 42 ILE A N 16
ATOM 14063 C CA . ILE A 1 42 ? -1.753 -1.809 0.109 1.00 0.00 42 ILE A CA 16
ATOM 14064 C C . ILE A 1 42 ? -0.770 -0.668 -0.152 1.00 0.00 42 ILE A C 16
ATOM 14065 O O . ILE A 1 42 ? -0.171 -0.130 0.759 1.00 0.00 42 ILE A O 16
ATOM 14081 N N . PHE A 1 43 ? -0.617 -0.278 -1.385 1.00 0.00 43 PHE A N 16
ATOM 14082 C CA . PHE A 1 43 ? 0.306 0.847 -1.695 1.00 0.00 43 PHE A CA 16
ATOM 14083 C C . PHE A 1 43 ? -0.500 2.144 -1.776 1.00 0.00 43 PHE A C 16
ATOM 14084 O O . PHE A 1 43 ? -1.576 2.185 -2.349 1.00 0.00 43 PHE A O 16
ATOM 14101 N N . TYR A 1 44 ? -0.002 3.196 -1.188 1.00 0.00 44 TYR A N 16
ATOM 14102 C CA . TYR A 1 44 ? -0.749 4.484 -1.209 1.00 0.00 44 TYR A CA 16
ATOM 14103 C C . TYR A 1 44 ? -0.025 5.525 -2.057 1.00 0.00 44 TYR A C 16
ATOM 14104 O O . TYR A 1 44 ? 0.977 6.067 -1.644 1.00 0.00 44 TYR A O 16
ATOM 14122 N N . LYS A 1 45 ? -0.531 5.836 -3.215 1.00 0.00 45 LYS A N 16
ATOM 14123 C CA . LYS A 1 45 ? 0.142 6.875 -4.051 1.00 0.00 45 LYS A CA 16
ATOM 14124 C C . LYS A 1 45 ? -0.398 8.268 -3.717 1.00 0.00 45 LYS A C 16
ATOM 14125 O O . LYS A 1 45 ? -1.509 8.615 -4.055 1.00 0.00 45 LYS A O 16
ATOM 14144 N N . CYS A 1 46 ? 0.393 9.072 -3.062 1.00 0.00 46 CYS A N 16
ATOM 14145 C CA . CYS A 1 46 ? -0.059 10.447 -2.706 1.00 0.00 46 CYS A CA 16
ATOM 14146 C C . CYS A 1 46 ? -0.652 11.131 -3.943 1.00 0.00 46 CYS A C 16
ATOM 14147 O O . CYS A 1 46 ? -0.214 10.916 -5.056 1.00 0.00 46 CYS A O 16
ATOM 14155 N N . THR A 1 47 ? -1.651 11.947 -3.751 1.00 0.00 47 THR A N 16
ATOM 14156 C CA . THR A 1 47 ? -2.284 12.641 -4.908 1.00 0.00 47 THR A CA 16
ATOM 14157 C C . THR A 1 47 ? -1.735 14.065 -5.034 1.00 0.00 47 THR A C 16
ATOM 14158 O O . THR A 1 47 ? -2.476 15.027 -5.052 1.00 0.00 47 THR A O 16
ATOM 14169 N N . LYS A 1 48 ? -0.441 14.205 -5.122 1.00 0.00 48 LYS A N 16
ATOM 14170 C CA . LYS A 1 48 ? 0.156 15.566 -5.248 1.00 0.00 48 LYS A CA 16
ATOM 14171 C C . LYS A 1 48 ? 1.498 15.489 -5.976 1.00 0.00 48 LYS A C 16
ATOM 14172 O O . LYS A 1 48 ? 1.667 16.033 -7.049 1.00 0.00 48 LYS A O 16
ATOM 14191 N N . CYS A 1 49 ? 2.458 14.819 -5.397 1.00 0.00 49 CYS A N 16
ATOM 14192 C CA . CYS A 1 49 ? 3.793 14.712 -6.053 1.00 0.00 49 CYS A CA 16
ATOM 14193 C C . CYS A 1 49 ? 3.923 13.373 -6.781 1.00 0.00 49 CYS A C 16
ATOM 14194 O O . CYS A 1 49 ? 4.796 13.186 -7.605 1.00 0.00 49 CYS A O 16
ATOM 14202 N N . GLY A 1 50 ? 3.060 12.442 -6.487 1.00 0.00 50 GLY A N 16
ATOM 14203 C CA . GLY A 1 50 ? 3.138 11.121 -7.167 1.00 0.00 50 GLY A CA 16
ATOM 14204 C C . GLY A 1 50 ? 4.087 10.200 -6.398 1.00 0.00 50 GLY A C 16
ATOM 14205 O O . GLY A 1 50 ? 5.013 9.644 -6.955 1.00 0.00 50 GLY A O 16
ATOM 14209 N N . HIS A 1 51 ? 3.861 10.022 -5.122 1.00 0.00 51 HIS A N 16
ATOM 14210 C CA . HIS A 1 51 ? 4.745 9.125 -4.328 1.00 0.00 51 HIS A CA 16
ATOM 14211 C C . HIS A 1 51 ? 3.898 8.002 -3.742 1.00 0.00 51 HIS A C 16
ATOM 14212 O O . HIS A 1 51 ? 2.736 8.194 -3.449 1.00 0.00 51 HIS A O 16
ATOM 14226 N N . THR A 1 52 ? 4.443 6.831 -3.568 1.00 0.00 52 THR A N 16
ATOM 14227 C CA . THR A 1 52 ? 3.610 5.739 -3.000 1.00 0.00 52 THR A CA 16
ATOM 14228 C C . THR A 1 52 ? 4.424 4.842 -2.062 1.00 0.00 52 THR A C 16
ATOM 14229 O O . THR A 1 52 ? 5.571 4.529 -2.314 1.00 0.00 52 THR A O 16
ATOM 14240 N N . TRP A 1 53 ? 3.820 4.416 -0.985 1.00 0.00 53 TRP A N 16
ATOM 14241 C CA . TRP A 1 53 ? 4.529 3.524 -0.026 1.00 0.00 53 TRP A CA 16
ATOM 14242 C C . TRP A 1 53 ? 3.662 2.287 0.244 1.00 0.00 53 TRP A C 16
ATOM 14243 O O . TRP A 1 53 ? 2.929 1.845 -0.619 1.00 0.00 53 TRP A O 16
ATOM 14264 N N . ARG A 1 54 ? 3.733 1.714 1.413 1.00 0.00 54 ARG A N 16
ATOM 14265 C CA . ARG A 1 54 ? 2.904 0.504 1.688 1.00 0.00 54 ARG A CA 16
ATOM 14266 C C . ARG A 1 54 ? 2.071 0.688 2.960 1.00 0.00 54 ARG A C 16
ATOM 14267 O O . ARG A 1 54 ? 2.373 1.512 3.800 1.00 0.00 54 ARG A O 16
ATOM 14288 N N . SER A 1 55 ? 1.024 -0.081 3.105 1.00 0.00 55 SER A N 16
ATOM 14289 C CA . SER A 1 55 ? 0.167 0.039 4.317 1.00 0.00 55 SER A CA 16
ATOM 14290 C C . SER A 1 55 ? 0.499 -1.083 5.306 1.00 0.00 55 SER A C 16
ATOM 14291 O O . SER A 1 55 ? 0.319 -0.946 6.500 1.00 0.00 55 SER A O 16
ATOM 14299 N N . TYR A 1 56 ? 0.985 -2.190 4.815 1.00 0.00 56 TYR A N 16
ATOM 14300 C CA . TYR A 1 56 ? 1.332 -3.321 5.724 1.00 0.00 56 TYR A CA 16
ATOM 14301 C C . TYR A 1 56 ? 0.158 -3.630 6.656 1.00 0.00 56 TYR A C 16
ATOM 14302 O O . TYR A 1 56 ? -0.856 -2.961 6.635 1.00 0.00 56 TYR A O 16
ATOM 14320 N N . GLU A 1 57 ? 0.287 -4.640 7.472 1.00 0.00 57 GLU A N 16
ATOM 14321 C CA . GLU A 1 57 ? -0.823 -4.989 8.405 1.00 0.00 57 GLU A CA 16
ATOM 14322 C C . GLU A 1 57 ? -0.572 -4.366 9.780 1.00 0.00 57 GLU A C 16
ATOM 14323 O O . GLU A 1 57 ? -1.430 -3.633 10.242 1.00 0.00 57 GLU A O 16
ATOM 14337 N N . GLY A 1 1 ? 5.032 0.555 -27.674 1.00 0.00 1 GLY A N 17
ATOM 14338 C CA . GLY A 1 1 ? 5.028 1.938 -28.230 1.00 0.00 1 GLY A CA 17
ATOM 14339 C C . GLY A 1 1 ? 3.686 2.606 -27.928 1.00 0.00 1 GLY A C 17
ATOM 14340 O O . GLY A 1 1 ? 2.719 2.431 -28.644 1.00 0.00 1 GLY A O 17
ATOM 14346 N N . SER A 1 2 ? 3.617 3.371 -26.872 1.00 0.00 2 SER A N 17
ATOM 14347 C CA . SER A 1 2 ? 2.334 4.048 -26.523 1.00 0.00 2 SER A CA 17
ATOM 14348 C C . SER A 1 2 ? 1.181 3.040 -26.539 1.00 0.00 2 SER A C 17
ATOM 14349 O O . SER A 1 2 ? 0.049 3.381 -26.817 1.00 0.00 2 SER A O 17
ATOM 14357 N N . HIS A 1 3 ? 1.462 1.799 -26.245 1.00 0.00 3 HIS A N 17
ATOM 14358 C CA . HIS A 1 3 ? 0.382 0.770 -26.246 1.00 0.00 3 HIS A CA 17
ATOM 14359 C C . HIS A 1 3 ? -0.005 0.405 -24.811 1.00 0.00 3 HIS A C 17
ATOM 14360 O O . HIS A 1 3 ? -1.138 0.071 -24.529 1.00 0.00 3 HIS A O 17
ATOM 14374 N N . MET A 1 4 ? 0.928 0.469 -23.899 1.00 0.00 4 MET A N 17
ATOM 14375 C CA . MET A 1 4 ? 0.611 0.126 -22.483 1.00 0.00 4 MET A CA 17
ATOM 14376 C C . MET A 1 4 ? -0.695 0.799 -22.055 1.00 0.00 4 MET A C 17
ATOM 14377 O O . MET A 1 4 ? -1.077 1.826 -22.583 1.00 0.00 4 MET A O 17
ATOM 14391 N N . GLU A 1 5 ? -1.384 0.231 -21.104 1.00 0.00 5 GLU A N 17
ATOM 14392 C CA . GLU A 1 5 ? -2.667 0.840 -20.646 1.00 0.00 5 GLU A CA 17
ATOM 14393 C C . GLU A 1 5 ? -2.469 1.542 -19.300 1.00 0.00 5 GLU A C 17
ATOM 14394 O O . GLU A 1 5 ? -2.219 2.729 -19.239 1.00 0.00 5 GLU A O 17
ATOM 14406 N N . GLN A 1 6 ? -2.580 0.818 -18.218 1.00 0.00 6 GLN A N 17
ATOM 14407 C CA . GLN A 1 6 ? -2.399 1.449 -16.880 1.00 0.00 6 GLN A CA 17
ATOM 14408 C C . GLN A 1 6 ? -3.279 2.698 -16.766 1.00 0.00 6 GLN A C 17
ATOM 14409 O O . GLN A 1 6 ? -2.813 3.812 -16.898 1.00 0.00 6 GLN A O 17
ATOM 14423 N N . ASP A 1 7 ? -4.548 2.518 -16.525 1.00 0.00 7 ASP A N 17
ATOM 14424 C CA . ASP A 1 7 ? -5.460 3.693 -16.404 1.00 0.00 7 ASP A CA 17
ATOM 14425 C C . ASP A 1 7 ? -5.469 4.213 -14.965 1.00 0.00 7 ASP A C 17
ATOM 14426 O O . ASP A 1 7 ? -6.476 4.174 -14.287 1.00 0.00 7 ASP A O 17
ATOM 14435 N N . LEU A 1 8 ? -4.357 4.705 -14.496 1.00 0.00 8 LEU A N 17
ATOM 14436 C CA . LEU A 1 8 ? -4.303 5.234 -13.102 1.00 0.00 8 LEU A CA 17
ATOM 14437 C C . LEU A 1 8 ? -5.135 6.517 -12.988 1.00 0.00 8 LEU A C 17
ATOM 14438 O O . LEU A 1 8 ? -5.333 7.049 -11.914 1.00 0.00 8 LEU A O 17
ATOM 14454 N N . LYS A 1 9 ? -5.628 7.013 -14.091 1.00 0.00 9 LYS A N 17
ATOM 14455 C CA . LYS A 1 9 ? -6.449 8.257 -14.051 1.00 0.00 9 LYS A CA 17
ATOM 14456 C C . LYS A 1 9 ? -7.472 8.181 -12.913 1.00 0.00 9 LYS A C 17
ATOM 14457 O O . LYS A 1 9 ? -7.298 8.775 -11.867 1.00 0.00 9 LYS A O 17
ATOM 14476 N N . THR A 1 10 ? -8.540 7.459 -13.113 1.00 0.00 10 THR A N 17
ATOM 14477 C CA . THR A 1 10 ? -9.578 7.346 -12.047 1.00 0.00 10 THR A CA 17
ATOM 14478 C C . THR A 1 10 ? -9.194 6.262 -11.036 1.00 0.00 10 THR A C 17
ATOM 14479 O O . THR A 1 10 ? -8.653 5.232 -11.389 1.00 0.00 10 THR A O 17
ATOM 14490 N N . LEU A 1 11 ? -9.471 6.486 -9.779 1.00 0.00 11 LEU A N 17
ATOM 14491 C CA . LEU A 1 11 ? -9.125 5.471 -8.742 1.00 0.00 11 LEU A CA 17
ATOM 14492 C C . LEU A 1 11 ? -9.595 5.946 -7.359 1.00 0.00 11 LEU A C 17
ATOM 14493 O O . LEU A 1 11 ? -9.421 7.099 -7.018 1.00 0.00 11 LEU A O 17
ATOM 14509 N N . PRO A 1 12 ? -10.173 5.046 -6.598 1.00 0.00 12 PRO A N 17
ATOM 14510 C CA . PRO A 1 12 ? -10.659 5.396 -5.241 1.00 0.00 12 PRO A CA 17
ATOM 14511 C C . PRO A 1 12 ? -9.497 5.873 -4.368 1.00 0.00 12 PRO A C 17
ATOM 14512 O O . PRO A 1 12 ? -8.575 5.134 -4.086 1.00 0.00 12 PRO A O 17
ATOM 14523 N N . THR A 1 13 ? -9.531 7.106 -3.943 1.00 0.00 13 THR A N 17
ATOM 14524 C CA . THR A 1 13 ? -8.423 7.632 -3.096 1.00 0.00 13 THR A CA 17
ATOM 14525 C C . THR A 1 13 ? -8.806 7.589 -1.616 1.00 0.00 13 THR A C 17
ATOM 14526 O O . THR A 1 13 ? -9.968 7.542 -1.262 1.00 0.00 13 THR A O 17
ATOM 14537 N N . THR A 1 14 ? -7.832 7.619 -0.751 1.00 0.00 14 THR A N 17
ATOM 14538 C CA . THR A 1 14 ? -8.121 7.595 0.709 1.00 0.00 14 THR A CA 17
ATOM 14539 C C . THR A 1 14 ? -7.407 8.765 1.382 1.00 0.00 14 THR A C 17
ATOM 14540 O O . THR A 1 14 ? -6.454 9.306 0.855 1.00 0.00 14 THR A O 17
ATOM 14551 N N . LYS A 1 15 ? -7.857 9.169 2.533 1.00 0.00 15 LYS A N 17
ATOM 14552 C CA . LYS A 1 15 ? -7.195 10.311 3.218 1.00 0.00 15 LYS A CA 17
ATOM 14553 C C . LYS A 1 15 ? -5.947 9.831 3.962 1.00 0.00 15 LYS A C 17
ATOM 14554 O O . LYS A 1 15 ? -6.025 9.112 4.938 1.00 0.00 15 LYS A O 17
ATOM 14573 N N . ILE A 1 16 ? -4.797 10.236 3.504 1.00 0.00 16 ILE A N 17
ATOM 14574 C CA . ILE A 1 16 ? -3.528 9.827 4.169 1.00 0.00 16 ILE A CA 17
ATOM 14575 C C . ILE A 1 16 ? -2.487 10.921 3.945 1.00 0.00 16 ILE A C 17
ATOM 14576 O O . ILE A 1 16 ? -2.730 11.869 3.229 1.00 0.00 16 ILE A O 17
ATOM 14592 N N . THR A 1 17 ? -1.340 10.825 4.549 1.00 0.00 17 THR A N 17
ATOM 14593 C CA . THR A 1 17 ? -0.333 11.900 4.343 1.00 0.00 17 THR A CA 17
ATOM 14594 C C . THR A 1 17 ? 0.852 11.408 3.519 1.00 0.00 17 THR A C 17
ATOM 14595 O O . THR A 1 17 ? 1.023 10.229 3.283 1.00 0.00 17 THR A O 17
ATOM 14606 N N . CYS A 1 18 ? 1.664 12.323 3.071 1.00 0.00 18 CYS A N 17
ATOM 14607 C CA . CYS A 1 18 ? 2.843 11.951 2.244 1.00 0.00 18 CYS A CA 17
ATOM 14608 C C . CYS A 1 18 ? 4.134 12.496 2.872 1.00 0.00 18 CYS A C 17
ATOM 14609 O O . CYS A 1 18 ? 4.351 13.691 2.885 1.00 0.00 18 CYS A O 17
ATOM 14616 N N . PRO A 1 19 ? 4.960 11.606 3.372 1.00 0.00 19 PRO A N 17
ATOM 14617 C CA . PRO A 1 19 ? 6.239 12.022 3.996 1.00 0.00 19 PRO A CA 17
ATOM 14618 C C . PRO A 1 19 ? 7.171 12.662 2.958 1.00 0.00 19 PRO A C 17
ATOM 14619 O O . PRO A 1 19 ? 8.228 13.161 3.287 1.00 0.00 19 PRO A O 17
ATOM 14630 N N . LYS A 1 20 ? 6.793 12.644 1.707 1.00 0.00 20 LYS A N 17
ATOM 14631 C CA . LYS A 1 20 ? 7.668 13.242 0.656 1.00 0.00 20 LYS A CA 17
ATOM 14632 C C . LYS A 1 20 ? 7.339 14.724 0.449 1.00 0.00 20 LYS A C 17
ATOM 14633 O O . LYS A 1 20 ? 8.151 15.589 0.713 1.00 0.00 20 LYS A O 17
ATOM 14652 N N . CYS A 1 21 ? 6.162 15.030 -0.030 1.00 0.00 21 CYS A N 17
ATOM 14653 C CA . CYS A 1 21 ? 5.806 16.463 -0.260 1.00 0.00 21 CYS A CA 17
ATOM 14654 C C . CYS A 1 21 ? 4.907 16.988 0.868 1.00 0.00 21 CYS A C 17
ATOM 14655 O O . CYS A 1 21 ? 4.696 18.178 0.999 1.00 0.00 21 CYS A O 17
ATOM 14662 N N . GLY A 1 22 ? 4.390 16.117 1.694 1.00 0.00 22 GLY A N 17
ATOM 14663 C CA . GLY A 1 22 ? 3.525 16.580 2.820 1.00 0.00 22 GLY A CA 17
ATOM 14664 C C . GLY A 1 22 ? 2.064 16.684 2.368 1.00 0.00 22 GLY A C 17
ATOM 14665 O O . GLY A 1 22 ? 1.259 17.342 2.996 1.00 0.00 22 GLY A O 17
ATOM 14669 N N . ASN A 1 23 ? 1.711 16.036 1.293 1.00 0.00 23 ASN A N 17
ATOM 14670 C CA . ASN A 1 23 ? 0.297 16.101 0.820 1.00 0.00 23 ASN A CA 17
ATOM 14671 C C . ASN A 1 23 ? -0.634 15.534 1.896 1.00 0.00 23 ASN A C 17
ATOM 14672 O O . ASN A 1 23 ? -0.190 15.029 2.907 1.00 0.00 23 ASN A O 17
ATOM 14683 N N . ASP A 1 24 ? -1.921 15.615 1.693 1.00 0.00 24 ASP A N 17
ATOM 14684 C CA . ASP A 1 24 ? -2.865 15.083 2.716 1.00 0.00 24 ASP A CA 17
ATOM 14685 C C . ASP A 1 24 ? -3.712 13.946 2.135 1.00 0.00 24 ASP A C 17
ATOM 14686 O O . ASP A 1 24 ? -4.638 13.468 2.763 1.00 0.00 24 ASP A O 17
ATOM 14695 N N . THR A 1 25 ? -3.405 13.495 0.949 1.00 0.00 25 THR A N 17
ATOM 14696 C CA . THR A 1 25 ? -4.210 12.385 0.363 1.00 0.00 25 THR A CA 17
ATOM 14697 C C . THR A 1 25 ? -3.368 11.522 -0.577 1.00 0.00 25 THR A C 17
ATOM 14698 O O . THR A 1 25 ? -2.305 11.907 -1.022 1.00 0.00 25 THR A O 17
ATOM 14709 N N . ALA A 1 26 ? -3.856 10.353 -0.883 1.00 0.00 26 ALA A N 17
ATOM 14710 C CA . ALA A 1 26 ? -3.120 9.436 -1.805 1.00 0.00 26 ALA A CA 17
ATOM 14711 C C . ALA A 1 26 ? -4.071 8.359 -2.335 1.00 0.00 26 ALA A C 17
ATOM 14712 O O . ALA A 1 26 ? -5.065 8.042 -1.713 1.00 0.00 26 ALA A O 17
ATOM 14719 N N . TYR A 1 27 ? -3.765 7.767 -3.459 1.00 0.00 27 TYR A N 17
ATOM 14720 C CA . TYR A 1 27 ? -4.649 6.689 -3.983 1.00 0.00 27 TYR A CA 17
ATOM 14721 C C . TYR A 1 27 ? -4.343 5.417 -3.201 1.00 0.00 27 TYR A C 17
ATOM 14722 O O . TYR A 1 27 ? -3.304 5.312 -2.579 1.00 0.00 27 TYR A O 17
ATOM 14740 N N . TRP A 1 28 ? -5.213 4.451 -3.201 1.00 0.00 28 TRP A N 17
ATOM 14741 C CA . TRP A 1 28 ? -4.900 3.223 -2.424 1.00 0.00 28 TRP A CA 17
ATOM 14742 C C . TRP A 1 28 ? -5.483 1.970 -3.068 1.00 0.00 28 TRP A C 17
ATOM 14743 O O . TRP A 1 28 ? -6.583 1.960 -3.584 1.00 0.00 28 TRP A O 17
ATOM 14764 N N . TRP A 1 29 ? -4.745 0.906 -2.997 1.00 0.00 29 TRP A N 17
ATOM 14765 C CA . TRP A 1 29 ? -5.213 -0.389 -3.548 1.00 0.00 29 TRP A CA 17
ATOM 14766 C C . TRP A 1 29 ? -4.412 -1.503 -2.879 1.00 0.00 29 TRP A C 17
ATOM 14767 O O . TRP A 1 29 ? -3.449 -1.247 -2.184 1.00 0.00 29 TRP A O 17
ATOM 14788 N N . GLU A 1 30 ? -4.791 -2.730 -3.064 1.00 0.00 30 GLU A N 17
ATOM 14789 C CA . GLU A 1 30 ? -4.033 -3.831 -2.412 1.00 0.00 30 GLU A CA 17
ATOM 14790 C C . GLU A 1 30 ? -3.233 -4.606 -3.463 1.00 0.00 30 GLU A C 17
ATOM 14791 O O . GLU A 1 30 ? -3.600 -4.654 -4.619 1.00 0.00 30 GLU A O 17
ATOM 14803 N N . MET A 1 31 ? -2.144 -5.209 -3.076 1.00 0.00 31 MET A N 17
ATOM 14804 C CA . MET A 1 31 ? -1.330 -5.973 -4.065 1.00 0.00 31 MET A CA 17
ATOM 14805 C C . MET A 1 31 ? -1.361 -7.471 -3.747 1.00 0.00 31 MET A C 17
ATOM 14806 O O . MET A 1 31 ? -0.646 -7.946 -2.886 1.00 0.00 31 MET A O 17
ATOM 14820 N N . GLN A 1 32 ? -2.174 -8.219 -4.441 1.00 0.00 32 GLN A N 17
ATOM 14821 C CA . GLN A 1 32 ? -2.239 -9.687 -4.183 1.00 0.00 32 GLN A CA 17
ATOM 14822 C C . GLN A 1 32 ? -1.152 -10.405 -4.988 1.00 0.00 32 GLN A C 17
ATOM 14823 O O . GLN A 1 32 ? -1.413 -10.989 -6.022 1.00 0.00 32 GLN A O 17
ATOM 14837 N N . THR A 1 33 ? 0.067 -10.358 -4.527 1.00 0.00 33 THR A N 17
ATOM 14838 C CA . THR A 1 33 ? 1.174 -11.025 -5.268 1.00 0.00 33 THR A CA 17
ATOM 14839 C C . THR A 1 33 ? 1.345 -12.473 -4.797 1.00 0.00 33 THR A C 17
ATOM 14840 O O . THR A 1 33 ? 0.558 -12.983 -4.025 1.00 0.00 33 THR A O 17
ATOM 14851 N N . ARG A 1 34 ? 2.373 -13.135 -5.256 1.00 0.00 34 ARG A N 17
ATOM 14852 C CA . ARG A 1 34 ? 2.603 -14.546 -4.837 1.00 0.00 34 ARG A CA 17
ATOM 14853 C C . ARG A 1 34 ? 3.645 -14.596 -3.718 1.00 0.00 34 ARG A C 17
ATOM 14854 O O . ARG A 1 34 ? 3.319 -14.722 -2.555 1.00 0.00 34 ARG A O 17
ATOM 14875 N N . ALA A 1 35 ? 4.900 -14.492 -4.062 1.00 0.00 35 ALA A N 17
ATOM 14876 C CA . ALA A 1 35 ? 5.967 -14.526 -3.023 1.00 0.00 35 ALA A CA 17
ATOM 14877 C C . ALA A 1 35 ? 6.898 -13.323 -3.191 1.00 0.00 35 ALA A C 17
ATOM 14878 O O . ALA A 1 35 ? 8.053 -13.359 -2.815 1.00 0.00 35 ALA A O 17
ATOM 14885 N N . GLY A 1 36 ? 6.403 -12.256 -3.757 1.00 0.00 36 GLY A N 17
ATOM 14886 C CA . GLY A 1 36 ? 7.255 -11.050 -3.952 1.00 0.00 36 GLY A CA 17
ATOM 14887 C C . GLY A 1 36 ? 8.000 -10.731 -2.656 1.00 0.00 36 GLY A C 17
ATOM 14888 O O . GLY A 1 36 ? 9.213 -10.767 -2.601 1.00 0.00 36 GLY A O 17
ATOM 14892 N N . ASP A 1 37 ? 7.285 -10.418 -1.610 1.00 0.00 37 ASP A N 17
ATOM 14893 C CA . ASP A 1 37 ? 7.959 -10.097 -0.320 1.00 0.00 37 ASP A CA 17
ATOM 14894 C C . ASP A 1 37 ? 6.941 -10.063 0.824 1.00 0.00 37 ASP A C 17
ATOM 14895 O O . ASP A 1 37 ? 7.205 -10.531 1.913 1.00 0.00 37 ASP A O 17
ATOM 14904 N N . GLU A 1 38 ? 5.782 -9.511 0.589 1.00 0.00 38 GLU A N 17
ATOM 14905 C CA . GLU A 1 38 ? 4.758 -9.449 1.671 1.00 0.00 38 GLU A CA 17
ATOM 14906 C C . GLU A 1 38 ? 3.373 -9.818 1.125 1.00 0.00 38 GLU A C 17
ATOM 14907 O O . GLU A 1 38 ? 3.132 -9.723 -0.062 1.00 0.00 38 GLU A O 17
ATOM 14919 N N . PRO A 1 39 ? 2.503 -10.229 2.016 1.00 0.00 39 PRO A N 17
ATOM 14920 C CA . PRO A 1 39 ? 1.128 -10.615 1.622 1.00 0.00 39 PRO A CA 17
ATOM 14921 C C . PRO A 1 39 ? 0.391 -9.422 1.008 1.00 0.00 39 PRO A C 17
ATOM 14922 O O . PRO A 1 39 ? 0.982 -8.407 0.694 1.00 0.00 39 PRO A O 17
ATOM 14933 N N . SER A 1 40 ? -0.896 -9.538 0.834 1.00 0.00 40 SER A N 17
ATOM 14934 C CA . SER A 1 40 ? -1.676 -8.416 0.240 1.00 0.00 40 SER A CA 17
ATOM 14935 C C . SER A 1 40 ? -1.320 -7.096 0.929 1.00 0.00 40 SER A C 17
ATOM 14936 O O . SER A 1 40 ? -1.894 -6.736 1.938 1.00 0.00 40 SER A O 17
ATOM 14944 N N . THR A 1 41 ? -0.380 -6.370 0.390 1.00 0.00 41 THR A N 17
ATOM 14945 C CA . THR A 1 41 ? 0.006 -5.071 1.012 1.00 0.00 41 THR A CA 17
ATOM 14946 C C . THR A 1 41 ? -0.662 -3.914 0.263 1.00 0.00 41 THR A C 17
ATOM 14947 O O . THR A 1 41 ? -0.644 -3.855 -0.950 1.00 0.00 41 THR A O 17
ATOM 14958 N N . ILE A 1 42 ? -1.258 -2.997 0.978 1.00 0.00 42 ILE A N 17
ATOM 14959 C CA . ILE A 1 42 ? -1.933 -1.849 0.305 1.00 0.00 42 ILE A CA 17
ATOM 14960 C C . ILE A 1 42 ? -0.926 -0.742 -0.012 1.00 0.00 42 ILE A C 17
ATOM 14961 O O . ILE A 1 42 ? -0.260 -0.227 0.864 1.00 0.00 42 ILE A O 17
ATOM 14977 N N . PHE A 1 43 ? -0.824 -0.358 -1.253 1.00 0.00 43 PHE A N 17
ATOM 14978 C CA . PHE A 1 43 ? 0.124 0.732 -1.615 1.00 0.00 43 PHE A CA 17
ATOM 14979 C C . PHE A 1 43 ? -0.640 2.055 -1.692 1.00 0.00 43 PHE A C 17
ATOM 14980 O O . PHE A 1 43 ? -1.763 2.106 -2.153 1.00 0.00 43 PHE A O 17
ATOM 14997 N N . TYR A 1 44 ? -0.053 3.120 -1.226 1.00 0.00 44 TYR A N 17
ATOM 14998 C CA . TYR A 1 44 ? -0.763 4.431 -1.257 1.00 0.00 44 TYR A CA 17
ATOM 14999 C C . TYR A 1 44 ? -0.050 5.420 -2.179 1.00 0.00 44 TYR A C 17
ATOM 15000 O O . TYR A 1 44 ? 1.092 5.766 -1.958 1.00 0.00 44 TYR A O 17
ATOM 15018 N N . LYS A 1 45 ? -0.713 5.903 -3.191 1.00 0.00 45 LYS A N 17
ATOM 15019 C CA . LYS A 1 45 ? -0.051 6.894 -4.090 1.00 0.00 45 LYS A CA 17
ATOM 15020 C C . LYS A 1 45 ? -0.525 8.312 -3.768 1.00 0.00 45 LYS A C 17
ATOM 15021 O O . LYS A 1 45 ? -1.632 8.697 -4.075 1.00 0.00 45 LYS A O 17
ATOM 15040 N N . CYS A 1 46 ? 0.313 9.092 -3.153 1.00 0.00 46 CYS A N 17
ATOM 15041 C CA . CYS A 1 46 ? -0.077 10.492 -2.814 1.00 0.00 46 CYS A CA 17
ATOM 15042 C C . CYS A 1 46 ? -0.638 11.192 -4.061 1.00 0.00 46 CYS A C 17
ATOM 15043 O O . CYS A 1 46 ? -0.095 11.081 -5.143 1.00 0.00 46 CYS A O 17
ATOM 15051 N N . THR A 1 47 ? -1.722 11.907 -3.914 1.00 0.00 47 THR A N 17
ATOM 15052 C CA . THR A 1 47 ? -2.322 12.609 -5.086 1.00 0.00 47 THR A CA 17
ATOM 15053 C C . THR A 1 47 ? -1.691 13.993 -5.266 1.00 0.00 47 THR A C 17
ATOM 15054 O O . THR A 1 47 ? -2.377 14.979 -5.448 1.00 0.00 47 THR A O 17
ATOM 15065 N N . LYS A 1 48 ? -0.389 14.075 -5.222 1.00 0.00 48 LYS A N 17
ATOM 15066 C CA . LYS A 1 48 ? 0.276 15.399 -5.397 1.00 0.00 48 LYS A CA 17
ATOM 15067 C C . LYS A 1 48 ? 1.631 15.222 -6.087 1.00 0.00 48 LYS A C 17
ATOM 15068 O O . LYS A 1 48 ? 1.794 15.551 -7.246 1.00 0.00 48 LYS A O 17
ATOM 15087 N N . CYS A 1 49 ? 2.604 14.706 -5.389 1.00 0.00 49 CYS A N 17
ATOM 15088 C CA . CYS A 1 49 ? 3.941 14.511 -6.017 1.00 0.00 49 CYS A CA 17
ATOM 15089 C C . CYS A 1 49 ? 4.017 13.129 -6.670 1.00 0.00 49 CYS A C 17
ATOM 15090 O O . CYS A 1 49 ? 4.927 12.836 -7.418 1.00 0.00 49 CYS A O 17
ATOM 15098 N N . GLY A 1 50 ? 3.062 12.281 -6.399 1.00 0.00 50 GLY A N 17
ATOM 15099 C CA . GLY A 1 50 ? 3.076 10.925 -7.011 1.00 0.00 50 GLY A CA 17
ATOM 15100 C C . GLY A 1 50 ? 3.972 9.993 -6.195 1.00 0.00 50 GLY A C 17
ATOM 15101 O O . GLY A 1 50 ? 4.731 9.215 -6.742 1.00 0.00 50 GLY A O 17
ATOM 15105 N N . HIS A 1 51 ? 3.885 10.045 -4.893 1.00 0.00 51 HIS A N 17
ATOM 15106 C CA . HIS A 1 51 ? 4.726 9.140 -4.062 1.00 0.00 51 HIS A CA 17
ATOM 15107 C C . HIS A 1 51 ? 3.937 7.870 -3.754 1.00 0.00 51 HIS A C 17
ATOM 15108 O O . HIS A 1 51 ? 2.741 7.913 -3.554 1.00 0.00 51 HIS A O 17
ATOM 15122 N N . THR A 1 52 ? 4.582 6.741 -3.723 1.00 0.00 52 THR A N 17
ATOM 15123 C CA . THR A 1 52 ? 3.836 5.485 -3.440 1.00 0.00 52 THR A CA 17
ATOM 15124 C C . THR A 1 52 ? 4.596 4.612 -2.438 1.00 0.00 52 THR A C 17
ATOM 15125 O O . THR A 1 52 ? 5.701 4.177 -2.692 1.00 0.00 52 THR A O 17
ATOM 15136 N N . TRP A 1 53 ? 4.003 4.340 -1.308 1.00 0.00 53 TRP A N 17
ATOM 15137 C CA . TRP A 1 53 ? 4.682 3.479 -0.299 1.00 0.00 53 TRP A CA 17
ATOM 15138 C C . TRP A 1 53 ? 3.782 2.290 0.048 1.00 0.00 53 TRP A C 17
ATOM 15139 O O . TRP A 1 53 ? 2.938 1.895 -0.732 1.00 0.00 53 TRP A O 17
ATOM 15160 N N . ARG A 1 54 ? 3.953 1.708 1.203 1.00 0.00 54 ARG A N 17
ATOM 15161 C CA . ARG A 1 54 ? 3.098 0.542 1.573 1.00 0.00 54 ARG A CA 17
ATOM 15162 C C . ARG A 1 54 ? 2.514 0.722 2.976 1.00 0.00 54 ARG A C 17
ATOM 15163 O O . ARG A 1 54 ? 3.050 1.438 3.798 1.00 0.00 54 ARG A O 17
ATOM 15184 N N . SER A 1 55 ? 1.414 0.074 3.251 1.00 0.00 55 SER A N 17
ATOM 15185 C CA . SER A 1 55 ? 0.787 0.201 4.597 1.00 0.00 55 SER A CA 17
ATOM 15186 C C . SER A 1 55 ? 1.279 -0.919 5.519 1.00 0.00 55 SER A C 17
ATOM 15187 O O . SER A 1 55 ? 1.747 -0.674 6.612 1.00 0.00 55 SER A O 17
ATOM 15195 N N . TYR A 1 56 ? 1.176 -2.145 5.084 1.00 0.00 56 TYR A N 17
ATOM 15196 C CA . TYR A 1 56 ? 1.637 -3.280 5.935 1.00 0.00 56 TYR A CA 17
ATOM 15197 C C . TYR A 1 56 ? 0.991 -3.199 7.321 1.00 0.00 56 TYR A C 17
ATOM 15198 O O . TYR A 1 56 ? 1.667 -3.120 8.328 1.00 0.00 56 TYR A O 17
ATOM 15216 N N . GLU A 1 57 ? -0.312 -3.215 7.380 1.00 0.00 57 GLU A N 17
ATOM 15217 C CA . GLU A 1 57 ? -1.001 -3.139 8.699 1.00 0.00 57 GLU A CA 17
ATOM 15218 C C . GLU A 1 57 ? -1.201 -4.544 9.274 1.00 0.00 57 GLU A C 17
ATOM 15219 O O . GLU A 1 57 ? -2.331 -4.879 9.590 1.00 0.00 57 GLU A O 17
ATOM 15233 N N . GLY A 1 1 ? 8.128 -8.440 -18.765 1.00 0.00 1 GLY A N 18
ATOM 15234 C CA . GLY A 1 1 ? 8.563 -8.923 -17.423 1.00 0.00 1 GLY A CA 18
ATOM 15235 C C . GLY A 1 1 ? 8.543 -7.762 -16.426 1.00 0.00 1 GLY A C 18
ATOM 15236 O O . GLY A 1 1 ? 9.130 -7.834 -15.365 1.00 0.00 1 GLY A O 18
ATOM 15242 N N . SER A 1 2 ? 7.872 -6.692 -16.757 1.00 0.00 2 SER A N 18
ATOM 15243 C CA . SER A 1 2 ? 7.817 -5.530 -15.824 1.00 0.00 2 SER A CA 18
ATOM 15244 C C . SER A 1 2 ? 6.999 -4.392 -16.442 1.00 0.00 2 SER A C 18
ATOM 15245 O O . SER A 1 2 ? 7.513 -3.572 -17.175 1.00 0.00 2 SER A O 18
ATOM 15253 N N . HIS A 1 3 ? 5.728 -4.338 -16.149 1.00 0.00 3 HIS A N 18
ATOM 15254 C CA . HIS A 1 3 ? 4.878 -3.253 -16.719 1.00 0.00 3 HIS A CA 18
ATOM 15255 C C . HIS A 1 3 ? 4.506 -2.245 -15.628 1.00 0.00 3 HIS A C 18
ATOM 15256 O O . HIS A 1 3 ? 4.926 -2.362 -14.494 1.00 0.00 3 HIS A O 18
ATOM 15270 N N . MET A 1 4 ? 3.721 -1.258 -15.961 1.00 0.00 4 MET A N 18
ATOM 15271 C CA . MET A 1 4 ? 3.324 -0.246 -14.940 1.00 0.00 4 MET A CA 18
ATOM 15272 C C . MET A 1 4 ? 1.833 -0.372 -14.623 1.00 0.00 4 MET A C 18
ATOM 15273 O O . MET A 1 4 ? 1.100 -1.062 -15.303 1.00 0.00 4 MET A O 18
ATOM 15287 N N . GLU A 1 5 ? 1.378 0.290 -13.594 1.00 0.00 5 GLU A N 18
ATOM 15288 C CA . GLU A 1 5 ? -0.066 0.208 -13.234 1.00 0.00 5 GLU A CA 18
ATOM 15289 C C . GLU A 1 5 ? -0.932 0.607 -14.433 1.00 0.00 5 GLU A C 18
ATOM 15290 O O . GLU A 1 5 ? -0.439 1.092 -15.432 1.00 0.00 5 GLU A O 18
ATOM 15302 N N . GLN A 1 6 ? -2.217 0.405 -14.341 1.00 0.00 6 GLN A N 18
ATOM 15303 C CA . GLN A 1 6 ? -3.111 0.773 -15.476 1.00 0.00 6 GLN A CA 18
ATOM 15304 C C . GLN A 1 6 ? -4.287 1.612 -14.970 1.00 0.00 6 GLN A C 18
ATOM 15305 O O . GLN A 1 6 ? -4.602 1.613 -13.797 1.00 0.00 6 GLN A O 18
ATOM 15319 N N . ASP A 1 7 ? -4.940 2.326 -15.846 1.00 0.00 7 ASP A N 18
ATOM 15320 C CA . ASP A 1 7 ? -6.096 3.165 -15.416 1.00 0.00 7 ASP A CA 18
ATOM 15321 C C . ASP A 1 7 ? -5.667 4.129 -14.306 1.00 0.00 7 ASP A C 18
ATOM 15322 O O . ASP A 1 7 ? -6.441 4.467 -13.433 1.00 0.00 7 ASP A O 18
ATOM 15331 N N . LEU A 1 8 ? -4.441 4.575 -14.331 1.00 0.00 8 LEU A N 18
ATOM 15332 C CA . LEU A 1 8 ? -3.972 5.516 -13.273 1.00 0.00 8 LEU A CA 18
ATOM 15333 C C . LEU A 1 8 ? -4.983 6.652 -13.089 1.00 0.00 8 LEU A C 18
ATOM 15334 O O . LEU A 1 8 ? -5.387 6.962 -11.986 1.00 0.00 8 LEU A O 18
ATOM 15350 N N . LYS A 1 9 ? -5.392 7.274 -14.160 1.00 0.00 9 LYS A N 18
ATOM 15351 C CA . LYS A 1 9 ? -6.375 8.392 -14.049 1.00 0.00 9 LYS A CA 18
ATOM 15352 C C . LYS A 1 9 ? -7.492 8.025 -13.066 1.00 0.00 9 LYS A C 18
ATOM 15353 O O . LYS A 1 9 ? -7.533 8.505 -11.951 1.00 0.00 9 LYS A O 18
ATOM 15372 N N . THR A 1 10 ? -8.400 7.178 -13.472 1.00 0.00 10 THR A N 18
ATOM 15373 C CA . THR A 1 10 ? -9.516 6.785 -12.562 1.00 0.00 10 THR A CA 18
ATOM 15374 C C . THR A 1 10 ? -8.991 5.896 -11.430 1.00 0.00 10 THR A C 18
ATOM 15375 O O . THR A 1 10 ? -8.268 4.947 -11.659 1.00 0.00 10 THR A O 18
ATOM 15386 N N . LEU A 1 11 ? -9.354 6.196 -10.212 1.00 0.00 11 LEU A N 18
ATOM 15387 C CA . LEU A 1 11 ? -8.878 5.368 -9.065 1.00 0.00 11 LEU A CA 18
ATOM 15388 C C . LEU A 1 11 ? -9.358 5.976 -7.738 1.00 0.00 11 LEU A C 18
ATOM 15389 O O . LEU A 1 11 ? -9.095 7.131 -7.466 1.00 0.00 11 LEU A O 18
ATOM 15405 N N . PRO A 1 12 ? -10.045 5.186 -6.944 1.00 0.00 12 PRO A N 18
ATOM 15406 C CA . PRO A 1 12 ? -10.547 5.678 -5.638 1.00 0.00 12 PRO A CA 18
ATOM 15407 C C . PRO A 1 12 ? -9.376 6.105 -4.747 1.00 0.00 12 PRO A C 18
ATOM 15408 O O . PRO A 1 12 ? -8.386 5.411 -4.636 1.00 0.00 12 PRO A O 18
ATOM 15419 N N . THR A 1 13 ? -9.479 7.243 -4.116 1.00 0.00 13 THR A N 18
ATOM 15420 C CA . THR A 1 13 ? -8.364 7.707 -3.243 1.00 0.00 13 THR A CA 18
ATOM 15421 C C . THR A 1 13 ? -8.769 7.645 -1.771 1.00 0.00 13 THR A C 18
ATOM 15422 O O . THR A 1 13 ? -9.936 7.602 -1.435 1.00 0.00 13 THR A O 18
ATOM 15433 N N . THR A 1 14 ? -7.807 7.645 -0.889 1.00 0.00 14 THR A N 18
ATOM 15434 C CA . THR A 1 14 ? -8.123 7.592 0.566 1.00 0.00 14 THR A CA 18
ATOM 15435 C C . THR A 1 14 ? -7.444 8.758 1.287 1.00 0.00 14 THR A C 18
ATOM 15436 O O . THR A 1 14 ? -6.556 9.395 0.755 1.00 0.00 14 THR A O 18
ATOM 15447 N N . LYS A 1 15 ? -7.850 9.045 2.491 1.00 0.00 15 LYS A N 18
ATOM 15448 C CA . LYS A 1 15 ? -7.220 10.172 3.234 1.00 0.00 15 LYS A CA 18
ATOM 15449 C C . LYS A 1 15 ? -5.963 9.689 3.958 1.00 0.00 15 LYS A C 18
ATOM 15450 O O . LYS A 1 15 ? -6.018 8.841 4.828 1.00 0.00 15 LYS A O 18
ATOM 15469 N N . ILE A 1 16 ? -4.832 10.226 3.602 1.00 0.00 16 ILE A N 18
ATOM 15470 C CA . ILE A 1 16 ? -3.560 9.812 4.257 1.00 0.00 16 ILE A CA 18
ATOM 15471 C C . ILE A 1 16 ? -2.515 10.908 4.051 1.00 0.00 16 ILE A C 18
ATOM 15472 O O . ILE A 1 16 ? -2.828 11.983 3.586 1.00 0.00 16 ILE A O 18
ATOM 15488 N N . THR A 1 17 ? -1.286 10.667 4.398 1.00 0.00 17 THR A N 18
ATOM 15489 C CA . THR A 1 17 ? -0.265 11.736 4.212 1.00 0.00 17 THR A CA 18
ATOM 15490 C C . THR A 1 17 ? 0.909 11.243 3.367 1.00 0.00 17 THR A C 18
ATOM 15491 O O . THR A 1 17 ? 1.073 10.063 3.126 1.00 0.00 17 THR A O 18
ATOM 15502 N N . CYS A 1 18 ? 1.716 12.157 2.902 1.00 0.00 18 CYS A N 18
ATOM 15503 C CA . CYS A 1 18 ? 2.880 11.779 2.052 1.00 0.00 18 CYS A CA 18
ATOM 15504 C C . CYS A 1 18 ? 4.201 12.185 2.723 1.00 0.00 18 CYS A C 18
ATOM 15505 O O . CYS A 1 18 ? 4.460 13.358 2.905 1.00 0.00 18 CYS A O 18
ATOM 15512 N N . PRO A 1 19 ? 5.007 11.207 3.064 1.00 0.00 19 PRO A N 18
ATOM 15513 C CA . PRO A 1 19 ? 6.315 11.486 3.710 1.00 0.00 19 PRO A CA 18
ATOM 15514 C C . PRO A 1 19 ? 7.279 12.184 2.737 1.00 0.00 19 PRO A C 18
ATOM 15515 O O . PRO A 1 19 ? 8.404 12.487 3.086 1.00 0.00 19 PRO A O 18
ATOM 15526 N N . LYS A 1 20 ? 6.867 12.428 1.520 1.00 0.00 20 LYS A N 18
ATOM 15527 C CA . LYS A 1 20 ? 7.789 13.086 0.546 1.00 0.00 20 LYS A CA 18
ATOM 15528 C C . LYS A 1 20 ? 7.460 14.575 0.385 1.00 0.00 20 LYS A C 18
ATOM 15529 O O . LYS A 1 20 ? 8.214 15.432 0.806 1.00 0.00 20 LYS A O 18
ATOM 15548 N N . CYS A 1 21 ? 6.355 14.897 -0.233 1.00 0.00 21 CYS A N 18
ATOM 15549 C CA . CYS A 1 21 ? 6.011 16.337 -0.430 1.00 0.00 21 CYS A CA 18
ATOM 15550 C C . CYS A 1 21 ? 5.168 16.865 0.738 1.00 0.00 21 CYS A C 18
ATOM 15551 O O . CYS A 1 21 ? 5.207 18.038 1.054 1.00 0.00 21 CYS A O 18
ATOM 15558 N N . GLY A 1 22 ? 4.420 16.019 1.395 1.00 0.00 22 GLY A N 18
ATOM 15559 C CA . GLY A 1 22 ? 3.602 16.496 2.550 1.00 0.00 22 GLY A CA 18
ATOM 15560 C C . GLY A 1 22 ? 2.124 16.576 2.160 1.00 0.00 22 GLY A C 18
ATOM 15561 O O . GLY A 1 22 ? 1.341 17.250 2.800 1.00 0.00 22 GLY A O 18
ATOM 15565 N N . ASN A 1 23 ? 1.733 15.894 1.122 1.00 0.00 23 ASN A N 18
ATOM 15566 C CA . ASN A 1 23 ? 0.304 15.931 0.697 1.00 0.00 23 ASN A CA 18
ATOM 15567 C C . ASN A 1 23 ? -0.593 15.410 1.826 1.00 0.00 23 ASN A C 18
ATOM 15568 O O . ASN A 1 23 ? -0.118 14.904 2.824 1.00 0.00 23 ASN A O 18
ATOM 15579 N N . ASP A 1 24 ? -1.883 15.530 1.677 1.00 0.00 24 ASP A N 18
ATOM 15580 C CA . ASP A 1 24 ? -2.803 15.040 2.744 1.00 0.00 24 ASP A CA 18
ATOM 15581 C C . ASP A 1 24 ? -3.708 13.933 2.196 1.00 0.00 24 ASP A C 18
ATOM 15582 O O . ASP A 1 24 ? -4.623 13.480 2.857 1.00 0.00 24 ASP A O 18
ATOM 15591 N N . THR A 1 25 ? -3.454 13.485 0.998 1.00 0.00 25 THR A N 18
ATOM 15592 C CA . THR A 1 25 ? -4.298 12.400 0.419 1.00 0.00 25 THR A CA 18
ATOM 15593 C C . THR A 1 25 ? -3.473 11.531 -0.529 1.00 0.00 25 THR A C 18
ATOM 15594 O O . THR A 1 25 ? -2.402 11.903 -0.963 1.00 0.00 25 THR A O 18
ATOM 15605 N N . ALA A 1 26 ? -3.971 10.372 -0.853 1.00 0.00 26 ALA A N 18
ATOM 15606 C CA . ALA A 1 26 ? -3.225 9.468 -1.774 1.00 0.00 26 ALA A CA 18
ATOM 15607 C C . ALA A 1 26 ? -4.161 8.401 -2.349 1.00 0.00 26 ALA A C 18
ATOM 15608 O O . ALA A 1 26 ? -5.175 8.077 -1.763 1.00 0.00 26 ALA A O 18
ATOM 15615 N N . TYR A 1 27 ? -3.811 7.819 -3.464 1.00 0.00 27 TYR A N 18
ATOM 15616 C CA . TYR A 1 27 ? -4.670 6.741 -4.025 1.00 0.00 27 TYR A CA 18
ATOM 15617 C C . TYR A 1 27 ? -4.370 5.471 -3.237 1.00 0.00 27 TYR A C 18
ATOM 15618 O O . TYR A 1 27 ? -3.426 5.430 -2.475 1.00 0.00 27 TYR A O 18
ATOM 15636 N N . TRP A 1 28 ? -5.138 4.434 -3.389 1.00 0.00 28 TRP A N 18
ATOM 15637 C CA . TRP A 1 28 ? -4.824 3.209 -2.606 1.00 0.00 28 TRP A CA 18
ATOM 15638 C C . TRP A 1 28 ? -5.331 1.948 -3.295 1.00 0.00 28 TRP A C 18
ATOM 15639 O O . TRP A 1 28 ? -6.428 1.895 -3.816 1.00 0.00 28 TRP A O 18
ATOM 15660 N N . TRP A 1 29 ? -4.539 0.919 -3.256 1.00 0.00 29 TRP A N 18
ATOM 15661 C CA . TRP A 1 29 ? -4.943 -0.378 -3.855 1.00 0.00 29 TRP A CA 18
ATOM 15662 C C . TRP A 1 29 ? -4.205 -1.492 -3.115 1.00 0.00 29 TRP A C 18
ATOM 15663 O O . TRP A 1 29 ? -3.322 -1.233 -2.322 1.00 0.00 29 TRP A O 18
ATOM 15684 N N . GLU A 1 30 ? -4.555 -2.718 -3.348 1.00 0.00 30 GLU A N 18
ATOM 15685 C CA . GLU A 1 30 ? -3.869 -3.823 -2.624 1.00 0.00 30 GLU A CA 18
ATOM 15686 C C . GLU A 1 30 ? -2.768 -4.430 -3.496 1.00 0.00 30 GLU A C 18
ATOM 15687 O O . GLU A 1 30 ? -2.897 -4.527 -4.700 1.00 0.00 30 GLU A O 18
ATOM 15699 N N . MET A 1 31 ? -1.688 -4.843 -2.895 1.00 0.00 31 MET A N 18
ATOM 15700 C CA . MET A 1 31 ? -0.580 -5.448 -3.686 1.00 0.00 31 MET A CA 18
ATOM 15701 C C . MET A 1 31 ? -0.133 -6.763 -3.042 1.00 0.00 31 MET A C 18
ATOM 15702 O O . MET A 1 31 ? 0.378 -6.784 -1.939 1.00 0.00 31 MET A O 18
ATOM 15716 N N . GLN A 1 32 ? -0.323 -7.860 -3.721 1.00 0.00 32 GLN A N 18
ATOM 15717 C CA . GLN A 1 32 ? 0.088 -9.172 -3.146 1.00 0.00 32 GLN A CA 18
ATOM 15718 C C . GLN A 1 32 ? 1.290 -9.732 -3.912 1.00 0.00 32 GLN A C 18
ATOM 15719 O O . GLN A 1 32 ? 1.146 -10.541 -4.807 1.00 0.00 32 GLN A O 18
ATOM 15733 N N . THR A 1 33 ? 2.475 -9.303 -3.570 1.00 0.00 33 THR A N 18
ATOM 15734 C CA . THR A 1 33 ? 3.684 -9.808 -4.282 1.00 0.00 33 THR A CA 18
ATOM 15735 C C . THR A 1 33 ? 4.721 -10.332 -3.281 1.00 0.00 33 THR A C 18
ATOM 15736 O O . THR A 1 33 ? 5.553 -11.155 -3.611 1.00 0.00 33 THR A O 18
ATOM 15747 N N . ARG A 1 34 ? 4.682 -9.864 -2.063 1.00 0.00 34 ARG A N 18
ATOM 15748 C CA . ARG A 1 34 ? 5.669 -10.338 -1.050 1.00 0.00 34 ARG A CA 18
ATOM 15749 C C . ARG A 1 34 ? 5.154 -10.059 0.363 1.00 0.00 34 ARG A C 18
ATOM 15750 O O . ARG A 1 34 ? 4.844 -10.964 1.114 1.00 0.00 34 ARG A O 18
ATOM 15771 N N . ALA A 1 35 ? 5.063 -8.811 0.731 1.00 0.00 35 ALA A N 18
ATOM 15772 C CA . ALA A 1 35 ? 4.570 -8.466 2.095 1.00 0.00 35 ALA A CA 18
ATOM 15773 C C . ALA A 1 35 ? 5.506 -9.044 3.161 1.00 0.00 35 ALA A C 18
ATOM 15774 O O . ALA A 1 35 ? 6.637 -9.391 2.886 1.00 0.00 35 ALA A O 18
ATOM 15781 N N . GLY A 1 36 ? 5.042 -9.145 4.376 1.00 0.00 36 GLY A N 18
ATOM 15782 C CA . GLY A 1 36 ? 5.899 -9.698 5.463 1.00 0.00 36 GLY A CA 18
ATOM 15783 C C . GLY A 1 36 ? 5.033 -9.990 6.688 1.00 0.00 36 GLY A C 18
ATOM 15784 O O . GLY A 1 36 ? 5.023 -11.086 7.210 1.00 0.00 36 GLY A O 18
ATOM 15788 N N . ASP A 1 37 ? 4.299 -9.013 7.149 1.00 0.00 37 ASP A N 18
ATOM 15789 C CA . ASP A 1 37 ? 3.425 -9.229 8.337 1.00 0.00 37 ASP A CA 18
ATOM 15790 C C . ASP A 1 37 ? 1.973 -9.418 7.889 1.00 0.00 37 ASP A C 18
ATOM 15791 O O . ASP A 1 37 ? 1.128 -9.849 8.649 1.00 0.00 37 ASP A O 18
ATOM 15800 N N . GLU A 1 38 ? 1.678 -9.096 6.659 1.00 0.00 38 GLU A N 18
ATOM 15801 C CA . GLU A 1 38 ? 0.283 -9.255 6.160 1.00 0.00 38 GLU A CA 18
ATOM 15802 C C . GLU A 1 38 ? 0.288 -9.422 4.631 1.00 0.00 38 GLU A C 18
ATOM 15803 O O . GLU A 1 38 ? 0.838 -8.595 3.929 1.00 0.00 38 GLU A O 18
ATOM 15815 N N . PRO A 1 39 ? -0.319 -10.484 4.154 1.00 0.00 39 PRO A N 18
ATOM 15816 C CA . PRO A 1 39 ? -0.369 -10.738 2.694 1.00 0.00 39 PRO A CA 18
ATOM 15817 C C . PRO A 1 39 ? -1.094 -9.599 1.971 1.00 0.00 39 PRO A C 18
ATOM 15818 O O . PRO A 1 39 ? -1.947 -8.938 2.531 1.00 0.00 39 PRO A O 18
ATOM 15829 N N . SER A 1 40 ? -0.765 -9.369 0.729 1.00 0.00 40 SER A N 18
ATOM 15830 C CA . SER A 1 40 ? -1.435 -8.277 -0.034 1.00 0.00 40 SER A CA 18
ATOM 15831 C C . SER A 1 40 ? -1.313 -6.948 0.716 1.00 0.00 40 SER A C 18
ATOM 15832 O O . SER A 1 40 ? -2.210 -6.540 1.427 1.00 0.00 40 SER A O 18
ATOM 15840 N N . THR A 1 41 ? -0.209 -6.270 0.561 1.00 0.00 41 THR A N 18
ATOM 15841 C CA . THR A 1 41 ? -0.026 -4.966 1.261 1.00 0.00 41 THR A CA 18
ATOM 15842 C C . THR A 1 41 ? -0.671 -3.837 0.448 1.00 0.00 41 THR A C 18
ATOM 15843 O O . THR A 1 41 ? -0.517 -3.759 -0.754 1.00 0.00 41 THR A O 18
ATOM 15854 N N . ILE A 1 42 ? -1.396 -2.964 1.095 1.00 0.00 42 ILE A N 18
ATOM 15855 C CA . ILE A 1 42 ? -2.052 -1.842 0.358 1.00 0.00 42 ILE A CA 18
ATOM 15856 C C . ILE A 1 42 ? -1.059 -0.699 0.129 1.00 0.00 42 ILE A C 18
ATOM 15857 O O . ILE A 1 42 ? -0.424 -0.226 1.050 1.00 0.00 42 ILE A O 18
ATOM 15873 N N . PHE A 1 43 ? -0.933 -0.237 -1.086 1.00 0.00 43 PHE A N 18
ATOM 15874 C CA . PHE A 1 43 ? 0.005 0.890 -1.355 1.00 0.00 43 PHE A CA 18
ATOM 15875 C C . PHE A 1 43 ? -0.777 2.202 -1.368 1.00 0.00 43 PHE A C 18
ATOM 15876 O O . PHE A 1 43 ? -1.982 2.212 -1.539 1.00 0.00 43 PHE A O 18
ATOM 15893 N N . TYR A 1 44 ? -0.114 3.305 -1.171 1.00 0.00 44 TYR A N 18
ATOM 15894 C CA . TYR A 1 44 ? -0.842 4.607 -1.152 1.00 0.00 44 TYR A CA 18
ATOM 15895 C C . TYR A 1 44 ? -0.128 5.664 -1.999 1.00 0.00 44 TYR A C 18
ATOM 15896 O O . TYR A 1 44 ? 0.894 6.186 -1.609 1.00 0.00 44 TYR A O 18
ATOM 15914 N N . LYS A 1 45 ? -0.678 6.006 -3.133 1.00 0.00 45 LYS A N 18
ATOM 15915 C CA . LYS A 1 45 ? -0.045 7.058 -3.993 1.00 0.00 45 LYS A CA 18
ATOM 15916 C C . LYS A 1 45 ? -0.562 8.454 -3.620 1.00 0.00 45 LYS A C 18
ATOM 15917 O O . LYS A 1 45 ? -1.672 8.819 -3.939 1.00 0.00 45 LYS A O 18
ATOM 15936 N N . CYS A 1 46 ? 0.236 9.244 -2.954 1.00 0.00 46 CYS A N 18
ATOM 15937 C CA . CYS A 1 46 ? -0.216 10.616 -2.577 1.00 0.00 46 CYS A CA 18
ATOM 15938 C C . CYS A 1 46 ? -0.799 11.330 -3.807 1.00 0.00 46 CYS A C 18
ATOM 15939 O O . CYS A 1 46 ? -0.467 11.020 -4.934 1.00 0.00 46 CYS A O 18
ATOM 15947 N N . THR A 1 47 ? -1.668 12.283 -3.593 1.00 0.00 47 THR A N 18
ATOM 15948 C CA . THR A 1 47 ? -2.275 13.015 -4.744 1.00 0.00 47 THR A CA 18
ATOM 15949 C C . THR A 1 47 ? -1.631 14.396 -4.898 1.00 0.00 47 THR A C 18
ATOM 15950 O O . THR A 1 47 ? -2.297 15.411 -4.842 1.00 0.00 47 THR A O 18
ATOM 15961 N N . LYS A 1 48 ? -0.342 14.443 -5.093 1.00 0.00 48 LYS A N 18
ATOM 15962 C CA . LYS A 1 48 ? 0.337 15.761 -5.252 1.00 0.00 48 LYS A CA 18
ATOM 15963 C C . LYS A 1 48 ? 1.662 15.585 -5.996 1.00 0.00 48 LYS A C 18
ATOM 15964 O O . LYS A 1 48 ? 1.887 16.175 -7.033 1.00 0.00 48 LYS A O 18
ATOM 15983 N N . CYS A 1 49 ? 2.542 14.775 -5.474 1.00 0.00 49 CYS A N 18
ATOM 15984 C CA . CYS A 1 49 ? 3.851 14.562 -6.154 1.00 0.00 49 CYS A CA 18
ATOM 15985 C C . CYS A 1 49 ? 3.859 13.206 -6.859 1.00 0.00 49 CYS A C 18
ATOM 15986 O O . CYS A 1 49 ? 4.618 12.975 -7.781 1.00 0.00 49 CYS A O 18
ATOM 15994 N N . GLY A 1 50 ? 3.014 12.311 -6.436 1.00 0.00 50 GLY A N 18
ATOM 15995 C CA . GLY A 1 50 ? 2.960 10.969 -7.079 1.00 0.00 50 GLY A CA 18
ATOM 15996 C C . GLY A 1 50 ? 3.939 10.019 -6.387 1.00 0.00 50 GLY A C 18
ATOM 15997 O O . GLY A 1 50 ? 4.874 9.531 -6.988 1.00 0.00 50 GLY A O 18
ATOM 16001 N N . HIS A 1 51 ? 3.723 9.737 -5.131 1.00 0.00 51 HIS A N 18
ATOM 16002 C CA . HIS A 1 51 ? 4.634 8.805 -4.412 1.00 0.00 51 HIS A CA 18
ATOM 16003 C C . HIS A 1 51 ? 3.799 7.733 -3.718 1.00 0.00 51 HIS A C 18
ATOM 16004 O O . HIS A 1 51 ? 2.801 8.029 -3.094 1.00 0.00 51 HIS A O 18
ATOM 16018 N N . THR A 1 52 ? 4.175 6.490 -3.823 1.00 0.00 52 THR A N 18
ATOM 16019 C CA . THR A 1 52 ? 3.356 5.442 -3.160 1.00 0.00 52 THR A CA 18
ATOM 16020 C C . THR A 1 52 ? 4.188 4.595 -2.205 1.00 0.00 52 THR A C 18
ATOM 16021 O O . THR A 1 52 ? 5.246 4.103 -2.544 1.00 0.00 52 THR A O 18
ATOM 16032 N N . TRP A 1 53 ? 3.693 4.404 -1.017 1.00 0.00 53 TRP A N 18
ATOM 16033 C CA . TRP A 1 53 ? 4.421 3.566 -0.030 1.00 0.00 53 TRP A CA 18
ATOM 16034 C C . TRP A 1 53 ? 3.592 2.308 0.244 1.00 0.00 53 TRP A C 18
ATOM 16035 O O . TRP A 1 53 ? 2.837 1.869 -0.602 1.00 0.00 53 TRP A O 18
ATOM 16056 N N . ARG A 1 54 ? 3.716 1.711 1.395 1.00 0.00 54 ARG A N 18
ATOM 16057 C CA . ARG A 1 54 ? 2.917 0.479 1.653 1.00 0.00 54 ARG A CA 18
ATOM 16058 C C . ARG A 1 54 ? 2.347 0.472 3.071 1.00 0.00 54 ARG A C 18
ATOM 16059 O O . ARG A 1 54 ? 2.977 0.906 4.015 1.00 0.00 54 ARG A O 18
ATOM 16080 N N . SER A 1 55 ? 1.151 -0.027 3.219 1.00 0.00 55 SER A N 18
ATOM 16081 C CA . SER A 1 55 ? 0.516 -0.084 4.563 1.00 0.00 55 SER A CA 18
ATOM 16082 C C . SER A 1 55 ? 0.892 -1.393 5.264 1.00 0.00 55 SER A C 18
ATOM 16083 O O . SER A 1 55 ? 2.029 -1.822 5.222 1.00 0.00 55 SER A O 18
ATOM 16091 N N . TYR A 1 56 ? -0.048 -2.034 5.903 1.00 0.00 56 TYR A N 18
ATOM 16092 C CA . TYR A 1 56 ? 0.269 -3.315 6.598 1.00 0.00 56 TYR A CA 18
ATOM 16093 C C . TYR A 1 56 ? -0.992 -3.894 7.248 1.00 0.00 56 TYR A C 18
ATOM 16094 O O . TYR A 1 56 ? -0.928 -4.556 8.266 1.00 0.00 56 TYR A O 18
ATOM 16112 N N . GLU A 1 57 ? -2.135 -3.653 6.669 1.00 0.00 57 GLU A N 18
ATOM 16113 C CA . GLU A 1 57 ? -3.398 -4.192 7.253 1.00 0.00 57 GLU A CA 18
ATOM 16114 C C . GLU A 1 57 ? -4.473 -4.313 6.169 1.00 0.00 57 GLU A C 18
ATOM 16115 O O . GLU A 1 57 ? -5.168 -3.336 5.940 1.00 0.00 57 GLU A O 18
ATOM 16129 N N . GLY A 1 1 ? 5.520 -7.378 -21.807 1.00 0.00 1 GLY A N 19
ATOM 16130 C CA . GLY A 1 1 ? 4.399 -6.757 -22.566 1.00 0.00 1 GLY A CA 19
ATOM 16131 C C . GLY A 1 1 ? 3.971 -5.460 -21.875 1.00 0.00 1 GLY A C 19
ATOM 16132 O O . GLY A 1 1 ? 4.188 -5.275 -20.694 1.00 0.00 1 GLY A O 19
ATOM 16138 N N . SER A 1 2 ? 3.366 -4.560 -22.600 1.00 0.00 2 SER A N 19
ATOM 16139 C CA . SER A 1 2 ? 2.929 -3.277 -21.980 1.00 0.00 2 SER A CA 19
ATOM 16140 C C . SER A 1 2 ? 1.783 -2.660 -22.788 1.00 0.00 2 SER A C 19
ATOM 16141 O O . SER A 1 2 ? 0.749 -2.312 -22.252 1.00 0.00 2 SER A O 19
ATOM 16149 N N . HIS A 1 3 ? 1.959 -2.523 -24.073 1.00 0.00 3 HIS A N 19
ATOM 16150 C CA . HIS A 1 3 ? 0.881 -1.929 -24.917 1.00 0.00 3 HIS A CA 19
ATOM 16151 C C . HIS A 1 3 ? 0.454 -0.568 -24.358 1.00 0.00 3 HIS A C 19
ATOM 16152 O O . HIS A 1 3 ? 0.964 0.462 -24.752 1.00 0.00 3 HIS A O 19
ATOM 16166 N N . MET A 1 4 ? -0.480 -0.556 -23.448 1.00 0.00 4 MET A N 19
ATOM 16167 C CA . MET A 1 4 ? -0.941 0.740 -22.870 1.00 0.00 4 MET A CA 19
ATOM 16168 C C . MET A 1 4 ? -0.021 1.168 -21.722 1.00 0.00 4 MET A C 19
ATOM 16169 O O . MET A 1 4 ? 1.095 0.703 -21.599 1.00 0.00 4 MET A O 19
ATOM 16183 N N . GLU A 1 5 ? -0.483 2.053 -20.880 1.00 0.00 5 GLU A N 19
ATOM 16184 C CA . GLU A 1 5 ? 0.362 2.512 -19.740 1.00 0.00 5 GLU A CA 19
ATOM 16185 C C . GLU A 1 5 ? -0.510 2.762 -18.506 1.00 0.00 5 GLU A C 19
ATOM 16186 O O . GLU A 1 5 ? -1.683 3.055 -18.614 1.00 0.00 5 GLU A O 19
ATOM 16198 N N . GLN A 1 6 ? 0.054 2.647 -17.334 1.00 0.00 6 GLN A N 19
ATOM 16199 C CA . GLN A 1 6 ? -0.746 2.878 -16.098 1.00 0.00 6 GLN A CA 19
ATOM 16200 C C . GLN A 1 6 ? -1.278 4.312 -16.070 1.00 0.00 6 GLN A C 19
ATOM 16201 O O . GLN A 1 6 ? -0.820 5.171 -16.798 1.00 0.00 6 GLN A O 19
ATOM 16215 N N . ASP A 1 7 ? -2.244 4.579 -15.234 1.00 0.00 7 ASP A N 19
ATOM 16216 C CA . ASP A 1 7 ? -2.806 5.958 -15.157 1.00 0.00 7 ASP A CA 19
ATOM 16217 C C . ASP A 1 7 ? -3.076 6.338 -13.699 1.00 0.00 7 ASP A C 19
ATOM 16218 O O . ASP A 1 7 ? -3.525 5.531 -12.910 1.00 0.00 7 ASP A O 19
ATOM 16227 N N . LEU A 1 8 ? -2.804 7.562 -13.338 1.00 0.00 8 LEU A N 19
ATOM 16228 C CA . LEU A 1 8 ? -3.044 7.994 -11.931 1.00 0.00 8 LEU A CA 19
ATOM 16229 C C . LEU A 1 8 ? -4.548 8.051 -11.645 1.00 0.00 8 LEU A C 19
ATOM 16230 O O . LEU A 1 8 ? -4.979 7.959 -10.513 1.00 0.00 8 LEU A O 19
ATOM 16246 N N . LYS A 1 9 ? -5.349 8.199 -12.665 1.00 0.00 9 LYS A N 19
ATOM 16247 C CA . LYS A 1 9 ? -6.823 8.257 -12.451 1.00 0.00 9 LYS A CA 19
ATOM 16248 C C . LYS A 1 9 ? -7.316 6.942 -11.843 1.00 0.00 9 LYS A C 19
ATOM 16249 O O . LYS A 1 9 ? -6.542 6.154 -11.336 1.00 0.00 9 LYS A O 19
ATOM 16268 N N . THR A 1 10 ? -8.596 6.697 -11.889 1.00 0.00 10 THR A N 19
ATOM 16269 C CA . THR A 1 10 ? -9.132 5.430 -11.313 1.00 0.00 10 THR A CA 19
ATOM 16270 C C . THR A 1 10 ? -8.499 5.159 -9.947 1.00 0.00 10 THR A C 19
ATOM 16271 O O . THR A 1 10 ? -7.885 6.021 -9.352 1.00 0.00 10 THR A O 19
ATOM 16282 N N . LEU A 1 11 ? -8.654 3.965 -9.447 1.00 0.00 11 LEU A N 19
ATOM 16283 C CA . LEU A 1 11 ? -8.071 3.622 -8.116 1.00 0.00 11 LEU A CA 19
ATOM 16284 C C . LEU A 1 11 ? -8.735 4.467 -7.018 1.00 0.00 11 LEU A C 19
ATOM 16285 O O . LEU A 1 11 ? -8.550 5.667 -6.976 1.00 0.00 11 LEU A O 19
ATOM 16301 N N . PRO A 1 12 ? -9.486 3.821 -6.156 1.00 0.00 12 PRO A N 19
ATOM 16302 C CA . PRO A 1 12 ? -10.168 4.542 -5.057 1.00 0.00 12 PRO A CA 19
ATOM 16303 C C . PRO A 1 12 ? -9.139 5.269 -4.190 1.00 0.00 12 PRO A C 19
ATOM 16304 O O . PRO A 1 12 ? -8.136 4.708 -3.797 1.00 0.00 12 PRO A O 19
ATOM 16315 N N . THR A 1 13 ? -9.372 6.518 -3.897 1.00 0.00 13 THR A N 19
ATOM 16316 C CA . THR A 1 13 ? -8.396 7.277 -3.067 1.00 0.00 13 THR A CA 19
ATOM 16317 C C . THR A 1 13 ? -8.804 7.257 -1.594 1.00 0.00 13 THR A C 19
ATOM 16318 O O . THR A 1 13 ? -9.948 7.033 -1.253 1.00 0.00 13 THR A O 19
ATOM 16329 N N . THR A 1 14 ? -7.867 7.495 -0.721 1.00 0.00 14 THR A N 19
ATOM 16330 C CA . THR A 1 14 ? -8.173 7.500 0.736 1.00 0.00 14 THR A CA 19
ATOM 16331 C C . THR A 1 14 ? -7.473 8.684 1.403 1.00 0.00 14 THR A C 19
ATOM 16332 O O . THR A 1 14 ? -6.618 9.318 0.818 1.00 0.00 14 THR A O 19
ATOM 16343 N N . LYS A 1 15 ? -7.824 8.990 2.621 1.00 0.00 15 LYS A N 19
ATOM 16344 C CA . LYS A 1 15 ? -7.172 10.136 3.311 1.00 0.00 15 LYS A CA 19
ATOM 16345 C C . LYS A 1 15 ? -5.903 9.675 4.026 1.00 0.00 15 LYS A C 19
ATOM 16346 O O . LYS A 1 15 ? -5.947 8.923 4.981 1.00 0.00 15 LYS A O 19
ATOM 16365 N N . ILE A 1 16 ? -4.777 10.135 3.573 1.00 0.00 16 ILE A N 19
ATOM 16366 C CA . ILE A 1 16 ? -3.488 9.754 4.211 1.00 0.00 16 ILE A CA 19
ATOM 16367 C C . ILE A 1 16 ? -2.457 10.836 3.913 1.00 0.00 16 ILE A C 19
ATOM 16368 O O . ILE A 1 16 ? -2.681 11.697 3.088 1.00 0.00 16 ILE A O 19
ATOM 16384 N N . THR A 1 17 ? -1.340 10.825 4.575 1.00 0.00 17 THR A N 19
ATOM 16385 C CA . THR A 1 17 ? -0.340 11.892 4.303 1.00 0.00 17 THR A CA 19
ATOM 16386 C C . THR A 1 17 ? 0.827 11.368 3.471 1.00 0.00 17 THR A C 19
ATOM 16387 O O . THR A 1 17 ? 0.984 10.181 3.266 1.00 0.00 17 THR A O 19
ATOM 16398 N N . CYS A 1 18 ? 1.638 12.264 2.982 1.00 0.00 18 CYS A N 19
ATOM 16399 C CA . CYS A 1 18 ? 2.798 11.858 2.144 1.00 0.00 18 CYS A CA 19
ATOM 16400 C C . CYS A 1 18 ? 4.101 12.442 2.710 1.00 0.00 18 CYS A C 19
ATOM 16401 O O . CYS A 1 18 ? 4.323 13.633 2.628 1.00 0.00 18 CYS A O 19
ATOM 16408 N N . PRO A 1 19 ? 4.929 11.587 3.262 1.00 0.00 19 PRO A N 19
ATOM 16409 C CA . PRO A 1 19 ? 6.221 12.037 3.836 1.00 0.00 19 PRO A CA 19
ATOM 16410 C C . PRO A 1 19 ? 7.147 12.587 2.740 1.00 0.00 19 PRO A C 19
ATOM 16411 O O . PRO A 1 19 ? 8.224 13.076 3.019 1.00 0.00 19 PRO A O 19
ATOM 16422 N N . LYS A 1 20 ? 6.747 12.506 1.499 1.00 0.00 20 LYS A N 19
ATOM 16423 C CA . LYS A 1 20 ? 7.615 13.020 0.399 1.00 0.00 20 LYS A CA 19
ATOM 16424 C C . LYS A 1 20 ? 7.405 14.525 0.206 1.00 0.00 20 LYS A C 19
ATOM 16425 O O . LYS A 1 20 ? 8.306 15.317 0.401 1.00 0.00 20 LYS A O 19
ATOM 16444 N N . CYS A 1 21 ? 6.224 14.926 -0.182 1.00 0.00 21 CYS A N 19
ATOM 16445 C CA . CYS A 1 21 ? 5.963 16.381 -0.393 1.00 0.00 21 CYS A CA 19
ATOM 16446 C C . CYS A 1 21 ? 5.099 16.943 0.741 1.00 0.00 21 CYS A C 19
ATOM 16447 O O . CYS A 1 21 ? 5.112 18.127 1.012 1.00 0.00 21 CYS A O 19
ATOM 16454 N N . GLY A 1 22 ? 4.352 16.105 1.407 1.00 0.00 22 GLY A N 19
ATOM 16455 C CA . GLY A 1 22 ? 3.495 16.599 2.523 1.00 0.00 22 GLY A CA 19
ATOM 16456 C C . GLY A 1 22 ? 2.026 16.597 2.092 1.00 0.00 22 GLY A C 19
ATOM 16457 O O . GLY A 1 22 ? 1.199 17.267 2.678 1.00 0.00 22 GLY A O 19
ATOM 16461 N N . ASN A 1 23 ? 1.693 15.850 1.075 1.00 0.00 23 ASN A N 19
ATOM 16462 C CA . ASN A 1 23 ? 0.274 15.809 0.615 1.00 0.00 23 ASN A CA 19
ATOM 16463 C C . ASN A 1 23 ? -0.614 15.255 1.732 1.00 0.00 23 ASN A C 19
ATOM 16464 O O . ASN A 1 23 ? -0.153 14.554 2.611 1.00 0.00 23 ASN A O 19
ATOM 16475 N N . ASP A 1 24 ? -1.882 15.565 1.713 1.00 0.00 24 ASP A N 19
ATOM 16476 C CA . ASP A 1 24 ? -2.785 15.053 2.783 1.00 0.00 24 ASP A CA 19
ATOM 16477 C C . ASP A 1 24 ? -3.645 13.901 2.254 1.00 0.00 24 ASP A C 19
ATOM 16478 O O . ASP A 1 24 ? -4.495 13.378 2.948 1.00 0.00 24 ASP A O 19
ATOM 16487 N N . THR A 1 25 ? -3.427 13.489 1.035 1.00 0.00 25 THR A N 19
ATOM 16488 C CA . THR A 1 25 ? -4.238 12.364 0.487 1.00 0.00 25 THR A CA 19
ATOM 16489 C C . THR A 1 25 ? -3.404 11.500 -0.460 1.00 0.00 25 THR A C 19
ATOM 16490 O O . THR A 1 25 ? -2.335 11.879 -0.894 1.00 0.00 25 THR A O 19
ATOM 16501 N N . ALA A 1 26 ? -3.899 10.339 -0.781 1.00 0.00 26 ALA A N 19
ATOM 16502 C CA . ALA A 1 26 ? -3.159 9.431 -1.706 1.00 0.00 26 ALA A CA 19
ATOM 16503 C C . ALA A 1 26 ? -4.098 8.354 -2.260 1.00 0.00 26 ALA A C 19
ATOM 16504 O O . ALA A 1 26 ? -5.090 8.013 -1.648 1.00 0.00 26 ALA A O 19
ATOM 16511 N N . TYR A 1 27 ? -3.777 7.785 -3.394 1.00 0.00 27 TYR A N 19
ATOM 16512 C CA . TYR A 1 27 ? -4.642 6.702 -3.943 1.00 0.00 27 TYR A CA 19
ATOM 16513 C C . TYR A 1 27 ? -4.321 5.422 -3.180 1.00 0.00 27 TYR A C 19
ATOM 16514 O O . TYR A 1 27 ? -3.269 5.309 -2.589 1.00 0.00 27 TYR A O 19
ATOM 16532 N N . TRP A 1 28 ? -5.188 4.452 -3.171 1.00 0.00 28 TRP A N 19
ATOM 16533 C CA . TRP A 1 28 ? -4.843 3.216 -2.420 1.00 0.00 28 TRP A CA 19
ATOM 16534 C C . TRP A 1 28 ? -5.432 1.967 -3.061 1.00 0.00 28 TRP A C 19
ATOM 16535 O O . TRP A 1 28 ? -6.553 1.947 -3.530 1.00 0.00 28 TRP A O 19
ATOM 16556 N N . TRP A 1 29 ? -4.674 0.914 -3.039 1.00 0.00 29 TRP A N 19
ATOM 16557 C CA . TRP A 1 29 ? -5.142 -0.380 -3.591 1.00 0.00 29 TRP A CA 19
ATOM 16558 C C . TRP A 1 29 ? -4.326 -1.490 -2.934 1.00 0.00 29 TRP A C 19
ATOM 16559 O O . TRP A 1 29 ? -3.399 -1.224 -2.196 1.00 0.00 29 TRP A O 19
ATOM 16580 N N . GLU A 1 30 ? -4.651 -2.723 -3.172 1.00 0.00 30 GLU A N 19
ATOM 16581 C CA . GLU A 1 30 ? -3.863 -3.808 -2.523 1.00 0.00 30 GLU A CA 19
ATOM 16582 C C . GLU A 1 30 ? -2.961 -4.490 -3.554 1.00 0.00 30 GLU A C 19
ATOM 16583 O O . GLU A 1 30 ? -3.184 -4.401 -4.746 1.00 0.00 30 GLU A O 19
ATOM 16595 N N . MET A 1 31 ? -1.939 -5.166 -3.109 1.00 0.00 31 MET A N 19
ATOM 16596 C CA . MET A 1 31 ? -1.024 -5.848 -4.068 1.00 0.00 31 MET A CA 19
ATOM 16597 C C . MET A 1 31 ? -0.529 -7.168 -3.475 1.00 0.00 31 MET A C 19
ATOM 16598 O O . MET A 1 31 ? 0.509 -7.678 -3.849 1.00 0.00 31 MET A O 19
ATOM 16612 N N . GLN A 1 32 ? -1.263 -7.724 -2.553 1.00 0.00 32 GLN A N 19
ATOM 16613 C CA . GLN A 1 32 ? -0.835 -9.010 -1.934 1.00 0.00 32 GLN A CA 19
ATOM 16614 C C . GLN A 1 32 ? -2.047 -9.746 -1.357 1.00 0.00 32 GLN A C 19
ATOM 16615 O O . GLN A 1 32 ? -1.975 -10.353 -0.307 1.00 0.00 32 GLN A O 19
ATOM 16629 N N . THR A 1 33 ? -3.160 -9.697 -2.037 1.00 0.00 33 THR A N 19
ATOM 16630 C CA . THR A 1 33 ? -4.377 -10.392 -1.530 1.00 0.00 33 THR A CA 19
ATOM 16631 C C . THR A 1 33 ? -4.762 -11.534 -2.477 1.00 0.00 33 THR A C 19
ATOM 16632 O O . THR A 1 33 ? -5.406 -11.325 -3.486 1.00 0.00 33 THR A O 19
ATOM 16643 N N . ARG A 1 34 ? -4.369 -12.738 -2.161 1.00 0.00 34 ARG A N 19
ATOM 16644 C CA . ARG A 1 34 ? -4.710 -13.887 -3.048 1.00 0.00 34 ARG A CA 19
ATOM 16645 C C . ARG A 1 34 ? -5.544 -14.920 -2.285 1.00 0.00 34 ARG A C 19
ATOM 16646 O O . ARG A 1 34 ? -6.737 -15.037 -2.485 1.00 0.00 34 ARG A O 19
ATOM 16667 N N . ALA A 1 35 ? -4.927 -15.672 -1.417 1.00 0.00 35 ALA A N 19
ATOM 16668 C CA . ALA A 1 35 ? -5.687 -16.699 -0.647 1.00 0.00 35 ALA A CA 19
ATOM 16669 C C . ALA A 1 35 ? -5.915 -16.226 0.791 1.00 0.00 35 ALA A C 19
ATOM 16670 O O . ALA A 1 35 ? -5.476 -15.163 1.183 1.00 0.00 35 ALA A O 19
ATOM 16677 N N . GLY A 1 36 ? -6.601 -17.009 1.581 1.00 0.00 36 GLY A N 19
ATOM 16678 C CA . GLY A 1 36 ? -6.859 -16.608 2.992 1.00 0.00 36 GLY A CA 19
ATOM 16679 C C . GLY A 1 36 ? -5.789 -17.211 3.903 1.00 0.00 36 GLY A C 19
ATOM 16680 O O . GLY A 1 36 ? -6.084 -17.963 4.810 1.00 0.00 36 GLY A O 19
ATOM 16684 N N . ASP A 1 37 ? -4.546 -16.887 3.669 1.00 0.00 37 ASP A N 19
ATOM 16685 C CA . ASP A 1 37 ? -3.458 -17.443 4.524 1.00 0.00 37 ASP A CA 19
ATOM 16686 C C . ASP A 1 37 ? -2.163 -16.657 4.305 1.00 0.00 37 ASP A C 19
ATOM 16687 O O . ASP A 1 37 ? -1.079 -17.205 4.335 1.00 0.00 37 ASP A O 19
ATOM 16696 N N . GLU A 1 38 ? -2.269 -15.376 4.084 1.00 0.00 38 GLU A N 19
ATOM 16697 C CA . GLU A 1 38 ? -1.046 -14.554 3.863 1.00 0.00 38 GLU A CA 19
ATOM 16698 C C . GLU A 1 38 ? -1.345 -13.075 4.149 1.00 0.00 38 GLU A C 19
ATOM 16699 O O . GLU A 1 38 ? -2.406 -12.588 3.811 1.00 0.00 38 GLU A O 19
ATOM 16711 N N . PRO A 1 39 ? -0.400 -12.400 4.761 1.00 0.00 39 PRO A N 19
ATOM 16712 C CA . PRO A 1 39 ? -0.581 -10.965 5.084 1.00 0.00 39 PRO A CA 19
ATOM 16713 C C . PRO A 1 39 ? -0.763 -10.150 3.801 1.00 0.00 39 PRO A C 19
ATOM 16714 O O . PRO A 1 39 ? 0.002 -10.268 2.864 1.00 0.00 39 PRO A O 19
ATOM 16725 N N . SER A 1 40 ? -1.772 -9.326 3.751 1.00 0.00 40 SER A N 19
ATOM 16726 C CA . SER A 1 40 ? -2.003 -8.508 2.527 1.00 0.00 40 SER A CA 19
ATOM 16727 C C . SER A 1 40 ? -1.210 -7.200 2.604 1.00 0.00 40 SER A C 19
ATOM 16728 O O . SER A 1 40 ? -0.574 -6.905 3.596 1.00 0.00 40 SER A O 19
ATOM 16736 N N . THR A 1 41 ? -1.246 -6.417 1.561 1.00 0.00 41 THR A N 19
ATOM 16737 C CA . THR A 1 41 ? -0.497 -5.128 1.566 1.00 0.00 41 THR A CA 19
ATOM 16738 C C . THR A 1 41 ? -1.263 -4.082 0.751 1.00 0.00 41 THR A C 19
ATOM 16739 O O . THR A 1 41 ? -2.082 -4.412 -0.084 1.00 0.00 41 THR A O 19
ATOM 16750 N N . ILE A 1 42 ? -1.010 -2.825 0.989 1.00 0.00 42 ILE A N 19
ATOM 16751 C CA . ILE A 1 42 ? -1.731 -1.765 0.227 1.00 0.00 42 ILE A CA 19
ATOM 16752 C C . ILE A 1 42 ? -0.769 -0.633 -0.143 1.00 0.00 42 ILE A C 19
ATOM 16753 O O . ILE A 1 42 ? -0.098 -0.074 0.703 1.00 0.00 42 ILE A O 19
ATOM 16769 N N . PHE A 1 43 ? -0.703 -0.281 -1.397 1.00 0.00 43 PHE A N 19
ATOM 16770 C CA . PHE A 1 43 ? 0.205 0.826 -1.803 1.00 0.00 43 PHE A CA 19
ATOM 16771 C C . PHE A 1 43 ? -0.577 2.138 -1.833 1.00 0.00 43 PHE A C 19
ATOM 16772 O O . PHE A 1 43 ? -1.662 2.216 -2.380 1.00 0.00 43 PHE A O 19
ATOM 16789 N N . TYR A 1 44 ? -0.041 3.164 -1.238 1.00 0.00 44 TYR A N 19
ATOM 16790 C CA . TYR A 1 44 ? -0.754 4.471 -1.216 1.00 0.00 44 TYR A CA 19
ATOM 16791 C C . TYR A 1 44 ? -0.057 5.477 -2.131 1.00 0.00 44 TYR A C 19
ATOM 16792 O O . TYR A 1 44 ? 1.091 5.818 -1.924 1.00 0.00 44 TYR A O 19
ATOM 16810 N N . LYS A 1 45 ? -0.732 5.971 -3.130 1.00 0.00 45 LYS A N 19
ATOM 16811 C CA . LYS A 1 45 ? -0.072 6.968 -4.020 1.00 0.00 45 LYS A CA 19
ATOM 16812 C C . LYS A 1 45 ? -0.530 8.384 -3.677 1.00 0.00 45 LYS A C 19
ATOM 16813 O O . LYS A 1 45 ? -1.652 8.769 -3.925 1.00 0.00 45 LYS A O 19
ATOM 16832 N N . CYS A 1 46 ? 0.341 9.164 -3.117 1.00 0.00 46 CYS A N 19
ATOM 16833 C CA . CYS A 1 46 ? -0.027 10.567 -2.762 1.00 0.00 46 CYS A CA 19
ATOM 16834 C C . CYS A 1 46 ? -0.650 11.257 -3.983 1.00 0.00 46 CYS A C 19
ATOM 16835 O O . CYS A 1 46 ? -0.232 11.049 -5.106 1.00 0.00 46 CYS A O 19
ATOM 16843 N N . THR A 1 47 ? -1.650 12.070 -3.775 1.00 0.00 47 THR A N 19
ATOM 16844 C CA . THR A 1 47 ? -2.299 12.763 -4.925 1.00 0.00 47 THR A CA 19
ATOM 16845 C C . THR A 1 47 ? -1.670 14.142 -5.146 1.00 0.00 47 THR A C 19
ATOM 16846 O O . THR A 1 47 ? -2.359 15.127 -5.323 1.00 0.00 47 THR A O 19
ATOM 16857 N N . LYS A 1 48 ? -0.369 14.218 -5.143 1.00 0.00 48 LYS A N 19
ATOM 16858 C CA . LYS A 1 48 ? 0.301 15.533 -5.358 1.00 0.00 48 LYS A CA 19
ATOM 16859 C C . LYS A 1 48 ? 1.638 15.331 -6.074 1.00 0.00 48 LYS A C 19
ATOM 16860 O O . LYS A 1 48 ? 1.782 15.642 -7.239 1.00 0.00 48 LYS A O 19
ATOM 16879 N N . CYS A 1 49 ? 2.617 14.811 -5.385 1.00 0.00 49 CYS A N 19
ATOM 16880 C CA . CYS A 1 49 ? 3.941 14.591 -6.029 1.00 0.00 49 CYS A CA 19
ATOM 16881 C C . CYS A 1 49 ? 3.996 13.202 -6.669 1.00 0.00 49 CYS A C 19
ATOM 16882 O O . CYS A 1 49 ? 4.859 12.911 -7.472 1.00 0.00 49 CYS A O 19
ATOM 16890 N N . GLY A 1 50 ? 3.079 12.343 -6.319 1.00 0.00 50 GLY A N 19
ATOM 16891 C CA . GLY A 1 50 ? 3.080 10.977 -6.908 1.00 0.00 50 GLY A CA 19
ATOM 16892 C C . GLY A 1 50 ? 3.942 10.050 -6.052 1.00 0.00 50 GLY A C 19
ATOM 16893 O O . GLY A 1 50 ? 4.651 9.204 -6.560 1.00 0.00 50 GLY A O 19
ATOM 16897 N N . HIS A 1 51 ? 3.882 10.188 -4.754 1.00 0.00 51 HIS A N 19
ATOM 16898 C CA . HIS A 1 51 ? 4.694 9.299 -3.880 1.00 0.00 51 HIS A CA 19
ATOM 16899 C C . HIS A 1 51 ? 3.930 8.000 -3.644 1.00 0.00 51 HIS A C 19
ATOM 16900 O O . HIS A 1 51 ? 2.720 7.997 -3.538 1.00 0.00 51 HIS A O 19
ATOM 16914 N N . THR A 1 52 ? 4.610 6.894 -3.574 1.00 0.00 52 THR A N 19
ATOM 16915 C CA . THR A 1 52 ? 3.890 5.610 -3.361 1.00 0.00 52 THR A CA 19
ATOM 16916 C C . THR A 1 52 ? 4.628 4.730 -2.350 1.00 0.00 52 THR A C 19
ATOM 16917 O O . THR A 1 52 ? 5.734 4.286 -2.586 1.00 0.00 52 THR A O 19
ATOM 16928 N N . TRP A 1 53 ? 4.010 4.455 -1.235 1.00 0.00 53 TRP A N 19
ATOM 16929 C CA . TRP A 1 53 ? 4.658 3.581 -0.220 1.00 0.00 53 TRP A CA 19
ATOM 16930 C C . TRP A 1 53 ? 3.765 2.362 0.030 1.00 0.00 53 TRP A C 19
ATOM 16931 O O . TRP A 1 53 ? 3.014 1.957 -0.835 1.00 0.00 53 TRP A O 19
ATOM 16952 N N . ARG A 1 54 ? 3.834 1.761 1.184 1.00 0.00 54 ARG A N 19
ATOM 16953 C CA . ARG A 1 54 ? 2.978 0.564 1.432 1.00 0.00 54 ARG A CA 19
ATOM 16954 C C . ARG A 1 54 ? 2.273 0.660 2.786 1.00 0.00 54 ARG A C 19
ATOM 16955 O O . ARG A 1 54 ? 2.689 1.384 3.668 1.00 0.00 54 ARG A O 19
ATOM 16976 N N . SER A 1 55 ? 1.206 -0.074 2.951 1.00 0.00 55 SER A N 19
ATOM 16977 C CA . SER A 1 55 ? 0.464 -0.044 4.241 1.00 0.00 55 SER A CA 19
ATOM 16978 C C . SER A 1 55 ? 0.792 -1.293 5.062 1.00 0.00 55 SER A C 19
ATOM 16979 O O . SER A 1 55 ? 1.793 -1.944 4.844 1.00 0.00 55 SER A O 19
ATOM 16987 N N . TYR A 1 56 ? -0.046 -1.632 6.001 1.00 0.00 56 TYR A N 19
ATOM 16988 C CA . TYR A 1 56 ? 0.216 -2.840 6.834 1.00 0.00 56 TYR A CA 19
ATOM 16989 C C . TYR A 1 56 ? -1.063 -3.264 7.555 1.00 0.00 56 TYR A C 19
ATOM 16990 O O . TYR A 1 56 ? -1.735 -4.195 7.161 1.00 0.00 56 TYR A O 19
ATOM 17008 N N . GLU A 1 57 ? -1.397 -2.580 8.608 1.00 0.00 57 GLU A N 19
ATOM 17009 C CA . GLU A 1 57 ? -2.631 -2.929 9.368 1.00 0.00 57 GLU A CA 19
ATOM 17010 C C . GLU A 1 57 ? -3.585 -1.731 9.405 1.00 0.00 57 GLU A C 19
ATOM 17011 O O . GLU A 1 57 ? -4.735 -1.926 9.763 1.00 0.00 57 GLU A O 19
ATOM 17025 N N . GLY A 1 1 ? 6.563 -2.214 -24.399 1.00 0.00 1 GLY A N 20
ATOM 17026 C CA . GLY A 1 1 ? 6.518 -3.634 -23.950 1.00 0.00 1 GLY A CA 20
ATOM 17027 C C . GLY A 1 1 ? 5.804 -3.724 -22.601 1.00 0.00 1 GLY A C 20
ATOM 17028 O O . GLY A 1 1 ? 6.377 -4.132 -21.611 1.00 0.00 1 GLY A O 20
ATOM 17034 N N . SER A 1 2 ? 4.556 -3.344 -22.552 1.00 0.00 2 SER A N 20
ATOM 17035 C CA . SER A 1 2 ? 3.805 -3.411 -21.265 1.00 0.00 2 SER A CA 20
ATOM 17036 C C . SER A 1 2 ? 4.547 -2.628 -20.178 1.00 0.00 2 SER A C 20
ATOM 17037 O O . SER A 1 2 ? 5.168 -3.197 -19.302 1.00 0.00 2 SER A O 20
ATOM 17045 N N . HIS A 1 3 ? 4.485 -1.325 -20.227 1.00 0.00 3 HIS A N 20
ATOM 17046 C CA . HIS A 1 3 ? 5.186 -0.507 -19.197 1.00 0.00 3 HIS A CA 20
ATOM 17047 C C . HIS A 1 3 ? 4.169 0.119 -18.241 1.00 0.00 3 HIS A C 20
ATOM 17048 O O . HIS A 1 3 ? 3.336 0.910 -18.636 1.00 0.00 3 HIS A O 20
ATOM 17062 N N . MET A 1 4 ? 4.229 -0.230 -16.985 1.00 0.00 4 MET A N 20
ATOM 17063 C CA . MET A 1 4 ? 3.265 0.342 -16.005 1.00 0.00 4 MET A CA 20
ATOM 17064 C C . MET A 1 4 ? 1.854 0.357 -16.602 1.00 0.00 4 MET A C 20
ATOM 17065 O O . MET A 1 4 ? 1.392 1.363 -17.101 1.00 0.00 4 MET A O 20
ATOM 17079 N N . GLU A 1 5 ? 1.167 -0.753 -16.556 1.00 0.00 5 GLU A N 20
ATOM 17080 C CA . GLU A 1 5 ? -0.211 -0.801 -17.124 1.00 0.00 5 GLU A CA 20
ATOM 17081 C C . GLU A 1 5 ? -1.175 -0.005 -16.241 1.00 0.00 5 GLU A C 20
ATOM 17082 O O . GLU A 1 5 ? -2.222 0.426 -16.682 1.00 0.00 5 GLU A O 20
ATOM 17094 N N . GLN A 1 6 ? -0.831 0.193 -14.999 1.00 0.00 6 GLN A N 20
ATOM 17095 C CA . GLN A 1 6 ? -1.732 0.961 -14.092 1.00 0.00 6 GLN A CA 20
ATOM 17096 C C . GLN A 1 6 ? -1.893 2.395 -14.600 1.00 0.00 6 GLN A C 20
ATOM 17097 O O . GLN A 1 6 ? -1.292 2.790 -15.579 1.00 0.00 6 GLN A O 20
ATOM 17111 N N . ASP A 1 7 ? -2.702 3.178 -13.941 1.00 0.00 7 ASP A N 20
ATOM 17112 C CA . ASP A 1 7 ? -2.902 4.586 -14.385 1.00 0.00 7 ASP A CA 20
ATOM 17113 C C . ASP A 1 7 ? -3.431 5.436 -13.227 1.00 0.00 7 ASP A C 20
ATOM 17114 O O . ASP A 1 7 ? -3.839 4.923 -12.204 1.00 0.00 7 ASP A O 20
ATOM 17123 N N . LEU A 1 8 ? -3.427 6.731 -13.381 1.00 0.00 8 LEU A N 20
ATOM 17124 C CA . LEU A 1 8 ? -3.931 7.613 -12.290 1.00 0.00 8 LEU A CA 20
ATOM 17125 C C . LEU A 1 8 ? -5.441 7.817 -12.432 1.00 0.00 8 LEU A C 20
ATOM 17126 O O . LEU A 1 8 ? -6.108 7.099 -13.149 1.00 0.00 8 LEU A O 20
ATOM 17142 N N . LYS A 1 9 ? -5.982 8.795 -11.757 1.00 0.00 9 LYS A N 20
ATOM 17143 C CA . LYS A 1 9 ? -7.452 9.051 -11.849 1.00 0.00 9 LYS A CA 20
ATOM 17144 C C . LYS A 1 9 ? -8.218 7.868 -11.263 1.00 0.00 9 LYS A C 20
ATOM 17145 O O . LYS A 1 9 ? -8.876 7.981 -10.247 1.00 0.00 9 LYS A O 20
ATOM 17164 N N . THR A 1 10 ? -8.139 6.733 -11.899 1.00 0.00 10 THR A N 20
ATOM 17165 C CA . THR A 1 10 ? -8.863 5.543 -11.383 1.00 0.00 10 THR A CA 20
ATOM 17166 C C . THR A 1 10 ? -8.419 5.225 -9.955 1.00 0.00 10 THR A C 20
ATOM 17167 O O . THR A 1 10 ? -7.747 6.007 -9.312 1.00 0.00 10 THR A O 20
ATOM 17178 N N . LEU A 1 11 ? -8.789 4.078 -9.460 1.00 0.00 11 LEU A N 20
ATOM 17179 C CA . LEU A 1 11 ? -8.390 3.696 -8.074 1.00 0.00 11 LEU A CA 20
ATOM 17180 C C . LEU A 1 11 ? -8.938 4.710 -7.061 1.00 0.00 11 LEU A C 20
ATOM 17181 O O . LEU A 1 11 ? -8.500 5.844 -7.037 1.00 0.00 11 LEU A O 20
ATOM 17197 N N . PRO A 1 12 ? -9.872 4.279 -6.246 1.00 0.00 12 PRO A N 20
ATOM 17198 C CA . PRO A 1 12 ? -10.457 5.178 -5.227 1.00 0.00 12 PRO A CA 20
ATOM 17199 C C . PRO A 1 12 ? -9.359 5.694 -4.294 1.00 0.00 12 PRO A C 20
ATOM 17200 O O . PRO A 1 12 ? -8.494 4.955 -3.869 1.00 0.00 12 PRO A O 20
ATOM 17211 N N . THR A 1 13 ? -9.375 6.961 -3.990 1.00 0.00 13 THR A N 20
ATOM 17212 C CA . THR A 1 13 ? -8.319 7.524 -3.102 1.00 0.00 13 THR A CA 20
ATOM 17213 C C . THR A 1 13 ? -8.767 7.513 -1.641 1.00 0.00 13 THR A C 20
ATOM 17214 O O . THR A 1 13 ? -9.933 7.368 -1.333 1.00 0.00 13 THR A O 20
ATOM 17225 N N . THR A 1 14 ? -7.840 7.676 -0.738 1.00 0.00 14 THR A N 20
ATOM 17226 C CA . THR A 1 14 ? -8.188 7.690 0.709 1.00 0.00 14 THR A CA 20
ATOM 17227 C C . THR A 1 14 ? -7.463 8.846 1.396 1.00 0.00 14 THR A C 20
ATOM 17228 O O . THR A 1 14 ? -6.532 9.409 0.856 1.00 0.00 14 THR A O 20
ATOM 17239 N N . LYS A 1 15 ? -7.872 9.205 2.578 1.00 0.00 15 LYS A N 20
ATOM 17240 C CA . LYS A 1 15 ? -7.190 10.327 3.280 1.00 0.00 15 LYS A CA 20
ATOM 17241 C C . LYS A 1 15 ? -5.942 9.815 4.002 1.00 0.00 15 LYS A C 20
ATOM 17242 O O . LYS A 1 15 ? -6.017 9.132 5.003 1.00 0.00 15 LYS A O 20
ATOM 17261 N N . ILE A 1 16 ? -4.798 10.161 3.492 1.00 0.00 16 ILE A N 20
ATOM 17262 C CA . ILE A 1 16 ? -3.518 9.729 4.117 1.00 0.00 16 ILE A CA 20
ATOM 17263 C C . ILE A 1 16 ? -2.480 10.822 3.879 1.00 0.00 16 ILE A C 20
ATOM 17264 O O . ILE A 1 16 ? -2.693 11.712 3.084 1.00 0.00 16 ILE A O 20
ATOM 17280 N N . THR A 1 17 ? -1.370 10.791 4.553 1.00 0.00 17 THR A N 20
ATOM 17281 C CA . THR A 1 17 ? -0.372 11.874 4.326 1.00 0.00 17 THR A CA 20
ATOM 17282 C C . THR A 1 17 ? 0.814 11.383 3.501 1.00 0.00 17 THR A C 20
ATOM 17283 O O . THR A 1 17 ? 1.007 10.201 3.298 1.00 0.00 17 THR A O 20
ATOM 17294 N N . CYS A 1 18 ? 1.601 12.303 3.015 1.00 0.00 18 CYS A N 20
ATOM 17295 C CA . CYS A 1 18 ? 2.777 11.935 2.182 1.00 0.00 18 CYS A CA 20
ATOM 17296 C C . CYS A 1 18 ? 4.067 12.507 2.791 1.00 0.00 18 CYS A C 20
ATOM 17297 O O . CYS A 1 18 ? 4.269 13.705 2.779 1.00 0.00 18 CYS A O 20
ATOM 17304 N N . PRO A 1 19 ? 4.904 11.636 3.304 1.00 0.00 19 PRO A N 20
ATOM 17305 C CA . PRO A 1 19 ? 6.182 12.076 3.916 1.00 0.00 19 PRO A CA 20
ATOM 17306 C C . PRO A 1 19 ? 7.129 12.671 2.861 1.00 0.00 19 PRO A C 20
ATOM 17307 O O . PRO A 1 19 ? 8.210 13.127 3.177 1.00 0.00 19 PRO A O 20
ATOM 17318 N N . LYS A 1 20 ? 6.742 12.663 1.612 1.00 0.00 20 LYS A N 20
ATOM 17319 C CA . LYS A 1 20 ? 7.634 13.219 0.553 1.00 0.00 20 LYS A CA 20
ATOM 17320 C C . LYS A 1 20 ? 7.350 14.707 0.325 1.00 0.00 20 LYS A C 20
ATOM 17321 O O . LYS A 1 20 ? 8.177 15.554 0.604 1.00 0.00 20 LYS A O 20
ATOM 17340 N N . CYS A 1 21 ? 6.197 15.035 -0.190 1.00 0.00 21 CYS A N 20
ATOM 17341 C CA . CYS A 1 21 ? 5.881 16.473 -0.442 1.00 0.00 21 CYS A CA 20
ATOM 17342 C C . CYS A 1 21 ? 5.039 17.050 0.700 1.00 0.00 21 CYS A C 20
ATOM 17343 O O . CYS A 1 21 ? 4.977 18.247 0.891 1.00 0.00 21 CYS A O 20
ATOM 17350 N N . GLY A 1 22 ? 4.398 16.211 1.467 1.00 0.00 22 GLY A N 20
ATOM 17351 C CA . GLY A 1 22 ? 3.574 16.724 2.599 1.00 0.00 22 GLY A CA 20
ATOM 17352 C C . GLY A 1 22 ? 2.100 16.788 2.192 1.00 0.00 22 GLY A C 20
ATOM 17353 O O . GLY A 1 22 ? 1.316 17.500 2.788 1.00 0.00 22 GLY A O 20
ATOM 17357 N N . ASN A 1 23 ? 1.713 16.051 1.188 1.00 0.00 23 ASN A N 20
ATOM 17358 C CA . ASN A 1 23 ? 0.284 16.075 0.757 1.00 0.00 23 ASN A CA 20
ATOM 17359 C C . ASN A 1 23 ? -0.605 15.504 1.864 1.00 0.00 23 ASN A C 20
ATOM 17360 O O . ASN A 1 23 ? -0.125 14.999 2.860 1.00 0.00 23 ASN A O 20
ATOM 17371 N N . ASP A 1 24 ? -1.897 15.582 1.701 1.00 0.00 24 ASP A N 20
ATOM 17372 C CA . ASP A 1 24 ? -2.811 15.046 2.750 1.00 0.00 24 ASP A CA 20
ATOM 17373 C C . ASP A 1 24 ? -3.655 13.895 2.194 1.00 0.00 24 ASP A C 20
ATOM 17374 O O . ASP A 1 24 ? -4.506 13.356 2.875 1.00 0.00 24 ASP A O 20
ATOM 17383 N N . THR A 1 25 ? -3.431 13.503 0.969 1.00 0.00 25 THR A N 20
ATOM 17384 C CA . THR A 1 25 ? -4.239 12.383 0.407 1.00 0.00 25 THR A CA 20
ATOM 17385 C C . THR A 1 25 ? -3.401 11.501 -0.518 1.00 0.00 25 THR A C 20
ATOM 17386 O O . THR A 1 25 ? -2.326 11.863 -0.947 1.00 0.00 25 THR A O 20
ATOM 17397 N N . ALA A 1 26 ? -3.906 10.341 -0.829 1.00 0.00 26 ALA A N 20
ATOM 17398 C CA . ALA A 1 26 ? -3.166 9.413 -1.736 1.00 0.00 26 ALA A CA 20
ATOM 17399 C C . ALA A 1 26 ? -4.107 8.333 -2.285 1.00 0.00 26 ALA A C 20
ATOM 17400 O O . ALA A 1 26 ? -5.123 8.026 -1.694 1.00 0.00 26 ALA A O 20
ATOM 17407 N N . TYR A 1 27 ? -3.759 7.726 -3.391 1.00 0.00 27 TYR A N 20
ATOM 17408 C CA . TYR A 1 27 ? -4.618 6.637 -3.939 1.00 0.00 27 TYR A CA 20
ATOM 17409 C C . TYR A 1 27 ? -4.334 5.374 -3.133 1.00 0.00 27 TYR A C 20
ATOM 17410 O O . TYR A 1 27 ? -3.313 5.278 -2.483 1.00 0.00 27 TYR A O 20
ATOM 17428 N N . TRP A 1 28 ? -5.197 4.404 -3.151 1.00 0.00 28 TRP A N 20
ATOM 17429 C CA . TRP A 1 28 ? -4.898 3.182 -2.358 1.00 0.00 28 TRP A CA 20
ATOM 17430 C C . TRP A 1 28 ? -5.451 1.927 -3.024 1.00 0.00 28 TRP A C 20
ATOM 17431 O O . TRP A 1 28 ? -6.564 1.894 -3.510 1.00 0.00 28 TRP A O 20
ATOM 17452 N N . TRP A 1 29 ? -4.679 0.885 -3.010 1.00 0.00 29 TRP A N 20
ATOM 17453 C CA . TRP A 1 29 ? -5.123 -0.404 -3.595 1.00 0.00 29 TRP A CA 20
ATOM 17454 C C . TRP A 1 29 ? -4.333 -1.519 -2.916 1.00 0.00 29 TRP A C 20
ATOM 17455 O O . TRP A 1 29 ? -3.415 -1.259 -2.166 1.00 0.00 29 TRP A O 20
ATOM 17476 N N . GLU A 1 30 ? -4.674 -2.748 -3.148 1.00 0.00 30 GLU A N 20
ATOM 17477 C CA . GLU A 1 30 ? -3.925 -3.848 -2.478 1.00 0.00 30 GLU A CA 20
ATOM 17478 C C . GLU A 1 30 ? -3.130 -4.657 -3.507 1.00 0.00 30 GLU A C 20
ATOM 17479 O O . GLU A 1 30 ? -3.491 -4.732 -4.664 1.00 0.00 30 GLU A O 20
ATOM 17491 N N . MET A 1 31 ? -2.052 -5.267 -3.093 1.00 0.00 31 MET A N 20
ATOM 17492 C CA . MET A 1 31 ? -1.240 -6.073 -4.051 1.00 0.00 31 MET A CA 20
ATOM 17493 C C . MET A 1 31 ? -1.371 -7.564 -3.730 1.00 0.00 31 MET A C 20
ATOM 17494 O O . MET A 1 31 ? -1.342 -7.967 -2.583 1.00 0.00 31 MET A O 20
ATOM 17508 N N . GLN A 1 32 ? -1.519 -8.384 -4.733 1.00 0.00 32 GLN A N 20
ATOM 17509 C CA . GLN A 1 32 ? -1.657 -9.847 -4.485 1.00 0.00 32 GLN A CA 20
ATOM 17510 C C . GLN A 1 32 ? -0.309 -10.551 -4.673 1.00 0.00 32 GLN A C 20
ATOM 17511 O O . GLN A 1 32 ? -0.149 -11.382 -5.543 1.00 0.00 32 GLN A O 20
ATOM 17525 N N . THR A 1 33 ? 0.661 -10.226 -3.860 1.00 0.00 33 THR A N 20
ATOM 17526 C CA . THR A 1 33 ? 1.995 -10.883 -3.992 1.00 0.00 33 THR A CA 20
ATOM 17527 C C . THR A 1 33 ? 2.590 -11.157 -2.608 1.00 0.00 33 THR A C 20
ATOM 17528 O O . THR A 1 33 ? 2.130 -10.640 -1.609 1.00 0.00 33 THR A O 20
ATOM 17539 N N . ARG A 1 34 ? 3.611 -11.969 -2.542 1.00 0.00 34 ARG A N 20
ATOM 17540 C CA . ARG A 1 34 ? 4.236 -12.277 -1.224 1.00 0.00 34 ARG A CA 20
ATOM 17541 C C . ARG A 1 34 ? 5.301 -11.231 -0.885 1.00 0.00 34 ARG A C 20
ATOM 17542 O O . ARG A 1 34 ? 5.701 -10.444 -1.721 1.00 0.00 34 ARG A O 20
ATOM 17563 N N . ALA A 1 35 ? 5.767 -11.217 0.335 1.00 0.00 35 ALA A N 20
ATOM 17564 C CA . ALA A 1 35 ? 6.807 -10.223 0.724 1.00 0.00 35 ALA A CA 20
ATOM 17565 C C . ALA A 1 35 ? 7.373 -10.559 2.107 1.00 0.00 35 ALA A C 20
ATOM 17566 O O . ALA A 1 35 ? 8.553 -10.411 2.356 1.00 0.00 35 ALA A O 20
ATOM 17573 N N . GLY A 1 36 ? 6.543 -11.014 3.006 1.00 0.00 36 GLY A N 20
ATOM 17574 C CA . GLY A 1 36 ? 7.038 -11.360 4.370 1.00 0.00 36 GLY A CA 20
ATOM 17575 C C . GLY A 1 36 ? 5.903 -11.982 5.186 1.00 0.00 36 GLY A C 20
ATOM 17576 O O . GLY A 1 36 ? 5.476 -11.441 6.186 1.00 0.00 36 GLY A O 20
ATOM 17580 N N . ASP A 1 37 ? 5.413 -13.118 4.769 1.00 0.00 37 ASP A N 20
ATOM 17581 C CA . ASP A 1 37 ? 4.305 -13.773 5.524 1.00 0.00 37 ASP A CA 20
ATOM 17582 C C . ASP A 1 37 ? 3.147 -12.788 5.719 1.00 0.00 37 ASP A C 20
ATOM 17583 O O . ASP A 1 37 ? 2.370 -12.904 6.647 1.00 0.00 37 ASP A O 20
ATOM 17592 N N . GLU A 1 38 ? 3.029 -11.820 4.852 1.00 0.00 38 GLU A N 20
ATOM 17593 C CA . GLU A 1 38 ? 1.924 -10.827 4.985 1.00 0.00 38 GLU A CA 20
ATOM 17594 C C . GLU A 1 38 ? 1.479 -10.342 3.598 1.00 0.00 38 GLU A C 20
ATOM 17595 O O . GLU A 1 38 ? 1.650 -9.187 3.266 1.00 0.00 38 GLU A O 20
ATOM 17607 N N . PRO A 1 39 ? 0.921 -11.247 2.831 1.00 0.00 39 PRO A N 20
ATOM 17608 C CA . PRO A 1 39 ? 0.448 -10.905 1.468 1.00 0.00 39 PRO A CA 20
ATOM 17609 C C . PRO A 1 39 ? -0.662 -9.851 1.533 1.00 0.00 39 PRO A C 20
ATOM 17610 O O . PRO A 1 39 ? -1.101 -9.462 2.595 1.00 0.00 39 PRO A O 20
ATOM 17621 N N . SER A 1 40 ? -1.121 -9.390 0.401 1.00 0.00 40 SER A N 20
ATOM 17622 C CA . SER A 1 40 ? -2.206 -8.366 0.395 1.00 0.00 40 SER A CA 20
ATOM 17623 C C . SER A 1 40 ? -1.697 -7.044 0.977 1.00 0.00 40 SER A C 20
ATOM 17624 O O . SER A 1 40 ? -2.252 -6.517 1.921 1.00 0.00 40 SER A O 20
ATOM 17632 N N . THR A 1 41 ? -0.648 -6.502 0.420 1.00 0.00 41 THR A N 20
ATOM 17633 C CA . THR A 1 41 ? -0.111 -5.212 0.940 1.00 0.00 41 THR A CA 20
ATOM 17634 C C . THR A 1 41 ? -0.770 -4.040 0.208 1.00 0.00 41 THR A C 20
ATOM 17635 O O . THR A 1 41 ? -0.860 -4.025 -1.004 1.00 0.00 41 THR A O 20
ATOM 17646 N N . ILE A 1 42 ? -1.239 -3.063 0.934 1.00 0.00 42 ILE A N 20
ATOM 17647 C CA . ILE A 1 42 ? -1.901 -1.899 0.276 1.00 0.00 42 ILE A CA 20
ATOM 17648 C C . ILE A 1 42 ? -0.886 -0.791 -0.014 1.00 0.00 42 ILE A C 20
ATOM 17649 O O . ILE A 1 42 ? -0.211 -0.309 0.872 1.00 0.00 42 ILE A O 20
ATOM 17665 N N . PHE A 1 43 ? -0.789 -0.366 -1.243 1.00 0.00 43 PHE A N 20
ATOM 17666 C CA . PHE A 1 43 ? 0.164 0.732 -1.571 1.00 0.00 43 PHE A CA 20
ATOM 17667 C C . PHE A 1 43 ? -0.605 2.049 -1.658 1.00 0.00 43 PHE A C 20
ATOM 17668 O O . PHE A 1 43 ? -1.705 2.102 -2.175 1.00 0.00 43 PHE A O 20
ATOM 17685 N N . TYR A 1 44 ? -0.051 3.107 -1.146 1.00 0.00 44 TYR A N 20
ATOM 17686 C CA . TYR A 1 44 ? -0.769 4.411 -1.189 1.00 0.00 44 TYR A CA 20
ATOM 17687 C C . TYR A 1 44 ? -0.062 5.396 -2.118 1.00 0.00 44 TYR A C 20
ATOM 17688 O O . TYR A 1 44 ? 1.098 5.702 -1.936 1.00 0.00 44 TYR A O 20
ATOM 17706 N N . LYS A 1 45 ? -0.749 5.917 -3.096 1.00 0.00 45 LYS A N 20
ATOM 17707 C CA . LYS A 1 45 ? -0.092 6.901 -4.005 1.00 0.00 45 LYS A CA 20
ATOM 17708 C C . LYS A 1 45 ? -0.543 8.325 -3.680 1.00 0.00 45 LYS A C 20
ATOM 17709 O O . LYS A 1 45 ? -1.658 8.715 -3.944 1.00 0.00 45 LYS A O 20
ATOM 17728 N N . CYS A 1 46 ? 0.326 9.105 -3.118 1.00 0.00 46 CYS A N 20
ATOM 17729 C CA . CYS A 1 46 ? -0.039 10.513 -2.784 1.00 0.00 46 CYS A CA 20
ATOM 17730 C C . CYS A 1 46 ? -0.657 11.194 -4.013 1.00 0.00 46 CYS A C 20
ATOM 17731 O O . CYS A 1 46 ? -0.277 10.930 -5.136 1.00 0.00 46 CYS A O 20
ATOM 17739 N N . THR A 1 47 ? -1.603 12.068 -3.806 1.00 0.00 47 THR A N 20
ATOM 17740 C CA . THR A 1 47 ? -2.242 12.765 -4.959 1.00 0.00 47 THR A CA 20
ATOM 17741 C C . THR A 1 47 ? -1.606 14.143 -5.162 1.00 0.00 47 THR A C 20
ATOM 17742 O O . THR A 1 47 ? -2.288 15.126 -5.374 1.00 0.00 47 THR A O 20
ATOM 17753 N N . LYS A 1 48 ? -0.306 14.222 -5.096 1.00 0.00 48 LYS A N 20
ATOM 17754 C CA . LYS A 1 48 ? 0.370 15.537 -5.283 1.00 0.00 48 LYS A CA 20
ATOM 17755 C C . LYS A 1 48 ? 1.702 15.345 -6.013 1.00 0.00 48 LYS A C 20
ATOM 17756 O O . LYS A 1 48 ? 1.875 15.783 -7.131 1.00 0.00 48 LYS A O 20
ATOM 17775 N N . CYS A 1 49 ? 2.639 14.690 -5.387 1.00 0.00 49 CYS A N 20
ATOM 17776 C CA . CYS A 1 49 ? 3.957 14.468 -6.047 1.00 0.00 49 CYS A CA 20
ATOM 17777 C C . CYS A 1 49 ? 4.001 13.071 -6.670 1.00 0.00 49 CYS A C 20
ATOM 17778 O O . CYS A 1 49 ? 4.912 12.737 -7.401 1.00 0.00 49 CYS A O 20
ATOM 17786 N N . GLY A 1 50 ? 3.023 12.253 -6.390 1.00 0.00 50 GLY A N 20
ATOM 17787 C CA . GLY A 1 50 ? 3.012 10.883 -6.972 1.00 0.00 50 GLY A CA 20
ATOM 17788 C C . GLY A 1 50 ? 3.908 9.962 -6.144 1.00 0.00 50 GLY A C 20
ATOM 17789 O O . GLY A 1 50 ? 4.637 9.151 -6.678 1.00 0.00 50 GLY A O 20
ATOM 17793 N N . HIS A 1 51 ? 3.851 10.067 -4.844 1.00 0.00 51 HIS A N 20
ATOM 17794 C CA . HIS A 1 51 ? 4.691 9.179 -3.997 1.00 0.00 51 HIS A CA 20
ATOM 17795 C C . HIS A 1 51 ? 3.915 7.897 -3.706 1.00 0.00 51 HIS A C 20
ATOM 17796 O O . HIS A 1 51 ? 2.715 7.920 -3.536 1.00 0.00 51 HIS A O 20
ATOM 17810 N N . THR A 1 52 ? 4.578 6.778 -3.663 1.00 0.00 52 THR A N 20
ATOM 17811 C CA . THR A 1 52 ? 3.846 5.511 -3.399 1.00 0.00 52 THR A CA 20
ATOM 17812 C C . THR A 1 52 ? 4.606 4.642 -2.394 1.00 0.00 52 THR A C 20
ATOM 17813 O O . THR A 1 52 ? 5.696 4.175 -2.661 1.00 0.00 52 THR A O 20
ATOM 17824 N N . TRP A 1 53 ? 4.031 4.409 -1.247 1.00 0.00 53 TRP A N 20
ATOM 17825 C CA . TRP A 1 53 ? 4.709 3.555 -0.230 1.00 0.00 53 TRP A CA 20
ATOM 17826 C C . TRP A 1 53 ? 3.817 2.356 0.106 1.00 0.00 53 TRP A C 20
ATOM 17827 O O . TRP A 1 53 ? 2.998 1.947 -0.691 1.00 0.00 53 TRP A O 20
ATOM 17848 N N . ARG A 1 54 ? 3.970 1.777 1.265 1.00 0.00 54 ARG A N 20
ATOM 17849 C CA . ARG A 1 54 ? 3.121 0.600 1.613 1.00 0.00 54 ARG A CA 20
ATOM 17850 C C . ARG A 1 54 ? 2.406 0.817 2.949 1.00 0.00 54 ARG A C 20
ATOM 17851 O O . ARG A 1 54 ? 2.747 1.697 3.714 1.00 0.00 54 ARG A O 20
ATOM 17872 N N . SER A 1 55 ? 1.413 0.016 3.230 1.00 0.00 55 SER A N 20
ATOM 17873 C CA . SER A 1 55 ? 0.668 0.165 4.511 1.00 0.00 55 SER A CA 20
ATOM 17874 C C . SER A 1 55 ? 0.975 -1.010 5.444 1.00 0.00 55 SER A C 20
ATOM 17875 O O . SER A 1 55 ? 1.175 -0.837 6.630 1.00 0.00 55 SER A O 20
ATOM 17883 N N . TYR A 1 56 ? 1.008 -2.206 4.917 1.00 0.00 56 TYR A N 20
ATOM 17884 C CA . TYR A 1 56 ? 1.295 -3.398 5.770 1.00 0.00 56 TYR A CA 20
ATOM 17885 C C . TYR A 1 56 ? 0.109 -3.685 6.693 1.00 0.00 56 TYR A C 20
ATOM 17886 O O . TYR A 1 56 ? 0.276 -4.060 7.837 1.00 0.00 56 TYR A O 20
ATOM 17904 N N . GLU A 1 57 ? -1.089 -3.509 6.206 1.00 0.00 57 GLU A N 20
ATOM 17905 C CA . GLU A 1 57 ? -2.286 -3.770 7.055 1.00 0.00 57 GLU A CA 20
ATOM 17906 C C . GLU A 1 57 ? -3.343 -4.540 6.259 1.00 0.00 57 GLU A C 20
ATOM 17907 O O . GLU A 1 57 ? -4.095 -3.903 5.539 1.00 0.00 57 GLU A O 20
ATOM 17921 N N . GLY A 1 1 ? -1.744 8.894 -25.974 1.00 0.00 1 GLY A N 21
ATOM 17922 C CA . GLY A 1 1 ? -0.473 8.185 -26.293 1.00 0.00 1 GLY A CA 21
ATOM 17923 C C . GLY A 1 1 ? 0.663 8.769 -25.451 1.00 0.00 1 GLY A C 21
ATOM 17924 O O . GLY A 1 1 ? 1.473 8.048 -24.903 1.00 0.00 1 GLY A O 21
ATOM 17930 N N . SER A 1 2 ? 0.726 10.067 -25.342 1.00 0.00 2 SER A N 21
ATOM 17931 C CA . SER A 1 2 ? 1.811 10.694 -24.533 1.00 0.00 2 SER A CA 21
ATOM 17932 C C . SER A 1 2 ? 1.490 10.581 -23.040 1.00 0.00 2 SER A C 21
ATOM 17933 O O . SER A 1 2 ? 2.289 10.107 -22.257 1.00 0.00 2 SER A O 21
ATOM 17941 N N . HIS A 1 3 ? 0.323 11.007 -22.639 1.00 0.00 3 HIS A N 21
ATOM 17942 C CA . HIS A 1 3 ? -0.047 10.920 -21.196 1.00 0.00 3 HIS A CA 21
ATOM 17943 C C . HIS A 1 3 ? -1.483 10.409 -21.050 1.00 0.00 3 HIS A C 21
ATOM 17944 O O . HIS A 1 3 ? -2.124 10.611 -20.036 1.00 0.00 3 HIS A O 21
ATOM 17958 N N . MET A 1 4 ? -1.995 9.749 -22.053 1.00 0.00 4 MET A N 21
ATOM 17959 C CA . MET A 1 4 ? -3.390 9.228 -21.969 1.00 0.00 4 MET A CA 21
ATOM 17960 C C . MET A 1 4 ? -3.450 7.786 -22.479 1.00 0.00 4 MET A C 21
ATOM 17961 O O . MET A 1 4 ? -3.872 7.528 -23.589 1.00 0.00 4 MET A O 21
ATOM 17975 N N . GLU A 1 5 ? -3.033 6.845 -21.678 1.00 0.00 5 GLU A N 21
ATOM 17976 C CA . GLU A 1 5 ? -3.068 5.420 -22.117 1.00 0.00 5 GLU A CA 21
ATOM 17977 C C . GLU A 1 5 ? -2.823 4.495 -20.923 1.00 0.00 5 GLU A C 21
ATOM 17978 O O . GLU A 1 5 ? -3.599 3.601 -20.648 1.00 0.00 5 GLU A O 21
ATOM 17990 N N . GLN A 1 6 ? -1.751 4.703 -20.209 1.00 0.00 6 GLN A N 21
ATOM 17991 C CA . GLN A 1 6 ? -1.460 3.834 -19.032 1.00 0.00 6 GLN A CA 21
ATOM 17992 C C . GLN A 1 6 ? -2.427 4.156 -17.889 1.00 0.00 6 GLN A C 21
ATOM 17993 O O . GLN A 1 6 ? -2.084 4.839 -16.946 1.00 0.00 6 GLN A O 21
ATOM 18007 N N . ASP A 1 7 ? -3.635 3.668 -17.968 1.00 0.00 7 ASP A N 21
ATOM 18008 C CA . ASP A 1 7 ? -4.624 3.946 -16.887 1.00 0.00 7 ASP A CA 21
ATOM 18009 C C . ASP A 1 7 ? -4.268 3.155 -15.625 1.00 0.00 7 ASP A C 21
ATOM 18010 O O . ASP A 1 7 ? -3.282 2.445 -15.583 1.00 0.00 7 ASP A O 21
ATOM 18019 N N . LEU A 1 8 ? -5.060 3.274 -14.595 1.00 0.00 8 LEU A N 21
ATOM 18020 C CA . LEU A 1 8 ? -4.765 2.531 -13.336 1.00 0.00 8 LEU A CA 21
ATOM 18021 C C . LEU A 1 8 ? -5.990 1.722 -12.899 1.00 0.00 8 LEU A C 21
ATOM 18022 O O . LEU A 1 8 ? -6.408 1.783 -11.762 1.00 0.00 8 LEU A O 21
ATOM 18038 N N . LYS A 1 9 ? -6.563 0.967 -13.801 1.00 0.00 9 LYS A N 21
ATOM 18039 C CA . LYS A 1 9 ? -7.768 0.144 -13.464 1.00 0.00 9 LYS A CA 21
ATOM 18040 C C . LYS A 1 9 ? -8.675 0.866 -12.470 1.00 0.00 9 LYS A C 21
ATOM 18041 O O . LYS A 1 9 ? -9.369 0.247 -11.688 1.00 0.00 9 LYS A O 21
ATOM 18060 N N . THR A 1 10 ? -8.680 2.161 -12.499 1.00 0.00 10 THR A N 21
ATOM 18061 C CA . THR A 1 10 ? -9.548 2.926 -11.563 1.00 0.00 10 THR A CA 21
ATOM 18062 C C . THR A 1 10 ? -9.224 2.569 -10.108 1.00 0.00 10 THR A C 21
ATOM 18063 O O . THR A 1 10 ? -8.759 1.486 -9.810 1.00 0.00 10 THR A O 21
ATOM 18074 N N . LEU A 1 11 ? -9.476 3.475 -9.203 1.00 0.00 11 LEU A N 21
ATOM 18075 C CA . LEU A 1 11 ? -9.197 3.204 -7.762 1.00 0.00 11 LEU A CA 21
ATOM 18076 C C . LEU A 1 11 ? -9.464 4.466 -6.930 1.00 0.00 11 LEU A C 21
ATOM 18077 O O . LEU A 1 11 ? -8.777 5.456 -7.087 1.00 0.00 11 LEU A O 21
ATOM 18093 N N . PRO A 1 12 ? -10.450 4.402 -6.066 1.00 0.00 12 PRO A N 21
ATOM 18094 C CA . PRO A 1 12 ? -10.785 5.566 -5.213 1.00 0.00 12 PRO A CA 21
ATOM 18095 C C . PRO A 1 12 ? -9.580 5.961 -4.357 1.00 0.00 12 PRO A C 21
ATOM 18096 O O . PRO A 1 12 ? -8.676 5.177 -4.143 1.00 0.00 12 PRO A O 21
ATOM 18107 N N . THR A 1 13 ? -9.556 7.170 -3.868 1.00 0.00 13 THR A N 21
ATOM 18108 C CA . THR A 1 13 ? -8.403 7.610 -3.032 1.00 0.00 13 THR A CA 21
ATOM 18109 C C . THR A 1 13 ? -8.752 7.517 -1.546 1.00 0.00 13 THR A C 21
ATOM 18110 O O . THR A 1 13 ? -9.902 7.411 -1.170 1.00 0.00 13 THR A O 21
ATOM 18121 N N . THR A 1 14 ? -7.761 7.565 -0.702 1.00 0.00 14 THR A N 21
ATOM 18122 C CA . THR A 1 14 ? -8.018 7.490 0.762 1.00 0.00 14 THR A CA 21
ATOM 18123 C C . THR A 1 14 ? -7.317 8.652 1.464 1.00 0.00 14 THR A C 21
ATOM 18124 O O . THR A 1 14 ? -6.353 9.199 0.964 1.00 0.00 14 THR A O 21
ATOM 18135 N N . LYS A 1 15 ? -7.787 9.037 2.614 1.00 0.00 15 LYS A N 21
ATOM 18136 C CA . LYS A 1 15 ? -7.138 10.167 3.331 1.00 0.00 15 LYS A CA 21
ATOM 18137 C C . LYS A 1 15 ? -5.883 9.679 4.052 1.00 0.00 15 LYS A C 21
ATOM 18138 O O . LYS A 1 15 ? -5.934 8.836 4.926 1.00 0.00 15 LYS A O 21
ATOM 18157 N N . ILE A 1 16 ? -4.756 10.210 3.683 1.00 0.00 16 ILE A N 21
ATOM 18158 C CA . ILE A 1 16 ? -3.478 9.800 4.321 1.00 0.00 16 ILE A CA 21
ATOM 18159 C C . ILE A 1 16 ? -2.450 10.907 4.091 1.00 0.00 16 ILE A C 21
ATOM 18160 O O . ILE A 1 16 ? -2.748 11.905 3.473 1.00 0.00 16 ILE A O 21
ATOM 18176 N N . THR A 1 17 ? -1.251 10.764 4.571 1.00 0.00 17 THR A N 21
ATOM 18177 C CA . THR A 1 17 ? -0.263 11.852 4.342 1.00 0.00 17 THR A CA 21
ATOM 18178 C C . THR A 1 17 ? 0.897 11.368 3.475 1.00 0.00 17 THR A C 21
ATOM 18179 O O . THR A 1 17 ? 1.025 10.197 3.179 1.00 0.00 17 THR A O 21
ATOM 18190 N N . CYS A 1 18 ? 1.727 12.278 3.047 1.00 0.00 18 CYS A N 21
ATOM 18191 C CA . CYS A 1 18 ? 2.872 11.900 2.175 1.00 0.00 18 CYS A CA 21
ATOM 18192 C C . CYS A 1 18 ? 4.191 12.457 2.731 1.00 0.00 18 CYS A C 21
ATOM 18193 O O . CYS A 1 18 ? 4.391 13.656 2.745 1.00 0.00 18 CYS A O 21
ATOM 18200 N N . PRO A 1 19 ? 5.059 11.574 3.169 1.00 0.00 19 PRO A N 21
ATOM 18201 C CA . PRO A 1 19 ? 6.370 11.998 3.720 1.00 0.00 19 PRO A CA 21
ATOM 18202 C C . PRO A 1 19 ? 7.253 12.621 2.630 1.00 0.00 19 PRO A C 21
ATOM 18203 O O . PRO A 1 19 ? 8.344 13.083 2.898 1.00 0.00 19 PRO A O 21
ATOM 18214 N N . LYS A 1 20 ? 6.801 12.629 1.405 1.00 0.00 20 LYS A N 21
ATOM 18215 C CA . LYS A 1 20 ? 7.631 13.213 0.311 1.00 0.00 20 LYS A CA 21
ATOM 18216 C C . LYS A 1 20 ? 7.342 14.709 0.146 1.00 0.00 20 LYS A C 21
ATOM 18217 O O . LYS A 1 20 ? 8.196 15.542 0.376 1.00 0.00 20 LYS A O 21
ATOM 18236 N N . CYS A 1 21 ? 6.151 15.058 -0.259 1.00 0.00 21 CYS A N 21
ATOM 18237 C CA . CYS A 1 21 ? 5.827 16.503 -0.444 1.00 0.00 21 CYS A CA 21
ATOM 18238 C C . CYS A 1 21 ? 4.999 17.026 0.735 1.00 0.00 21 CYS A C 21
ATOM 18239 O O . CYS A 1 21 ? 4.952 18.212 0.992 1.00 0.00 21 CYS A O 21
ATOM 18246 N N . GLY A 1 22 ? 4.353 16.152 1.459 1.00 0.00 22 GLY A N 21
ATOM 18247 C CA . GLY A 1 22 ? 3.540 16.609 2.622 1.00 0.00 22 GLY A CA 21
ATOM 18248 C C . GLY A 1 22 ? 2.064 16.693 2.228 1.00 0.00 22 GLY A C 21
ATOM 18249 O O . GLY A 1 22 ? 1.286 17.388 2.850 1.00 0.00 22 GLY A O 21
ATOM 18253 N N . ASN A 1 23 ? 1.669 15.988 1.203 1.00 0.00 23 ASN A N 21
ATOM 18254 C CA . ASN A 1 23 ? 0.241 16.030 0.780 1.00 0.00 23 ASN A CA 21
ATOM 18255 C C . ASN A 1 23 ? -0.649 15.475 1.894 1.00 0.00 23 ASN A C 21
ATOM 18256 O O . ASN A 1 23 ? -0.170 14.959 2.885 1.00 0.00 23 ASN A O 21
ATOM 18267 N N . ASP A 1 24 ? -1.940 15.578 1.745 1.00 0.00 24 ASP A N 21
ATOM 18268 C CA . ASP A 1 24 ? -2.852 15.056 2.802 1.00 0.00 24 ASP A CA 21
ATOM 18269 C C . ASP A 1 24 ? -3.708 13.914 2.251 1.00 0.00 24 ASP A C 21
ATOM 18270 O O . ASP A 1 24 ? -4.650 13.470 2.881 1.00 0.00 24 ASP A O 21
ATOM 18279 N N . THR A 1 25 ? -3.388 13.420 1.085 1.00 0.00 25 THR A N 21
ATOM 18280 C CA . THR A 1 25 ? -4.193 12.299 0.520 1.00 0.00 25 THR A CA 21
ATOM 18281 C C . THR A 1 25 ? -3.366 11.465 -0.457 1.00 0.00 25 THR A C 21
ATOM 18282 O O . THR A 1 25 ? -2.308 11.863 -0.901 1.00 0.00 25 THR A O 21
ATOM 18293 N N . ALA A 1 26 ? -3.858 10.308 -0.796 1.00 0.00 26 ALA A N 21
ATOM 18294 C CA . ALA A 1 26 ? -3.127 9.426 -1.754 1.00 0.00 26 ALA A CA 21
ATOM 18295 C C . ALA A 1 26 ? -4.073 8.364 -2.326 1.00 0.00 26 ALA A C 21
ATOM 18296 O O . ALA A 1 26 ? -5.066 8.014 -1.717 1.00 0.00 26 ALA A O 21
ATOM 18303 N N . TYR A 1 27 ? -3.760 7.821 -3.471 1.00 0.00 27 TYR A N 21
ATOM 18304 C CA . TYR A 1 27 ? -4.627 6.755 -4.047 1.00 0.00 27 TYR A CA 21
ATOM 18305 C C . TYR A 1 27 ? -4.309 5.456 -3.314 1.00 0.00 27 TYR A C 21
ATOM 18306 O O . TYR A 1 27 ? -3.264 5.332 -2.709 1.00 0.00 27 TYR A O 21
ATOM 18324 N N . TRP A 1 28 ? -5.184 4.494 -3.322 1.00 0.00 28 TRP A N 21
ATOM 18325 C CA . TRP A 1 28 ? -4.865 3.249 -2.573 1.00 0.00 28 TRP A CA 21
ATOM 18326 C C . TRP A 1 28 ? -5.411 1.999 -3.256 1.00 0.00 28 TRP A C 21
ATOM 18327 O O . TRP A 1 28 ? -6.492 1.986 -3.812 1.00 0.00 28 TRP A O 21
ATOM 18348 N N . TRP A 1 29 ? -4.666 0.935 -3.170 1.00 0.00 29 TRP A N 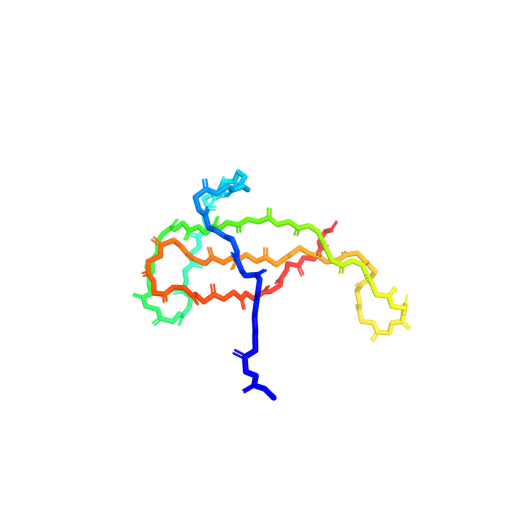21
ATOM 18349 C CA . TRP A 1 29 ? -5.103 -0.360 -3.753 1.00 0.00 29 TRP A CA 21
ATOM 18350 C C . TRP A 1 29 ? -4.351 -1.481 -3.035 1.00 0.00 29 TRP A C 21
ATOM 18351 O O . TRP A 1 29 ? -3.464 -1.225 -2.247 1.00 0.00 29 TRP A O 21
ATOM 18372 N N . GLU A 1 30 ? -4.695 -2.711 -3.272 1.00 0.00 30 GLU A N 21
ATOM 18373 C CA . GLU A 1 30 ? -3.985 -3.812 -2.560 1.00 0.00 30 GLU A CA 21
ATOM 18374 C C . GLU A 1 30 ? -3.236 -4.708 -3.551 1.00 0.00 30 GLU A C 21
ATOM 18375 O O . GLU A 1 30 ? -3.723 -5.009 -4.623 1.00 0.00 30 GLU A O 21
ATOM 18387 N N . MET A 1 31 ? -2.057 -5.142 -3.194 1.00 0.00 31 MET A N 21
ATOM 18388 C CA . MET A 1 31 ? -1.278 -6.026 -4.108 1.00 0.00 31 MET A CA 21
ATOM 18389 C C . MET A 1 31 ? -1.277 -7.459 -3.570 1.00 0.00 31 MET A C 21
ATOM 18390 O O . MET A 1 31 ? -1.731 -7.720 -2.474 1.00 0.00 31 MET A O 21
ATOM 18404 N N . GLN A 1 32 ? -0.770 -8.391 -4.327 1.00 0.00 32 GLN A N 21
ATOM 18405 C CA . GLN A 1 32 ? -0.744 -9.804 -3.849 1.00 0.00 32 GLN A CA 21
ATOM 18406 C C . GLN A 1 32 ? 0.674 -10.195 -3.426 1.00 0.00 32 GLN A C 21
ATOM 18407 O O . GLN A 1 32 ? 1.643 -9.574 -3.815 1.00 0.00 32 GLN A O 21
ATOM 18421 N N . THR A 1 33 ? 0.803 -11.222 -2.631 1.00 0.00 33 THR A N 21
ATOM 18422 C CA . THR A 1 33 ? 2.158 -11.654 -2.182 1.00 0.00 33 THR A CA 21
ATOM 18423 C C . THR A 1 33 ? 2.192 -13.172 -1.996 1.00 0.00 33 THR A C 21
ATOM 18424 O O . THR A 1 33 ? 2.804 -13.889 -2.765 1.00 0.00 33 THR A O 21
ATOM 18435 N N . ARG A 1 34 ? 1.539 -13.670 -0.982 1.00 0.00 34 ARG A N 21
ATOM 18436 C CA . ARG A 1 34 ? 1.534 -15.142 -0.747 1.00 0.00 34 ARG A CA 21
ATOM 18437 C C . ARG A 1 34 ? 0.220 -15.748 -1.248 1.00 0.00 34 ARG A C 21
ATOM 18438 O O . ARG A 1 34 ? 0.117 -16.185 -2.377 1.00 0.00 34 ARG A O 21
ATOM 18459 N N . ALA A 1 35 ? -0.784 -15.777 -0.416 1.00 0.00 35 ALA A N 21
ATOM 18460 C CA . ALA A 1 35 ? -2.091 -16.352 -0.844 1.00 0.00 35 ALA A CA 21
ATOM 18461 C C . ALA A 1 35 ? -2.740 -15.454 -1.902 1.00 0.00 35 ALA A C 21
ATOM 18462 O O . ALA A 1 35 ? -2.715 -14.243 -1.802 1.00 0.00 35 ALA A O 21
ATOM 18469 N N . GLY A 1 36 ? -3.323 -16.038 -2.915 1.00 0.00 36 GLY A N 21
ATOM 18470 C CA . GLY A 1 36 ? -3.973 -15.216 -3.976 1.00 0.00 36 GLY A CA 21
ATOM 18471 C C . GLY A 1 36 ? -5.411 -14.898 -3.565 1.00 0.00 36 GLY A C 21
ATOM 18472 O O . GLY A 1 36 ? -6.324 -15.652 -3.833 1.00 0.00 36 GLY A O 21
ATOM 18476 N N . ASP A 1 37 ? -5.620 -13.787 -2.912 1.00 0.00 37 ASP A N 21
ATOM 18477 C CA . ASP A 1 37 ? -7.001 -13.425 -2.484 1.00 0.00 37 ASP A CA 21
ATOM 18478 C C . ASP A 1 37 ? -7.160 -11.904 -2.430 1.00 0.00 37 ASP A C 21
ATOM 18479 O O . ASP A 1 37 ? -7.965 -11.328 -3.137 1.00 0.00 37 ASP A O 21
ATOM 18488 N N . GLU A 1 38 ? -6.403 -11.246 -1.593 1.00 0.00 38 GLU A N 21
ATOM 18489 C CA . GLU A 1 38 ? -6.518 -9.762 -1.495 1.00 0.00 38 GLU A CA 21
ATOM 18490 C C . GLU A 1 38 ? -5.662 -9.228 -0.330 1.00 0.00 38 GLU A C 21
ATOM 18491 O O . GLU A 1 38 ? -4.797 -8.402 -0.541 1.00 0.00 38 GLU A O 21
ATOM 18503 N N . PRO A 1 39 ? -5.923 -9.706 0.866 1.00 0.00 39 PRO A N 21
ATOM 18504 C CA . PRO A 1 39 ? -5.154 -9.250 2.049 1.00 0.00 39 PRO A CA 21
ATOM 18505 C C . PRO A 1 39 ? -3.652 -9.469 1.847 1.00 0.00 39 PRO A C 21
ATOM 18506 O O . PRO A 1 39 ? -3.211 -10.545 1.496 1.00 0.00 39 PRO A O 21
ATOM 18517 N N . SER A 1 40 ? -2.865 -8.452 2.070 1.00 0.00 40 SER A N 21
ATOM 18518 C CA . SER A 1 40 ? -1.390 -8.589 1.896 1.00 0.00 40 SER A CA 21
ATOM 18519 C C . SER A 1 40 ? -0.707 -7.241 2.146 1.00 0.00 40 SER A C 21
ATOM 18520 O O . SER A 1 40 ? -0.179 -6.991 3.212 1.00 0.00 40 SER A O 21
ATOM 18528 N N . THR A 1 41 ? -0.719 -6.370 1.174 1.00 0.00 41 THR A N 21
ATOM 18529 C CA . THR A 1 41 ? -0.075 -5.036 1.357 1.00 0.00 41 THR A CA 21
ATOM 18530 C C . THR A 1 41 ? -0.767 -3.993 0.470 1.00 0.00 41 THR A C 21
ATOM 18531 O O . THR A 1 41 ? -1.011 -4.223 -0.698 1.00 0.00 41 THR A O 21
ATOM 18542 N N . ILE A 1 42 ? -1.092 -2.850 1.016 1.00 0.00 42 ILE A N 21
ATOM 18543 C CA . ILE A 1 42 ? -1.774 -1.802 0.200 1.00 0.00 42 ILE A CA 21
ATOM 18544 C C . ILE A 1 42 ? -0.819 -0.645 -0.098 1.00 0.00 42 ILE A C 21
ATOM 18545 O O . ILE A 1 42 ? -0.265 -0.038 0.798 1.00 0.00 42 ILE A O 21
ATOM 18561 N N . PHE A 1 43 ? -0.638 -0.320 -1.348 1.00 0.00 43 PHE A N 21
ATOM 18562 C CA . PHE A 1 43 ? 0.263 0.813 -1.696 1.00 0.00 43 PHE A CA 21
ATOM 18563 C C . PHE A 1 43 ? -0.551 2.102 -1.786 1.00 0.00 43 PHE A C 21
ATOM 18564 O O . PHE A 1 43 ? -1.629 2.131 -2.352 1.00 0.00 43 PHE A O 21
ATOM 18581 N N . TYR A 1 44 ? -0.046 3.166 -1.233 1.00 0.00 44 TYR A N 21
ATOM 18582 C CA . TYR A 1 44 ? -0.790 4.456 -1.285 1.00 0.00 44 TYR A CA 21
ATOM 18583 C C . TYR A 1 44 ? -0.055 5.451 -2.179 1.00 0.00 44 TYR A C 21
ATOM 18584 O O . TYR A 1 44 ? 1.083 5.794 -1.928 1.00 0.00 44 TYR A O 21
ATOM 18602 N N . LYS A 1 45 ? -0.692 5.938 -3.206 1.00 0.00 45 LYS A N 21
ATOM 18603 C CA . LYS A 1 45 ? -0.006 6.928 -4.079 1.00 0.00 45 LYS A CA 21
ATOM 18604 C C . LYS A 1 45 ? -0.501 8.339 -3.778 1.00 0.00 45 LYS A C 21
ATOM 18605 O O . LYS A 1 45 ? -1.612 8.708 -4.094 1.00 0.00 45 LYS A O 21
ATOM 18624 N N . CYS A 1 46 ? 0.331 9.126 -3.170 1.00 0.00 46 CYS A N 21
ATOM 18625 C CA . CYS A 1 46 ? -0.059 10.524 -2.832 1.00 0.00 46 CYS A CA 21
ATOM 18626 C C . CYS A 1 46 ? -0.654 11.215 -4.065 1.00 0.00 46 CYS A C 21
ATOM 18627 O O . CYS A 1 46 ? -0.135 11.115 -5.158 1.00 0.00 46 CYS A O 21
ATOM 18635 N N . THR A 1 47 ? -1.747 11.910 -3.892 1.00 0.00 47 THR A N 21
ATOM 18636 C CA . THR A 1 47 ? -2.385 12.601 -5.047 1.00 0.00 47 THR A CA 21
ATOM 18637 C C . THR A 1 47 ? -1.780 13.996 -5.240 1.00 0.00 47 THR A C 21
ATOM 18638 O O . THR A 1 47 ? -2.483 14.956 -5.486 1.00 0.00 47 THR A O 21
ATOM 18649 N N . LYS A 1 48 ? -0.485 14.117 -5.136 1.00 0.00 48 LYS A N 21
ATOM 18650 C CA . LYS A 1 48 ? 0.153 15.453 -5.322 1.00 0.00 48 LYS A CA 21
ATOM 18651 C C . LYS A 1 48 ? 1.495 15.305 -6.042 1.00 0.00 48 LYS A C 21
ATOM 18652 O O . LYS A 1 48 ? 1.630 15.657 -7.197 1.00 0.00 48 LYS A O 21
ATOM 18671 N N . CYS A 1 49 ? 2.489 14.788 -5.374 1.00 0.00 49 CYS A N 21
ATOM 18672 C CA . CYS A 1 49 ? 3.818 14.623 -6.031 1.00 0.00 49 CYS A CA 21
ATOM 18673 C C . CYS A 1 49 ? 3.911 13.252 -6.701 1.00 0.00 49 CYS A C 21
ATOM 18674 O O . CYS A 1 49 ? 4.679 13.050 -7.621 1.00 0.00 49 CYS A O 21
ATOM 18682 N N . GLY A 1 50 ? 3.132 12.312 -6.252 1.00 0.00 50 GLY A N 21
ATOM 18683 C CA . GLY A 1 50 ? 3.174 10.958 -6.866 1.00 0.00 50 GLY A CA 21
ATOM 18684 C C . GLY A 1 50 ? 4.044 10.026 -6.020 1.00 0.00 50 GLY A C 21
ATOM 18685 O O . GLY A 1 50 ? 4.769 9.202 -6.542 1.00 0.00 50 GLY A O 21
ATOM 18689 N N . HIS A 1 51 ? 3.971 10.130 -4.719 1.00 0.00 51 HIS A N 21
ATOM 18690 C CA . HIS A 1 51 ? 4.787 9.225 -3.861 1.00 0.00 51 HIS A CA 21
ATOM 18691 C C . HIS A 1 51 ? 4.004 7.938 -3.622 1.00 0.00 51 HIS A C 21
ATOM 18692 O O . HIS A 1 51 ? 2.793 7.944 -3.597 1.00 0.00 51 HIS A O 21
ATOM 18706 N N . THR A 1 52 ? 4.671 6.832 -3.460 1.00 0.00 52 THR A N 21
ATOM 18707 C CA . THR A 1 52 ? 3.924 5.562 -3.240 1.00 0.00 52 THR A CA 21
ATOM 18708 C C . THR A 1 52 ? 4.635 4.682 -2.208 1.00 0.00 52 THR A C 21
ATOM 18709 O O . THR A 1 52 ? 5.768 4.284 -2.395 1.00 0.00 52 THR A O 21
ATOM 18720 N N . TRP A 1 53 ? 3.975 4.357 -1.129 1.00 0.00 53 TRP A N 21
ATOM 18721 C CA . TRP A 1 53 ? 4.615 3.482 -0.105 1.00 0.00 53 TRP A CA 21
ATOM 18722 C C . TRP A 1 53 ? 3.702 2.288 0.190 1.00 0.00 53 TRP A C 21
ATOM 18723 O O . TRP A 1 53 ? 2.924 1.878 -0.648 1.00 0.00 53 TRP A O 21
ATOM 18744 N N . ARG A 1 54 ? 3.792 1.710 1.357 1.00 0.00 54 ARG A N 21
ATOM 18745 C CA . ARG A 1 54 ? 2.924 0.533 1.658 1.00 0.00 54 ARG A CA 21
ATOM 18746 C C . ARG A 1 54 ? 2.180 0.715 2.983 1.00 0.00 54 ARG A C 21
ATOM 18747 O O . ARG A 1 54 ? 2.545 1.526 3.812 1.00 0.00 54 ARG A O 21
ATOM 18768 N N . SER A 1 55 ? 1.135 -0.043 3.183 1.00 0.00 55 SER A N 21
ATOM 18769 C CA . SER A 1 55 ? 0.352 0.064 4.448 1.00 0.00 55 SER A CA 21
ATOM 18770 C C . SER A 1 55 ? 0.610 -1.160 5.332 1.00 0.00 55 SER A C 21
ATOM 18771 O O . SER A 1 55 ? -0.098 -1.409 6.288 1.00 0.00 55 SER A O 21
ATOM 18779 N N . TYR A 1 56 ? 1.616 -1.927 5.016 1.00 0.00 56 TYR A N 21
ATOM 18780 C CA . TYR A 1 56 ? 1.919 -3.138 5.832 1.00 0.00 56 TYR A CA 21
ATOM 18781 C C . TYR A 1 56 ? 2.535 -2.734 7.175 1.00 0.00 56 TYR A C 21
ATOM 18782 O O . TYR A 1 56 ? 3.575 -2.108 7.229 1.00 0.00 56 TYR A O 21
ATOM 18800 N N . GLU A 1 57 ? 1.901 -3.090 8.260 1.00 0.00 57 GLU A N 21
ATOM 18801 C CA . GLU A 1 57 ? 2.452 -2.727 9.598 1.00 0.00 57 GLU A CA 21
ATOM 18802 C C . GLU A 1 57 ? 2.829 -3.991 10.374 1.00 0.00 57 GLU A C 21
ATOM 18803 O O . GLU A 1 57 ? 3.213 -3.864 11.525 1.00 0.00 57 GLU A O 21
ATOM 18817 N N . GLY A 1 1 ? 4.995 4.256 -22.450 1.00 0.00 1 GLY A N 22
ATOM 18818 C CA . GLY A 1 1 ? 4.568 5.560 -23.033 1.00 0.00 1 GLY A CA 22
ATOM 18819 C C . GLY A 1 1 ? 3.814 6.369 -21.976 1.00 0.00 1 GLY A C 22
ATOM 18820 O O . GLY A 1 1 ? 4.043 7.550 -21.807 1.00 0.00 1 GLY A O 22
ATOM 18826 N N . SER A 1 2 ? 2.919 5.743 -21.263 1.00 0.00 2 SER A N 22
ATOM 18827 C CA . SER A 1 2 ? 2.151 6.479 -20.217 1.00 0.00 2 SER A CA 22
ATOM 18828 C C . SER A 1 2 ? 3.008 6.660 -18.961 1.00 0.00 2 SER A C 22
ATOM 18829 O O . SER A 1 2 ? 2.766 6.048 -17.940 1.00 0.00 2 SER A O 22
ATOM 18837 N N . HIS A 1 3 ? 4.006 7.497 -19.029 1.00 0.00 3 HIS A N 22
ATOM 18838 C CA . HIS A 1 3 ? 4.880 7.721 -17.842 1.00 0.00 3 HIS A CA 22
ATOM 18839 C C . HIS A 1 3 ? 5.530 6.407 -17.400 1.00 0.00 3 HIS A C 22
ATOM 18840 O O . HIS A 1 3 ? 6.607 6.060 -17.842 1.00 0.00 3 HIS A O 22
ATOM 18854 N N . MET A 1 4 ? 4.890 5.676 -16.529 1.00 0.00 4 MET A N 22
ATOM 18855 C CA . MET A 1 4 ? 5.482 4.390 -16.059 1.00 0.00 4 MET A CA 22
ATOM 18856 C C . MET A 1 4 ? 4.816 3.201 -16.760 1.00 0.00 4 MET A C 22
ATOM 18857 O O . MET A 1 4 ? 5.457 2.456 -17.475 1.00 0.00 4 MET A O 22
ATOM 18871 N N . GLU A 1 5 ? 3.540 3.011 -16.556 1.00 0.00 5 GLU A N 22
ATOM 18872 C CA . GLU A 1 5 ? 2.848 1.861 -17.209 1.00 0.00 5 GLU A CA 22
ATOM 18873 C C . GLU A 1 5 ? 1.336 2.099 -17.272 1.00 0.00 5 GLU A C 22
ATOM 18874 O O . GLU A 1 5 ? 0.733 2.591 -16.338 1.00 0.00 5 GLU A O 22
ATOM 18886 N N . GLN A 1 6 ? 0.720 1.744 -18.367 1.00 0.00 6 GLN A N 22
ATOM 18887 C CA . GLN A 1 6 ? -0.754 1.937 -18.498 1.00 0.00 6 GLN A CA 22
ATOM 18888 C C . GLN A 1 6 ? -1.166 3.316 -17.977 1.00 0.00 6 GLN A C 22
ATOM 18889 O O . GLN A 1 6 ? -0.337 4.159 -17.697 1.00 0.00 6 GLN A O 22
ATOM 18903 N N . ASP A 1 7 ? -2.444 3.550 -17.848 1.00 0.00 7 ASP A N 22
ATOM 18904 C CA . ASP A 1 7 ? -2.918 4.873 -17.348 1.00 0.00 7 ASP A CA 22
ATOM 18905 C C . ASP A 1 7 ? -3.179 4.811 -15.841 1.00 0.00 7 ASP A C 22
ATOM 18906 O O . ASP A 1 7 ? -4.107 5.411 -15.338 1.00 0.00 7 ASP A O 22
ATOM 18915 N N . LEU A 1 8 ? -2.369 4.090 -15.115 1.00 0.00 8 LEU A N 22
ATOM 18916 C CA . LEU A 1 8 ? -2.577 3.995 -13.642 1.00 0.00 8 LEU A CA 22
ATOM 18917 C C . LEU A 1 8 ? -3.900 3.288 -13.340 1.00 0.00 8 LEU A C 22
ATOM 18918 O O . LEU A 1 8 ? -4.459 3.435 -12.270 1.00 0.00 8 LEU A O 22
ATOM 18934 N N . LYS A 1 9 ? -4.401 2.525 -14.277 1.00 0.00 9 LYS A N 22
ATOM 18935 C CA . LYS A 1 9 ? -5.692 1.801 -14.061 1.00 0.00 9 LYS A CA 22
ATOM 18936 C C . LYS A 1 9 ? -6.671 2.669 -13.264 1.00 0.00 9 LYS A C 22
ATOM 18937 O O . LYS A 1 9 ? -6.611 3.881 -13.299 1.00 0.00 9 LYS A O 22
ATOM 18956 N N . THR A 1 10 ? -7.574 2.055 -12.547 1.00 0.00 10 THR A N 22
ATOM 18957 C CA . THR A 1 10 ? -8.558 2.846 -11.751 1.00 0.00 10 THR A CA 22
ATOM 18958 C C . THR A 1 10 ? -8.487 2.452 -10.274 1.00 0.00 10 THR A C 22
ATOM 18959 O O . THR A 1 10 ? -8.280 1.304 -9.937 1.00 0.00 10 THR A O 22
ATOM 18970 N N . LEU A 1 11 ? -8.663 3.397 -9.390 1.00 0.00 11 LEU A N 22
ATOM 18971 C CA . LEU A 1 11 ? -8.613 3.077 -7.934 1.00 0.00 11 LEU A CA 22
ATOM 18972 C C . LEU A 1 11 ? -9.115 4.275 -7.115 1.00 0.00 11 LEU A C 22
ATOM 18973 O O . LEU A 1 11 ? -8.749 5.400 -7.391 1.00 0.00 11 LEU A O 22
ATOM 18989 N N . PRO A 1 12 ? -9.937 4.003 -6.128 1.00 0.00 12 PRO A N 22
ATOM 18990 C CA . PRO A 1 12 ? -10.477 5.086 -5.273 1.00 0.00 12 PRO A CA 22
ATOM 18991 C C . PRO A 1 12 ? -9.344 5.777 -4.512 1.00 0.00 12 PRO A C 22
ATOM 18992 O O . PRO A 1 12 ? -8.190 5.416 -4.638 1.00 0.00 12 PRO A O 22
ATOM 19003 N N . THR A 1 13 ? -9.659 6.765 -3.720 1.00 0.00 13 THR A N 22
ATOM 19004 C CA . THR A 1 13 ? -8.593 7.468 -2.952 1.00 0.00 13 THR A CA 22
ATOM 19005 C C . THR A 1 13 ? -8.858 7.361 -1.451 1.00 0.00 13 THR A C 22
ATOM 19006 O O . THR A 1 13 ? -9.969 7.130 -1.019 1.00 0.00 13 THR A O 22
ATOM 19017 N N . THR A 1 14 ? -7.844 7.544 -0.656 1.00 0.00 14 THR A N 22
ATOM 19018 C CA . THR A 1 14 ? -8.027 7.472 0.820 1.00 0.00 14 THR A CA 22
ATOM 19019 C C . THR A 1 14 ? -7.336 8.669 1.474 1.00 0.00 14 THR A C 22
ATOM 19020 O O . THR A 1 14 ? -6.364 9.189 0.963 1.00 0.00 14 THR A O 22
ATOM 19031 N N . LYS A 1 15 ? -7.825 9.114 2.597 1.00 0.00 15 LYS A N 22
ATOM 19032 C CA . LYS A 1 15 ? -7.183 10.281 3.265 1.00 0.00 15 LYS A CA 22
ATOM 19033 C C . LYS A 1 15 ? -5.932 9.824 4.015 1.00 0.00 15 LYS A C 22
ATOM 19034 O O . LYS A 1 15 ? -6.007 9.157 5.028 1.00 0.00 15 LYS A O 22
ATOM 19053 N N . ILE A 1 16 ? -4.782 10.182 3.519 1.00 0.00 16 ILE A N 22
ATOM 19054 C CA . ILE A 1 16 ? -3.512 9.779 4.185 1.00 0.00 16 ILE A CA 22
ATOM 19055 C C . ILE A 1 16 ? -2.445 10.835 3.910 1.00 0.00 16 ILE A C 22
ATOM 19056 O O . ILE A 1 16 ? -2.617 11.686 3.064 1.00 0.00 16 ILE A O 22
ATOM 19072 N N . THR A 1 17 ? -1.350 10.804 4.611 1.00 0.00 17 THR A N 22
ATOM 19073 C CA . THR A 1 17 ? -0.310 11.838 4.362 1.00 0.00 17 THR A CA 22
ATOM 19074 C C . THR A 1 17 ? 0.820 11.294 3.491 1.00 0.00 17 THR A C 22
ATOM 19075 O O . THR A 1 17 ? 0.988 10.101 3.332 1.00 0.00 17 THR A O 22
ATOM 19086 N N . CYS A 1 18 ? 1.581 12.179 2.912 1.00 0.00 18 CYS A N 22
ATOM 19087 C CA . CYS A 1 18 ? 2.697 11.754 2.023 1.00 0.00 18 CYS A CA 22
ATOM 19088 C C . CYS A 1 18 ? 4.059 12.113 2.643 1.00 0.00 18 CYS A C 22
ATOM 19089 O O . CYS A 1 18 ? 4.351 13.275 2.841 1.00 0.00 18 CYS A O 22
ATOM 19096 N N . PRO A 1 19 ? 4.856 11.108 2.922 1.00 0.00 19 PRO A N 22
ATOM 19097 C CA . PRO A 1 19 ? 6.198 11.341 3.511 1.00 0.00 19 PRO A CA 22
ATOM 19098 C C . PRO A 1 19 ? 7.104 12.071 2.514 1.00 0.00 19 PRO A C 22
ATOM 19099 O O . PRO A 1 19 ? 8.206 12.467 2.837 1.00 0.00 19 PRO A O 22
ATOM 19110 N N . LYS A 1 20 ? 6.652 12.244 1.302 1.00 0.00 20 LYS A N 22
ATOM 19111 C CA . LYS A 1 20 ? 7.493 12.936 0.283 1.00 0.00 20 LYS A CA 22
ATOM 19112 C C . LYS A 1 20 ? 7.206 14.440 0.276 1.00 0.00 20 LYS A C 22
ATOM 19113 O O . LYS A 1 20 ? 8.051 15.243 0.618 1.00 0.00 20 LYS A O 22
ATOM 19132 N N . CYS A 1 21 ? 6.025 14.831 -0.122 1.00 0.00 21 CYS A N 22
ATOM 19133 C CA . CYS A 1 21 ? 5.698 16.287 -0.162 1.00 0.00 21 CYS A CA 22
ATOM 19134 C C . CYS A 1 21 ? 4.730 16.657 0.969 1.00 0.00 21 CYS A C 22
ATOM 19135 O O . CYS A 1 21 ? 4.107 17.701 0.948 1.00 0.00 21 CYS A O 22
ATOM 19142 N N . GLY A 1 22 ? 4.608 15.816 1.958 1.00 0.00 22 GLY A N 22
ATOM 19143 C CA . GLY A 1 22 ? 3.690 16.125 3.095 1.00 0.00 22 GLY A CA 22
ATOM 19144 C C . GLY A 1 22 ? 2.246 16.225 2.596 1.00 0.00 22 GLY A C 22
ATOM 19145 O O . GLY A 1 22 ? 1.368 16.677 3.303 1.00 0.00 22 GLY A O 22
ATOM 19149 N N . ASN A 1 23 ? 1.988 15.804 1.388 1.00 0.00 23 ASN A N 22
ATOM 19150 C CA . ASN A 1 23 ? 0.593 15.874 0.860 1.00 0.00 23 ASN A CA 22
ATOM 19151 C C . ASN A 1 23 ? -0.386 15.359 1.930 1.00 0.00 23 ASN A C 22
ATOM 19152 O O . ASN A 1 23 ? 0.019 14.817 2.939 1.00 0.00 23 ASN A O 22
ATOM 19163 N N . ASP A 1 24 ? -1.666 15.537 1.729 1.00 0.00 24 ASP A N 22
ATOM 19164 C CA . ASP A 1 24 ? -2.646 15.069 2.755 1.00 0.00 24 ASP A CA 22
ATOM 19165 C C . ASP A 1 24 ? -3.510 13.921 2.222 1.00 0.00 24 ASP A C 22
ATOM 19166 O O . ASP A 1 24 ? -4.272 13.318 2.954 1.00 0.00 24 ASP A O 22
ATOM 19175 N N . THR A 1 25 ? -3.402 13.600 0.965 1.00 0.00 25 THR A N 22
ATOM 19176 C CA . THR A 1 25 ? -4.225 12.480 0.423 1.00 0.00 25 THR A CA 22
ATOM 19177 C C . THR A 1 25 ? -3.403 11.615 -0.536 1.00 0.00 25 THR A C 22
ATOM 19178 O O . THR A 1 25 ? -2.354 12.005 -1.007 1.00 0.00 25 THR A O 22
ATOM 19189 N N . ALA A 1 26 ? -3.889 10.443 -0.826 1.00 0.00 26 ALA A N 22
ATOM 19190 C CA . ALA A 1 26 ? -3.166 9.526 -1.756 1.00 0.00 26 ALA A CA 22
ATOM 19191 C C . ALA A 1 26 ? -4.120 8.441 -2.263 1.00 0.00 26 ALA A C 22
ATOM 19192 O O . ALA A 1 26 ? -5.057 8.067 -1.585 1.00 0.00 26 ALA A O 22
ATOM 19199 N N . TYR A 1 27 ? -3.879 7.904 -3.428 1.00 0.00 27 TYR A N 22
ATOM 19200 C CA . TYR A 1 27 ? -4.770 6.819 -3.930 1.00 0.00 27 TYR A CA 22
ATOM 19201 C C . TYR A 1 27 ? -4.375 5.527 -3.217 1.00 0.00 27 TYR A C 22
ATOM 19202 O O . TYR A 1 27 ? -3.352 5.476 -2.565 1.00 0.00 27 TYR A O 22
ATOM 19220 N N . TRP A 1 28 ? -5.151 4.484 -3.310 1.00 0.00 28 TRP A N 22
ATOM 19221 C CA . TRP A 1 28 ? -4.743 3.241 -2.596 1.00 0.00 28 TRP A CA 22
ATOM 19222 C C . TRP A 1 28 ? -5.277 1.975 -3.266 1.00 0.00 28 TRP A C 22
ATOM 19223 O O . TRP A 1 28 ? -6.374 1.930 -3.784 1.00 0.00 28 TRP A O 22
ATOM 19244 N N . TRP A 1 29 ? -4.495 0.939 -3.206 1.00 0.00 29 TRP A N 22
ATOM 19245 C CA . TRP A 1 29 ? -4.898 -0.374 -3.774 1.00 0.00 29 TRP A CA 22
ATOM 19246 C C . TRP A 1 29 ? -4.099 -1.459 -3.053 1.00 0.00 29 TRP A C 22
ATOM 19247 O O . TRP A 1 29 ? -3.189 -1.163 -2.303 1.00 0.00 29 TRP A O 22
ATOM 19268 N N . GLU A 1 30 ? -4.417 -2.702 -3.249 1.00 0.00 30 GLU A N 22
ATOM 19269 C CA . GLU A 1 30 ? -3.649 -3.763 -2.538 1.00 0.00 30 GLU A CA 22
ATOM 19270 C C . GLU A 1 30 ? -2.710 -4.486 -3.514 1.00 0.00 30 GLU A C 22
ATOM 19271 O O . GLU A 1 30 ? -2.886 -4.430 -4.714 1.00 0.00 30 GLU A O 22
ATOM 19283 N N . MET A 1 31 ? -1.718 -5.164 -3.006 1.00 0.00 31 MET A N 22
ATOM 19284 C CA . MET A 1 31 ? -0.775 -5.889 -3.907 1.00 0.00 31 MET A CA 22
ATOM 19285 C C . MET A 1 31 ? -0.385 -7.236 -3.294 1.00 0.00 31 MET A C 22
ATOM 19286 O O . MET A 1 31 ? -0.541 -7.458 -2.109 1.00 0.00 31 MET A O 22
ATOM 19300 N N . GLN A 1 32 ? 0.122 -8.136 -4.092 1.00 0.00 32 GLN A N 22
ATOM 19301 C CA . GLN A 1 32 ? 0.523 -9.468 -3.555 1.00 0.00 32 GLN A CA 22
ATOM 19302 C C . GLN A 1 32 ? 1.980 -9.435 -3.087 1.00 0.00 32 GLN A C 22
ATOM 19303 O O . GLN A 1 32 ? 2.838 -8.870 -3.738 1.00 0.00 32 GLN A O 22
ATOM 19317 N N . THR A 1 33 ? 2.268 -10.039 -1.968 1.00 0.00 33 THR A N 22
ATOM 19318 C CA . THR A 1 33 ? 3.670 -10.046 -1.465 1.00 0.00 33 THR A CA 22
ATOM 19319 C C . THR A 1 33 ? 4.342 -11.377 -1.807 1.00 0.00 33 THR A C 22
ATOM 19320 O O . THR A 1 33 ? 5.532 -11.443 -2.042 1.00 0.00 33 THR A O 22
ATOM 19331 N N . ARG A 1 34 ? 3.585 -12.440 -1.838 1.00 0.00 34 ARG A N 22
ATOM 19332 C CA . ARG A 1 34 ? 4.175 -13.769 -2.166 1.00 0.00 34 ARG A CA 22
ATOM 19333 C C . ARG A 1 34 ? 3.645 -14.265 -3.513 1.00 0.00 34 ARG A C 22
ATOM 19334 O O . ARG A 1 34 ? 3.102 -13.509 -4.295 1.00 0.00 34 ARG A O 22
ATOM 19355 N N . ALA A 1 35 ? 3.794 -15.533 -3.788 1.00 0.00 35 ALA A N 22
ATOM 19356 C CA . ALA A 1 35 ? 3.295 -16.077 -5.083 1.00 0.00 35 ALA A CA 22
ATOM 19357 C C . ALA A 1 35 ? 1.880 -15.561 -5.359 1.00 0.00 35 ALA A C 22
ATOM 19358 O O . ALA A 1 35 ? 1.514 -15.296 -6.487 1.00 0.00 35 ALA A O 22
ATOM 19365 N N . GLY A 1 36 ? 1.085 -15.416 -4.334 1.00 0.00 36 GLY A N 22
ATOM 19366 C CA . GLY A 1 36 ? -0.306 -14.918 -4.532 1.00 0.00 36 GLY A CA 22
ATOM 19367 C C . GLY A 1 36 ? -1.102 -15.102 -3.239 1.00 0.00 36 GLY A C 22
ATOM 19368 O O . GLY A 1 36 ? -0.897 -14.402 -2.267 1.00 0.00 36 GLY A O 22
ATOM 19372 N N . ASP A 1 37 ? -2.010 -16.040 -3.219 1.00 0.00 37 ASP A N 22
ATOM 19373 C CA . ASP A 1 37 ? -2.820 -16.271 -1.987 1.00 0.00 37 ASP A CA 22
ATOM 19374 C C . ASP A 1 37 ? -3.455 -14.959 -1.517 1.00 0.00 37 ASP A C 22
ATOM 19375 O O . ASP A 1 37 ? -3.283 -14.547 -0.388 1.00 0.00 37 ASP A O 22
ATOM 19384 N N . GLU A 1 38 ? -4.190 -14.309 -2.380 1.00 0.00 38 GLU A N 22
ATOM 19385 C CA . GLU A 1 38 ? -4.850 -13.022 -2.003 1.00 0.00 38 GLU A CA 22
ATOM 19386 C C . GLU A 1 38 ? -3.804 -11.986 -1.557 1.00 0.00 38 GLU A C 22
ATOM 19387 O O . GLU A 1 38 ? -2.898 -12.306 -0.814 1.00 0.00 38 GLU A O 22
ATOM 19399 N N . PRO A 1 39 ? -3.963 -10.766 -2.019 1.00 0.00 39 PRO A N 22
ATOM 19400 C CA . PRO A 1 39 ? -3.021 -9.685 -1.648 1.00 0.00 39 PRO A CA 22
ATOM 19401 C C . PRO A 1 39 ? -3.102 -9.396 -0.146 1.00 0.00 39 PRO A C 22
ATOM 19402 O O . PRO A 1 39 ? -3.724 -10.122 0.603 1.00 0.00 39 PRO A O 22
ATOM 19413 N N . SER A 1 40 ? -2.479 -8.341 0.297 1.00 0.00 40 SER A N 22
ATOM 19414 C CA . SER A 1 40 ? -2.519 -8.004 1.748 1.00 0.00 40 SER A CA 22
ATOM 19415 C C . SER A 1 40 ? -1.832 -6.658 1.994 1.00 0.00 40 SER A C 22
ATOM 19416 O O . SER A 1 40 ? -2.220 -5.900 2.860 1.00 0.00 40 SER A O 22
ATOM 19424 N N . THR A 1 41 ? -0.817 -6.355 1.233 1.00 0.00 41 THR A N 22
ATOM 19425 C CA . THR A 1 41 ? -0.108 -5.056 1.418 1.00 0.00 41 THR A CA 22
ATOM 19426 C C . THR A 1 41 ? -0.760 -3.974 0.552 1.00 0.00 41 THR A C 22
ATOM 19427 O O . THR A 1 41 ? -0.960 -4.152 -0.634 1.00 0.00 41 THR A O 22
ATOM 19438 N N . ILE A 1 42 ? -1.099 -2.857 1.136 1.00 0.00 42 ILE A N 22
ATOM 19439 C CA . ILE A 1 42 ? -1.746 -1.768 0.348 1.00 0.00 42 ILE A CA 22
ATOM 19440 C C . ILE A 1 42 ? -0.745 -0.647 0.057 1.00 0.00 42 ILE A C 22
ATOM 19441 O O . ILE A 1 42 ? 0.022 -0.248 0.910 1.00 0.00 42 ILE A O 22
ATOM 19457 N N . PHE A 1 43 ? -0.762 -0.126 -1.137 1.00 0.00 43 PHE A N 22
ATOM 19458 C CA . PHE A 1 43 ? 0.171 0.980 -1.482 1.00 0.00 43 PHE A CA 22
ATOM 19459 C C . PHE A 1 43 ? -0.620 2.284 -1.579 1.00 0.00 43 PHE A C 22
ATOM 19460 O O . PHE A 1 43 ? -1.768 2.295 -1.978 1.00 0.00 43 PHE A O 22
ATOM 19477 N N . TYR A 1 44 ? -0.035 3.377 -1.186 1.00 0.00 44 TYR A N 22
ATOM 19478 C CA . TYR A 1 44 ? -0.780 4.668 -1.221 1.00 0.00 44 TYR A CA 22
ATOM 19479 C C . TYR A 1 44 ? -0.066 5.711 -2.080 1.00 0.00 44 TYR A C 22
ATOM 19480 O O . TYR A 1 44 ? 0.942 6.253 -1.683 1.00 0.00 44 TYR A O 22
ATOM 19498 N N . LYS A 1 45 ? -0.598 6.027 -3.228 1.00 0.00 45 LYS A N 22
ATOM 19499 C CA . LYS A 1 45 ? 0.047 7.068 -4.087 1.00 0.00 45 LYS A CA 22
ATOM 19500 C C . LYS A 1 45 ? -0.507 8.456 -3.763 1.00 0.00 45 LYS A C 22
ATOM 19501 O O . LYS A 1 45 ? -1.626 8.787 -4.099 1.00 0.00 45 LYS A O 22
ATOM 19520 N N . CYS A 1 46 ? 0.278 9.277 -3.125 1.00 0.00 46 CYS A N 22
ATOM 19521 C CA . CYS A 1 46 ? -0.188 10.651 -2.793 1.00 0.00 46 CYS A CA 22
ATOM 19522 C C . CYS A 1 46 ? -0.717 11.333 -4.061 1.00 0.00 46 CYS A C 22
ATOM 19523 O O . CYS A 1 46 ? -0.175 11.176 -5.136 1.00 0.00 46 CYS A O 22
ATOM 19531 N N . THR A 1 47 ? -1.776 12.084 -3.937 1.00 0.00 47 THR A N 22
ATOM 19532 C CA . THR A 1 47 ? -2.347 12.774 -5.129 1.00 0.00 47 THR A CA 22
ATOM 19533 C C . THR A 1 47 ? -1.720 14.162 -5.299 1.00 0.00 47 THR A C 22
ATOM 19534 O O . THR A 1 47 ? -2.406 15.138 -5.525 1.00 0.00 47 THR A O 22
ATOM 19545 N N . LYS A 1 48 ? -0.421 14.259 -5.195 1.00 0.00 48 LYS A N 22
ATOM 19546 C CA . LYS A 1 48 ? 0.241 15.588 -5.354 1.00 0.00 48 LYS A CA 22
ATOM 19547 C C . LYS A 1 48 ? 1.581 15.433 -6.080 1.00 0.00 48 LYS A C 22
ATOM 19548 O O . LYS A 1 48 ? 1.720 15.798 -7.231 1.00 0.00 48 LYS A O 22
ATOM 19567 N N . CYS A 1 49 ? 2.572 14.897 -5.420 1.00 0.00 49 CYS A N 22
ATOM 19568 C CA . CYS A 1 49 ? 3.897 14.725 -6.080 1.00 0.00 49 CYS A CA 22
ATOM 19569 C C . CYS A 1 49 ? 3.941 13.395 -6.835 1.00 0.00 49 CYS A C 22
ATOM 19570 O O . CYS A 1 49 ? 4.770 13.186 -7.699 1.00 0.00 49 CYS A O 22
ATOM 19578 N N . GLY A 1 50 ? 3.050 12.497 -6.520 1.00 0.00 50 GLY A N 22
ATOM 19579 C CA . GLY A 1 50 ? 3.033 11.184 -7.221 1.00 0.00 50 GLY A CA 22
ATOM 19580 C C . GLY A 1 50 ? 4.024 10.223 -6.560 1.00 0.00 50 GLY A C 22
ATOM 19581 O O . GLY A 1 50 ? 4.999 9.817 -7.158 1.00 0.00 50 GLY A O 22
ATOM 19585 N N . HIS A 1 51 ? 3.777 9.844 -5.334 1.00 0.00 51 HIS A N 22
ATOM 19586 C CA . HIS A 1 51 ? 4.697 8.896 -4.646 1.00 0.00 51 HIS A CA 22
ATOM 19587 C C . HIS A 1 51 ? 3.867 7.872 -3.878 1.00 0.00 51 HIS A C 22
ATOM 19588 O O . HIS A 1 51 ? 2.828 8.197 -3.339 1.00 0.00 51 HIS A O 22
ATOM 19602 N N . THR A 1 52 ? 4.287 6.639 -3.824 1.00 0.00 52 THR A N 22
ATOM 19603 C CA . THR A 1 52 ? 3.465 5.643 -3.083 1.00 0.00 52 THR A CA 22
ATOM 19604 C C . THR A 1 52 ? 4.298 4.828 -2.102 1.00 0.00 52 THR A C 22
ATOM 19605 O O . THR A 1 52 ? 5.430 4.473 -2.364 1.00 0.00 52 THR A O 22
ATOM 19616 N N . TRP A 1 53 ? 3.717 4.497 -0.985 1.00 0.00 53 TRP A N 22
ATOM 19617 C CA . TRP A 1 53 ? 4.430 3.665 0.014 1.00 0.00 53 TRP A CA 22
ATOM 19618 C C . TRP A 1 53 ? 3.586 2.414 0.283 1.00 0.00 53 TRP A C 22
ATOM 19619 O O . TRP A 1 53 ? 2.872 1.955 -0.587 1.00 0.00 53 TRP A O 22
ATOM 19640 N N . ARG A 1 54 ? 3.647 1.847 1.453 1.00 0.00 54 ARG A N 22
ATOM 19641 C CA . ARG A 1 54 ? 2.825 0.626 1.704 1.00 0.00 54 ARG A CA 22
ATOM 19642 C C . ARG A 1 54 ? 2.092 0.716 3.044 1.00 0.00 54 ARG A C 22
ATOM 19643 O O . ARG A 1 54 ? 2.520 1.385 3.962 1.00 0.00 54 ARG A O 22
ATOM 19664 N N . SER A 1 55 ? 0.982 0.035 3.152 1.00 0.00 55 SER A N 22
ATOM 19665 C CA . SER A 1 55 ? 0.200 0.060 4.418 1.00 0.00 55 SER A CA 22
ATOM 19666 C C . SER A 1 55 ? 0.545 -1.163 5.273 1.00 0.00 55 SER A C 22
ATOM 19667 O O . SER A 1 55 ? -0.144 -1.486 6.220 1.00 0.00 55 SER A O 22
ATOM 19675 N N . TYR A 1 56 ? 1.604 -1.850 4.940 1.00 0.00 56 TYR A N 22
ATOM 19676 C CA . TYR A 1 56 ? 1.989 -3.057 5.727 1.00 0.00 56 TYR A CA 22
ATOM 19677 C C . TYR A 1 56 ? 2.549 -2.652 7.095 1.00 0.00 56 TYR A C 22
ATOM 19678 O O . TYR A 1 56 ? 2.829 -3.488 7.931 1.00 0.00 56 TYR A O 22
ATOM 19696 N N . GLU A 1 57 ? 2.716 -1.379 7.331 1.00 0.00 57 GLU A N 22
ATOM 19697 C CA . GLU A 1 57 ? 3.258 -0.935 8.647 1.00 0.00 57 GLU A CA 22
ATOM 19698 C C . GLU A 1 57 ? 2.213 -0.103 9.397 1.00 0.00 57 GLU A C 22
ATOM 19699 O O . GLU A 1 57 ? 1.202 -0.668 9.782 1.00 0.00 57 GLU A O 22
ATOM 19713 N N . GLY A 1 1 ? 1.373 -9.535 -17.158 1.00 0.00 1 GLY A N 23
ATOM 19714 C CA . GLY A 1 1 ? 0.806 -9.262 -18.510 1.00 0.00 1 GLY A CA 23
ATOM 19715 C C . GLY A 1 1 ? 0.979 -7.779 -18.848 1.00 0.00 1 GLY A C 23
ATOM 19716 O O . GLY A 1 1 ? 0.514 -6.912 -18.136 1.00 0.00 1 GLY A O 23
ATOM 19722 N N . SER A 1 2 ? 1.643 -7.484 -19.931 1.00 0.00 2 SER A N 23
ATOM 19723 C CA . SER A 1 2 ? 1.846 -6.059 -20.317 1.00 0.00 2 SER A CA 23
ATOM 19724 C C . SER A 1 2 ? 0.662 -5.567 -21.154 1.00 0.00 2 SER A C 23
ATOM 19725 O O . SER A 1 2 ? 0.831 -4.951 -22.188 1.00 0.00 2 SER A O 23
ATOM 19733 N N . HIS A 1 3 ? -0.537 -5.834 -20.714 1.00 0.00 3 HIS A N 23
ATOM 19734 C CA . HIS A 1 3 ? -1.733 -5.385 -21.482 1.00 0.00 3 HIS A CA 23
ATOM 19735 C C . HIS A 1 3 ? -2.593 -4.455 -20.621 1.00 0.00 3 HIS A C 23
ATOM 19736 O O . HIS A 1 3 ? -3.120 -3.468 -21.093 1.00 0.00 3 HIS A O 23
ATOM 19750 N N . MET A 1 4 ? -2.739 -4.764 -19.362 1.00 0.00 4 MET A N 23
ATOM 19751 C CA . MET A 1 4 ? -3.562 -3.899 -18.472 1.00 0.00 4 MET A CA 23
ATOM 19752 C C . MET A 1 4 ? -3.071 -4.014 -17.027 1.00 0.00 4 MET A C 23
ATOM 19753 O O . MET A 1 4 ? -3.612 -4.760 -16.235 1.00 0.00 4 MET A O 23
ATOM 19767 N N . GLU A 1 5 ? -2.048 -3.283 -16.677 1.00 0.00 5 GLU A N 23
ATOM 19768 C CA . GLU A 1 5 ? -1.523 -3.355 -15.283 1.00 0.00 5 GLU A CA 23
ATOM 19769 C C . GLU A 1 5 ? -1.484 -1.959 -14.660 1.00 0.00 5 GLU A C 23
ATOM 19770 O O . GLU A 1 5 ? -0.972 -1.023 -15.243 1.00 0.00 5 GLU A O 23
ATOM 19782 N N . GLN A 1 6 ? -2.020 -1.810 -13.481 1.00 0.00 6 GLN A N 23
ATOM 19783 C CA . GLN A 1 6 ? -2.013 -0.472 -12.821 1.00 0.00 6 GLN A CA 23
ATOM 19784 C C . GLN A 1 6 ? -2.636 0.575 -13.747 1.00 0.00 6 GLN A C 23
ATOM 19785 O O . GLN A 1 6 ? -1.944 1.309 -14.424 1.00 0.00 6 GLN A O 23
ATOM 19799 N N . ASP A 1 7 ? -3.938 0.650 -13.782 1.00 0.00 7 ASP A N 23
ATOM 19800 C CA . ASP A 1 7 ? -4.605 1.648 -14.665 1.00 0.00 7 ASP A CA 23
ATOM 19801 C C . ASP A 1 7 ? -4.998 2.892 -13.863 1.00 0.00 7 ASP A C 23
ATOM 19802 O O . ASP A 1 7 ? -5.788 2.824 -12.941 1.00 0.00 7 ASP A O 23
ATOM 19811 N N . LEU A 1 8 ? -4.454 4.027 -14.208 1.00 0.00 8 LEU A N 23
ATOM 19812 C CA . LEU A 1 8 ? -4.794 5.276 -13.469 1.00 0.00 8 LEU A CA 23
ATOM 19813 C C . LEU A 1 8 ? -6.176 5.781 -13.893 1.00 0.00 8 LEU A C 23
ATOM 19814 O O . LEU A 1 8 ? -6.787 6.587 -13.221 1.00 0.00 8 LEU A O 23
ATOM 19830 N N . LYS A 1 9 ? -6.671 5.314 -15.007 1.00 0.00 9 LYS A N 23
ATOM 19831 C CA . LYS A 1 9 ? -8.012 5.767 -15.477 1.00 0.00 9 LYS A CA 23
ATOM 19832 C C . LYS A 1 9 ? -9.006 5.782 -14.312 1.00 0.00 9 LYS A C 23
ATOM 19833 O O . LYS A 1 9 ? -9.769 6.713 -14.146 1.00 0.00 9 LYS A O 23
ATOM 19852 N N . THR A 1 10 ? -9.003 4.757 -13.505 1.00 0.00 10 THR A N 23
ATOM 19853 C CA . THR A 1 10 ? -9.949 4.715 -12.353 1.00 0.00 10 THR A CA 23
ATOM 19854 C C . THR A 1 10 ? -9.223 4.247 -11.089 1.00 0.00 10 THR A C 23
ATOM 19855 O O . THR A 1 10 ? -8.446 3.313 -11.118 1.00 0.00 10 THR A O 23
ATOM 19866 N N . LEU A 1 11 ? -9.468 4.890 -9.980 1.00 0.00 11 LEU A N 23
ATOM 19867 C CA . LEU A 1 11 ? -8.791 4.484 -8.716 1.00 0.00 11 LEU A CA 23
ATOM 19868 C C . LEU A 1 11 ? -9.245 5.384 -7.559 1.00 0.00 11 LEU A C 23
ATOM 19869 O O . LEU A 1 11 ? -8.834 6.523 -7.475 1.00 0.00 11 LEU A O 23
ATOM 19885 N N . PRO A 1 12 ? -10.076 4.848 -6.697 1.00 0.00 12 PRO A N 23
ATOM 19886 C CA . PRO A 1 12 ? -10.571 5.629 -5.539 1.00 0.00 12 PRO A CA 23
ATOM 19887 C C . PRO A 1 12 ? -9.391 6.109 -4.690 1.00 0.00 12 PRO A C 23
ATOM 19888 O O . PRO A 1 12 ? -8.311 5.557 -4.748 1.00 0.00 12 PRO A O 23
ATOM 19899 N N . THR A 1 13 ? -9.583 7.133 -3.905 1.00 0.00 13 THR A N 23
ATOM 19900 C CA . THR A 1 13 ? -8.460 7.639 -3.066 1.00 0.00 13 THR A CA 23
ATOM 19901 C C . THR A 1 13 ? -8.810 7.551 -1.580 1.00 0.00 13 THR A C 23
ATOM 19902 O O . THR A 1 13 ? -9.953 7.387 -1.204 1.00 0.00 13 THR A O 23
ATOM 19913 N N . THR A 1 14 ? -7.825 7.671 -0.734 1.00 0.00 14 THR A N 23
ATOM 19914 C CA . THR A 1 14 ? -8.078 7.611 0.732 1.00 0.00 14 THR A CA 23
ATOM 19915 C C . THR A 1 14 ? -7.341 8.761 1.419 1.00 0.00 14 THR A C 23
ATOM 19916 O O . THR A 1 14 ? -6.351 9.258 0.919 1.00 0.00 14 THR A O 23
ATOM 19927 N N . LYS A 1 15 ? -7.813 9.196 2.552 1.00 0.00 15 LYS A N 23
ATOM 19928 C CA . LYS A 1 15 ? -7.129 10.322 3.247 1.00 0.00 15 LYS A CA 23
ATOM 19929 C C . LYS A 1 15 ? -5.896 9.818 3.996 1.00 0.00 15 LYS A C 23
ATOM 19930 O O . LYS A 1 15 ? -5.990 9.080 4.956 1.00 0.00 15 LYS A O 23
ATOM 19949 N N . ILE A 1 16 ? -4.740 10.228 3.560 1.00 0.00 16 ILE A N 23
ATOM 19950 C CA . ILE A 1 16 ? -3.479 9.803 4.229 1.00 0.00 16 ILE A CA 23
ATOM 19951 C C . ILE A 1 16 ? -2.426 10.889 4.010 1.00 0.00 16 ILE A C 23
ATOM 19952 O O . ILE A 1 16 ? -2.669 11.853 3.317 1.00 0.00 16 ILE A O 23
ATOM 19968 N N . THR A 1 17 ? -1.269 10.769 4.591 1.00 0.00 17 THR A N 23
ATOM 19969 C CA . THR A 1 17 ? -0.257 11.841 4.384 1.00 0.00 17 THR A CA 23
ATOM 19970 C C . THR A 1 17 ? 0.896 11.366 3.504 1.00 0.00 17 THR A C 23
ATOM 19971 O O . THR A 1 17 ? 1.018 10.201 3.182 1.00 0.00 17 THR A O 23
ATOM 19982 N N . CYS A 1 18 ? 1.734 12.282 3.102 1.00 0.00 18 CYS A N 23
ATOM 19983 C CA . CYS A 1 18 ? 2.881 11.924 2.226 1.00 0.00 18 CYS A CA 23
ATOM 19984 C C . CYS A 1 18 ? 4.205 12.402 2.844 1.00 0.00 18 CYS A C 23
ATOM 19985 O O . CYS A 1 18 ? 4.415 13.589 2.994 1.00 0.00 18 CYS A O 23
ATOM 19992 N N . PRO A 1 19 ? 5.062 11.467 3.180 1.00 0.00 19 PRO A N 23
ATOM 19993 C CA . PRO A 1 19 ? 6.375 11.813 3.779 1.00 0.00 19 PRO A CA 23
ATOM 19994 C C . PRO A 1 19 ? 7.297 12.485 2.749 1.00 0.00 19 PRO A C 23
ATOM 19995 O O . PRO A 1 19 ? 8.436 12.792 3.039 1.00 0.00 19 PRO A O 23
ATOM 20006 N N . LYS A 1 20 ? 6.829 12.703 1.546 1.00 0.00 20 LYS A N 23
ATOM 20007 C CA . LYS A 1 20 ? 7.702 13.335 0.515 1.00 0.00 20 LYS A CA 23
ATOM 20008 C C . LYS A 1 20 ? 7.346 14.812 0.314 1.00 0.00 20 LYS A C 23
ATOM 20009 O O . LYS A 1 20 ? 8.078 15.695 0.712 1.00 0.00 20 LYS A O 23
ATOM 20028 N N . CYS A 1 21 ? 6.234 15.089 -0.313 1.00 0.00 21 CYS A N 23
ATOM 20029 C CA . CYS A 1 21 ? 5.853 16.514 -0.548 1.00 0.00 21 CYS A CA 23
ATOM 20030 C C . CYS A 1 21 ? 5.053 17.064 0.638 1.00 0.00 21 CYS A C 23
ATOM 20031 O O . CYS A 1 21 ? 5.020 18.256 0.873 1.00 0.00 21 CYS A O 23
ATOM 20038 N N . GLY A 1 22 ? 4.420 16.211 1.396 1.00 0.00 22 GLY A N 23
ATOM 20039 C CA . GLY A 1 22 ? 3.644 16.701 2.572 1.00 0.00 22 GLY A CA 23
ATOM 20040 C C . GLY A 1 22 ? 2.163 16.843 2.210 1.00 0.00 22 GLY A C 23
ATOM 20041 O O . GLY A 1 22 ? 1.437 17.602 2.820 1.00 0.00 22 GLY A O 23
ATOM 20045 N N . ASN A 1 23 ? 1.703 16.117 1.228 1.00 0.00 23 ASN A N 23
ATOM 20046 C CA . ASN A 1 23 ? 0.266 16.215 0.845 1.00 0.00 23 ASN A CA 23
ATOM 20047 C C . ASN A 1 23 ? -0.604 15.582 1.932 1.00 0.00 23 ASN A C 23
ATOM 20048 O O . ASN A 1 23 ? -0.107 15.044 2.902 1.00 0.00 23 ASN A O 23
ATOM 20059 N N . ASP A 1 24 ? -1.898 15.641 1.781 1.00 0.00 24 ASP A N 23
ATOM 20060 C CA . ASP A 1 24 ? -2.793 15.044 2.813 1.00 0.00 24 ASP A CA 23
ATOM 20061 C C . ASP A 1 24 ? -3.642 13.925 2.206 1.00 0.00 24 ASP A C 23
ATOM 20062 O O . ASP A 1 24 ? -4.599 13.469 2.802 1.00 0.00 24 ASP A O 23
ATOM 20071 N N . THR A 1 25 ? -3.305 13.466 1.032 1.00 0.00 25 THR A N 23
ATOM 20072 C CA . THR A 1 25 ? -4.115 12.373 0.423 1.00 0.00 25 THR A CA 23
ATOM 20073 C C . THR A 1 25 ? -3.276 11.501 -0.512 1.00 0.00 25 THR A C 23
ATOM 20074 O O . THR A 1 25 ? -2.208 11.877 -0.954 1.00 0.00 25 THR A O 23
ATOM 20085 N N . ALA A 1 26 ? -3.775 10.337 -0.819 1.00 0.00 26 ALA A N 23
ATOM 20086 C CA . ALA A 1 26 ? -3.048 9.409 -1.733 1.00 0.00 26 ALA A CA 23
ATOM 20087 C C . ALA A 1 26 ? -4.012 8.345 -2.269 1.00 0.00 26 ALA A C 23
ATOM 20088 O O . ALA A 1 26 ? -4.997 8.019 -1.636 1.00 0.00 26 ALA A O 23
ATOM 20095 N N . TYR A 1 27 ? -3.729 7.776 -3.410 1.00 0.00 27 TYR A N 23
ATOM 20096 C CA . TYR A 1 27 ? -4.626 6.711 -3.942 1.00 0.00 27 TYR A CA 23
ATOM 20097 C C . TYR A 1 27 ? -4.309 5.421 -3.191 1.00 0.00 27 TYR A C 23
ATOM 20098 O O . TYR A 1 27 ? -3.321 5.345 -2.490 1.00 0.00 27 TYR A O 23
ATOM 20116 N N . TRP A 1 28 ? -5.118 4.408 -3.305 1.00 0.00 28 TRP A N 23
ATOM 20117 C CA . TRP A 1 28 ? -4.794 3.163 -2.557 1.00 0.00 28 TRP A CA 23
ATOM 20118 C C . TRP A 1 28 ? -5.378 1.920 -3.220 1.00 0.00 28 TRP A C 23
ATOM 20119 O O . TRP A 1 28 ? -6.473 1.923 -3.746 1.00 0.00 28 TRP A O 23
ATOM 20140 N N . TRP A 1 29 ? -4.647 0.849 -3.155 1.00 0.00 29 TRP A N 23
ATOM 20141 C CA . TRP A 1 29 ? -5.113 -0.440 -3.725 1.00 0.00 29 TRP A CA 23
ATOM 20142 C C . TRP A 1 29 ? -4.362 -1.567 -3.021 1.00 0.00 29 TRP A C 23
ATOM 20143 O O . TRP A 1 29 ? -3.436 -1.326 -2.273 1.00 0.00 29 TRP A O 23
ATOM 20164 N N . GLU A 1 30 ? -4.738 -2.790 -3.238 1.00 0.00 30 GLU A N 23
ATOM 20165 C CA . GLU A 1 30 ? -4.021 -3.899 -2.553 1.00 0.00 30 GLU A CA 23
ATOM 20166 C C . GLU A 1 30 ? -3.060 -4.581 -3.531 1.00 0.00 30 GLU A C 23
ATOM 20167 O O . GLU A 1 30 ? -3.391 -4.815 -4.677 1.00 0.00 30 GLU A O 23
ATOM 20179 N N . MET A 1 31 ? -1.873 -4.899 -3.094 1.00 0.00 31 MET A N 23
ATOM 20180 C CA . MET A 1 31 ? -0.898 -5.562 -4.008 1.00 0.00 31 MET A CA 23
ATOM 20181 C C . MET A 1 31 ? -0.911 -7.077 -3.789 1.00 0.00 31 MET A C 23
ATOM 20182 O O . MET A 1 31 ? -1.399 -7.565 -2.790 1.00 0.00 31 MET A O 23
ATOM 20196 N N . GLN A 1 32 ? -0.376 -7.824 -4.716 1.00 0.00 32 GLN A N 23
ATOM 20197 C CA . GLN A 1 32 ? -0.355 -9.307 -4.562 1.00 0.00 32 GLN A CA 23
ATOM 20198 C C . GLN A 1 32 ? 1.066 -9.840 -4.763 1.00 0.00 32 GLN A C 23
ATOM 20199 O O . GLN A 1 32 ? 1.476 -10.140 -5.867 1.00 0.00 32 GLN A O 23
ATOM 20213 N N . THR A 1 33 ? 1.819 -9.960 -3.704 1.00 0.00 33 THR A N 23
ATOM 20214 C CA . THR A 1 33 ? 3.212 -10.475 -3.832 1.00 0.00 33 THR A CA 23
ATOM 20215 C C . THR A 1 33 ? 3.416 -11.670 -2.896 1.00 0.00 33 THR A C 23
ATOM 20216 O O . THR A 1 33 ? 2.770 -11.784 -1.874 1.00 0.00 33 THR A O 23
ATOM 20227 N N . ARG A 1 34 ? 4.305 -12.562 -3.236 1.00 0.00 34 ARG A N 23
ATOM 20228 C CA . ARG A 1 34 ? 4.538 -13.746 -2.360 1.00 0.00 34 ARG A CA 23
ATOM 20229 C C . ARG A 1 34 ? 5.516 -13.395 -1.237 1.00 0.00 34 ARG A C 23
ATOM 20230 O O . ARG A 1 34 ? 6.273 -12.449 -1.330 1.00 0.00 34 ARG A O 23
ATOM 20251 N N . ALA A 1 35 ? 5.503 -14.157 -0.175 1.00 0.00 35 ALA A N 23
ATOM 20252 C CA . ALA A 1 35 ? 6.428 -13.883 0.966 1.00 0.00 35 ALA A CA 23
ATOM 20253 C C . ALA A 1 35 ? 5.989 -14.680 2.198 1.00 0.00 35 ALA A C 23
ATOM 20254 O O . ALA A 1 35 ? 6.532 -15.724 2.501 1.00 0.00 35 ALA A O 23
ATOM 20261 N N . GLY A 1 36 ? 5.010 -14.193 2.911 1.00 0.00 36 GLY A N 23
ATOM 20262 C CA . GLY A 1 36 ? 4.534 -14.920 4.122 1.00 0.00 36 GLY A CA 23
ATOM 20263 C C . GLY A 1 36 ? 3.011 -15.060 4.066 1.00 0.00 36 GLY A C 23
ATOM 20264 O O . GLY A 1 36 ? 2.282 -14.208 4.534 1.00 0.00 36 GLY A O 23
ATOM 20268 N N . ASP A 1 37 ? 2.524 -16.131 3.497 1.00 0.00 37 ASP A N 23
ATOM 20269 C CA . ASP A 1 37 ? 1.046 -16.329 3.409 1.00 0.00 37 ASP A CA 23
ATOM 20270 C C . ASP A 1 37 ? 0.433 -15.329 2.425 1.00 0.00 37 ASP A C 23
ATOM 20271 O O . ASP A 1 37 ? -0.675 -14.864 2.608 1.00 0.00 37 ASP A O 23
ATOM 20280 N N . GLU A 1 38 ? 1.145 -14.998 1.384 1.00 0.00 38 GLU A N 23
ATOM 20281 C CA . GLU A 1 38 ? 0.606 -14.029 0.387 1.00 0.00 38 GLU A CA 23
ATOM 20282 C C . GLU A 1 38 ? -0.103 -12.867 1.096 1.00 0.00 38 GLU A C 23
ATOM 20283 O O . GLU A 1 38 ? -1.276 -12.638 0.878 1.00 0.00 38 GLU A O 23
ATOM 20295 N N . PRO A 1 39 ? 0.632 -12.165 1.924 1.00 0.00 39 PRO A N 23
ATOM 20296 C CA . PRO A 1 39 ? 0.056 -11.018 2.665 1.00 0.00 39 PRO A CA 23
ATOM 20297 C C . PRO A 1 39 ? -0.410 -9.932 1.691 1.00 0.00 39 PRO A C 23
ATOM 20298 O O . PRO A 1 39 ? 0.260 -9.622 0.725 1.00 0.00 39 PRO A O 23
ATOM 20309 N N . SER A 1 40 ? -1.552 -9.352 1.935 1.00 0.00 40 SER A N 23
ATOM 20310 C CA . SER A 1 40 ? -2.058 -8.288 1.020 1.00 0.00 40 SER A CA 23
ATOM 20311 C C . SER A 1 40 ? -1.548 -6.916 1.470 1.00 0.00 40 SER A C 23
ATOM 20312 O O . SER A 1 40 ? -2.038 -6.342 2.422 1.00 0.00 40 SER A O 23
ATOM 20320 N N . THR A 1 41 ? -0.569 -6.384 0.790 1.00 0.00 41 THR A N 23
ATOM 20321 C CA . THR A 1 41 ? -0.034 -5.049 1.181 1.00 0.00 41 THR A CA 23
ATOM 20322 C C . THR A 1 41 ? -0.701 -3.950 0.350 1.00 0.00 41 THR A C 23
ATOM 20323 O O . THR A 1 41 ? -0.740 -4.013 -0.864 1.00 0.00 41 THR A O 23
ATOM 20334 N N . ILE A 1 42 ? -1.231 -2.949 0.994 1.00 0.00 42 ILE A N 23
ATOM 20335 C CA . ILE A 1 42 ? -1.903 -1.847 0.246 1.00 0.00 42 ILE A CA 23
ATOM 20336 C C . ILE A 1 42 ? -0.908 -0.720 -0.047 1.00 0.00 42 ILE A C 23
ATOM 20337 O O . ILE A 1 42 ? -0.271 -0.196 0.845 1.00 0.00 42 ILE A O 23
ATOM 20353 N N . PHE A 1 43 ? -0.783 -0.331 -1.284 1.00 0.00 43 PHE A N 23
ATOM 20354 C CA . PHE A 1 43 ? 0.156 0.776 -1.620 1.00 0.00 43 PHE A CA 23
ATOM 20355 C C . PHE A 1 43 ? -0.622 2.092 -1.696 1.00 0.00 43 PHE A C 23
ATOM 20356 O O . PHE A 1 43 ? -1.709 2.152 -2.238 1.00 0.00 43 PHE A O 23
ATOM 20373 N N . TYR A 1 44 ? -0.085 3.138 -1.134 1.00 0.00 44 TYR A N 23
ATOM 20374 C CA . TYR A 1 44 ? -0.801 4.445 -1.147 1.00 0.00 44 TYR A CA 23
ATOM 20375 C C . TYR A 1 44 ? -0.065 5.468 -2.013 1.00 0.00 44 TYR A C 23
ATOM 20376 O O . TYR A 1 44 ? 0.972 5.961 -1.635 1.00 0.00 44 TYR A O 23
ATOM 20394 N N . LYS A 1 45 ? -0.601 5.817 -3.147 1.00 0.00 45 LYS A N 23
ATOM 20395 C CA . LYS A 1 45 ? 0.082 6.837 -4.000 1.00 0.00 45 LYS A CA 23
ATOM 20396 C C . LYS A 1 45 ? -0.440 8.241 -3.698 1.00 0.00 45 LYS A C 23
ATOM 20397 O O . LYS A 1 45 ? -1.552 8.591 -4.033 1.00 0.00 45 LYS A O 23
ATOM 20416 N N . CYS A 1 46 ? 0.367 9.050 -3.079 1.00 0.00 46 CYS A N 23
ATOM 20417 C CA . CYS A 1 46 ? -0.056 10.442 -2.758 1.00 0.00 46 CYS A CA 23
ATOM 20418 C C . CYS A 1 46 ? -0.645 11.109 -4.007 1.00 0.00 46 CYS A C 23
ATOM 20419 O O . CYS A 1 46 ? -0.112 10.998 -5.093 1.00 0.00 46 CYS A O 23
ATOM 20427 N N . THR A 1 47 ? -1.747 11.791 -3.858 1.00 0.00 47 THR A N 23
ATOM 20428 C CA . THR A 1 47 ? -2.382 12.456 -5.033 1.00 0.00 47 THR A CA 23
ATOM 20429 C C . THR A 1 47 ? -1.831 13.875 -5.210 1.00 0.00 47 THR A C 23
ATOM 20430 O O . THR A 1 47 ? -2.574 14.820 -5.381 1.00 0.00 47 THR A O 23
ATOM 20441 N N . LYS A 1 48 ? -0.535 14.031 -5.173 1.00 0.00 48 LYS A N 23
ATOM 20442 C CA . LYS A 1 48 ? 0.054 15.391 -5.344 1.00 0.00 48 LYS A CA 23
ATOM 20443 C C . LYS A 1 48 ? 1.408 15.299 -6.050 1.00 0.00 48 LYS A C 23
ATOM 20444 O O . LYS A 1 48 ? 1.555 15.701 -7.187 1.00 0.00 48 LYS A O 23
ATOM 20463 N N . CYS A 1 49 ? 2.401 14.777 -5.383 1.00 0.00 49 CYS A N 23
ATOM 20464 C CA . CYS A 1 49 ? 3.746 14.667 -6.017 1.00 0.00 49 CYS A CA 23
ATOM 20465 C C . CYS A 1 49 ? 3.880 13.336 -6.758 1.00 0.00 49 CYS A C 23
ATOM 20466 O O . CYS A 1 49 ? 4.716 13.178 -7.626 1.00 0.00 49 CYS A O 23
ATOM 20474 N N . GLY A 1 50 ? 3.063 12.378 -6.427 1.00 0.00 50 GLY A N 23
ATOM 20475 C CA . GLY A 1 50 ? 3.144 11.062 -7.118 1.00 0.00 50 GLY A CA 23
ATOM 20476 C C . GLY A 1 50 ? 4.097 10.135 -6.359 1.00 0.00 50 GLY A C 23
ATOM 20477 O O . GLY A 1 50 ? 5.000 9.559 -6.933 1.00 0.00 50 GLY A O 23
ATOM 20481 N N . HIS A 1 51 ? 3.895 9.970 -5.079 1.00 0.00 51 HIS A N 23
ATOM 20482 C CA . HIS A 1 51 ? 4.783 9.064 -4.300 1.00 0.00 51 HIS A CA 23
ATOM 20483 C C . HIS A 1 51 ? 3.929 7.964 -3.679 1.00 0.00 51 HIS A C 23
ATOM 20484 O O . HIS A 1 51 ? 2.792 8.192 -3.318 1.00 0.00 51 HIS A O 23
ATOM 20498 N N . THR A 1 52 ? 4.439 6.773 -3.555 1.00 0.00 52 THR A N 23
ATOM 20499 C CA . THR A 1 52 ? 3.598 5.704 -2.958 1.00 0.00 52 THR A CA 23
ATOM 20500 C C . THR A 1 52 ? 4.408 4.807 -2.015 1.00 0.00 52 THR A C 23
ATOM 20501 O O . THR A 1 52 ? 5.553 4.486 -2.263 1.00 0.00 52 THR A O 23
ATOM 20512 N N . TRP A 1 53 ? 3.797 4.395 -0.941 1.00 0.00 53 TRP A N 23
ATOM 20513 C CA . TRP A 1 53 ? 4.488 3.506 0.033 1.00 0.00 53 TRP A CA 23
ATOM 20514 C C . TRP A 1 53 ? 3.625 2.261 0.264 1.00 0.00 53 TRP A C 23
ATOM 20515 O O . TRP A 1 53 ? 2.896 1.843 -0.613 1.00 0.00 53 TRP A O 23
ATOM 20536 N N . ARG A 1 54 ? 3.686 1.660 1.420 1.00 0.00 54 ARG A N 23
ATOM 20537 C CA . ARG A 1 54 ? 2.850 0.448 1.656 1.00 0.00 54 ARG A CA 23
ATOM 20538 C C . ARG A 1 54 ? 2.114 0.551 2.993 1.00 0.00 54 ARG A C 23
ATOM 20539 O O . ARG A 1 54 ? 2.475 1.325 3.857 1.00 0.00 54 ARG A O 23
ATOM 20560 N N . SER A 1 55 ? 1.079 -0.226 3.163 1.00 0.00 55 SER A N 23
ATOM 20561 C CA . SER A 1 55 ? 0.307 -0.181 4.435 1.00 0.00 55 SER A CA 23
ATOM 20562 C C . SER A 1 55 ? 0.562 -1.452 5.250 1.00 0.00 55 SER A C 23
ATOM 20563 O O . SER A 1 55 ? -0.214 -1.819 6.110 1.00 0.00 55 SER A O 23
ATOM 20571 N N . TYR A 1 56 ? 1.649 -2.126 4.984 1.00 0.00 56 TYR A N 23
ATOM 20572 C CA . TYR A 1 56 ? 1.959 -3.374 5.739 1.00 0.00 56 TYR A CA 23
ATOM 20573 C C . TYR A 1 56 ? 1.966 -3.097 7.245 1.00 0.00 56 TYR A C 23
ATOM 20574 O O . TYR A 1 56 ? 2.895 -2.521 7.777 1.00 0.00 56 TYR A O 23
ATOM 20592 N N . GLU A 1 57 ? 0.936 -3.506 7.938 1.00 0.00 57 GLU A N 23
ATOM 20593 C CA . GLU A 1 57 ? 0.884 -3.270 9.410 1.00 0.00 57 GLU A CA 23
ATOM 20594 C C . GLU A 1 57 ? 0.997 -4.597 10.164 1.00 0.00 57 GLU A C 23
ATOM 20595 O O . GLU A 1 57 ? 0.206 -4.812 11.067 1.00 0.00 57 GLU A O 23
ATOM 20609 N N . GLY A 1 1 ? 4.037 12.057 -16.279 1.00 0.00 1 GLY A N 24
ATOM 20610 C CA . GLY A 1 1 ? 4.891 11.720 -15.105 1.00 0.00 1 GLY A CA 24
ATOM 20611 C C . GLY A 1 1 ? 5.693 10.451 -15.403 1.00 0.00 1 GLY A C 24
ATOM 20612 O O . GLY A 1 1 ? 6.052 9.710 -14.510 1.00 0.00 1 GLY A O 24
ATOM 20618 N N . SER A 1 2 ? 5.977 10.196 -16.651 1.00 0.00 2 SER A N 24
ATOM 20619 C CA . SER A 1 2 ? 6.758 8.976 -17.004 1.00 0.00 2 SER A CA 24
ATOM 20620 C C . SER A 1 2 ? 5.953 7.717 -16.665 1.00 0.00 2 SER A C 24
ATOM 20621 O O . SER A 1 2 ? 5.511 6.999 -17.539 1.00 0.00 2 SER A O 24
ATOM 20629 N N . HIS A 1 3 ? 5.760 7.447 -15.403 1.00 0.00 3 HIS A N 24
ATOM 20630 C CA . HIS A 1 3 ? 4.983 6.236 -15.011 1.00 0.00 3 HIS A CA 24
ATOM 20631 C C . HIS A 1 3 ? 3.686 6.153 -15.821 1.00 0.00 3 HIS A C 24
ATOM 20632 O O . HIS A 1 3 ? 2.830 7.013 -15.732 1.00 0.00 3 HIS A O 24
ATOM 20646 N N . MET A 1 4 ? 3.534 5.126 -16.612 1.00 0.00 4 MET A N 24
ATOM 20647 C CA . MET A 1 4 ? 2.293 4.988 -17.428 1.00 0.00 4 MET A CA 24
ATOM 20648 C C . MET A 1 4 ? 1.746 3.561 -17.320 1.00 0.00 4 MET A C 24
ATOM 20649 O O . MET A 1 4 ? 1.629 2.855 -18.303 1.00 0.00 4 MET A O 24
ATOM 20663 N N . GLU A 1 5 ? 1.412 3.131 -16.134 1.00 0.00 5 GLU A N 24
ATOM 20664 C CA . GLU A 1 5 ? 0.874 1.750 -15.963 1.00 0.00 5 GLU A CA 24
ATOM 20665 C C . GLU A 1 5 ? -0.657 1.777 -15.923 1.00 0.00 5 GLU A C 24
ATOM 20666 O O . GLU A 1 5 ? -1.319 0.999 -16.578 1.00 0.00 5 GLU A O 24
ATOM 20678 N N . GLN A 1 6 ? -1.223 2.670 -15.156 1.00 0.00 6 GLN A N 24
ATOM 20679 C CA . GLN A 1 6 ? -2.710 2.747 -15.071 1.00 0.00 6 GLN A CA 24
ATOM 20680 C C . GLN A 1 6 ? -3.165 4.209 -15.042 1.00 0.00 6 GLN A C 24
ATOM 20681 O O . GLN A 1 6 ? -2.608 5.028 -14.339 1.00 0.00 6 GLN A O 24
ATOM 20695 N N . ASP A 1 7 ? -4.174 4.541 -15.801 1.00 0.00 7 ASP A N 24
ATOM 20696 C CA . ASP A 1 7 ? -4.665 5.950 -15.818 1.00 0.00 7 ASP A CA 24
ATOM 20697 C C . ASP A 1 7 ? -4.803 6.478 -14.387 1.00 0.00 7 ASP A C 24
ATOM 20698 O O . ASP A 1 7 ? -5.805 6.270 -13.732 1.00 0.00 7 ASP A O 24
ATOM 20707 N N . LEU A 1 8 ? -3.805 7.161 -13.899 1.00 0.00 8 LEU A N 24
ATOM 20708 C CA . LEU A 1 8 ? -3.877 7.703 -12.512 1.00 0.00 8 LEU A CA 24
ATOM 20709 C C . LEU A 1 8 ? -5.249 8.336 -12.262 1.00 0.00 8 LEU A C 24
ATOM 20710 O O . LEU A 1 8 ? -5.803 8.236 -11.186 1.00 0.00 8 LEU A O 24
ATOM 20726 N N . LYS A 1 9 ? -5.800 8.985 -13.251 1.00 0.00 9 LYS A N 24
ATOM 20727 C CA . LYS A 1 9 ? -7.136 9.625 -13.072 1.00 0.00 9 LYS A CA 24
ATOM 20728 C C . LYS A 1 9 ? -8.096 8.668 -12.355 1.00 0.00 9 LYS A C 24
ATOM 20729 O O . LYS A 1 9 ? -8.744 9.031 -11.394 1.00 0.00 9 LYS A O 24
ATOM 20748 N N . THR A 1 10 ? -8.193 7.450 -12.816 1.00 0.00 10 THR A N 24
ATOM 20749 C CA . THR A 1 10 ? -9.116 6.477 -12.161 1.00 0.00 10 THR A CA 24
ATOM 20750 C C . THR A 1 10 ? -8.557 6.031 -10.809 1.00 0.00 10 THR A C 24
ATOM 20751 O O . THR A 1 10 ? -7.641 6.625 -10.275 1.00 0.00 10 THR A O 24
ATOM 20762 N N . LEU A 1 11 ? -9.110 4.985 -10.253 1.00 0.00 11 LEU A N 24
ATOM 20763 C CA . LEU A 1 11 ? -8.629 4.481 -8.933 1.00 0.00 11 LEU A CA 24
ATOM 20764 C C . LEU A 1 11 ? -9.057 5.445 -7.814 1.00 0.00 11 LEU A C 24
ATOM 20765 O O . LEU A 1 11 ? -8.606 6.574 -7.775 1.00 0.00 11 LEU A O 24
ATOM 20781 N N . PRO A 1 12 ? -9.917 4.978 -6.937 1.00 0.00 12 PRO A N 24
ATOM 20782 C CA . PRO A 1 12 ? -10.398 5.825 -5.820 1.00 0.00 12 PRO A CA 24
ATOM 20783 C C . PRO A 1 12 ? -9.227 6.275 -4.943 1.00 0.00 12 PRO A C 24
ATOM 20784 O O . PRO A 1 12 ? -8.150 5.713 -4.988 1.00 0.00 12 PRO A O 24
ATOM 20795 N N . THR A 1 13 ? -9.428 7.288 -4.146 1.00 0.00 13 THR A N 24
ATOM 20796 C CA . THR A 1 13 ? -8.326 7.774 -3.270 1.00 0.00 13 THR A CA 24
ATOM 20797 C C . THR A 1 13 ? -8.724 7.671 -1.797 1.00 0.00 13 THR A C 24
ATOM 20798 O O . THR A 1 13 ? -9.885 7.539 -1.462 1.00 0.00 13 THR A O 24
ATOM 20809 N N . THR A 1 14 ? -7.765 7.739 -0.916 1.00 0.00 14 THR A N 24
ATOM 20810 C CA . THR A 1 14 ? -8.074 7.656 0.539 1.00 0.00 14 THR A CA 24
ATOM 20811 C C . THR A 1 14 ? -7.398 8.814 1.275 1.00 0.00 14 THR A C 24
ATOM 20812 O O . THR A 1 14 ? -6.490 9.439 0.765 1.00 0.00 14 THR A O 24
ATOM 20823 N N . LYS A 1 15 ? -7.830 9.107 2.468 1.00 0.00 15 LYS A N 24
ATOM 20824 C CA . LYS A 1 15 ? -7.205 10.229 3.222 1.00 0.00 15 LYS A CA 24
ATOM 20825 C C . LYS A 1 15 ? -5.951 9.745 3.951 1.00 0.00 15 LYS A C 24
ATOM 20826 O O . LYS A 1 15 ? -6.014 8.940 4.859 1.00 0.00 15 LYS A O 24
ATOM 20845 N N . ILE A 1 16 ? -4.816 10.239 3.556 1.00 0.00 16 ILE A N 24
ATOM 20846 C CA . ILE A 1 16 ? -3.542 9.832 4.210 1.00 0.00 16 ILE A CA 24
ATOM 20847 C C . ILE A 1 16 ? -2.490 10.910 3.948 1.00 0.00 16 ILE A C 24
ATOM 20848 O O . ILE A 1 16 ? -2.735 11.850 3.222 1.00 0.00 16 ILE A O 24
ATOM 20864 N N . THR A 1 17 ? -1.331 10.805 4.528 1.00 0.00 17 THR A N 24
ATOM 20865 C CA . THR A 1 17 ? -0.311 11.862 4.283 1.00 0.00 17 THR A CA 24
ATOM 20866 C C . THR A 1 17 ? 0.820 11.344 3.399 1.00 0.00 17 THR A C 24
ATOM 20867 O O . THR A 1 17 ? 0.899 10.172 3.085 1.00 0.00 17 THR A O 24
ATOM 20878 N N . CYS A 1 18 ? 1.687 12.222 2.979 1.00 0.00 18 CYS A N 24
ATOM 20879 C CA . CYS A 1 18 ? 2.810 11.808 2.094 1.00 0.00 18 CYS A CA 24
ATOM 20880 C C . CYS A 1 18 ? 4.163 12.223 2.693 1.00 0.00 18 CYS A C 24
ATOM 20881 O O . CYS A 1 18 ? 4.429 13.399 2.844 1.00 0.00 18 CYS A O 24
ATOM 20888 N N . PRO A 1 19 ? 4.984 11.249 3.011 1.00 0.00 19 PRO A N 24
ATOM 20889 C CA . PRO A 1 19 ? 6.322 11.534 3.588 1.00 0.00 19 PRO A CA 24
ATOM 20890 C C . PRO A 1 19 ? 7.232 12.211 2.553 1.00 0.00 19 PRO A C 24
ATOM 20891 O O . PRO A 1 19 ? 8.354 12.570 2.847 1.00 0.00 19 PRO A O 24
ATOM 20902 N N . LYS A 1 20 ? 6.766 12.376 1.343 1.00 0.00 20 LYS A N 24
ATOM 20903 C CA . LYS A 1 20 ? 7.617 13.014 0.296 1.00 0.00 20 LYS A CA 24
ATOM 20904 C C . LYS A 1 20 ? 7.346 14.519 0.212 1.00 0.00 20 LYS A C 24
ATOM 20905 O O . LYS A 1 20 ? 8.188 15.328 0.547 1.00 0.00 20 LYS A O 24
ATOM 20924 N N . CYS A 1 21 ? 6.185 14.903 -0.242 1.00 0.00 21 CYS A N 24
ATOM 20925 C CA . CYS A 1 21 ? 5.879 16.360 -0.355 1.00 0.00 21 CYS A CA 24
ATOM 20926 C C . CYS A 1 21 ? 5.077 16.839 0.861 1.00 0.00 21 CYS A C 24
ATOM 20927 O O . CYS A 1 21 ? 5.134 17.994 1.233 1.00 0.00 21 CYS A O 24
ATOM 20934 N N . GLY A 1 22 ? 4.343 15.963 1.492 1.00 0.00 22 GLY A N 24
ATOM 20935 C CA . GLY A 1 22 ? 3.558 16.378 2.691 1.00 0.00 22 GLY A CA 24
ATOM 20936 C C . GLY A 1 22 ? 2.086 16.571 2.321 1.00 0.00 22 GLY A C 24
ATOM 20937 O O . GLY A 1 22 ? 1.354 17.266 2.999 1.00 0.00 22 GLY A O 24
ATOM 20941 N N . ASN A 1 23 ? 1.638 15.961 1.258 1.00 0.00 23 ASN A N 24
ATOM 20942 C CA . ASN A 1 23 ? 0.209 16.113 0.862 1.00 0.00 23 ASN A CA 24
ATOM 20943 C C . ASN A 1 23 ? -0.693 15.506 1.939 1.00 0.00 23 ASN A C 24
ATOM 20944 O O . ASN A 1 23 ? -0.223 14.927 2.899 1.00 0.00 23 ASN A O 24
ATOM 20955 N N . ASP A 1 24 ? -1.981 15.637 1.794 1.00 0.00 24 ASP A N 24
ATOM 20956 C CA . ASP A 1 24 ? -2.903 15.070 2.819 1.00 0.00 24 ASP A CA 24
ATOM 20957 C C . ASP A 1 24 ? -3.762 13.954 2.217 1.00 0.00 24 ASP A C 24
ATOM 20958 O O . ASP A 1 24 ? -4.722 13.507 2.815 1.00 0.00 24 ASP A O 24
ATOM 20967 N N . THR A 1 25 ? -3.427 13.487 1.045 1.00 0.00 25 THR A N 24
ATOM 20968 C CA . THR A 1 25 ? -4.242 12.394 0.437 1.00 0.00 25 THR A CA 24
ATOM 20969 C C . THR A 1 25 ? -3.401 11.535 -0.508 1.00 0.00 25 THR A C 24
ATOM 20970 O O . THR A 1 25 ? -2.329 11.915 -0.935 1.00 0.00 25 THR A O 24
ATOM 20981 N N . ALA A 1 26 ? -3.895 10.373 -0.834 1.00 0.00 26 ALA A N 24
ATOM 20982 C CA . ALA A 1 26 ? -3.149 9.462 -1.754 1.00 0.00 26 ALA A CA 24
ATOM 20983 C C . ALA A 1 26 ? -4.088 8.389 -2.324 1.00 0.00 26 ALA A C 24
ATOM 20984 O O . ALA A 1 26 ? -5.102 8.072 -1.733 1.00 0.00 26 ALA A O 24
ATOM 20991 N N . TYR A 1 27 ? -3.745 7.795 -3.439 1.00 0.00 27 TYR A N 24
ATOM 20992 C CA . TYR A 1 27 ? -4.613 6.712 -3.989 1.00 0.00 27 TYR A CA 24
ATOM 20993 C C . TYR A 1 27 ? -4.322 5.448 -3.190 1.00 0.00 27 TYR A C 24
ATOM 20994 O O . TYR A 1 27 ? -3.413 5.427 -2.386 1.00 0.00 27 TYR A O 24
ATOM 21012 N N . TRP A 1 28 ? -5.057 4.391 -3.378 1.00 0.00 28 TRP A N 24
ATOM 21013 C CA . TRP A 1 28 ? -4.743 3.177 -2.579 1.00 0.00 28 TRP A CA 24
ATOM 21014 C C . TRP A 1 28 ? -5.316 1.907 -3.197 1.00 0.00 28 TRP A C 24
ATOM 21015 O O . TRP A 1 28 ? -6.429 1.872 -3.682 1.00 0.00 28 TRP A O 24
ATOM 21036 N N . TRP A 1 29 ? -4.560 0.855 -3.129 1.00 0.00 29 TRP A N 24
ATOM 21037 C CA . TRP A 1 29 ? -5.024 -0.456 -3.648 1.00 0.00 29 TRP A CA 24
ATOM 21038 C C . TRP A 1 29 ? -4.295 -1.556 -2.880 1.00 0.00 29 TRP A C 24
ATOM 21039 O O . TRP A 1 29 ? -3.445 -1.280 -2.056 1.00 0.00 29 TRP A O 24
ATOM 21060 N N . GLU A 1 30 ? -4.614 -2.791 -3.115 1.00 0.00 30 GLU A N 24
ATOM 21061 C CA . GLU A 1 30 ? -3.924 -3.871 -2.358 1.00 0.00 30 GLU A CA 24
ATOM 21062 C C . GLU A 1 30 ? -3.018 -4.684 -3.290 1.00 0.00 30 GLU A C 24
ATOM 21063 O O . GLU A 1 30 ? -3.471 -5.279 -4.248 1.00 0.00 30 GLU A O 24
ATOM 21075 N N . MET A 1 31 ? -1.743 -4.716 -3.019 1.00 0.00 31 MET A N 24
ATOM 21076 C CA . MET A 1 31 ? -0.816 -5.495 -3.890 1.00 0.00 31 MET A CA 24
ATOM 21077 C C . MET A 1 31 ? -0.856 -6.978 -3.509 1.00 0.00 31 MET A C 24
ATOM 21078 O O . MET A 1 31 ? -0.455 -7.360 -2.427 1.00 0.00 31 MET A O 24
ATOM 21092 N N . GLN A 1 32 ? -1.340 -7.816 -4.385 1.00 0.00 32 GLN A N 24
ATOM 21093 C CA . GLN A 1 32 ? -1.404 -9.272 -4.065 1.00 0.00 32 GLN A CA 24
ATOM 21094 C C . GLN A 1 32 ? -0.032 -9.919 -4.266 1.00 0.00 32 GLN A C 24
ATOM 21095 O O . GLN A 1 32 ? 0.637 -9.686 -5.253 1.00 0.00 32 GLN A O 24
ATOM 21109 N N . THR A 1 33 ? 0.391 -10.731 -3.336 1.00 0.00 33 THR A N 24
ATOM 21110 C CA . THR A 1 33 ? 1.721 -11.392 -3.473 1.00 0.00 33 THR A CA 24
ATOM 21111 C C . THR A 1 33 ? 1.552 -12.822 -3.991 1.00 0.00 33 THR A C 24
ATOM 21112 O O . THR A 1 33 ? 2.515 -13.513 -4.257 1.00 0.00 33 THR A O 24
ATOM 21123 N N . ARG A 1 34 ? 0.336 -13.271 -4.137 1.00 0.00 34 ARG A N 24
ATOM 21124 C CA . ARG A 1 34 ? 0.112 -14.658 -4.638 1.00 0.00 34 ARG A CA 24
ATOM 21125 C C . ARG A 1 34 ? -1.311 -14.799 -5.186 1.00 0.00 34 ARG A C 24
ATOM 21126 O O . ARG A 1 34 ? -1.561 -14.585 -6.356 1.00 0.00 34 ARG A O 24
ATOM 21147 N N . ALA A 1 35 ? -2.244 -15.159 -4.349 1.00 0.00 35 ALA A N 24
ATOM 21148 C CA . ALA A 1 35 ? -3.649 -15.316 -4.821 1.00 0.00 35 ALA A CA 24
ATOM 21149 C C . ALA A 1 35 ? -4.157 -14.005 -5.426 1.00 0.00 35 ALA A C 24
ATOM 21150 O O . ALA A 1 35 ? -3.470 -13.003 -5.429 1.00 0.00 35 ALA A O 24
ATOM 21157 N N . GLY A 1 36 ? -5.357 -14.006 -5.937 1.00 0.00 36 GLY A N 24
ATOM 21158 C CA . GLY A 1 36 ? -5.914 -12.762 -6.539 1.00 0.00 36 GLY A CA 24
ATOM 21159 C C . GLY A 1 36 ? -6.927 -12.139 -5.575 1.00 0.00 36 GLY A C 24
ATOM 21160 O O . GLY A 1 36 ? -7.459 -11.075 -5.820 1.00 0.00 36 GLY A O 24
ATOM 21164 N N . ASP A 1 37 ? -7.200 -12.796 -4.479 1.00 0.00 37 ASP A N 24
ATOM 21165 C CA . ASP A 1 37 ? -8.177 -12.244 -3.497 1.00 0.00 37 ASP A CA 24
ATOM 21166 C C . ASP A 1 37 ? -7.709 -12.533 -2.067 1.00 0.00 37 ASP A C 24
ATOM 21167 O O . ASP A 1 37 ? -8.366 -13.226 -1.317 1.00 0.00 37 ASP A O 24
ATOM 21176 N N . GLU A 1 38 ? -6.577 -12.008 -1.687 1.00 0.00 38 GLU A N 24
ATOM 21177 C CA . GLU A 1 38 ? -6.066 -12.255 -0.307 1.00 0.00 38 GLU A CA 24
ATOM 21178 C C . GLU A 1 38 ? -5.369 -10.995 0.229 1.00 0.00 38 GLU A C 24
ATOM 21179 O O . GLU A 1 38 ? -4.726 -10.284 -0.517 1.00 0.00 38 GLU A O 24
ATOM 21191 N N . PRO A 1 39 ? -5.509 -10.762 1.513 1.00 0.00 39 PRO A N 24
ATOM 21192 C CA . PRO A 1 39 ? -4.874 -9.583 2.147 1.00 0.00 39 PRO A CA 24
ATOM 21193 C C . PRO A 1 39 ? -3.350 -9.653 1.993 1.00 0.00 39 PRO A C 24
ATOM 21194 O O . PRO A 1 39 ? -2.747 -10.694 2.163 1.00 0.00 39 PRO A O 24
ATOM 21205 N N . SER A 1 40 ? -2.725 -8.555 1.667 1.00 0.00 40 SER A N 24
ATOM 21206 C CA . SER A 1 40 ? -1.244 -8.564 1.497 1.00 0.00 40 SER A CA 24
ATOM 21207 C C . SER A 1 40 ? -0.651 -7.219 1.928 1.00 0.00 40 SER A C 24
ATOM 21208 O O . SER A 1 40 ? -0.287 -7.026 3.071 1.00 0.00 40 SER A O 24
ATOM 21216 N N . THR A 1 41 ? -0.552 -6.288 1.020 1.00 0.00 41 THR A N 24
ATOM 21217 C CA . THR A 1 41 ? 0.014 -4.954 1.372 1.00 0.00 41 THR A CA 24
ATOM 21218 C C . THR A 1 41 ? -0.641 -3.865 0.517 1.00 0.00 41 THR A C 24
ATOM 21219 O O . THR A 1 41 ? -0.710 -3.970 -0.692 1.00 0.00 41 THR A O 24
ATOM 21230 N N . ILE A 1 42 ? -1.128 -2.824 1.135 1.00 0.00 42 ILE A N 24
ATOM 21231 C CA . ILE A 1 42 ? -1.788 -1.735 0.357 1.00 0.00 42 ILE A CA 24
ATOM 21232 C C . ILE A 1 42 ? -0.795 -0.613 0.047 1.00 0.00 42 ILE A C 24
ATOM 21233 O O . ILE A 1 42 ? -0.124 -0.107 0.924 1.00 0.00 42 ILE A O 24
ATOM 21249 N N . PHE A 1 43 ? -0.717 -0.203 -1.187 1.00 0.00 43 PHE A N 24
ATOM 21250 C CA . PHE A 1 43 ? 0.209 0.907 -1.539 1.00 0.00 43 PHE A CA 24
ATOM 21251 C C . PHE A 1 43 ? -0.588 2.207 -1.641 1.00 0.00 43 PHE A C 24
ATOM 21252 O O . PHE A 1 43 ? -1.679 2.236 -2.179 1.00 0.00 43 PHE A O 24
ATOM 21269 N N . TYR A 1 44 ? -0.070 3.275 -1.106 1.00 0.00 44 TYR A N 24
ATOM 21270 C CA . TYR A 1 44 ? -0.816 4.565 -1.146 1.00 0.00 44 TYR A CA 24
ATOM 21271 C C . TYR A 1 44 ? -0.095 5.603 -2.008 1.00 0.00 44 TYR A C 24
ATOM 21272 O O . TYR A 1 44 ? 0.930 6.120 -1.620 1.00 0.00 44 TYR A O 24
ATOM 21290 N N . LYS A 1 45 ? -0.630 5.940 -3.150 1.00 0.00 45 LYS A N 24
ATOM 21291 C CA . LYS A 1 45 ? 0.034 6.977 -3.999 1.00 0.00 45 LYS A CA 24
ATOM 21292 C C . LYS A 1 45 ? -0.491 8.378 -3.667 1.00 0.00 45 LYS A C 24
ATOM 21293 O O . LYS A 1 45 ? -1.599 8.733 -4.009 1.00 0.00 45 LYS A O 24
ATOM 21312 N N . CYS A 1 46 ? 0.302 9.183 -3.016 1.00 0.00 46 CYS A N 24
ATOM 21313 C CA . CYS A 1 46 ? -0.149 10.563 -2.679 1.00 0.00 46 CYS A CA 24
ATOM 21314 C C . CYS A 1 46 ? -0.718 11.240 -3.933 1.00 0.00 46 CYS A C 24
ATOM 21315 O O . CYS A 1 46 ? -0.296 10.975 -5.040 1.00 0.00 46 CYS A O 24
ATOM 21323 N N . THR A 1 47 ? -1.678 12.107 -3.763 1.00 0.00 47 THR A N 24
ATOM 21324 C CA . THR A 1 47 ? -2.280 12.799 -4.939 1.00 0.00 47 THR A CA 24
ATOM 21325 C C . THR A 1 47 ? -1.657 14.186 -5.117 1.00 0.00 47 THR A C 24
ATOM 21326 O O . THR A 1 47 ? -2.349 15.170 -5.288 1.00 0.00 47 THR A O 24
ATOM 21337 N N . LYS A 1 48 ? -0.356 14.273 -5.082 1.00 0.00 48 LYS A N 24
ATOM 21338 C CA . LYS A 1 48 ? 0.305 15.599 -5.251 1.00 0.00 48 LYS A CA 24
ATOM 21339 C C . LYS A 1 48 ? 1.637 15.435 -5.986 1.00 0.00 48 LYS A C 24
ATOM 21340 O O . LYS A 1 48 ? 1.780 15.832 -7.125 1.00 0.00 48 LYS A O 24
ATOM 21359 N N . CYS A 1 49 ? 2.612 14.852 -5.346 1.00 0.00 49 CYS A N 24
ATOM 21360 C CA . CYS A 1 49 ? 3.930 14.666 -6.014 1.00 0.00 49 CYS A CA 24
ATOM 21361 C C . CYS A 1 49 ? 3.970 13.320 -6.741 1.00 0.00 49 CYS A C 24
ATOM 21362 O O . CYS A 1 49 ? 4.808 13.085 -7.589 1.00 0.00 49 CYS A O 24
ATOM 21370 N N . GLY A 1 50 ? 3.064 12.436 -6.421 1.00 0.00 50 GLY A N 24
ATOM 21371 C CA . GLY A 1 50 ? 3.046 11.111 -7.099 1.00 0.00 50 GLY A CA 24
ATOM 21372 C C . GLY A 1 50 ? 4.009 10.151 -6.398 1.00 0.00 50 GLY A C 24
ATOM 21373 O O . GLY A 1 50 ? 4.905 9.603 -7.008 1.00 0.00 50 GLY A O 24
ATOM 21377 N N . HIS A 1 51 ? 3.823 9.927 -5.125 1.00 0.00 51 HIS A N 24
ATOM 21378 C CA . HIS A 1 51 ? 4.720 8.987 -4.400 1.00 0.00 51 HIS A CA 24
ATOM 21379 C C . HIS A 1 51 ? 3.868 7.904 -3.754 1.00 0.00 51 HIS A C 24
ATOM 21380 O O . HIS A 1 51 ? 2.766 8.161 -3.314 1.00 0.00 51 HIS A O 24
ATOM 21394 N N . THR A 1 52 ? 4.340 6.695 -3.699 1.00 0.00 52 THR A N 24
ATOM 21395 C CA . THR A 1 52 ? 3.501 5.640 -3.082 1.00 0.00 52 THR A CA 24
ATOM 21396 C C . THR A 1 52 ? 4.319 4.741 -2.156 1.00 0.00 52 THR A C 24
ATOM 21397 O O . THR A 1 52 ? 5.417 4.328 -2.471 1.00 0.00 52 THR A O 24
ATOM 21408 N N . TRP A 1 53 ? 3.768 4.421 -1.020 1.00 0.00 53 TRP A N 24
ATOM 21409 C CA . TRP A 1 53 ? 4.479 3.531 -0.066 1.00 0.00 53 TRP A CA 24
ATOM 21410 C C . TRP A 1 53 ? 3.625 2.282 0.172 1.00 0.00 53 TRP A C 24
ATOM 21411 O O . TRP A 1 53 ? 2.899 1.856 -0.705 1.00 0.00 53 TRP A O 24
ATOM 21432 N N . ARG A 1 54 ? 3.697 1.677 1.324 1.00 0.00 54 ARG A N 24
ATOM 21433 C CA . ARG A 1 54 ? 2.875 0.453 1.547 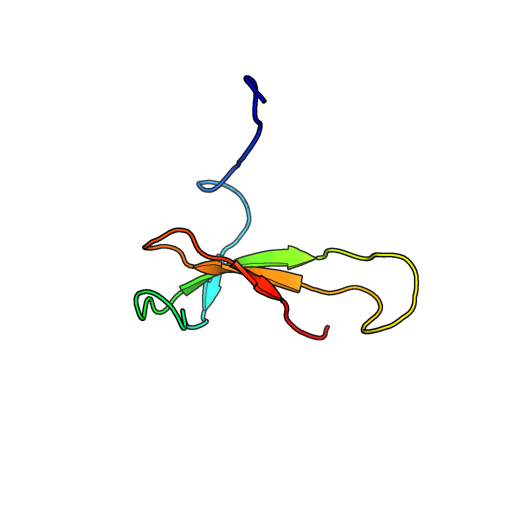1.00 0.00 54 ARG A CA 24
ATOM 21434 C C . ARG A 1 54 ? 2.242 0.456 2.938 1.00 0.00 54 ARG A C 24
ATOM 21435 O O . ARG A 1 54 ? 2.751 1.051 3.868 1.00 0.00 54 ARG A O 24
ATOM 21456 N N . SER A 1 55 ? 1.135 -0.219 3.082 1.00 0.00 55 SER A N 24
ATOM 21457 C CA . SER A 1 55 ? 0.455 -0.281 4.405 1.00 0.00 55 SER A CA 24
ATOM 21458 C C . SER A 1 55 ? 0.727 -1.638 5.057 1.00 0.00 55 SER A C 24
ATOM 21459 O O . SER A 1 55 ? 1.344 -2.504 4.467 1.00 0.00 55 SER A O 24
ATOM 21467 N N . TYR A 1 56 ? 0.277 -1.835 6.264 1.00 0.00 56 TYR A N 24
ATOM 21468 C CA . TYR A 1 56 ? 0.521 -3.143 6.939 1.00 0.00 56 TYR A CA 24
ATOM 21469 C C . TYR A 1 56 ? -0.412 -3.306 8.141 1.00 0.00 56 TYR A C 24
ATOM 21470 O O . TYR A 1 56 ? -0.001 -3.180 9.277 1.00 0.00 56 TYR A O 24
ATOM 21488 N N . GLU A 1 57 ? -1.663 -3.588 7.902 1.00 0.00 57 GLU A N 24
ATOM 21489 C CA . GLU A 1 57 ? -2.616 -3.761 9.035 1.00 0.00 57 GLU A CA 24
ATOM 21490 C C . GLU A 1 57 ? -2.554 -5.197 9.564 1.00 0.00 57 GLU A C 24
ATOM 21491 O O . GLU A 1 57 ? -1.455 -5.696 9.737 1.00 0.00 57 GLU A O 24
ATOM 21505 N N . GLY A 1 1 ? -0.873 -11.074 -20.611 1.00 0.00 1 GLY A N 25
ATOM 21506 C CA . GLY A 1 1 ? -1.566 -12.394 -20.579 1.00 0.00 1 GLY A CA 25
ATOM 21507 C C . GLY A 1 1 ? -2.457 -12.472 -19.339 1.00 0.00 1 GLY A C 25
ATOM 21508 O O . GLY A 1 1 ? -3.653 -12.671 -19.432 1.00 0.00 1 GLY A O 25
ATOM 21514 N N . SER A 1 2 ? -1.886 -12.320 -18.175 1.00 0.00 2 SER A N 25
ATOM 21515 C CA . SER A 1 2 ? -2.702 -12.387 -16.928 1.00 0.00 2 SER A CA 25
ATOM 21516 C C . SER A 1 2 ? -3.641 -11.182 -16.845 1.00 0.00 2 SER A C 25
ATOM 21517 O O . SER A 1 2 ? -4.846 -11.324 -16.783 1.00 0.00 2 SER A O 25
ATOM 21525 N N . HIS A 1 3 ? -3.101 -9.994 -16.843 1.00 0.00 3 HIS A N 25
ATOM 21526 C CA . HIS A 1 3 ? -3.967 -8.783 -16.763 1.00 0.00 3 HIS A CA 25
ATOM 21527 C C . HIS A 1 3 ? -3.270 -7.587 -17.420 1.00 0.00 3 HIS A C 25
ATOM 21528 O O . HIS A 1 3 ? -2.243 -7.726 -18.053 1.00 0.00 3 HIS A O 25
ATOM 21542 N N . MET A 1 4 ? -3.822 -6.414 -17.272 1.00 0.00 4 MET A N 25
ATOM 21543 C CA . MET A 1 4 ? -3.194 -5.210 -17.884 1.00 0.00 4 MET A CA 25
ATOM 21544 C C . MET A 1 4 ? -2.331 -4.482 -16.849 1.00 0.00 4 MET A C 25
ATOM 21545 O O . MET A 1 4 ? -2.278 -4.859 -15.696 1.00 0.00 4 MET A O 25
ATOM 21559 N N . GLU A 1 5 ? -1.654 -3.440 -17.253 1.00 0.00 5 GLU A N 25
ATOM 21560 C CA . GLU A 1 5 ? -0.797 -2.690 -16.292 1.00 0.00 5 GLU A CA 25
ATOM 21561 C C . GLU A 1 5 ? -1.661 -1.787 -15.407 1.00 0.00 5 GLU A C 25
ATOM 21562 O O . GLU A 1 5 ? -2.854 -1.979 -15.284 1.00 0.00 5 GLU A O 25
ATOM 21574 N N . GLN A 1 6 ? -1.067 -0.802 -14.790 1.00 0.00 6 GLN A N 25
ATOM 21575 C CA . GLN A 1 6 ? -1.851 0.113 -13.913 1.00 0.00 6 GLN A CA 25
ATOM 21576 C C . GLN A 1 6 ? -2.706 1.059 -14.762 1.00 0.00 6 GLN A C 25
ATOM 21577 O O . GLN A 1 6 ? -2.446 1.267 -15.931 1.00 0.00 6 GLN A O 25
ATOM 21591 N N . ASP A 1 7 ? -3.723 1.631 -14.181 1.00 0.00 7 ASP A N 25
ATOM 21592 C CA . ASP A 1 7 ? -4.596 2.562 -14.949 1.00 0.00 7 ASP A CA 25
ATOM 21593 C C . ASP A 1 7 ? -4.822 3.849 -14.152 1.00 0.00 7 ASP A C 25
ATOM 21594 O O . ASP A 1 7 ? -4.873 3.837 -12.938 1.00 0.00 7 ASP A O 25
ATOM 21603 N N . LEU A 1 8 ? -4.954 4.959 -14.823 1.00 0.00 8 LEU A N 25
ATOM 21604 C CA . LEU A 1 8 ? -5.172 6.244 -14.098 1.00 0.00 8 LEU A CA 25
ATOM 21605 C C . LEU A 1 8 ? -6.591 6.763 -14.347 1.00 0.00 8 LEU A C 25
ATOM 21606 O O . LEU A 1 8 ? -7.047 7.684 -13.698 1.00 0.00 8 LEU A O 25
ATOM 21622 N N . LYS A 1 9 ? -7.291 6.181 -15.281 1.00 0.00 9 LYS A N 25
ATOM 21623 C CA . LYS A 1 9 ? -8.678 6.643 -15.568 1.00 0.00 9 LYS A CA 25
ATOM 21624 C C . LYS A 1 9 ? -9.564 6.459 -14.332 1.00 0.00 9 LYS A C 25
ATOM 21625 O O . LYS A 1 9 ? -10.332 7.330 -13.972 1.00 0.00 9 LYS A O 25
ATOM 21644 N N . THR A 1 10 ? -9.462 5.334 -13.678 1.00 0.00 10 THR A N 25
ATOM 21645 C CA . THR A 1 10 ? -10.296 5.095 -12.465 1.00 0.00 10 THR A CA 25
ATOM 21646 C C . THR A 1 10 ? -9.409 4.686 -11.288 1.00 0.00 10 THR A C 25
ATOM 21647 O O . THR A 1 10 ? -8.552 3.832 -11.410 1.00 0.00 10 THR A O 25
ATOM 21658 N N . LEU A 1 11 ? -9.605 5.289 -10.147 1.00 0.00 11 LEU A N 25
ATOM 21659 C CA . LEU A 1 11 ? -8.771 4.936 -8.963 1.00 0.00 11 LEU A CA 25
ATOM 21660 C C . LEU A 1 11 ? -9.231 5.731 -7.735 1.00 0.00 11 LEU A C 25
ATOM 21661 O O . LEU A 1 11 ? -8.897 6.891 -7.596 1.00 0.00 11 LEU A O 25
ATOM 21677 N N . PRO A 1 12 ? -9.984 5.086 -6.877 1.00 0.00 12 PRO A N 25
ATOM 21678 C CA . PRO A 1 12 ? -10.481 5.756 -5.653 1.00 0.00 12 PRO A CA 25
ATOM 21679 C C . PRO A 1 12 ? -9.304 6.237 -4.801 1.00 0.00 12 PRO A C 25
ATOM 21680 O O . PRO A 1 12 ? -8.192 5.769 -4.943 1.00 0.00 12 PRO A O 25
ATOM 21691 N N . THR A 1 13 ? -9.534 7.175 -3.923 1.00 0.00 13 THR A N 25
ATOM 21692 C CA . THR A 1 13 ? -8.417 7.685 -3.078 1.00 0.00 13 THR A CA 25
ATOM 21693 C C . THR A 1 13 ? -8.794 7.635 -1.597 1.00 0.00 13 THR A C 25
ATOM 21694 O O . THR A 1 13 ? -9.954 7.595 -1.237 1.00 0.00 13 THR A O 25
ATOM 21705 N N . THR A 1 14 ? -7.815 7.650 -0.736 1.00 0.00 14 THR A N 25
ATOM 21706 C CA . THR A 1 14 ? -8.099 7.615 0.726 1.00 0.00 14 THR A CA 25
ATOM 21707 C C . THR A 1 14 ? -7.390 8.783 1.414 1.00 0.00 14 THR A C 25
ATOM 21708 O O . THR A 1 14 ? -6.419 9.310 0.912 1.00 0.00 14 THR A O 25
ATOM 21719 N N . LYS A 1 15 ? -7.863 9.192 2.558 1.00 0.00 15 LYS A N 25
ATOM 21720 C CA . LYS A 1 15 ? -7.203 10.327 3.261 1.00 0.00 15 LYS A CA 25
ATOM 21721 C C . LYS A 1 15 ? -5.953 9.835 3.994 1.00 0.00 15 LYS A C 25
ATOM 21722 O O . LYS A 1 15 ? -6.028 9.079 4.941 1.00 0.00 15 LYS A O 25
ATOM 21741 N N . ILE A 1 16 ? -4.806 10.264 3.554 1.00 0.00 16 ILE A N 25
ATOM 21742 C CA . ILE A 1 16 ? -3.537 9.836 4.207 1.00 0.00 16 ILE A CA 25
ATOM 21743 C C . ILE A 1 16 ? -2.474 10.909 3.973 1.00 0.00 16 ILE A C 25
ATOM 21744 O O . ILE A 1 16 ? -2.722 11.889 3.306 1.00 0.00 16 ILE A O 25
ATOM 21760 N N . THR A 1 17 ? -1.300 10.754 4.509 1.00 0.00 17 THR A N 25
ATOM 21761 C CA . THR A 1 17 ? -0.271 11.804 4.284 1.00 0.00 17 THR A CA 25
ATOM 21762 C C . THR A 1 17 ? 0.867 11.287 3.409 1.00 0.00 17 THR A C 25
ATOM 21763 O O . THR A 1 17 ? 1.000 10.105 3.165 1.00 0.00 17 THR A O 25
ATOM 21774 N N . CYS A 1 18 ? 1.679 12.183 2.923 1.00 0.00 18 CYS A N 25
ATOM 21775 C CA . CYS A 1 18 ? 2.808 11.782 2.043 1.00 0.00 18 CYS A CA 25
ATOM 21776 C C . CYS A 1 18 ? 4.154 12.131 2.695 1.00 0.00 18 CYS A C 25
ATOM 21777 O O . CYS A 1 18 ? 4.458 13.291 2.887 1.00 0.00 18 CYS A O 25
ATOM 21784 N N . PRO A 1 19 ? 4.930 11.120 3.007 1.00 0.00 19 PRO A N 25
ATOM 21785 C CA . PRO A 1 19 ? 6.256 11.345 3.628 1.00 0.00 19 PRO A CA 25
ATOM 21786 C C . PRO A 1 19 ? 7.203 12.060 2.654 1.00 0.00 19 PRO A C 25
ATOM 21787 O O . PRO A 1 19 ? 8.319 12.394 3.000 1.00 0.00 19 PRO A O 25
ATOM 21798 N N . LYS A 1 20 ? 6.778 12.289 1.438 1.00 0.00 20 LYS A N 25
ATOM 21799 C CA . LYS A 1 20 ? 7.672 12.970 0.457 1.00 0.00 20 LYS A CA 25
ATOM 21800 C C . LYS A 1 20 ? 7.351 14.467 0.368 1.00 0.00 20 LYS A C 25
ATOM 21801 O O . LYS A 1 20 ? 8.140 15.300 0.768 1.00 0.00 20 LYS A O 25
ATOM 21820 N N . CYS A 1 21 ? 6.209 14.821 -0.162 1.00 0.00 21 CYS A N 25
ATOM 21821 C CA . CYS A 1 21 ? 5.869 16.271 -0.278 1.00 0.00 21 CYS A CA 25
ATOM 21822 C C . CYS A 1 21 ? 4.939 16.711 0.862 1.00 0.00 21 CYS A C 25
ATOM 21823 O O . CYS A 1 21 ? 4.623 17.876 1.001 1.00 0.00 21 CYS A O 25
ATOM 21830 N N . GLY A 1 22 ? 4.522 15.796 1.699 1.00 0.00 22 GLY A N 25
ATOM 21831 C CA . GLY A 1 22 ? 3.642 16.176 2.848 1.00 0.00 22 GLY A CA 25
ATOM 21832 C C . GLY A 1 22 ? 2.180 16.294 2.408 1.00 0.00 22 GLY A C 25
ATOM 21833 O O . GLY A 1 22 ? 1.347 16.796 3.139 1.00 0.00 22 GLY A O 25
ATOM 21837 N N . ASN A 1 23 ? 1.851 15.841 1.233 1.00 0.00 23 ASN A N 25
ATOM 21838 C CA . ASN A 1 23 ? 0.434 15.934 0.774 1.00 0.00 23 ASN A CA 25
ATOM 21839 C C . ASN A 1 23 ? -0.504 15.430 1.874 1.00 0.00 23 ASN A C 25
ATOM 21840 O O . ASN A 1 23 ? -0.067 14.943 2.898 1.00 0.00 23 ASN A O 25
ATOM 21851 N N . ASP A 1 24 ? -1.791 15.545 1.677 1.00 0.00 24 ASP A N 25
ATOM 21852 C CA . ASP A 1 24 ? -2.745 15.074 2.722 1.00 0.00 24 ASP A CA 25
ATOM 21853 C C . ASP A 1 24 ? -3.645 13.962 2.171 1.00 0.00 24 ASP A C 25
ATOM 21854 O O . ASP A 1 24 ? -4.553 13.501 2.835 1.00 0.00 24 ASP A O 25
ATOM 21863 N N . THR A 1 25 ? -3.401 13.514 0.970 1.00 0.00 25 THR A N 25
ATOM 21864 C CA . THR A 1 25 ? -4.254 12.428 0.407 1.00 0.00 25 THR A CA 25
ATOM 21865 C C . THR A 1 25 ? -3.449 11.539 -0.543 1.00 0.00 25 THR A C 25
ATOM 21866 O O . THR A 1 25 ? -2.378 11.893 -0.989 1.00 0.00 25 THR A O 25
ATOM 21877 N N . ALA A 1 26 ? -3.965 10.384 -0.853 1.00 0.00 26 ALA A N 25
ATOM 21878 C CA . ALA A 1 26 ? -3.237 9.465 -1.776 1.00 0.00 26 ALA A CA 25
ATOM 21879 C C . ALA A 1 26 ? -4.183 8.397 -2.334 1.00 0.00 26 ALA A C 25
ATOM 21880 O O . ALA A 1 26 ? -5.189 8.074 -1.733 1.00 0.00 26 ALA A O 25
ATOM 21887 N N . TYR A 1 27 ? -3.851 7.813 -3.456 1.00 0.00 27 TYR A N 25
ATOM 21888 C CA . TYR A 1 27 ? -4.722 6.735 -4.006 1.00 0.00 27 TYR A CA 25
ATOM 21889 C C . TYR A 1 27 ? -4.420 5.460 -3.223 1.00 0.00 27 TYR A C 25
ATOM 21890 O O . TYR A 1 27 ? -3.547 5.451 -2.378 1.00 0.00 27 TYR A O 25
ATOM 21908 N N . TRP A 1 28 ? -5.104 4.383 -3.473 1.00 0.00 28 TRP A N 25
ATOM 21909 C CA . TRP A 1 28 ? -4.782 3.157 -2.695 1.00 0.00 28 TRP A CA 25
ATOM 21910 C C . TRP A 1 28 ? -5.271 1.889 -3.385 1.00 0.00 28 TRP A C 25
ATOM 21911 O O . TRP A 1 28 ? -6.357 1.824 -3.926 1.00 0.00 28 TRP A O 25
ATOM 21932 N N . TRP A 1 29 ? -4.470 0.871 -3.318 1.00 0.00 29 TRP A N 25
ATOM 21933 C CA . TRP A 1 29 ? -4.833 -0.441 -3.906 1.00 0.00 29 TRP A CA 25
ATOM 21934 C C . TRP A 1 29 ? -4.017 -1.511 -3.181 1.00 0.00 29 TRP A C 25
ATOM 21935 O O . TRP A 1 29 ? -3.114 -1.197 -2.429 1.00 0.00 29 TRP A O 25
ATOM 21956 N N . GLU A 1 30 ? -4.318 -2.758 -3.371 1.00 0.00 30 GLU A N 25
ATOM 21957 C CA . GLU A 1 30 ? -3.544 -3.809 -2.653 1.00 0.00 30 GLU A CA 25
ATOM 21958 C C . GLU A 1 30 ? -2.512 -4.445 -3.585 1.00 0.00 30 GLU A C 25
ATOM 21959 O O . GLU A 1 30 ? -2.610 -4.352 -4.793 1.00 0.00 30 GLU A O 25
ATOM 21971 N N . MET A 1 31 ? -1.525 -5.096 -3.035 1.00 0.00 31 MET A N 25
ATOM 21972 C CA . MET A 1 31 ? -0.493 -5.743 -3.894 1.00 0.00 31 MET A CA 25
ATOM 21973 C C . MET A 1 31 ? -0.508 -7.261 -3.690 1.00 0.00 31 MET A C 25
ATOM 21974 O O . MET A 1 31 ? 0.291 -7.981 -4.255 1.00 0.00 31 MET A O 25
ATOM 21988 N N . GLN A 1 32 ? -1.413 -7.750 -2.889 1.00 0.00 32 GLN A N 25
ATOM 21989 C CA . GLN A 1 32 ? -1.484 -9.220 -2.649 1.00 0.00 32 GLN A CA 25
ATOM 21990 C C . GLN A 1 32 ? -2.866 -9.597 -2.110 1.00 0.00 32 GLN A C 25
ATOM 21991 O O . GLN A 1 32 ? -3.053 -9.769 -0.922 1.00 0.00 32 GLN A O 25
ATOM 22005 N N . THR A 1 33 ? -3.837 -9.723 -2.973 1.00 0.00 33 THR A N 25
ATOM 22006 C CA . THR A 1 33 ? -5.205 -10.085 -2.504 1.00 0.00 33 THR A CA 25
ATOM 22007 C C . THR A 1 33 ? -5.922 -10.936 -3.555 1.00 0.00 33 THR A C 25
ATOM 22008 O O . THR A 1 33 ? -6.058 -10.546 -4.698 1.00 0.00 33 THR A O 25
ATOM 22019 N N . ARG A 1 34 ? -6.387 -12.095 -3.174 1.00 0.00 34 ARG A N 25
ATOM 22020 C CA . ARG A 1 34 ? -7.101 -12.970 -4.149 1.00 0.00 34 ARG A CA 25
ATOM 22021 C C . ARG A 1 34 ? -8.614 -12.795 -3.999 1.00 0.00 34 ARG A C 25
ATOM 22022 O O . ARG A 1 34 ? -9.305 -12.451 -4.937 1.00 0.00 34 ARG A O 25
ATOM 22043 N N . ALA A 1 35 ? -9.131 -13.028 -2.824 1.00 0.00 35 ALA A N 25
ATOM 22044 C CA . ALA A 1 35 ? -10.598 -12.874 -2.611 1.00 0.00 35 ALA A CA 25
ATOM 22045 C C . ALA A 1 35 ? -10.863 -11.990 -1.389 1.00 0.00 35 ALA A C 25
ATOM 22046 O O . ALA A 1 35 ? -11.854 -12.143 -0.704 1.00 0.00 35 ALA A O 25
ATOM 22053 N N . GLY A 1 36 ? -9.984 -11.065 -1.112 1.00 0.00 36 GLY A N 25
ATOM 22054 C CA . GLY A 1 36 ? -10.186 -10.173 0.065 1.00 0.00 36 GLY A CA 25
ATOM 22055 C C . GLY A 1 36 ? -10.548 -11.015 1.290 1.00 0.00 36 GLY A C 25
ATOM 22056 O O . GLY A 1 36 ? -11.673 -11.009 1.749 1.00 0.00 36 GLY A O 25
ATOM 22060 N N . ASP A 1 37 ? -9.603 -11.739 1.825 1.00 0.00 37 ASP A N 25
ATOM 22061 C CA . ASP A 1 37 ? -9.893 -12.579 3.022 1.00 0.00 37 ASP A CA 25
ATOM 22062 C C . ASP A 1 37 ? -9.032 -12.125 4.203 1.00 0.00 37 ASP A C 25
ATOM 22063 O O . ASP A 1 37 ? -9.529 -11.850 5.278 1.00 0.00 37 ASP A O 25
ATOM 22072 N N . GLU A 1 38 ? -7.745 -12.042 4.012 1.00 0.00 38 GLU A N 25
ATOM 22073 C CA . GLU A 1 38 ? -6.854 -11.602 5.124 1.00 0.00 38 GLU A CA 25
ATOM 22074 C C . GLU A 1 38 ? -6.060 -10.359 4.703 1.00 0.00 38 GLU A C 25
ATOM 22075 O O . GLU A 1 38 ? -5.873 -10.117 3.527 1.00 0.00 38 GLU A O 25
ATOM 22087 N N . PRO A 1 39 ? -5.613 -9.611 5.679 1.00 0.00 39 PRO A N 25
ATOM 22088 C CA . PRO A 1 39 ? -4.828 -8.387 5.399 1.00 0.00 39 PRO A CA 25
ATOM 22089 C C . PRO A 1 39 ? -3.531 -8.741 4.666 1.00 0.00 39 PRO A C 25
ATOM 22090 O O . PRO A 1 39 ? -2.769 -9.582 5.103 1.00 0.00 39 PRO A O 25
ATOM 22101 N N . SER A 1 40 ? -3.274 -8.104 3.557 1.00 0.00 40 SER A N 25
ATOM 22102 C CA . SER A 1 40 ? -2.026 -8.401 2.798 1.00 0.00 40 SER A CA 25
ATOM 22103 C C . SER A 1 40 ? -1.162 -7.142 2.702 1.00 0.00 40 SER A C 25
ATOM 22104 O O . SER A 1 40 ? -0.329 -6.882 3.548 1.00 0.00 40 SER A O 25
ATOM 22112 N N . THR A 1 41 ? -1.358 -6.354 1.681 1.00 0.00 41 THR A N 25
ATOM 22113 C CA . THR A 1 41 ? -0.553 -5.108 1.537 1.00 0.00 41 THR A CA 25
ATOM 22114 C C . THR A 1 41 ? -1.348 -4.056 0.760 1.00 0.00 41 THR A C 25
ATOM 22115 O O . THR A 1 41 ? -2.220 -4.376 -0.023 1.00 0.00 41 THR A O 25
ATOM 22126 N N . ILE A 1 42 ? -1.050 -2.805 0.970 1.00 0.00 42 ILE A N 25
ATOM 22127 C CA . ILE A 1 42 ? -1.785 -1.732 0.244 1.00 0.00 42 ILE A CA 25
ATOM 22128 C C . ILE A 1 42 ? -0.852 -0.552 -0.027 1.00 0.00 42 ILE A C 25
ATOM 22129 O O . ILE A 1 42 ? -0.283 0.022 0.881 1.00 0.00 42 ILE A O 25
ATOM 22145 N N . PHE A 1 43 ? -0.693 -0.175 -1.264 1.00 0.00 43 PHE A N 25
ATOM 22146 C CA . PHE A 1 43 ? 0.198 0.976 -1.574 1.00 0.00 43 PHE A CA 25
ATOM 22147 C C . PHE A 1 43 ? -0.627 2.260 -1.624 1.00 0.00 43 PHE A C 25
ATOM 22148 O O . PHE A 1 43 ? -1.779 2.256 -2.012 1.00 0.00 43 PHE A O 25
ATOM 22165 N N . TYR A 1 44 ? -0.056 3.353 -1.213 1.00 0.00 44 TYR A N 25
ATOM 22166 C CA . TYR A 1 44 ? -0.818 4.634 -1.212 1.00 0.00 44 TYR A CA 25
ATOM 22167 C C . TYR A 1 44 ? -0.118 5.699 -2.057 1.00 0.00 44 TYR A C 25
ATOM 22168 O O . TYR A 1 44 ? 0.889 6.244 -1.656 1.00 0.00 44 TYR A O 25
ATOM 22186 N N . LYS A 1 45 ? -0.659 6.021 -3.200 1.00 0.00 45 LYS A N 25
ATOM 22187 C CA . LYS A 1 45 ? -0.031 7.079 -4.052 1.00 0.00 45 LYS A CA 25
ATOM 22188 C C . LYS A 1 45 ? -0.576 8.467 -3.685 1.00 0.00 45 LYS A C 25
ATOM 22189 O O . LYS A 1 45 ? -1.693 8.812 -4.009 1.00 0.00 45 LYS A O 25
ATOM 22208 N N . CYS A 1 46 ? 0.214 9.265 -3.018 1.00 0.00 46 CYS A N 25
ATOM 22209 C CA . CYS A 1 46 ? -0.244 10.634 -2.637 1.00 0.00 46 CYS A CA 25
ATOM 22210 C C . CYS A 1 46 ? -0.825 11.350 -3.866 1.00 0.00 46 CYS A C 25
ATOM 22211 O O . CYS A 1 46 ? -0.450 11.078 -4.990 1.00 0.00 46 CYS A O 25
ATOM 22219 N N . THR A 1 47 ? -1.739 12.259 -3.657 1.00 0.00 47 THR A N 25
ATOM 22220 C CA . THR A 1 47 ? -2.348 12.988 -4.807 1.00 0.00 47 THR A CA 25
ATOM 22221 C C . THR A 1 47 ? -1.696 14.364 -4.970 1.00 0.00 47 THR A C 25
ATOM 22222 O O . THR A 1 47 ? -2.362 15.381 -4.977 1.00 0.00 47 THR A O 25
ATOM 22233 N N . LYS A 1 48 ? -0.399 14.403 -5.104 1.00 0.00 48 LYS A N 25
ATOM 22234 C CA . LYS A 1 48 ? 0.294 15.712 -5.270 1.00 0.00 48 LYS A CA 25
ATOM 22235 C C . LYS A 1 48 ? 1.605 15.518 -6.034 1.00 0.00 48 LYS A C 25
ATOM 22236 O O . LYS A 1 48 ? 1.743 15.937 -7.166 1.00 0.00 48 LYS A O 25
ATOM 22255 N N . CYS A 1 49 ? 2.567 14.882 -5.425 1.00 0.00 49 CYS A N 25
ATOM 22256 C CA . CYS A 1 49 ? 3.866 14.657 -6.120 1.00 0.00 49 CYS A CA 25
ATOM 22257 C C . CYS A 1 49 ? 3.838 13.318 -6.858 1.00 0.00 49 CYS A C 25
ATOM 22258 O O . CYS A 1 49 ? 4.585 13.093 -7.790 1.00 0.00 49 CYS A O 25
ATOM 22266 N N . GLY A 1 50 ? 2.975 12.432 -6.452 1.00 0.00 50 GLY A N 25
ATOM 22267 C CA . GLY A 1 50 ? 2.887 11.108 -7.130 1.00 0.00 50 GLY A CA 25
ATOM 22268 C C . GLY A 1 50 ? 3.870 10.126 -6.488 1.00 0.00 50 GLY A C 25
ATOM 22269 O O . GLY A 1 50 ? 4.803 9.670 -7.119 1.00 0.00 50 GLY A O 25
ATOM 22273 N N . HIS A 1 51 ? 3.665 9.785 -5.245 1.00 0.00 51 HIS A N 25
ATOM 22274 C CA . HIS A 1 51 ? 4.585 8.822 -4.575 1.00 0.00 51 HIS A CA 25
ATOM 22275 C C . HIS A 1 51 ? 3.762 7.762 -3.848 1.00 0.00 51 HIS A C 25
ATOM 22276 O O . HIS A 1 51 ? 2.749 8.064 -3.249 1.00 0.00 51 HIS A O 25
ATOM 22290 N N . THR A 1 52 ? 4.166 6.523 -3.893 1.00 0.00 52 THR A N 25
ATOM 22291 C CA . THR A 1 52 ? 3.364 5.481 -3.195 1.00 0.00 52 THR A CA 25
ATOM 22292 C C . THR A 1 52 ? 4.214 4.669 -2.227 1.00 0.00 52 THR A C 25
ATOM 22293 O O . THR A 1 52 ? 5.298 4.223 -2.549 1.00 0.00 52 THR A O 25
ATOM 22304 N N . TRP A 1 53 ? 3.707 4.448 -1.049 1.00 0.00 53 TRP A N 25
ATOM 22305 C CA . TRP A 1 53 ? 4.455 3.632 -0.057 1.00 0.00 53 TRP A CA 25
ATOM 22306 C C . TRP A 1 53 ? 3.628 2.381 0.257 1.00 0.00 53 TRP A C 25
ATOM 22307 O O . TRP A 1 53 ? 2.858 1.928 -0.565 1.00 0.00 53 TRP A O 25
ATOM 22328 N N . ARG A 1 54 ? 3.767 1.812 1.421 1.00 0.00 54 ARG A N 25
ATOM 22329 C CA . ARG A 1 54 ? 2.965 0.593 1.732 1.00 0.00 54 ARG A CA 25
ATOM 22330 C C . ARG A 1 54 ? 2.420 0.650 3.160 1.00 0.00 54 ARG A C 25
ATOM 22331 O O . ARG A 1 54 ? 3.056 1.160 4.061 1.00 0.00 54 ARG A O 25
ATOM 22352 N N . SER A 1 55 ? 1.243 0.126 3.369 1.00 0.00 55 SER A N 25
ATOM 22353 C CA . SER A 1 55 ? 0.648 0.143 4.736 1.00 0.00 55 SER A CA 25
ATOM 22354 C C . SER A 1 55 ? 1.166 -1.044 5.554 1.00 0.00 55 SER A C 25
ATOM 22355 O O . SER A 1 55 ? 0.975 -1.116 6.751 1.00 0.00 55 SER A O 25
ATOM 22363 N N . TYR A 1 56 ? 1.822 -1.975 4.915 1.00 0.00 56 TYR A N 25
ATOM 22364 C CA . TYR A 1 56 ? 2.351 -3.157 5.657 1.00 0.00 56 TYR A CA 25
ATOM 22365 C C . TYR A 1 56 ? 2.992 -2.708 6.973 1.00 0.00 56 TYR A C 25
ATOM 22366 O O . TYR A 1 56 ? 3.270 -1.542 7.175 1.00 0.00 56 TYR A O 25
ATOM 22384 N N . GLU A 1 57 ? 3.232 -3.624 7.873 1.00 0.00 57 GLU A N 25
ATOM 22385 C CA . GLU A 1 57 ? 3.856 -3.245 9.173 1.00 0.00 57 GLU A CA 25
ATOM 22386 C C . GLU A 1 57 ? 5.376 -3.408 9.097 1.00 0.00 57 GLU A C 25
ATOM 22387 O O . GLU A 1 57 ? 6.028 -3.176 10.102 1.00 0.00 57 GLU A O 25
#

Radius of gyration: 12.29 Å; Cα contacts (8 Å, |Δi|>4): 107; chains: 1; bounding box: 23×31×30 Å

Solvent-accessible surface area: 4804 Å² total; per-residue (Å²): 136,117,164,142,156,118,91,70,216,83,74,92,72,38,190,49,82,4,114,145,58,51,24,104,37,0,31,89,66,122,85,120,100,231,92,78,103,57,94,49,10,30,45,36,32,1,45,156,58,35,67,43,48,121,15,151,167

CATH classification: 2.20.25.10

Sequence (57 aa):
GSHMEQDLKTLPTTKITCPKCGNDTAYWWEMQTRAGDEPSTIFYKCTKCGHTWRSYEGSHMEQDLKTLPTTKITCPKCGNDTAYWWEMQTRAGDEPSTIFYKCTKCGHTWRSYEGSHMEQDLKTLPTTKITCPKCGNDTAYWWEMQTRAGDEPSTIFYKCTKCGHTWRSYEGSHMEQDLKTLPTTKITCPKCGNDTAYWWEMQTRAGDEPSTIFYKCTKCGHTWRSYEGSHMEQDLKTLPTTKITCPKCGNDTAYWWEMQTRAGDEPSTIFYKCTKCGHTWRSYEGSHMEQDLKTLPTTKITCPKCGNDTAYWWEMQTRAGDEPSTIFYKCTKCGHTWRSYEGSHMEQDLKTLPTTKITCPKCGNDTAYWWEMQTRAGDEPSTIFYKCTKCGHTWRSYEGSHMEQDLKTLPTTKITCPKCGNDTAYWWEMQTRAGDEPSTIFYKCTKCGHTWRSYEGSHMEQDLKTLPTTKITCPKCGNDTAYWWEMQTRAGDEPSTIFYKCTKCGHTWRSYEGSHMEQDLKTLPTTKITCPKCGNDTAYWWEMQTRAGDEPSTIFYKCTKCGHTWRSYEGSHMEQDLKTLPTTKITCPKCGNDTAYWWEMQTRAGDEPSTIFYKCTKCGHTWRSYEGSHMEQDLKTLPTTKITCPKCGNDTAYWWEMQTRAGDEPSTIFYKCTKCGHTWRSYEGSHMEQDLKTLPTTKITCPKCGNDTAYWWEMQTRAGDEPSTIFYKCTKCGHTWRSYEGSHMEQDLKTLPTTKITCPKCGNDTAYWWEMQTRAGDEPSTIFYKCTKCGHTWRSYEGSHMEQDLKTLPTTKITCPKCGNDTAYWWEMQTRAGDEPSTIFYKCTKCGHTWRSYEGSHMEQDLKTLPTTKITCPKCGNDTAYWWEMQTRAGDEPSTIFYKCTKCGHTWRSYEGSHMEQDLKTLPTTKITCPKCGNDTAYWWEMQTRAGDEPSTIFYKCTKCGHTWRSYEGSHMEQDLKTLPTTKITCPKCGNDTAYWWEMQTRAGDEPSTIFYKCTKCGHTWRSYEGSHMEQDLKTLPTTKITCPKCGNDTAYWWEMQTRAGDEPSTIFYKCTKCGHTWRSYEGSHMEQDLKTLPTTKITCPKCGNDTAYWWEMQTRAGDEPSTIFYKCTKCGHTWRSYEGSHMEQDLKTLPTTKITCPKCGNDTAYWWEMQTRAGDEPSTIFYKCTKCGHTWRSYEGSHMEQDLKTLPTTKITCPKCGNDTAYWWEMQTRAGDEPSTIFYKCTKCGHTWRSYEGSHMEQDLKTLPTTKITCPKCGNDTAYWWEMQTRAGDEPSTIFYKCTKCGHTWRSYEGSHMEQDLKTLPTTKITCPKCGNDTAYWWEMQTRAGDEPSTIFYKCTKCGHTWRSYEGSHMEQDLKTLPTTKITCPKCGNDTAYWWEMQTRAGDEPSTIFYKCTKCGHTWRSYE